Protein 3V77 (pdb70)

Structure (mmCIF, N/CA/C/O backbone):
data_3V77
#
_entry.id   3V77
#
_cell.length_a   158.265
_cell.length_b   161.386
_cell.length_c   114.836
_cell.angle_alpha   90.00
_cell.angle_beta   90.00
_cell.angle_gamma   90.00
#
_symmetry.space_group_name_H-M   'C 2 2 21'
#
loop_
_entity.id
_entity.type
_entity.pdbx_description
1 polymer 'Putative fumarylacetoacetate isomerase/hydrolase'
2 non-polymer 'ZINC ION'
3 non-polymer 'D(-)-TARTARIC ACID'
4 non-polymer 'ACETATE ION'
5 water water
#
loop_
_atom_site.group_PDB
_atom_site.id
_atom_site.type_symbol
_atom_site.label_atom_id
_atom_site.label_alt_id
_atom_site.label_comp_id
_atom_site.label_asym_id
_atom_site.label_entity_id
_atom_site.label_seq_id
_atom_site.pdbx_PDB_ins_code
_atom_site.Cartn_x
_atom_site.Cartn_y
_atom_site.Cartn_z
_atom_site.occupancy
_atom_site.B_iso_or_equiv
_atom_site.auth_seq_id
_atom_site.auth_comp_id
_atom_site.auth_asym_id
_atom_site.auth_atom_id
_atom_site.pdbx_PDB_model_num
ATOM 9 N N . ALA A 1 2 ? 33.385 -58.478 -10.430 1.00 49.67 2 ALA A N 1
ATOM 10 C CA . ALA A 1 2 ? 34.745 -57.994 -10.567 1.00 48.24 2 ALA A CA 1
ATOM 11 C C . ALA A 1 2 ? 35.429 -58.423 -11.896 1.00 47.15 2 ALA A C 1
ATOM 12 O O . ALA A 1 2 ? 34.799 -58.964 -12.820 1.00 47.25 2 ALA A O 1
ATOM 14 N N . GLU A 1 3 ? 36.717 -58.143 -12.011 1.00 45.02 3 GLU A N 1
ATOM 15 C CA . GLU A 1 3 ? 37.444 -57.463 -10.965 1.00 42.37 3 GLU A CA 1
ATOM 16 C C . GLU A 1 3 ? 37.531 -55.955 -11.198 1.00 39.04 3 GLU A C 1
ATOM 17 O O . GLU A 1 3 ? 37.020 -55.435 -12.184 1.00 38.22 3 GLU A O 1
ATOM 23 N N . LEU A 1 4 ? 38.152 -55.278 -10.241 1.00 35.65 4 LEU A N 1
ATOM 24 C CA . LEU A 1 4 ? 38.693 -53.947 -10.428 1.00 33.10 4 LEU A CA 1
ATOM 25 C C . LEU A 1 4 ? 40.023 -54.052 -11.173 1.00 31.02 4 LEU A C 1
ATOM 26 O O . LEU A 1 4 ? 40.667 -55.105 -11.176 1.00 30.33 4 LEU A O 1
ATOM 31 N N . ILE A 1 5 ? 40.429 -52.951 -11.791 1.00 28.70 5 ILE A N 1
ATOM 32 C CA . ILE A 1 5 ? 41.731 -52.853 -12.409 1.00 26.32 5 ILE A CA 1
ATOM 33 C C . ILE A 1 5 ? 42.518 -51.764 -11.699 1.00 26.13 5 ILE A C 1
ATOM 34 O O . ILE A 1 5 ? 42.016 -50.651 -11.504 1.00 25.21 5 ILE A O 1
ATOM 39 N N . LEU A 1 6 ? 43.744 -52.105 -11.307 1.00 24.80 6 LEU A N 1
ATOM 40 C CA . LEU A 1 6 ? 44.670 -51.152 -10.746 1.00 24.53 6 LEU A CA 1
ATOM 41 C C . LEU A 1 6 ? 45.949 -51.214 -11.573 1.00 25.43 6 LEU A C 1
ATOM 42 O O . LEU A 1 6 ? 46.511 -52.308 -11.763 1.00 24.76 6 LEU A O 1
ATOM 47 N N . ASN A 1 7 ? 46.401 -50.062 -12.073 1.00 25.58 7 ASN A N 1
ATOM 48 C CA . ASN A 1 7 ? 47.634 -50.016 -12.860 1.00 27.37 7 ASN A CA 1
ATOM 49 C C . ASN A 1 7 ? 47.593 -51.042 -13.991 1.00 28.53 7 ASN A C 1
ATOM 50 O O . ASN A 1 7 ? 48.560 -51.771 -14.207 1.00 29.21 7 ASN A O 1
ATOM 55 N N . GLN A 1 8 ? 46.452 -51.133 -14.666 1.00 29.90 8 GLN A N 1
ATOM 56 C CA . GLN A 1 8 ? 46.298 -51.959 -15.865 1.00 31.20 8 GLN A CA 1
ATOM 57 C C . GLN A 1 8 ? 46.365 -53.453 -15.626 1.00 31.27 8 GLN A C 1
ATOM 58 O O . GLN A 1 8 ? 46.452 -54.212 -16.572 1.00 32.01 8 GLN A O 1
ATOM 64 N N . ARG A 1 9 ? 46.357 -53.897 -14.378 1.00 31.43 9 ARG A N 1
ATOM 65 C CA . ARG A 1 9 ? 46.146 -55.313 -14.127 1.00 31.36 9 ARG A CA 1
ATOM 66 C C . ARG A 1 9 ? 45.085 -55.551 -13.045 1.00 30.50 9 ARG A C 1
ATOM 67 O O . ARG A 1 9 ? 44.700 -54.613 -12.356 1.00 30.47 9 ARG A O 1
ATOM 75 N N . PRO A 1 10 ? 44.586 -56.793 -12.913 1.00 30.06 10 PRO A N 1
ATOM 76 C CA . PRO A 1 10 ? 43.486 -57.037 -11.971 1.00 29.92 10 PRO A CA 1
ATOM 77 C C . PRO A 1 10 ? 43.895 -56.788 -10.524 1.00 29.63 10 PRO A C 1
ATOM 78 O O . PRO A 1 10 ? 45.006 -57.129 -10.145 1.00 29.28 10 PRO A O 1
ATOM 82 N N . TYR A 1 11 ? 43.014 -56.153 -9.749 1.00 29.01 11 TYR A N 1
ATOM 83 C CA . TYR A 1 11 ? 43.263 -55.943 -8.331 1.00 28.93 11 TYR A CA 1
ATOM 84 C C . TYR A 1 11 ? 43.001 -57.273 -7.603 1.00 29.01 11 TYR A C 1
ATOM 85 O O . TYR A 1 11 ? 42.023 -57.948 -7.910 1.00 28.19 11 TYR A O 1
ATOM 94 N N . PRO A 1 12 ? 43.889 -57.665 -6.668 1.00 29.56 12 PRO A N 1
ATOM 95 C CA . PRO A 1 12 ? 43.789 -58.960 -5.964 1.00 30.39 12 PRO A CA 1
ATOM 96 C C . PRO A 1 12 ? 42.519 -59.181 -5.138 1.00 31.02 12 PRO A C 1
ATOM 97 O O . PRO A 1 12 ? 42.214 -60.324 -4.817 1.00 31.22 12 PRO A O 1
ATOM 101 N N . ARG A 1 13 ? 41.819 -58.113 -4.753 1.00 31.13 13 ARG A N 1
ATOM 102 C CA . ARG A 1 13 ? 40.592 -58.269 -3.966 1.00 32.03 13 ARG A CA 1
ATOM 103 C C . ARG A 1 13 ? 39.393 -57.889 -4.836 1.00 31.23 13 ARG A C 1
ATOM 104 O O . ARG A 1 13 ? 39.384 -56.832 -5.454 1.00 31.37 13 ARG A O 1
ATOM 112 N N . ASP A 1 14 ? 38.405 -58.771 -4.898 1.00 30.68 14 ASP A N 1
ATOM 113 C CA . ASP A 1 14 ? 37.145 -58.513 -5.595 1.00 29.82 14 ASP A CA 1
ATOM 114 C C . ASP A 1 14 ? 36.479 -57.244 -5.090 1.00 28.74 14 ASP A C 1
ATOM 115 O O . ASP A 1 14 ? 36.646 -56.883 -3.916 1.00 28.21 14 ASP A O 1
ATOM 120 N N . LEU A 1 15 ? 35.717 -56.592 -5.969 1.00 27.96 15 LEU A N 1
ATOM 121 C CA . LEU A 1 15 ? 34.874 -55.454 -5.582 1.00 27.67 15 LEU A CA 1
ATOM 122 C C . LEU A 1 15 ? 33.930 -55.833 -4.437 1.00 26.99 15 LEU A C 1
ATOM 123 O O . LEU A 1 15 ? 33.159 -56.784 -4.547 1.00 27.31 15 LEU A O 1
ATOM 128 N N . GLY A 1 16 ? 34.019 -55.106 -3.328 1.00 26.38 16 GLY A N 1
ATOM 129 C CA . GLY A 1 16 ? 33.138 -55.322 -2.180 1.00 25.22 16 GLY A CA 1
ATOM 130 C C . GLY A 1 16 ? 31.878 -54.474 -2.338 1.00 25.43 16 GLY A C 1
ATOM 131 O O . GLY A 1 16 ? 30.920 -54.898 -2.998 1.00 25.68 16 GLY A O 1
ATOM 132 N N . LYS A 1 17 ? 31.882 -53.263 -1.770 1.00 23.58 17 LYS A N 1
ATOM 133 C CA . LYS A 1 17 ? 30.743 -52.346 -1.923 1.00 22.29 17 LYS A CA 1
ATOM 134 C C . LYS A 1 17 ? 31.255 -50.997 -2.403 1.00 22.03 17 LYS A C 1
ATOM 135 O O . LYS A 1 17 ? 32.460 -50.729 -2.360 1.00 22.28 17 LYS A O 1
ATOM 141 N N . ILE A 1 18 ? 30.335 -50.159 -2.858 1.00 20.84 18 ILE A N 1
ATOM 142 C CA . ILE A 1 18 ? 30.647 -48.834 -3.362 1.00 20.26 18 ILE A CA 1
ATOM 143 C C . ILE A 1 18 ? 29.947 -47.817 -2.468 1.00 20.52 18 ILE A C 1
ATOM 144 O O . ILE A 1 18 ? 28.726 -47.615 -2.559 1.00 20.09 18 ILE A O 1
ATOM 149 N N . VAL A 1 19 ? 30.720 -47.191 -1.590 1.00 20.28 19 VAL A N 1
ATOM 150 C CA . VAL A 1 19 ? 30.165 -46.229 -0.642 1.00 20.05 19 VAL A CA 1
ATOM 151 C C . VAL A 1 19 ? 30.182 -44.844 -1.261 1.00 20.49 19 VAL A C 1
ATOM 152 O O . VAL A 1 19 ? 31.232 -44.388 -1.756 1.00 20.05 19 VAL A O 1
ATOM 156 N N . CYS A 1 20 ? 29.013 -44.191 -1.232 1.00 19.85 20 CYS A N 1
ATOM 157 C CA . CYS A 1 20 ? 28.798 -42.947 -1.944 1.00 20.20 20 CYS A CA 1
ATOM 158 C C . CYS A 1 20 ? 28.416 -41.781 -1.041 1.00 20.06 20 CYS A C 1
ATOM 159 O O . CYS A 1 20 ? 27.715 -41.953 -0.048 1.00 20.52 20 CYS A O 1
ATOM 162 N N . VAL A 1 21 ? 28.868 -40.584 -1.392 1.00 19.67 21 VAL A N 1
ATOM 163 C CA . VAL A 1 21 ? 28.377 -39.389 -0.717 1.00 20.35 21 VAL A CA 1
ATOM 164 C C . VAL A 1 21 ? 27.376 -38.625 -1.608 1.00 20.82 21 VAL A C 1
ATOM 165 O O . VAL A 1 21 ? 27.538 -38.564 -2.832 1.00 21.33 21 VAL A O 1
ATOM 169 N N . GLY A 1 22 ? 26.348 -38.043 -0.992 1.00 21.26 22 GLY A N 1
ATOM 170 C CA . GLY A 1 22 ? 25.463 -37.126 -1.704 1.00 22.25 22 GLY A CA 1
ATOM 171 C C . GLY A 1 22 ? 25.805 -35.682 -1.397 1.00 23.33 22 GLY A C 1
ATOM 172 O O . GLY A 1 22 ? 26.187 -35.356 -0.260 1.00 24.11 22 GLY A O 1
ATOM 173 N N . ARG A 1 23 ? 25.682 -34.813 -2.407 1.00 24.07 23 ARG A N 1
ATOM 174 C CA . ARG A 1 23 ? 25.831 -33.358 -2.227 1.00 24.12 23 ARG A CA 1
ATOM 175 C C . ARG A 1 23 ? 27.185 -32.922 -1.640 1.00 24.59 23 ARG A C 1
ATOM 176 O O . ARG A 1 23 ? 27.239 -32.187 -0.643 1.00 24.19 23 ARG A O 1
ATOM 184 N N . ASN A 1 24 ? 28.274 -33.350 -2.287 1.00 24.67 24 ASN A N 1
ATOM 185 C CA . ASN A 1 24 ? 29.622 -32.957 -1.865 1.00 24.68 24 ASN A CA 1
ATOM 186 C C . ASN A 1 24 ? 30.083 -31.671 -2.548 1.00 25.44 24 ASN A C 1
ATOM 187 O O . ASN A 1 24 ? 31.135 -31.117 -2.215 1.00 25.89 24 ASN A O 1
ATOM 192 N N . TYR A 1 25 ? 29.281 -31.202 -3.498 1.00 25.36 25 TYR A N 1
ATOM 193 C CA . TYR A 1 25 ? 29.583 -30.017 -4.263 1.00 25.81 25 TYR A CA 1
ATOM 194 C C . TYR A 1 25 ? 28.374 -29.101 -4.130 1.00 26.56 25 TYR A C 1
ATOM 195 O O . TYR A 1 25 ? 27.273 -29.462 -4.561 1.00 26.75 25 TYR A O 1
ATOM 204 N N . ALA A 1 26 ? 28.583 -27.925 -3.536 1.00 27.51 26 ALA A N 1
ATOM 205 C CA . ALA A 1 26 ? 27.506 -26.957 -3.283 1.00 27.59 26 ALA A CA 1
ATOM 206 C C . ALA A 1 26 ? 26.682 -26.640 -4.520 1.00 27.76 26 ALA A C 1
ATOM 207 O O . ALA A 1 26 ? 25.455 -26.661 -4.457 1.00 27.41 26 ALA A O 1
ATOM 209 N N . ALA A 1 27 ? 27.350 -26.377 -5.644 1.00 28.00 27 ALA A N 1
ATOM 210 C CA . ALA A 1 27 ? 26.661 -26.009 -6.892 1.00 28.15 27 ALA A CA 1
ATOM 211 C C . ALA A 1 27 ? 25.743 -27.126 -7.406 1.00 27.81 27 ALA A C 1
ATOM 212 O O . ALA A 1 27 ? 24.714 -26.872 -8.046 1.00 27.45 27 ALA A O 1
ATOM 214 N N . HIS A 1 28 ? 26.110 -28.370 -7.118 1.00 27.37 28 HIS A N 1
ATOM 215 C CA . HIS A 1 28 ? 25.256 -29.493 -7.484 1.00 26.47 28 HIS A CA 1
ATOM 216 C C . HIS A 1 28 ? 23.994 -29.621 -6.584 1.00 27.10 28 HIS A C 1
ATOM 217 O O . HIS A 1 28 ? 22.912 -29.972 -7.072 1.00 25.61 28 HIS A O 1
ATOM 224 N N . ALA A 1 29 ? 24.132 -29.348 -5.284 1.00 27.92 29 ALA A N 1
ATOM 225 C CA . ALA A 1 29 ? 22.953 -29.215 -4.433 1.00 29.54 29 ALA A CA 1
ATOM 226 C C . ALA A 1 29 ? 22.009 -28.101 -4.936 1.00 30.53 29 ALA A C 1
ATOM 227 O O . ALA A 1 29 ? 20.796 -28.311 -5.058 1.00 30.20 29 ALA A O 1
ATOM 229 N N . LYS A 1 30 ? 22.572 -26.944 -5.274 1.00 31.84 30 LYS A N 1
ATOM 230 C CA . LYS A 1 30 ? 21.771 -25.801 -5.742 1.00 33.52 30 LYS A CA 1
ATOM 231 C C . LYS A 1 30 ? 21.043 -26.078 -7.059 1.00 33.84 30 LYS A C 1
ATOM 232 O O . LYS A 1 30 ? 19.873 -25.727 -7.203 1.00 33.92 30 LYS A O 1
ATOM 238 N N . GLU A 1 31 ? 21.721 -26.729 -8.004 1.00 33.96 31 GLU A N 1
ATOM 239 C CA . GLU A 1 31 ? 21.150 -26.941 -9.328 1.00 33.85 31 GLU A CA 1
ATOM 240 C C . GLU A 1 31 ? 19.925 -27.846 -9.276 1.00 34.49 31 GLU A C 1
ATOM 241 O O . GLU A 1 31 ? 19.108 -27.838 -10.200 1.00 34.42 31 GLU A O 1
ATOM 247 N N . LEU A 1 32 ? 19.815 -28.643 -8.216 1.00 35.04 32 LEU A N 1
ATOM 248 C CA . LEU A 1 32 ? 18.664 -29.528 -8.038 1.00 36.02 32 LEU A CA 1
ATOM 249 C C . LEU A 1 32 ? 17.696 -29.041 -6.931 1.00 37.00 32 LEU A C 1
ATOM 250 O O . LEU A 1 32 ? 16.781 -29.769 -6.535 1.00 37.23 32 LEU A O 1
ATOM 255 N N . ASN A 1 33 ? 17.905 -27.820 -6.440 1.00 38.13 33 ASN A N 1
ATOM 256 C CA . ASN A 1 33 ? 17.014 -27.205 -5.442 1.00 39.89 33 ASN A CA 1
ATOM 257 C C . ASN A 1 33 ? 17.006 -28.008 -4.133 1.00 40.62 33 ASN A C 1
ATOM 258 O O . ASN A 1 33 ? 15.956 -28.269 -3.540 1.00 40.69 33 ASN A O 1
ATOM 263 N N . ASN A 1 34 ? 18.203 -28.408 -3.710 1.00 41.53 34 ASN A N 1
ATOM 264 C CA . ASN A 1 34 ? 18.405 -29.137 -2.466 1.00 42.38 34 ASN A CA 1
ATOM 265 C C . ASN A 1 34 ? 19.230 -28.301 -1.503 1.00 43.19 34 ASN A C 1
ATOM 266 O O . ASN A 1 34 ? 20.048 -27.488 -1.947 1.00 42.68 34 ASN A O 1
ATOM 271 N N . PRO A 1 35 ? 19.015 -28.492 -0.180 1.00 44.10 35 PRO A N 1
ATOM 272 C CA . PRO A 1 35 ? 19.802 -27.788 0.835 1.00 44.98 35 PRO A CA 1
ATOM 273 C C . PRO A 1 35 ? 21.192 -28.399 1.058 1.00 46.14 35 PRO A C 1
ATOM 274 O O . PRO A 1 35 ? 21.319 -29.599 1.359 1.00 46.09 35 PRO A O 1
ATOM 278 N N . ILE A 1 36 ? 22.215 -27.561 0.897 1.00 47.15 36 ILE A N 1
ATOM 279 C CA . ILE A 1 36 ? 23.613 -27.916 1.186 1.00 48.27 36 ILE A CA 1
ATOM 280 C C . ILE A 1 36 ? 23.758 -28.597 2.568 1.00 48.23 36 ILE A C 1
ATOM 281 O O . ILE A 1 36 ? 23.336 -28.043 3.577 1.00 48.28 36 ILE A O 1
ATOM 286 N N . PRO A 1 37 ? 24.334 -29.824 2.602 1.00 48.33 37 PRO A N 1
ATOM 287 C CA . PRO A 1 37 ? 24.410 -30.623 3.845 1.00 47.97 37 PRO A CA 1
ATOM 288 C C . PRO A 1 37 ? 25.413 -30.060 4.848 1.00 47.57 37 PRO A C 1
ATOM 289 O O . PRO A 1 37 ? 26.294 -29.267 4.476 1.00 48.38 37 PRO A O 1
ATOM 293 N N . SER A 1 38 ? 25.278 -30.452 6.111 1.00 46.56 38 SER A N 1
ATOM 294 C CA . SER A 1 38 ? 26.291 -30.105 7.114 1.00 45.45 38 SER A CA 1
ATOM 295 C C . SER A 1 38 ? 26.971 -31.382 7.590 1.00 44.08 38 SER A C 1
ATOM 296 O O . SER A 1 38 ? 28.074 -31.349 8.126 1.00 43.75 38 SER A O 1
ATOM 299 N N . SER A 1 39 ? 26.276 -32.497 7.396 1.00 42.74 39 SER A N 1
ATOM 300 C CA . SER A 1 39 ? 26.849 -33.825 7.498 1.00 41.17 39 SER A CA 1
ATOM 301 C C . SER A 1 39 ? 26.601 -34.517 6.154 1.00 39.52 39 SER A C 1
ATOM 302 O O . SER A 1 39 ? 25.669 -34.162 5.450 1.00 39.67 39 SER A O 1
ATOM 305 N N . PRO A 1 40 ? 27.444 -35.492 5.779 1.00 37.59 40 PRO A N 1
ATOM 306 C CA . PRO A 1 40 ? 27.222 -36.065 4.452 1.00 35.64 40 PRO A CA 1
ATOM 307 C C . PRO A 1 40 ? 26.029 -37.016 4.374 1.00 33.33 40 PRO A C 1
ATOM 308 O O . PRO A 1 40 ? 25.752 -37.769 5.314 1.00 32.85 40 PRO A O 1
ATOM 312 N N . ILE A 1 41 ? 25.339 -36.960 3.240 1.00 30.90 41 ILE A N 1
ATOM 313 C CA . ILE A 1 41 ? 24.370 -37.973 2.840 1.00 28.30 41 ILE A CA 1
ATOM 314 C C . ILE A 1 41 ? 25.187 -39.192 2.406 1.00 26.91 41 ILE A C 1
ATOM 315 O O . ILE A 1 41 ? 26.079 -39.061 1.566 1.00 26.45 41 ILE A O 1
ATOM 320 N N . LEU A 1 42 ? 24.898 -40.354 2.989 1.00 24.50 42 LEU A N 1
ATOM 321 C CA . LEU A 1 42 ? 25.608 -41.590 2.667 1.00 23.47 42 LEU A CA 1
ATOM 322 C C . LEU A 1 42 ? 24.693 -42.684 2.144 1.00 22.92 42 LEU A C 1
ATOM 323 O O . LEU A 1 42 ? 23.707 -43.038 2.769 1.00 21.99 42 LEU A O 1
ATOM 328 N N . PHE A 1 43 ? 25.067 -43.241 0.998 1.00 22.29 43 PHE A N 1
ATOM 329 C CA . PHE A 1 43 ? 24.404 -44.419 0.455 1.00 21.51 43 PHE A CA 1
ATOM 330 C C . PHE A 1 43 ? 25.442 -45.380 -0.117 1.00 21.14 43 PHE A C 1
ATOM 331 O O . PHE A 1 43 ? 26.639 -45.050 -0.169 1.00 20.80 43 PHE A O 1
ATOM 339 N N . ILE A 1 44 ? 24.974 -46.554 -0.532 1.00 20.74 44 ILE A N 1
ATOM 340 C CA . ILE A 1 44 ? 25.835 -47.642 -0.986 1.00 21.43 44 ILE A CA 1
ATOM 341 C C . ILE A 1 44 ? 25.270 -48.261 -2.270 1.00 22.32 44 ILE A C 1
ATOM 342 O O . ILE A 1 44 ? 24.061 -48.496 -2.387 1.00 21.84 44 ILE A O 1
ATOM 347 N N . LYS A 1 45 ? 26.150 -48.507 -3.240 1.00 22.56 45 LYS A N 1
ATOM 348 C CA . LYS A 1 45 ? 25.778 -49.215 -4.446 1.00 22.83 45 LYS A CA 1
ATOM 349 C C . LYS A 1 45 ? 26.486 -50.577 -4.406 1.00 23.50 45 LYS A C 1
ATOM 350 O O . LYS A 1 45 ? 27.612 -50.666 -3.919 1.00 24.13 45 LYS A O 1
ATOM 356 N N . PRO A 1 46 ? 25.821 -51.649 -4.883 1.00 24.02 46 PRO A N 1
ATOM 357 C CA . PRO A 1 46 ? 26.379 -52.999 -4.767 1.00 23.92 46 PRO A CA 1
ATOM 358 C C . PRO A 1 46 ? 27.350 -53.346 -5.896 1.00 24.25 46 PRO A C 1
ATOM 359 O O . PRO A 1 46 ? 27.311 -52.736 -6.969 1.00 23.57 46 PRO A O 1
ATOM 363 N N . ALA A 1 47 ? 28.208 -54.331 -5.650 1.00 24.39 47 ALA A N 1
ATOM 364 C CA . ALA A 1 47 ? 29.077 -54.854 -6.702 1.00 25.40 47 ALA A CA 1
ATOM 365 C C . ALA A 1 47 ? 28.277 -55.212 -7.970 1.00 25.96 47 ALA A C 1
ATOM 366 O O . ALA A 1 47 ? 28.734 -54.947 -9.073 1.00 26.51 47 ALA A O 1
ATOM 368 N N . SER A 1 48 ? 27.075 -55.775 -7.809 1.00 26.89 48 SER A N 1
ATOM 369 C CA . SER A 1 48 ? 26.228 -56.153 -8.961 1.00 27.30 48 SER A CA 1
ATOM 370 C C . SER A 1 48 ? 25.828 -54.992 -9.864 1.00 26.58 48 SER A C 1
ATOM 371 O O . SER A 1 48 ? 25.333 -55.196 -10.973 1.00 25.99 48 SER A O 1
ATOM 374 N N . SER A 1 49 ? 26.055 -53.767 -9.404 1.00 25.68 49 SER A N 1
ATOM 375 C CA . SER A 1 49 ? 25.741 -52.609 -10.219 1.00 25.10 49 SER A CA 1
ATOM 376 C C . SER A 1 49 ? 26.955 -52.089 -11.029 1.00 25.41 49 SER A C 1
ATOM 377 O O . SER A 1 49 ? 26.797 -51.229 -11.898 1.00 24.85 49 SER A O 1
ATOM 380 N N . ALA A 1 50 ? 28.158 -52.578 -10.717 1.00 25.13 50 ALA A N 1
ATOM 381 C CA . ALA A 1 50 ? 29.354 -52.146 -11.438 1.00 25.89 50 ALA A CA 1
ATOM 382 C C . ALA A 1 50 ? 29.446 -52.743 -12.849 1.00 26.02 50 ALA A C 1
ATOM 383 O O . ALA A 1 50 ? 29.115 -53.904 -13.059 1.00 26.37 50 ALA A O 1
ATOM 385 N N . VAL A 1 51 ? 29.870 -51.913 -13.805 1.00 26.66 51 VAL A N 1
ATOM 386 C CA . VAL A 1 51 ? 30.198 -52.335 -15.173 1.00 27.17 51 VAL A CA 1
ATOM 387 C C . VAL A 1 51 ? 31.457 -51.558 -15.592 1.00 27.86 51 VAL A C 1
ATOM 388 O O . VAL A 1 51 ? 31.776 -50.533 -14.972 1.00 27.43 51 VAL A O 1
ATOM 392 N N . PRO A 1 52 ? 32.188 -52.044 -16.619 1.00 28.75 52 PRO A N 1
ATOM 393 C CA . PRO A 1 52 ? 33.291 -51.245 -17.158 1.00 29.00 52 PRO A CA 1
ATOM 394 C C . PRO A 1 52 ? 32.794 -49.900 -17.627 1.00 28.83 52 PRO A C 1
ATOM 395 O O . PRO A 1 52 ? 31.662 -49.789 -18.072 1.00 28.09 52 PRO A O 1
ATOM 399 N N . PHE A 1 53 ? 33.637 -48.885 -17.494 1.00 29.34 53 PHE A N 1
ATOM 400 C CA . PHE A 1 53 ? 33.317 -47.552 -17.945 1.00 30.58 53 PHE A CA 1
ATOM 401 C C . PHE A 1 53 ? 33.554 -47.520 -19.459 1.00 31.72 53 PHE A C 1
ATOM 402 O O . PHE A 1 53 ? 34.673 -47.299 -19.916 1.00 32.32 53 PHE A O 1
ATOM 410 N N . GLY A 1 54 ? 32.514 -47.730 -20.247 1.00 32.46 54 GLY A N 1
ATOM 411 C CA . GLY A 1 54 ? 32.716 -47.799 -21.700 1.00 32.93 54 GLY A CA 1
ATOM 412 C C . GLY A 1 54 ? 33.434 -49.051 -22.206 1.00 32.81 54 GLY A C 1
ATOM 413 O O . GLY A 1 54 ? 33.945 -49.865 -21.425 1.00 32.56 54 GLY A O 1
ATOM 414 N N . PRO A 1 55 ? 33.498 -49.213 -23.535 1.00 33.09 55 PRO A N 1
ATOM 415 C CA . PRO A 1 55 ? 33.042 -48.293 -24.574 1.00 32.59 55 PRO A CA 1
ATOM 416 C C . PRO A 1 55 ? 31.538 -48.103 -24.713 1.00 32.69 55 PRO A C 1
ATOM 417 O O . PRO A 1 55 ? 31.121 -47.245 -25.497 1.00 32.36 55 PRO A O 1
ATOM 421 N N . VAL A 1 56 ? 30.725 -48.879 -23.998 1.00 32.86 56 VAL A N 1
ATOM 422 C CA . VAL A 1 56 ? 29.264 -48.645 -24.029 1.00 34.15 56 VAL A CA 1
ATOM 423 C C . VAL A 1 56 ? 28.646 -48.549 -22.635 1.00 34.75 56 VAL A C 1
ATOM 424 O O . VAL A 1 56 ? 29.039 -49.280 -21.731 1.00 35.56 56 VAL A O 1
ATOM 428 N N . PHE A 1 57 ? 27.691 -47.644 -22.450 1.00 34.78 57 PHE A N 1
ATOM 429 C CA . PHE A 1 57 ? 26.930 -47.648 -21.200 1.00 35.51 57 PHE A CA 1
ATOM 430 C C . PHE A 1 57 ? 25.502 -48.028 -21.547 1.00 35.04 57 PHE A C 1
ATOM 431 O O . PHE A 1 57 ? 24.845 -47.327 -22.304 1.00 35.54 57 PHE A O 1
ATOM 439 N N . SER A 1 58 ? 25.038 -49.142 -20.997 1.00 35.10 58 SER A N 1
ATOM 440 C CA . SER A 1 58 ? 23.638 -49.502 -21.057 1.00 34.63 58 SER A CA 1
ATOM 441 C C . SER A 1 58 ? 22.884 -48.861 -19.883 1.00 34.13 58 SER A C 1
ATOM 442 O O . SER A 1 58 ? 23.294 -48.978 -18.733 1.00 33.60 58 SER A O 1
ATOM 445 N N . ILE A 1 59 ? 21.789 -48.178 -20.204 1.00 33.74 59 ILE A N 1
ATOM 446 C CA . ILE A 1 59 ? 20.915 -47.518 -19.225 1.00 32.98 59 ILE A CA 1
ATOM 447 C C . ILE A 1 59 ? 19.511 -48.189 -19.182 1.00 33.19 59 ILE A C 1
ATOM 448 O O . ILE A 1 59 ? 19.048 -48.734 -20.202 1.00 32.61 59 ILE A O 1
ATOM 453 N N . PRO A 1 60 ? 18.836 -48.159 -18.009 1.00 33.20 60 PRO A N 1
ATOM 454 C CA . PRO A 1 60 ? 17.480 -48.694 -17.908 1.00 33.38 60 PRO A CA 1
ATOM 455 C C . PRO A 1 60 ? 16.577 -47.992 -18.904 1.00 33.92 60 PRO A C 1
ATOM 456 O O . PRO A 1 60 ? 16.760 -46.790 -19.149 1.00 33.55 60 PRO A O 1
ATOM 460 N N . LYS A 1 61 ? 15.620 -48.730 -19.467 1.00 34.73 61 LYS A N 1
ATOM 461 C CA . LYS A 1 61 ? 14.853 -48.239 -20.617 1.00 36.20 61 LYS A CA 1
ATOM 462 C C . LYS A 1 61 ? 13.451 -47.653 -20.397 1.00 37.43 61 LYS A C 1
ATOM 463 O O . LYS A 1 61 ? 13.087 -46.657 -21.048 1.00 39.31 61 LYS A O 1
ATOM 469 N N . ASP A 1 62 ? 12.649 -48.247 -19.527 1.00 37.86 62 ASP A N 1
ATOM 470 C CA . ASP A 1 62 ? 11.255 -47.773 -19.423 1.00 38.27 62 ASP A CA 1
ATOM 471 C C . ASP A 1 62 ? 10.882 -47.271 -18.035 1.00 37.56 62 ASP A C 1
ATOM 472 O O . ASP A 1 62 ? 9.782 -47.518 -17.552 1.00 37.68 62 ASP A O 1
ATOM 477 N N . GLN A 1 63 ? 11.790 -46.522 -17.424 1.00 36.60 63 GLN A N 1
ATOM 478 C CA . GLN A 1 63 ? 11.681 -46.207 -16.022 1.00 35.55 63 GLN A CA 1
ATOM 479 C C . GLN A 1 63 ? 11.974 -44.742 -15.768 1.00 34.78 63 GLN A C 1
ATOM 480 O O . GLN A 1 63 ? 12.366 -44.345 -14.671 1.00 34.11 63 GLN A O 1
ATOM 486 N N . GLY A 1 64 ? 11.743 -43.935 -16.792 1.00 33.82 64 GLY A N 1
ATOM 487 C CA . GLY A 1 64 ? 11.975 -42.514 -16.694 1.00 32.84 64 GLY A CA 1
ATOM 488 C C . GLY A 1 64 ? 13.421 -42.125 -16.961 1.00 32.37 64 GLY A C 1
ATOM 489 O O . GLY A 1 64 ? 14.196 -42.900 -17.503 1.00 31.90 64 GLY A O 1
ATOM 490 N N . SER A 1 65 ? 13.761 -40.912 -16.545 1.00 31.84 65 SER A N 1
ATOM 491 C CA . SER A 1 65 ? 15.022 -40.265 -16.859 1.00 31.81 65 SER A CA 1
ATOM 492 C C . SER A 1 65 ? 16.222 -40.928 -16.154 1.00 31.21 65 SER A C 1
ATOM 493 O O . SER A 1 65 ? 16.136 -41.323 -14.983 1.00 30.25 65 SER A O 1
ATOM 496 N N . VAL A 1 66 ? 17.328 -41.053 -16.885 1.00 30.79 66 VAL A N 1
ATOM 497 C CA . VAL A 1 66 ? 18.563 -41.645 -16.363 1.00 29.37 66 VAL A CA 1
ATOM 498 C C . VAL A 1 66 ? 19.651 -40.583 -16.409 1.00 28.29 66 VAL A C 1
ATOM 499 O O . VAL A 1 66 ? 19.993 -40.104 -17.481 1.00 28.58 66 VAL A O 1
ATOM 503 N N . HIS A 1 67 ? 20.184 -40.218 -15.246 1.00 26.49 67 HIS A N 1
ATOM 504 C CA . HIS A 1 67 ? 21.175 -39.147 -15.146 1.00 25.12 67 HIS A CA 1
ATOM 505 C C . HIS A 1 67 ? 22.627 -39.630 -15.065 1.00 24.87 67 HIS A C 1
ATOM 506 O O . HIS A 1 67 ? 22.925 -40.628 -14.388 1.00 24.90 67 HIS A O 1
ATOM 513 N N . HIS A 1 68 ? 23.519 -38.912 -15.750 1.00 23.83 68 HIS A N 1
ATOM 514 C CA . HIS A 1 68 ? 24.950 -39.119 -15.591 1.00 23.14 68 HIS A CA 1
ATOM 515 C C . HIS A 1 68 ? 25.376 -38.304 -14.389 1.00 22.63 68 HIS A C 1
ATOM 516 O O . HIS A 1 68 ? 24.859 -37.197 -14.153 1.00 21.98 68 HIS A O 1
ATOM 523 N N . GLU A 1 69 ? 26.315 -38.850 -13.627 1.00 22.20 69 GLU A N 1
ATOM 524 C CA . GLU A 1 69 ? 26.912 -38.136 -12.510 1.00 21.42 69 GLU A CA 1
ATOM 525 C C . GLU A 1 69 ? 28.364 -38.565 -12.423 1.00 21.26 69 GLU A C 1
ATOM 526 O O . GLU A 1 69 ? 28.668 -39.588 -11.800 1.00 21.28 69 GLU A O 1
ATOM 532 N N . LEU A 1 70 ? 29.270 -37.822 -13.053 1.00 20.22 70 LEU A N 1
ATOM 533 C CA . LEU A 1 70 ? 30.692 -38.196 -12.940 1.00 20.58 70 LEU A CA 1
ATOM 534 C C . LEU A 1 70 ? 31.227 -37.850 -11.548 1.00 20.26 70 LEU A C 1
ATOM 535 O O . LEU A 1 70 ? 30.860 -36.828 -10.986 1.00 20.70 70 LEU A O 1
ATOM 540 N N . GLU A 1 71 ? 32.065 -38.726 -10.997 1.00 19.84 71 GLU A N 1
ATOM 541 C CA . GLU A 1 71 ? 32.577 -38.597 -9.621 1.00 19.81 71 GLU A CA 1
ATOM 542 C C . GLU A 1 71 ? 33.974 -39.183 -9.551 1.00 19.61 71 GLU A C 1
ATOM 543 O O . GLU A 1 71 ? 34.252 -40.157 -10.246 1.00 20.42 71 GLU A O 1
ATOM 549 N N . ILE A 1 72 ? 34.840 -38.600 -8.717 1.00 19.22 72 ILE A N 1
ATOM 550 C CA . ILE A 1 72 ? 36.168 -39.179 -8.442 1.00 18.77 72 ILE A CA 1
ATOM 551 C C . ILE A 1 72 ? 35.925 -40.446 -7.619 1.00 19.46 72 ILE A C 1
ATOM 552 O O . ILE A 1 72 ? 35.207 -40.410 -6.611 1.00 18.18 72 ILE A O 1
ATOM 557 N N . ALA A 1 73 ? 36.480 -41.565 -8.089 1.00 19.50 73 ALA A N 1
ATOM 558 C CA . ALA A 1 73 ? 36.365 -42.851 -7.411 1.00 19.84 73 ALA A CA 1
ATOM 559 C C . ALA A 1 73 ? 37.689 -43.170 -6.702 1.00 19.82 73 ALA A C 1
ATOM 560 O O . ALA A 1 73 ? 38.762 -42.837 -7.198 1.00 20.18 73 ALA A O 1
ATOM 562 N N . ILE A 1 74 ? 37.592 -43.782 -5.528 1.00 20.37 74 ILE A N 1
ATOM 563 C CA . ILE A 1 74 ? 38.760 -44.119 -4.685 1.00 20.85 74 ILE A CA 1
ATOM 564 C C . ILE A 1 74 ? 38.711 -45.613 -4.399 1.00 21.14 74 ILE A C 1
ATOM 565 O O . ILE A 1 74 ? 37.666 -46.130 -3.971 1.00 21.32 74 ILE A O 1
ATOM 570 N N . LEU A 1 75 ? 39.814 -46.316 -4.644 1.00 21.32 75 LEU A N 1
ATOM 571 C CA . LEU A 1 75 ? 39.880 -47.747 -4.330 1.00 21.62 75 LEU A CA 1
ATOM 572 C C . LEU A 1 75 ? 40.497 -47.905 -2.952 1.00 22.26 75 LEU A C 1
ATOM 573 O O . LEU A 1 75 ? 41.582 -47.355 -2.692 1.00 22.33 75 LEU A O 1
ATOM 578 N N . ILE A 1 76 ? 39.824 -48.653 -2.076 1.00 22.85 76 ILE A N 1
ATOM 579 C CA . ILE A 1 76 ? 40.348 -48.927 -0.736 1.00 23.15 76 ILE A CA 1
ATOM 580 C C . ILE A 1 76 ? 41.287 -50.135 -0.805 1.00 24.18 76 ILE A C 1
ATOM 581 O O . ILE A 1 76 ? 40.883 -51.182 -1.272 1.00 24.04 76 ILE A O 1
ATOM 586 N N . GLY A 1 77 ? 42.524 -49.995 -0.324 1.00 24.86 77 GLY A N 1
ATOM 587 C CA . GLY A 1 77 ? 43.469 -51.110 -0.289 1.00 26.00 77 GLY A CA 1
ATOM 588 C C . GLY A 1 77 ? 43.658 -51.828 1.042 1.00 27.12 77 GLY A C 1
ATOM 589 O O . GLY A 1 77 ? 44.053 -52.994 1.069 1.00 27.13 77 GLY A O 1
ATOM 590 N N . LYS A 1 78 ? 43.381 -51.133 2.144 1.00 27.56 78 LYS A N 1
ATOM 591 C CA . LYS A 1 78 ? 43.524 -51.690 3.483 1.00 27.95 78 LYS A CA 1
ATOM 592 C C . LYS A 1 78 ? 42.265 -51.396 4.303 1.00 27.70 78 LYS A C 1
ATOM 593 O O . LYS A 1 78 ? 41.678 -50.311 4.190 1.00 27.49 78 LYS A O 1
ATOM 599 N N . ALA A 1 79 ? 41.859 -52.356 5.131 1.00 27.10 79 ALA A N 1
ATOM 600 C CA . ALA A 1 79 ? 40.647 -52.214 5.927 1.00 26.81 79 ALA A CA 1
ATOM 601 C C . ALA A 1 79 ? 40.661 -50.926 6.741 1.00 26.71 79 ALA A C 1
ATOM 602 O O . ALA A 1 79 ? 41.680 -50.575 7.336 1.00 26.41 79 ALA A O 1
ATOM 604 N N . LEU A 1 80 ? 39.538 -50.217 6.744 1.00 26.24 80 LEU A N 1
ATOM 605 C CA . LEU A 1 80 ? 39.384 -49.015 7.547 1.00 26.41 80 LEU A CA 1
ATOM 606 C C . LEU A 1 80 ? 38.144 -49.128 8.409 1.00 26.56 80 LEU A C 1
ATOM 607 O O . LEU A 1 80 ? 37.055 -49.394 7.910 1.00 26.63 80 LEU A O 1
ATOM 612 N N . SER A 1 81 ? 38.320 -48.924 9.708 1.00 27.10 81 SER A N 1
ATOM 613 C CA . SER A 1 81 ? 37.203 -48.908 10.642 1.00 28.23 81 SER A CA 1
ATOM 614 C C . SER A 1 81 ? 37.493 -47.860 11.708 1.00 28.63 81 SER A C 1
ATOM 615 O O . SER A 1 81 ? 38.505 -47.955 12.419 1.00 28.79 81 SER A O 1
ATOM 618 N N . ARG A 1 82 ? 36.629 -46.850 11.797 1.00 28.96 82 ARG A N 1
ATOM 619 C CA . ARG A 1 82 ? 36.839 -45.730 12.717 1.00 29.67 82 ARG A CA 1
ATOM 620 C C . ARG A 1 82 ? 38.256 -45.158 12.541 1.00 29.83 82 ARG A C 1
ATOM 621 O O . ARG A 1 82 ? 38.950 -44.882 13.521 1.00 29.61 82 ARG A O 1
ATOM 629 N N . ALA A 1 83 ? 38.671 -44.978 11.284 1.00 29.79 83 ALA A N 1
ATOM 630 C CA . ALA A 1 83 ? 40.058 -44.637 10.940 1.00 30.28 83 ALA A CA 1
ATOM 631 C C . ALA A 1 83 ? 40.362 -43.150 11.061 1.00 30.62 83 ALA A C 1
ATOM 632 O O . ALA A 1 83 ? 39.469 -42.313 10.950 1.00 29.98 83 ALA A O 1
ATOM 634 N N . SER A 1 84 ? 41.640 -42.824 11.261 1.00 31.54 84 SER A N 1
ATOM 635 C CA . SER A 1 84 ? 42.105 -41.437 11.123 1.00 32.23 84 SER A CA 1
ATOM 636 C C . SER A 1 84 ? 42.308 -41.097 9.647 1.00 32.28 84 SER A C 1
ATOM 637 O O . SER A 1 84 ? 42.346 -41.992 8.818 1.00 31.99 84 SER A O 1
ATOM 640 N N . THR A 1 85 ? 42.466 -39.810 9.326 1.00 33.02 85 THR A N 1
ATOM 641 C CA . THR A 1 85 ? 42.832 -39.409 7.958 1.00 33.50 85 THR A CA 1
ATOM 642 C C . THR A 1 85 ? 44.217 -39.919 7.541 1.00 33.47 85 THR A C 1
ATOM 643 O O . THR A 1 85 ? 44.443 -40.155 6.359 1.00 33.21 85 THR A O 1
ATOM 647 N N . GLU A 1 86 ? 45.139 -40.102 8.490 1.00 33.48 86 GLU A N 1
ATOM 648 C CA . GLU A 1 86 ? 46.454 -40.685 8.143 1.00 33.57 86 GLU A CA 1
ATOM 649 C C . GLU A 1 86 ? 46.300 -42.144 7.730 1.00 32.44 86 GLU A C 1
ATOM 650 O O . GLU A 1 86 ? 46.927 -42.607 6.784 1.00 32.63 86 GLU A O 1
ATOM 656 N N . GLN A 1 87 ? 45.456 -42.875 8.440 1.00 31.67 87 GLN A N 1
ATOM 657 C CA . GLN A 1 87 ? 45.207 -44.261 8.071 1.00 31.38 87 GLN A CA 1
ATOM 658 C C . GLN A 1 87 ? 44.527 -44.370 6.702 1.00 30.83 87 GLN A C 1
ATOM 659 O O . GLN A 1 87 ? 44.845 -45.270 5.928 1.00 30.29 87 GLN A O 1
ATOM 665 N N . VAL A 1 88 ? 43.603 -43.450 6.410 1.00 30.70 88 VAL A N 1
ATOM 666 C CA . VAL A 1 88 ? 42.923 -43.451 5.110 1.00 30.55 88 VAL A CA 1
ATOM 667 C C . VAL A 1 88 ? 43.937 -43.286 3.965 1.00 30.81 88 VAL A C 1
ATOM 668 O O . VAL A 1 88 ? 43.949 -44.089 3.026 1.00 30.14 88 VAL A O 1
ATOM 672 N N . ALA A 1 89 ? 44.782 -42.256 4.057 1.00 31.58 89 ALA A N 1
ATOM 673 C CA . ALA A 1 89 ? 45.787 -41.966 3.018 1.00 32.17 89 ALA A CA 1
ATOM 674 C C . ALA A 1 89 ? 46.685 -43.173 2.761 1.00 32.61 89 ALA A C 1
ATOM 675 O O . ALA A 1 89 ? 46.990 -43.508 1.595 1.00 32.51 89 ALA A O 1
ATOM 677 N N . GLU A 1 90 ? 47.078 -43.851 3.844 1.00 32.47 90 GLU A N 1
ATOM 678 C CA . GLU A 1 90 ? 47.879 -45.079 3.722 1.00 32.74 90 GLU A CA 1
ATOM 679 C C . GLU A 1 90 ? 47.106 -46.267 3.165 1.00 31.47 90 GLU A C 1
ATOM 680 O O . GLU A 1 90 ? 47.702 -47.182 2.608 1.00 31.51 90 GLU A O 1
ATOM 686 N N . SER A 1 91 ? 45.786 -46.256 3.323 1.00 30.81 91 SER A N 1
ATOM 687 C CA . SER A 1 91 ? 44.941 -47.340 2.806 1.00 30.01 91 SER A CA 1
ATOM 688 C C . SER A 1 91 ? 44.577 -47.236 1.306 1.00 29.05 91 SER A C 1
ATOM 689 O O . SER A 1 91 ? 44.432 -48.253 0.642 1.00 29.79 91 SER A O 1
ATOM 692 N N . ILE A 1 92 ? 44.456 -46.024 0.775 1.00 28.04 92 ILE A N 1
ATOM 693 C CA . ILE A 1 92 ? 44.027 -45.833 -0.627 1.00 26.51 92 ILE A CA 1
ATOM 694 C C . ILE A 1 92 ? 44.994 -46.494 -1.624 1.00 26.44 92 ILE A C 1
ATOM 695 O O . ILE A 1 92 ? 46.191 -46.201 -1.624 1.00 26.73 92 ILE A O 1
ATOM 700 N N . ALA A 1 93 ? 44.481 -47.409 -2.442 1.00 25.80 93 ALA A N 1
ATOM 701 C CA . ALA A 1 93 ? 45.299 -48.107 -3.436 1.00 25.17 93 ALA A CA 1
ATOM 702 C C . ALA A 1 93 ? 45.369 -47.353 -4.778 1.00 24.87 93 ALA A C 1
ATOM 703 O O . ALA A 1 93 ? 46.326 -47.486 -5.523 1.00 23.80 93 ALA A O 1
ATOM 705 N N . GLY A 1 94 ? 44.345 -46.570 -5.085 1.00 24.07 94 GLY A N 1
ATOM 706 C CA . GLY A 1 94 ? 44.369 -45.788 -6.307 1.00 24.32 94 GLY A CA 1
ATOM 707 C C . GLY A 1 94 ? 43.169 -44.897 -6.462 1.00 23.83 94 GLY A C 1
ATOM 708 O O . GLY A 1 94 ? 42.282 -44.899 -5.622 1.00 23.87 94 GLY A O 1
ATOM 709 N N . ILE A 1 95 ? 43.157 -44.129 -7.549 1.00 23.82 95 ILE A N 1
ATOM 710 C CA . ILE A 1 95 ? 42.067 -43.216 -7.853 1.00 23.49 95 ILE A CA 1
ATOM 711 C C . ILE A 1 95 ? 41.614 -43.449 -9.287 1.00 22.83 95 ILE A C 1
ATOM 712 O O . ILE A 1 95 ? 42.393 -43.893 -10.119 1.00 22.16 95 ILE A O 1
ATOM 717 N N . GLY A 1 96 ? 40.340 -43.185 -9.558 1.00 21.67 96 GLY A N 1
ATOM 718 C CA . GLY A 1 96 ? 39.774 -43.384 -10.887 1.00 21.39 96 GLY A CA 1
ATOM 719 C C . GLY A 1 96 ? 38.486 -42.590 -10.981 1.00 20.78 96 GLY A C 1
ATOM 720 O O . GLY A 1 96 ? 38.318 -41.613 -10.263 1.00 20.18 96 GLY A O 1
ATOM 721 N N . LEU A 1 97 ? 37.585 -43.001 -11.872 1.00 20.44 97 LEU A N 1
ATOM 722 C CA . LEU A 1 97 ? 36.318 -42.292 -12.039 1.00 19.95 97 LEU A CA 1
ATOM 723 C C . LEU A 1 97 ? 35.175 -43.266 -12.051 1.00 20.06 97 LEU A C 1
ATOM 724 O O . LEU A 1 97 ? 35.329 -44.422 -12.476 1.00 20.48 97 LEU A O 1
ATOM 729 N N . GLY A 1 98 ? 34.016 -42.789 -11.607 1.00 19.35 98 GLY A N 1
ATOM 730 C CA . GLY A 1 98 ? 32.806 -43.566 -11.692 1.00 19.41 98 GLY A CA 1
ATOM 731 C C . GLY A 1 98 ? 31.652 -42.720 -12.184 1.00 19.50 98 GLY A C 1
ATOM 732 O O . GLY A 1 98 ? 31.662 -41.505 -12.066 1.00 19.67 98 GLY A O 1
ATOM 733 N N . LEU A 1 99 ? 30.661 -43.370 -12.764 1.00 19.93 99 LEU A N 1
ATOM 734 C CA . LEU A 1 99 ? 29.399 -42.707 -13.017 1.00 20.40 99 LEU A CA 1
ATOM 735 C C . LEU A 1 99 ? 28.385 -43.256 -12.048 1.00 20.54 99 LEU A C 1
ATOM 736 O O . LEU A 1 99 ? 28.088 -44.446 -12.052 1.00 21.39 99 LEU A O 1
ATOM 741 N N . ASP A 1 100 ? 27.830 -42.377 -11.231 1.00 21.36 100 ASP A N 1
ATOM 742 C CA . ASP A 1 100 ? 26.752 -42.734 -10.333 1.00 21.46 100 ASP A CA 1
ATOM 743 C C . ASP A 1 100 ? 25.438 -42.595 -11.103 1.00 21.96 100 ASP A C 1
ATOM 744 O O . ASP A 1 100 ? 24.687 -41.633 -10.907 1.00 22.84 100 ASP A O 1
ATOM 749 N N . LEU A 1 101 ? 25.168 -43.546 -11.993 1.00 21.53 101 LEU A N 1
ATOM 750 C CA . LEU A 1 101 ? 23.972 -43.487 -12.828 1.00 22.42 101 LEU A CA 1
ATOM 751 C C . LEU A 1 101 ? 22.737 -43.596 -11.950 1.00 22.43 101 LEU A C 1
ATOM 752 O O . LEU A 1 101 ? 22.684 -44.427 -11.030 1.00 22.17 101 LEU A O 1
ATOM 757 N N . THR A 1 102 ? 21.783 -42.709 -12.203 1.00 22.41 102 THR A N 1
ATOM 758 C CA . THR A 1 102 ? 20.651 -42.527 -11.307 1.00 23.06 102 THR A CA 1
ATOM 759 C C . THR A 1 102 ? 19.335 -42.423 -12.078 1.00 24.12 102 THR A C 1
ATOM 760 O O . THR A 1 102 ? 19.194 -41.600 -13.008 1.00 24.02 102 THR A O 1
ATOM 764 N N . LEU A 1 103 ? 18.381 -43.280 -11.710 1.00 24.85 103 LEU A N 1
ATOM 765 C CA . LEU A 1 103 ? 17.015 -43.144 -12.205 1.00 25.07 103 LEU A CA 1
ATOM 766 C C . LEU A 1 103 ? 16.397 -41.957 -11.473 1.00 24.64 103 LEU A C 1
ATOM 767 O O . LEU A 1 103 ? 15.938 -42.086 -10.351 1.00 25.05 103 LEU A O 1
ATOM 772 N N . ARG A 1 104 ? 16.447 -40.783 -12.097 1.00 24.50 104 ARG A N 1
ATOM 773 C CA . ARG A 1 104 ? 16.151 -39.544 -11.397 1.00 25.01 104 ARG A CA 1
ATOM 774 C C . ARG A 1 104 ? 14.664 -39.392 -11.030 1.00 25.50 104 ARG A C 1
ATOM 775 O O . ARG A 1 104 ? 14.355 -38.911 -9.939 1.00 25.62 104 ARG A O 1
ATOM 783 N N . ASP A 1 105 ? 13.757 -39.813 -11.912 1.00 25.73 105 ASP A N 1
ATOM 784 C CA . ASP A 1 105 ? 12.319 -39.694 -11.621 1.00 26.43 105 ASP A CA 1
ATOM 785 C C . ASP A 1 105 ? 11.948 -40.650 -10.503 1.00 26.95 105 ASP A C 1
ATOM 786 O O . ASP A 1 105 ? 11.150 -40.329 -9.618 1.00 26.28 105 ASP A O 1
ATOM 791 N N . VAL A 1 106 ? 12.557 -41.830 -10.544 1.00 27.00 106 VAL A N 1
ATOM 792 C CA . VAL A 1 106 ? 12.359 -42.813 -9.497 1.00 27.40 106 VAL A CA 1
ATOM 793 C C . VAL A 1 106 ? 12.901 -42.265 -8.181 1.00 27.12 106 VAL A C 1
ATOM 794 O O . VAL A 1 106 ? 12.242 -42.372 -7.147 1.00 27.72 106 VAL A O 1
ATOM 798 N N . GLN A 1 107 ? 14.074 -41.633 -8.227 1.00 26.70 107 GLN A N 1
ATOM 799 C CA . GLN A 1 107 ? 14.645 -41.022 -7.024 1.00 26.05 107 GLN A CA 1
ATOM 800 C C . GLN A 1 107 ? 13.747 -39.925 -6.453 1.00 26.29 107 GLN A C 1
ATOM 801 O O . GLN A 1 107 ? 13.605 -39.826 -5.235 1.00 26.22 107 GLN A O 1
ATOM 807 N N . ASP A 1 108 ? 13.180 -39.088 -7.321 1.00 26.16 108 ASP A N 1
ATOM 808 C CA . ASP A 1 108 ? 12.278 -38.017 -6.891 1.00 26.72 108 ASP A CA 1
ATOM 809 C C . ASP A 1 108 ? 11.097 -38.588 -6.075 1.00 26.53 108 ASP A C 1
ATOM 810 O O . ASP A 1 108 ? 10.700 -38.015 -5.061 1.00 26.55 108 ASP A O 1
ATOM 815 N N . GLN A 1 109 ? 10.556 -39.709 -6.532 1.00 27.17 109 GLN A N 1
ATOM 816 C CA . GLN A 1 109 ? 9.406 -40.337 -5.904 1.00 28.64 109 GLN A CA 1
ATOM 817 C C . GLN A 1 109 ? 9.796 -41.014 -4.595 1.00 28.54 109 GLN A C 1
ATOM 818 O O . GLN A 1 109 ? 9.109 -40.831 -3.576 1.00 28.43 109 GLN A O 1
ATOM 824 N N . LEU A 1 110 ? 10.916 -41.749 -4.619 1.00 28.12 110 LEU A N 1
ATOM 825 C CA . LEU A 1 110 ? 11.490 -42.355 -3.413 1.00 27.61 110 LEU A CA 1
ATOM 826 C C . LEU A 1 110 ? 11.742 -41.319 -2.339 1.00 27.10 110 LEU A C 1
ATOM 827 O O . LEU A 1 110 ? 11.328 -41.494 -1.206 1.00 27.37 110 LEU A O 1
ATOM 832 N N . LYS A 1 111 ? 12.391 -40.225 -2.709 1.00 26.72 111 LYS A N 1
ATOM 833 C CA . LYS A 1 111 ? 12.682 -39.148 -1.777 1.00 27.54 111 LYS A CA 1
ATOM 834 C C . LYS A 1 111 ? 11.412 -38.544 -1.167 1.00 27.78 111 LYS A C 1
ATOM 835 O O . LYS A 1 111 ? 11.347 -38.301 0.038 1.00 27.71 111 LYS A O 1
ATOM 841 N N . GLU A 1 112 ? 10.407 -38.311 -1.998 1.00 27.60 112 GLU A N 1
ATOM 842 C CA . GLU A 1 112 ? 9.217 -37.642 -1.511 1.00 28.43 112 GLU A CA 1
ATOM 843 C C . GLU A 1 112 ? 8.523 -38.485 -0.449 1.00 27.45 112 GLU A C 1
ATOM 844 O O . GLU A 1 112 ? 8.021 -37.935 0.513 1.00 26.94 112 GLU A O 1
ATOM 850 N N . LYS A 1 113 ? 8.525 -39.811 -0.625 1.00 27.45 113 LYS A N 1
ATOM 851 C CA . LYS A 1 113 ? 7.951 -40.747 0.352 1.00 27.42 113 LYS A CA 1
ATOM 852 C C . LYS A 1 113 ? 8.865 -41.112 1.526 1.00 27.20 113 LYS A C 1
ATOM 853 O O . LYS A 1 113 ? 8.479 -41.892 2.401 1.00 27.53 113 LYS A O 1
ATOM 859 N N . GLY A 1 114 ? 10.070 -40.557 1.557 1.00 26.67 114 GLY A N 1
ATOM 860 C CA . GLY A 1 114 ? 11.066 -40.948 2.547 1.00 25.63 114 GLY A CA 1
ATOM 861 C C . GLY A 1 114 ? 11.502 -42.400 2.413 1.00 25.60 114 GLY A C 1
ATOM 862 O O . GLY A 1 114 ? 11.764 -43.055 3.428 1.00 25.81 114 GLY A O 1
ATOM 863 N N . HIS A 1 115 ? 11.562 -42.904 1.176 1.00 24.41 115 HIS A N 1
ATOM 864 C CA . HIS A 1 115 ? 11.878 -44.314 0.910 1.00 24.43 115 HIS A CA 1
ATOM 865 C C . HIS A 1 115 ? 13.359 -44.567 0.601 1.00 23.94 115 HIS A C 1
ATOM 866 O O . HIS A 1 115 ? 14.080 -43.634 0.272 1.00 24.14 115 HIS A O 1
ATOM 873 N N . PRO A 1 116 ? 13.831 -45.825 0.747 1.00 23.82 116 PRO A N 1
ATOM 874 C CA . PRO A 1 116 ? 15.253 -46.059 0.453 1.00 22.94 116 PRO A CA 1
ATOM 875 C C . PRO A 1 116 ? 15.529 -45.881 -1.038 1.00 22.59 116 PRO A C 1
ATOM 876 O O . PRO A 1 116 ? 14.654 -46.139 -1.871 1.00 22.93 116 PRO A O 1
ATOM 880 N N . TRP A 1 117 ? 16.752 -45.471 -1.357 1.00 22.30 117 TRP A N 1
ATOM 881 C CA . TRP A 1 117 ? 17.112 -45.076 -2.696 1.00 22.65 117 TRP A CA 1
ATOM 882 C C . TRP A 1 117 ? 17.569 -46.195 -3.635 1.00 22.82 117 TRP A C 1
ATOM 883 O O . TRP A 1 117 ? 17.817 -45.923 -4.821 1.00 23.52 117 TRP A O 1
ATOM 894 N N . GLU A 1 118 ? 17.679 -47.428 -3.130 1.00 22.83 118 GLU A N 1
ATOM 895 C CA . GLU A 1 118 ? 18.286 -48.529 -3.909 1.00 22.87 118 GLU A CA 1
ATOM 896 C C . GLU A 1 118 ? 17.698 -48.697 -5.334 1.00 23.56 118 GLU A C 1
ATOM 897 O O . GLU A 1 118 ? 18.446 -48.910 -6.292 1.00 23.03 118 GLU A O 1
ATOM 903 N N . ARG A 1 119 ? 16.372 -48.610 -5.475 1.00 23.73 119 ARG A N 1
ATOM 904 C CA . ARG A 1 119 ? 15.726 -48.748 -6.797 1.00 24.48 119 ARG A CA 1
ATOM 905 C C . ARG A 1 119 ? 16.298 -47.759 -7.798 1.00 23.83 119 ARG A C 1
ATOM 906 O O . ARG A 1 119 ? 16.439 -48.078 -8.976 1.00 23.92 119 ARG A O 1
ATOM 914 N N . ALA A 1 120 ? 16.642 -46.568 -7.320 1.00 23.72 120 ALA A N 1
ATOM 915 C CA . ALA A 1 120 ? 17.165 -45.518 -8.200 1.00 23.33 120 ALA A CA 1
ATOM 916 C C . ALA A 1 120 ? 18.701 -45.531 -8.374 1.00 23.27 120 ALA A C 1
ATOM 917 O O . ALA A 1 120 ? 19.204 -44.869 -9.278 1.00 22.84 120 ALA A O 1
ATOM 919 N N . LYS A 1 121 ? 19.426 -46.250 -7.500 1.00 22.50 121 LYS A N 1
ATOM 920 C CA . LYS A 1 121 ? 20.896 -46.152 -7.422 1.00 22.07 121 LYS A CA 1
ATOM 921 C C . LYS A 1 121 ? 21.658 -47.474 -7.596 1.00 22.00 121 LYS A C 1
ATOM 922 O O . LYS A 1 121 ? 22.868 -47.479 -7.922 1.00 21.21 121 LYS A O 1
ATOM 928 N N . SER A 1 122 ? 20.965 -48.572 -7.330 1.00 21.85 122 SER A N 1
ATOM 929 C CA . SER A 1 122 ? 21.572 -49.895 -7.261 1.00 23.40 122 SER A CA 1
ATOM 930 C C . SER A 1 122 ? 21.284 -50.854 -8.429 1.00 23.60 122 SER A C 1
ATOM 931 O O . SER A 1 122 ? 21.730 -52.008 -8.394 1.00 24.47 122 SER A O 1
ATOM 934 N N . PHE A 1 123 ? 20.554 -50.392 -9.438 1.00 24.06 123 PHE A N 1
ATOM 935 C CA . PHE A 1 123 ? 20.203 -51.222 -10.607 1.00 24.64 123 PHE A CA 1
ATOM 936 C C . PHE A 1 123 ? 21.441 -51.700 -11.366 1.00 25.13 123 PHE A C 1
ATOM 937 O O . PHE A 1 123 ? 22.499 -51.066 -11.290 1.00 25.24 123 PHE A O 1
ATOM 945 N N . ASP A 1 124 ? 21.314 -52.824 -12.082 1.00 26.17 124 ASP A N 1
ATOM 946 C CA . ASP A 1 124 ? 22.408 -53.341 -12.922 1.00 26.40 124 ASP A CA 1
ATOM 947 C C . ASP A 1 124 ? 22.913 -52.246 -13.856 1.00 26.07 124 ASP A C 1
ATOM 948 O O . ASP A 1 124 ? 22.126 -51.564 -14.493 1.00 25.74 124 ASP A O 1
ATOM 953 N N . GLY A 1 125 ? 24.229 -52.070 -13.926 1.00 25.99 125 GLY A N 1
ATOM 954 C CA . GLY A 1 125 ? 24.806 -51.015 -14.756 1.00 24.43 125 GLY A CA 1
ATOM 955 C C . GLY A 1 125 ? 24.815 -49.642 -14.114 1.00 24.42 125 GLY A C 1
ATOM 956 O O . GLY A 1 125 ? 25.224 -48.651 -14.754 1.00 24.64 125 GLY A O 1
ATOM 957 N N . ALA A 1 126 ? 24.394 -49.561 -12.848 1.00 23.21 126 ALA A N 1
ATOM 958 C CA . ALA A 1 126 ? 24.280 -48.260 -12.173 1.00 23.27 126 ALA A CA 1
ATOM 959 C C . ALA A 1 126 ? 25.632 -47.610 -11.858 1.00 22.72 126 ALA A C 1
ATOM 960 O O . ALA A 1 126 ? 25.694 -46.407 -11.564 1.00 22.35 126 ALA A O 1
ATOM 962 N N . CYS A 1 127 ? 26.700 -48.398 -11.921 1.00 22.44 127 CYS A N 1
ATOM 963 C CA . CYS A 1 127 ? 28.023 -47.893 -11.580 1.00 22.97 127 CYS A CA 1
ATOM 964 C C . CYS A 1 127 ? 29.128 -48.271 -12.588 1.00 23.20 127 CYS A C 1
ATOM 965 O O . CYS A 1 127 ? 29.940 -49.162 -12.325 1.00 24.12 127 CYS A O 1
ATOM 968 N N . PRO A 1 128 ? 29.144 -47.603 -13.752 1.00 23.60 128 PRO A N 1
ATOM 969 C CA . PRO A 1 128 ? 30.327 -47.685 -14.618 1.00 24.37 128 PRO A CA 1
ATOM 970 C C . PRO A 1 128 ? 31.570 -47.180 -13.852 1.00 24.64 128 PRO A C 1
ATOM 971 O O . PRO A 1 128 ? 31.519 -46.097 -13.246 1.00 24.75 128 PRO A O 1
ATOM 975 N N . LEU A 1 129 ? 32.650 -47.965 -13.862 1.00 24.67 129 LEU A N 1
ATOM 976 C CA . LEU A 1 129 ? 33.875 -47.626 -13.115 1.00 24.76 129 LEU A CA 1
ATOM 977 C C . LEU A 1 129 ? 35.106 -47.796 -13.984 1.00 25.42 129 LEU A C 1
ATOM 978 O O . LEU A 1 129 ? 35.258 -48.832 -14.641 1.00 25.29 129 LEU A O 1
ATOM 983 N N . THR A 1 130 ? 35.977 -46.789 -14.005 1.00 25.05 130 THR A N 1
ATOM 984 C CA . THR A 1 130 ? 37.223 -46.883 -14.756 1.00 25.33 130 THR A CA 1
ATOM 985 C C . THR A 1 130 ? 38.247 -47.766 -14.020 1.00 25.71 130 THR A C 1
ATOM 986 O O . THR A 1 130 ? 38.035 -48.192 -12.874 1.00 25.09 130 THR A O 1
ATOM 990 N N . GLU A 1 131 ? 39.359 -48.046 -14.690 1.00 26.02 131 GLU A N 1
ATOM 991 C CA . GLU A 1 131 ? 40.545 -48.548 -14.011 1.00 26.01 131 GLU A CA 1
ATOM 992 C C . GLU A 1 131 ? 40.973 -47.533 -12.951 1.00 25.60 131 GLU A C 1
ATOM 993 O O . GLU A 1 131 ? 40.646 -46.345 -13.044 1.00 26.08 131 GLU A O 1
ATOM 999 N N . PHE A 1 132 ? 41.700 -48.005 -11.946 1.00 25.15 132 PHE A N 1
ATOM 1000 C CA . PHE A 1 132 ? 42.287 -47.133 -10.932 1.00 24.91 132 PHE A CA 1
ATOM 1001 C C . PHE A 1 132 ? 43.789 -46.990 -11.169 1.00 25.27 132 PHE A C 1
ATOM 1002 O O . PHE A 1 132 ? 44.407 -47.880 -11.736 1.00 25.66 132 PHE A O 1
ATOM 1010 N N . VAL A 1 133 ? 44.358 -45.866 -10.742 1.00 25.51 133 VAL A N 1
ATOM 1011 C CA . VAL A 1 133 ? 45.792 -45.617 -10.876 1.00 26.26 133 VAL A CA 1
ATOM 1012 C C . VAL A 1 133 ? 46.349 -45.248 -9.495 1.00 26.87 133 VAL A C 1
ATOM 1013 O O . VAL A 1 133 ? 45.780 -44.387 -8.803 1.00 26.70 133 VAL A O 1
ATOM 1017 N N . ALA A 1 134 ? 47.425 -45.924 -9.085 1.00 27.76 134 ALA A N 1
ATOM 1018 C CA . ALA A 1 134 ? 48.139 -45.585 -7.844 1.00 29.82 134 ALA A CA 1
ATOM 1019 C C . ALA A 1 134 ? 48.738 -44.177 -7.956 1.00 31.16 134 ALA A C 1
ATOM 1020 O O . ALA A 1 134 ? 49.343 -43.843 -8.968 1.00 31.34 134 ALA A O 1
ATOM 1022 N N . VAL A 1 135 ? 48.524 -43.350 -6.940 1.00 33.45 135 VAL A N 1
ATOM 1023 C CA . VAL A 1 135 ? 49.183 -42.044 -6.840 1.00 36.03 135 VAL A CA 1
ATOM 1024 C C . VAL A 1 135 ? 49.805 -41.940 -5.441 1.00 37.69 135 VAL A C 1
ATOM 1025 O O . VAL A 1 135 ? 49.127 -42.088 -4.433 1.00 38.88 135 VAL A O 1
ATOM 1029 N N . ASN A 1 136 ? 51.103 -41.726 -5.365 1.00 39.73 136 ASN A N 1
ATOM 1030 C CA . ASN A 1 136 ? 51.738 -41.548 -4.061 1.00 41.73 136 ASN A CA 1
ATOM 1031 C C . ASN A 1 136 ? 51.907 -40.056 -3.790 1.00 42.42 136 ASN A C 1
ATOM 1032 O O . ASN A 1 136 ? 52.945 -39.461 -4.148 1.00 42.82 136 ASN A O 1
ATOM 1037 N N . LEU A 1 137 ? 50.873 -39.456 -3.190 1.00 42.98 137 LEU A N 1
ATOM 1038 C CA . LEU A 1 137 ? 50.772 -37.991 -3.036 1.00 43.45 137 LEU A CA 1
ATOM 1039 C C . LEU A 1 137 ? 51.783 -37.338 -2.060 1.00 44.18 137 LEU A C 1
ATOM 1040 O O . LEU A 1 137 ? 52.016 -37.850 -0.957 1.00 44.08 137 LEU A O 1
ATOM 1045 N N . ALA A 1 138 ? 52.377 -36.209 -2.478 1.00 44.96 138 ALA A N 1
ATOM 1046 C CA . ALA A 1 138 ? 53.492 -35.571 -1.725 1.00 45.61 138 ALA A CA 1
ATOM 1047 C C . ALA A 1 138 ? 53.097 -35.027 -0.346 1.00 45.82 138 ALA A C 1
ATOM 1048 O O . ALA A 1 138 ? 53.902 -35.044 0.585 1.00 46.33 138 ALA A O 1
ATOM 1050 N N . SER A 1 139 ? 51.863 -34.547 -0.231 1.00 46.14 139 SER A N 1
ATOM 1051 C CA . SER A 1 139 ? 51.272 -34.162 1.057 1.00 46.16 139 SER A CA 1
ATOM 1052 C C . SER A 1 139 ? 49.764 -34.418 1.025 1.00 45.85 139 SER A C 1
ATOM 1053 O O . SER A 1 139 ? 49.184 -34.600 -0.057 1.00 45.83 139 SER A O 1
ATOM 1056 N N . GLU A 1 140 ? 49.145 -34.439 2.209 1.00 45.36 140 GLU A N 1
ATOM 1057 C CA . GLU A 1 140 ? 47.697 -34.583 2.343 1.00 44.65 140 GLU A CA 1
ATOM 1058 C C . GLU A 1 140 ? 46.990 -33.453 1.623 1.00 43.92 140 GLU A C 1
ATOM 1059 O O . GLU A 1 140 ? 45.838 -33.601 1.193 1.00 43.53 140 GLU A O 1
ATOM 1065 N N . ASP A 1 141 ? 47.702 -32.328 1.517 1.00 42.62 141 ASP A N 1
ATOM 1066 C CA . ASP A 1 141 ? 47.308 -31.157 0.749 1.00 41.76 141 ASP A CA 1
ATOM 1067 C C . ASP A 1 141 ? 46.892 -31.524 -0.684 1.00 40.41 141 ASP A C 1
ATOM 1068 O O . ASP A 1 141 ? 45.858 -31.050 -1.169 1.00 39.81 141 ASP A O 1
ATOM 1073 N N . GLU A 1 142 ? 47.675 -32.399 -1.331 1.00 38.67 142 GLU A N 1
ATOM 1074 C CA . GLU A 1 142 ? 47.507 -32.740 -2.765 1.00 37.28 142 GLU A CA 1
ATOM 1075 C C . GLU A 1 142 ? 46.219 -33.480 -3.100 1.00 35.14 142 GLU A C 1
ATOM 1076 O O . GLU A 1 142 ? 45.817 -33.552 -4.262 1.00 34.45 142 GLU A O 1
ATOM 1082 N N . TRP A 1 143 ? 45.585 -34.033 -2.076 1.00 33.51 143 TRP A N 1
ATOM 1083 C CA . TRP A 1 143 ? 44.264 -34.617 -2.221 1.00 32.29 143 TRP A CA 1
ATOM 1084 C C . TRP A 1 143 ? 43.258 -33.551 -2.641 1.00 31.33 143 TRP A C 1
ATOM 1085 O O . TRP A 1 143 ? 42.190 -33.884 -3.127 1.00 31.15 143 TRP A O 1
ATOM 1096 N N . GLN A 1 144 ? 43.630 -32.275 -2.502 1.00 30.74 144 GLN A N 1
ATOM 1097 C CA . GLN A 1 144 ? 42.760 -31.150 -2.877 1.00 30.33 144 GLN A CA 1
ATOM 1098 C C . GLN A 1 144 ? 42.978 -30.690 -4.307 1.00 28.71 144 GLN A C 1
ATOM 1099 O O . GLN A 1 144 ? 42.426 -29.684 -4.734 1.00 28.08 144 GLN A O 1
ATOM 1105 N N . ALA A 1 145 ? 43.793 -31.433 -5.038 1.00 27.96 145 ALA A N 1
ATOM 1106 C CA . ALA A 1 145 ? 44.196 -31.043 -6.380 1.00 27.24 145 ALA A CA 1
ATOM 1107 C C . ALA A 1 145 ? 43.712 -32.029 -7.444 1.00 26.70 145 ALA A C 1
ATOM 1108 O O . ALA A 1 145 ? 44.235 -32.049 -8.568 1.00 27.11 145 ALA A O 1
ATOM 1110 N N . ILE A 1 146 ? 42.713 -32.839 -7.103 1.00 25.27 146 ILE A N 1
ATOM 1111 C CA . ILE A 1 146 ? 42.220 -33.841 -8.046 1.00 24.11 146 ILE A CA 1
ATOM 1112 C C . ILE A 1 146 ? 41.015 -33.305 -8.816 1.00 23.54 146 ILE A C 1
ATOM 1113 O O . ILE A 1 146 ? 40.062 -32.794 -8.228 1.00 22.45 146 ILE A O 1
ATOM 1118 N N . GLY A 1 147 ? 41.059 -33.456 -10.133 1.00 23.73 147 GLY A N 1
ATOM 1119 C CA . GLY A 1 147 ? 40.028 -32.914 -11.006 1.00 24.76 147 GLY A CA 1
ATOM 1120 C C . GLY A 1 147 ? 39.307 -33.962 -11.821 1.00 24.88 147 GLY A C 1
ATOM 1121 O O . GLY A 1 147 ? 39.832 -35.055 -12.071 1.00 25.24 147 GLY A O 1
ATOM 1122 N N . LEU A 1 148 ? 38.089 -33.625 -12.220 1.00 25.03 148 LEU A N 1
ATOM 1123 C CA . LEU A 1 148 ? 37.308 -34.467 -13.110 1.00 25.56 148 LEU A CA 1
ATOM 1124 C C . LEU A 1 148 ? 36.624 -33.594 -14.126 1.00 25.42 148 LEU A C 1
ATOM 1125 O O . LEU A 1 148 ? 36.278 -32.445 -13.833 1.00 25.42 148 LEU A O 1
ATOM 1130 N N . THR A 1 149 ? 36.429 -34.161 -15.312 1.00 25.24 149 THR A N 1
ATOM 1131 C CA . THR A 1 149 ? 35.767 -33.506 -16.424 1.00 24.93 149 THR A CA 1
ATOM 1132 C C . THR A 1 149 ? 34.878 -34.501 -17.147 1.00 24.43 149 THR A C 1
ATOM 1133 O O . THR A 1 149 ? 35.298 -35.623 -17.435 1.00 23.49 149 THR A O 1
ATOM 1137 N N . LEU A 1 150 ? 33.646 -34.088 -17.439 1.00 24.72 150 LEU A N 1
ATOM 1138 C CA . LEU A 1 150 ? 32.774 -34.865 -18.310 1.00 25.44 150 LEU A CA 1
ATOM 1139 C C . LEU A 1 150 ? 32.416 -34.073 -19.553 1.00 26.06 150 LEU A C 1
ATOM 1140 O O . LEU A 1 150 ? 31.965 -32.940 -19.464 1.00 26.39 150 LEU A O 1
ATOM 1145 N N . GLU A 1 151 ? 32.627 -34.675 -20.713 1.00 27.15 151 GLU A N 1
ATOM 1146 C CA . GLU A 1 151 ? 32.108 -34.116 -21.945 1.00 28.47 151 GLU A CA 1
ATOM 1147 C C . GLU A 1 151 ? 31.015 -35.026 -22.494 1.00 28.61 151 GLU A C 1
ATOM 1148 O O . GLU A 1 151 ? 31.112 -36.248 -22.404 1.00 28.46 151 GLU A O 1
ATOM 1154 N N . LYS A 1 152 ? 29.953 -34.433 -23.023 1.00 28.78 152 LYS A N 1
ATOM 1155 C CA . LYS A 1 152 ? 28.884 -35.207 -23.657 1.00 28.85 152 LYS A CA 1
ATOM 1156 C C . LYS A 1 152 ? 28.729 -34.717 -25.100 1.00 29.43 152 LYS A C 1
ATOM 1157 O O . LYS A 1 152 ? 28.654 -33.515 -25.356 1.00 29.22 152 LYS A O 1
ATOM 1163 N N . ASN A 1 153 ? 28.690 -35.660 -26.034 1.00 30.51 153 ASN A N 1
ATOM 1164 C CA . ASN A 1 153 ? 28.602 -35.340 -27.466 1.00 31.96 153 ASN A CA 1
ATOM 1165 C C . ASN A 1 153 ? 29.581 -34.221 -27.861 1.00 32.20 153 ASN A C 1
ATOM 1166 O O . ASN A 1 153 ? 29.194 -33.207 -28.446 1.00 32.84 153 ASN A O 1
ATOM 1171 N N . GLY A 1 154 ? 30.845 -34.407 -27.480 1.00 32.51 154 GLY A N 1
ATOM 1172 C CA . GLY A 1 154 ? 31.915 -33.450 -27.774 1.00 33.05 154 GLY A CA 1
ATOM 1173 C C . GLY A 1 154 ? 31.925 -32.135 -27.012 1.00 33.21 154 GLY A C 1
ATOM 1174 O O . GLY A 1 154 ? 32.808 -31.326 -27.214 1.00 33.70 154 GLY A O 1
ATOM 1175 N N . GLN A 1 155 ? 30.961 -31.911 -26.127 1.00 33.84 155 GLN A N 1
ATOM 1176 C CA . GLN A 1 155 ? 30.859 -30.621 -25.456 1.00 34.54 155 GLN A CA 1
ATOM 1177 C C . GLN A 1 155 ? 30.943 -30.721 -23.929 1.00 34.24 155 GLN A C 1
ATOM 1178 O O . GLN A 1 155 ? 30.566 -31.731 -23.345 1.00 34.05 155 GLN A O 1
ATOM 1184 N N . PHE A 1 156 ? 31.449 -29.671 -23.281 1.00 34.02 156 PHE A N 1
ATOM 1185 C CA . PHE A 1 156 ? 31.510 -29.629 -21.813 1.00 33.01 156 PHE A CA 1
ATOM 1186 C C . PHE A 1 156 ? 30.178 -30.044 -21.190 1.00 32.04 156 PHE A C 1
ATOM 1187 O O . PHE A 1 156 ? 29.125 -29.609 -21.653 1.00 31.91 156 PHE A O 1
ATOM 1195 N N . GLN A 1 157 ? 30.237 -30.856 -20.132 1.00 30.21 157 GLN A N 1
ATOM 1196 C CA . GLN A 1 157 ? 29.036 -31.284 -19.399 1.00 28.85 157 GLN A CA 1
ATOM 1197 C C . GLN A 1 157 ? 29.156 -31.091 -17.873 1.00 27.63 157 GLN A C 1
ATOM 1198 O O . GLN A 1 157 ? 28.292 -30.469 -17.253 1.00 27.69 157 GLN A O 1
ATOM 1204 N N . GLN A 1 158 ? 30.239 -31.609 -17.290 1.00 25.70 158 GLN A N 1
ATOM 1205 C CA . GLN A 1 158 ? 30.534 -31.478 -15.861 1.00 24.25 158 GLN A CA 1
ATOM 1206 C C . GLN A 1 158 ? 32.030 -31.235 -15.646 1.00 24.21 158 GLN A C 1
ATOM 1207 O O . GLN A 1 158 ? 32.864 -31.788 -16.380 1.00 23.22 158 GLN A O 1
ATOM 1213 N N . GLN A 1 159 ? 32.365 -30.415 -14.649 1.00 24.16 159 GLN A N 1
ATOM 1214 C CA A GLN A 1 159 ? 33.742 -30.314 -14.167 0.50 24.25 159 GLN A CA 1
ATOM 1215 C CA B GLN A 1 159 ? 33.748 -30.262 -14.183 0.50 24.42 159 GLN A CA 1
ATOM 1216 C C . GLN A 1 159 ? 33.761 -29.999 -12.676 1.00 24.35 159 GLN A C 1
ATOM 1217 O O . GLN A 1 159 ? 32.893 -29.299 -12.161 1.00 24.39 159 GLN A O 1
ATOM 1228 N N . GLY A 1 160 ? 34.759 -30.535 -11.983 1.00 24.70 160 GLY A N 1
ATOM 1229 C CA . GLY A 1 160 ? 34.919 -30.294 -10.545 1.00 24.50 160 GLY A CA 1
ATOM 1230 C C . GLY A 1 160 ? 36.365 -30.465 -10.151 1.00 24.70 160 GLY A C 1
ATOM 1231 O O . GLY A 1 160 ? 37.155 -31.051 -10.886 1.00 25.32 160 GLY A O 1
ATOM 1232 N N . SER A 1 161 ? 36.708 -29.930 -8.991 1.00 24.50 161 SER A N 1
ATOM 1233 C CA . SER A 1 161 ? 37.990 -30.164 -8.353 1.00 24.48 161 SER A CA 1
ATOM 1234 C C . SER A 1 161 ? 37.689 -30.639 -6.936 1.00 24.25 161 SER A C 1
ATOM 1235 O O . SER A 1 161 ? 36.713 -30.183 -6.326 1.00 24.04 161 SER A O 1
ATOM 1238 N N . SER A 1 162 ? 38.507 -31.543 -6.408 1.00 24.33 162 SER A N 1
ATOM 1239 C CA . SER A 1 162 ? 38.317 -32.001 -5.025 1.00 24.88 162 SER A CA 1
ATOM 1240 C C . SER A 1 162 ? 38.514 -30.871 -4.010 1.00 25.37 162 SER A C 1
ATOM 1241 O O . SER A 1 162 ? 38.045 -30.986 -2.883 1.00 25.53 162 SER A O 1
ATOM 1244 N N . ALA A 1 163 ? 39.207 -29.792 -4.417 1.00 25.96 163 ALA A N 1
ATOM 1245 C CA . ALA A 1 163 ? 39.288 -28.528 -3.639 1.00 26.72 163 ALA A CA 1
ATOM 1246 C C . ALA A 1 163 ? 37.914 -27.978 -3.246 1.00 27.47 163 ALA A C 1
ATOM 1247 O O . ALA A 1 163 ? 37.764 -27.341 -2.195 1.00 28.00 163 ALA A O 1
ATOM 1249 N N . GLU A 1 164 ? 36.925 -28.229 -4.104 1.00 27.61 164 GLU A N 1
ATOM 1250 C CA . GLU A 1 164 ? 35.572 -27.685 -3.957 1.00 28.16 164 GLU A CA 1
ATOM 1251 C C . GLU A 1 164 ? 34.661 -28.521 -3.067 1.00 28.08 164 GLU A C 1
ATOM 1252 O O . GLU A 1 164 ? 33.585 -28.059 -2.689 1.00 28.72 164 GLU A O 1
ATOM 1266 N N . LEU A 1 166 ? 32.699 -30.150 -0.137 1.00 25.99 166 LEU A N 1
ATOM 1267 C CA . LEU A 1 166 ? 32.292 -29.783 1.224 1.00 26.13 166 LEU A CA 1
ATOM 1268 C C . LEU A 1 166 ? 32.927 -30.733 2.215 1.00 26.21 166 LEU A C 1
ATOM 1269 O O . LEU A 1 166 ? 33.349 -30.307 3.288 1.00 26.71 166 LEU A O 1
ATOM 1274 N N . PHE A 1 167 ? 33.008 -32.018 1.851 1.00 25.95 167 PHE A N 1
ATOM 1275 C CA . PHE A 1 167 ? 33.680 -33.016 2.665 1.00 25.63 167 PHE A CA 1
ATOM 1276 C C . PHE A 1 167 ? 34.895 -33.564 1.903 1.00 25.19 167 PHE A C 1
ATOM 1277 O O . PHE A 1 167 ? 34.753 -34.470 1.073 1.00 25.62 167 PHE A O 1
ATOM 1285 N N . PRO A 1 168 ? 36.099 -33.020 2.175 1.00 24.60 168 PRO A N 1
ATOM 1286 C CA . PRO A 1 168 ? 37.289 -33.457 1.446 1.00 23.90 168 PRO A CA 1
ATOM 1287 C C . PRO A 1 168 ? 37.535 -34.964 1.570 1.00 24.01 168 PRO A C 1
ATOM 1288 O O . PRO A 1 168 ? 37.087 -35.606 2.544 1.00 22.76 168 PRO A O 1
ATOM 1292 N N . ILE A 1 169 ? 38.268 -35.499 0.589 1.00 23.36 169 ILE A N 1
ATOM 1293 C CA . ILE A 1 169 ? 38.408 -36.935 0.386 1.00 23.05 169 ILE A CA 1
ATOM 1294 C C . ILE A 1 169 ? 38.802 -37.696 1.648 1.00 23.09 169 ILE A C 1
ATOM 1295 O O . ILE A 1 169 ? 38.116 -38.651 2.023 1.00 21.81 169 ILE A O 1
ATOM 1300 N N . LEU A 1 170 ? 39.905 -37.292 2.282 1.00 23.37 170 LEU A N 1
ATOM 1301 C CA . LEU A 1 170 ? 40.417 -38.069 3.424 1.00 25.21 170 LEU A CA 1
ATOM 1302 C C . LEU A 1 170 ? 39.474 -38.051 4.626 1.00 25.14 170 LEU A C 1
ATOM 1303 O O . LEU A 1 170 ? 39.142 -39.124 5.146 1.00 26.14 170 LEU A O 1
ATOM 1308 N N . PRO A 1 171 ? 39.059 -36.850 5.083 1.00 25.64 171 PRO A N 1
ATOM 1309 C CA . PRO A 1 171 ? 38.120 -36.815 6.210 1.00 25.78 171 PRO A CA 1
ATOM 1310 C C . PRO A 1 171 ? 36.751 -37.442 5.902 1.00 25.75 171 PRO A C 1
ATOM 1311 O O . PRO A 1 171 ? 36.134 -38.023 6.798 1.00 25.24 171 PRO A O 1
ATOM 1315 N N . LEU A 1 172 ? 36.306 -37.357 4.647 1.00 25.37 172 LE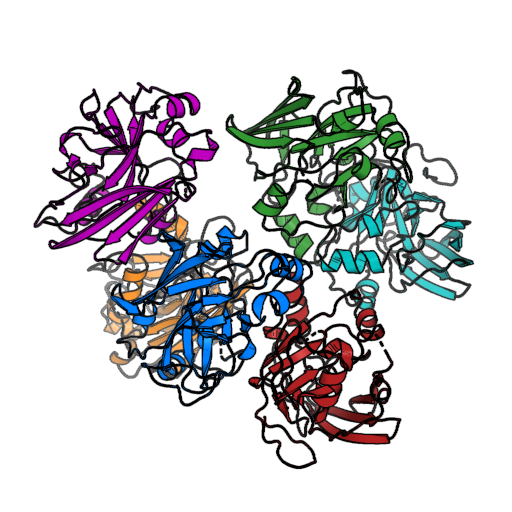U A N 1
ATOM 1316 C CA . LEU A 1 172 ? 35.062 -38.021 4.216 1.00 24.65 172 LEU A CA 1
ATOM 1317 C C . LEU A 1 172 ? 35.114 -39.541 4.429 1.00 24.55 172 LEU A C 1
ATOM 1318 O O . LEU A 1 172 ? 34.207 -40.135 5.032 1.00 25.31 172 LEU A O 1
ATOM 1323 N N . ILE A 1 173 ? 36.170 -40.156 3.912 1.00 23.57 173 ILE A N 1
ATOM 1324 C CA . ILE A 1 173 ? 36.381 -41.597 4.028 1.00 23.22 173 ILE A CA 1
ATOM 1325 C C . ILE A 1 173 ? 36.610 -42.028 5.479 1.00 23.40 173 ILE A C 1
ATOM 1326 O O . ILE A 1 173 ? 36.069 -43.040 5.923 1.00 23.17 173 ILE A O 1
ATOM 1331 N N . ALA A 1 174 ? 37.389 -41.241 6.216 1.00 23.58 174 ALA A N 1
ATOM 1332 C CA . ALA A 1 174 ? 37.593 -41.467 7.659 1.00 24.42 174 ALA A CA 1
ATOM 1333 C C . ALA A 1 174 ? 36.244 -41.509 8.354 1.00 25.46 174 ALA A C 1
ATOM 1334 O O . ALA A 1 174 ? 35.933 -42.458 9.084 1.00 25.98 174 ALA A O 1
ATOM 1336 N N . HIS A 1 175 ? 35.416 -40.514 8.055 1.00 26.40 175 HIS A N 1
ATOM 1337 C CA . HIS A 1 175 ? 34.074 -40.435 8.616 1.00 26.87 175 HIS A CA 1
ATOM 1338 C C . HIS A 1 175 ? 33.178 -41.580 8.168 1.00 26.50 175 HIS A C 1
ATOM 1339 O O . HIS A 1 175 ? 32.443 -42.151 8.976 1.00 27.01 175 HIS A O 1
ATOM 1354 N N . SER A 1 177 ? 34.148 -44.535 7.507 1.00 24.70 177 SER A N 1
ATOM 1355 C CA . SER A 1 177 ? 34.606 -45.720 8.225 1.00 25.60 177 SER A CA 1
ATOM 1356 C C . SER A 1 177 ? 34.047 -45.787 9.647 1.00 25.56 177 SER A C 1
ATOM 1357 O O . SER A 1 177 ? 34.116 -46.851 10.266 1.00 25.53 177 SER A O 1
ATOM 1360 N N . GLU A 1 178 ? 33.506 -44.667 10.148 1.00 26.02 178 GLU A N 1
ATOM 1361 C CA . GLU A 1 178 ? 32.847 -44.622 11.472 1.00 26.73 178 GLU A CA 1
ATOM 1362 C C . GLU A 1 178 ? 31.454 -45.245 11.393 1.00 27.00 178 GLU A C 1
ATOM 1363 O O . GLU A 1 178 ? 30.929 -45.763 12.402 1.00 26.83 178 GLU A O 1
ATOM 1369 N N . HIS A 1 179 ? 30.843 -45.173 10.205 1.00 25.88 179 HIS A N 1
ATOM 1370 C CA . HIS A 1 179 ? 29.507 -45.712 10.014 1.00 26.09 179 HIS A CA 1
ATOM 1371 C C . HIS A 1 179 ? 29.476 -47.126 9.435 1.00 25.66 179 HIS A C 1
ATOM 1372 O O . HIS A 1 179 ? 28.656 -47.948 9.853 1.00 25.81 179 HIS A O 1
ATOM 1379 N N . PHE A 1 180 ? 30.373 -47.407 8.494 1.00 25.19 180 PHE A N 1
ATOM 1380 C CA . PHE A 1 180 ? 30.462 -48.723 7.866 1.00 25.17 180 PHE A CA 1
ATOM 1381 C C . PHE A 1 180 ? 31.930 -49.065 7.733 1.00 25.73 180 PHE A C 1
ATOM 1382 O O . PHE A 1 180 ? 32.683 -48.313 7.106 1.00 25.69 180 PHE A O 1
ATOM 1390 N N . SER A 1 181 ? 32.357 -50.182 8.317 1.00 26.00 181 SER A N 1
ATOM 1391 C CA . SER A 1 181 ? 33.753 -50.590 8.155 1.00 26.59 181 SER A CA 1
ATOM 1392 C C . SER A 1 181 ? 34.026 -50.816 6.661 1.00 25.80 181 SER A C 1
ATOM 1393 O O . SER A 1 181 ? 33.151 -51.281 5.918 1.00 25.65 181 SER A O 1
ATOM 1396 N N . LEU A 1 182 ? 35.214 -50.422 6.218 1.00 24.90 182 LEU A N 1
ATOM 1397 C CA . LEU A 1 182 ? 35.583 -50.535 4.816 1.00 24.40 182 LEU A CA 1
ATOM 1398 C C . LEU A 1 182 ? 36.638 -51.624 4.642 1.00 24.68 182 LEU A C 1
ATOM 1399 O O . LEU A 1 182 ? 37.582 -51.713 5.436 1.00 24.79 182 LEU A O 1
ATOM 1404 N N . GLN A 1 183 ? 36.478 -52.432 3.596 1.00 24.15 183 GLN A N 1
ATOM 1405 C CA . GLN A 1 183 ? 37.379 -53.554 3.315 1.00 23.96 183 GLN A CA 1
ATOM 1406 C C . GLN A 1 183 ? 38.159 -53.311 2.014 1.00 24.01 183 GLN A C 1
ATOM 1407 O O . GLN A 1 183 ? 37.689 -52.571 1.152 1.00 23.46 183 GLN A O 1
ATOM 1413 N N . PRO A 1 184 ? 39.350 -53.943 1.878 1.00 24.18 184 PRO A N 1
ATOM 1414 C CA . PRO A 1 184 ? 40.080 -53.913 0.612 1.00 23.91 184 PRO A CA 1
ATOM 1415 C C . PRO A 1 184 ? 39.184 -54.361 -0.546 1.00 23.54 184 PRO A C 1
ATOM 1416 O O . PRO A 1 184 ? 38.432 -55.312 -0.409 1.00 23.25 184 PRO A O 1
ATOM 1420 N N . GLY A 1 185 ? 39.263 -53.671 -1.679 1.00 23.24 185 GLY A N 1
ATOM 1421 C CA . GLY A 1 185 ? 38.337 -53.916 -2.776 1.00 22.16 185 GLY A CA 1
ATOM 1422 C C . GLY A 1 185 ? 37.078 -53.040 -2.732 1.00 22.32 185 GLY A C 1
ATOM 1423 O O . GLY A 1 185 ? 36.312 -53.033 -3.698 1.00 22.64 185 GLY A O 1
ATOM 1424 N N . ASP A 1 186 ? 36.839 -52.322 -1.625 1.00 21.60 186 ASP A N 1
ATOM 1425 C CA . ASP A 1 186 ? 35.722 -51.358 -1.592 1.00 21.27 186 ASP A CA 1
ATOM 1426 C C . ASP A 1 186 ? 36.062 -50.136 -2.419 1.00 20.67 186 ASP A C 1
ATOM 1427 O O . ASP A 1 186 ? 37.235 -49.754 -2.523 1.00 20.66 186 ASP A O 1
ATOM 1432 N N . VAL A 1 187 ? 35.032 -49.515 -2.994 1.00 19.80 187 VAL A N 1
ATOM 1433 C CA . VAL A 1 187 ? 35.209 -48.291 -3.751 1.00 19.12 187 VAL A CA 1
ATOM 1434 C C . VAL A 1 187 ? 34.415 -47.144 -3.141 1.00 19.56 187 VAL A C 1
ATOM 1435 O O . VAL A 1 187 ? 33.300 -47.342 -2.616 1.00 20.33 187 VAL A O 1
ATOM 1439 N N . ILE A 1 188 ? 34.993 -45.950 -3.193 1.00 19.26 188 ILE A N 1
ATOM 1440 C CA . ILE A 1 188 ? 34.313 -44.747 -2.724 1.00 19.25 188 ILE A CA 1
ATOM 1441 C C . ILE A 1 188 ? 33.977 -43.818 -3.891 1.00 19.26 188 ILE A C 1
ATOM 1442 O O . ILE A 1 188 ? 34.863 -43.465 -4.686 1.00 19.30 188 ILE A O 1
ATOM 1447 N N . LEU A 1 189 ? 32.708 -43.415 -3.989 1.00 18.39 189 LEU A N 1
ATOM 1448 C CA . LEU A 1 189 ? 32.345 -42.327 -4.895 1.00 18.62 189 LEU A CA 1
ATOM 1449 C C . LEU A 1 189 ? 32.198 -41.026 -4.108 1.00 19.16 189 LEU A C 1
ATOM 1450 O O . LEU A 1 189 ? 31.363 -40.916 -3.198 1.00 19.49 189 LEU A O 1
ATOM 1455 N N . THR A 1 190 ? 32.995 -40.034 -4.488 1.00 19.69 190 THR A N 1
ATOM 1456 C CA . THR A 1 190 ? 33.189 -38.826 -3.686 1.00 20.07 190 THR A CA 1
ATOM 1457 C C . THR A 1 190 ? 32.284 -37.648 -4.049 1.00 20.59 190 THR A C 1
ATOM 1458 O O . THR A 1 190 ? 32.542 -36.537 -3.601 1.00 20.13 190 THR A O 1
ATOM 1462 N N . GLY A 1 191 ? 31.233 -37.890 -4.839 1.00 20.60 191 GLY A N 1
ATOM 1463 C CA . GLY A 1 191 ? 30.282 -36.847 -5.171 1.00 21.17 191 GLY A CA 1
ATOM 1464 C C . GLY A 1 191 ? 30.454 -36.326 -6.576 1.00 22.22 191 GLY A C 1
ATOM 1465 O O . GLY A 1 191 ? 31.577 -36.282 -7.101 1.00 22.43 191 GLY A O 1
ATOM 1466 N N . THR A 1 192 ? 29.334 -35.941 -7.181 1.00 22.66 192 THR A N 1
ATOM 1467 C CA . THR A 1 192 ? 29.316 -35.363 -8.525 1.00 23.38 192 THR A CA 1
ATOM 1468 C C . THR A 1 192 ? 29.221 -33.840 -8.483 1.00 23.89 192 THR A C 1
ATOM 1469 O O . THR A 1 192 ? 28.454 -33.297 -7.693 1.00 25.26 192 THR A O 1
ATOM 1473 N N . PRO A 1 193 ? 30.014 -33.133 -9.315 1.00 24.73 193 PRO A N 1
ATOM 1474 C CA . PRO A 1 193 ? 29.860 -31.677 -9.367 1.00 24.59 193 PRO A CA 1
ATOM 1475 C C . PRO A 1 193 ? 28.598 -31.269 -10.122 1.00 24.77 193 PRO A C 1
ATOM 1476 O O . PRO A 1 193 ? 27.787 -32.126 -10.491 1.00 24.57 193 PRO A O 1
ATOM 1480 N N . ALA A 1 194 ? 28.442 -29.964 -10.338 1.00 24.57 194 ALA A N 1
ATOM 1481 C CA . ALA A 1 194 ? 27.296 -29.427 -11.038 1.00 24.47 194 ALA A CA 1
ATOM 1482 C C . ALA A 1 194 ? 27.301 -29.950 -12.458 1.00 24.52 194 ALA A C 1
ATOM 1483 O O . ALA A 1 194 ? 28.296 -30.519 -12.925 1.00 24.43 194 ALA A O 1
ATOM 1485 N N . GLY A 1 195 ? 26.171 -29.771 -13.130 1.00 24.30 195 GLY A N 1
ATOM 1486 C CA . GLY A 1 195 ? 26.029 -30.168 -14.518 1.00 24.37 195 GLY A CA 1
ATOM 1487 C C . GLY A 1 195 ? 25.381 -31.514 -14.785 1.00 24.20 195 GLY A C 1
ATOM 1488 O O . GLY A 1 195 ? 25.407 -31.961 -15.931 1.00 24.71 195 GLY A O 1
ATOM 1489 N N . VAL A 1 196 ? 24.789 -32.161 -13.769 1.00 24.31 196 VAL A N 1
ATOM 1490 C CA . VAL A 1 196 ? 24.107 -33.460 -13.976 1.00 24.38 196 VAL A CA 1
ATOM 1491 C C . VAL A 1 196 ? 22.994 -33.315 -15.013 1.00 25.14 196 VAL A C 1
ATOM 1492 O O . VAL A 1 196 ? 22.498 -32.222 -15.243 1.00 25.88 196 VAL A O 1
ATOM 1496 N N . GLY A 1 197 ? 22.609 -34.405 -15.658 1.00 26.05 197 GLY A N 1
ATOM 1497 C CA . GLY A 1 197 ? 21.596 -34.306 -16.683 1.00 27.07 197 GLY A CA 1
ATOM 1498 C C . GLY A 1 197 ? 21.253 -35.649 -17.265 1.00 28.10 197 GLY A C 1
ATOM 1499 O O . GLY A 1 197 ? 21.949 -36.629 -17.014 1.00 28.58 197 GLY A O 1
ATOM 1500 N N . PRO A 1 198 ? 20.186 -35.694 -18.069 1.00 28.56 198 PRO A N 1
ATOM 1501 C CA . PRO A 1 198 ? 19.703 -36.947 -18.617 1.00 29.39 198 PRO A CA 1
ATOM 1502 C C . PRO A 1 198 ? 20.645 -37.559 -19.670 1.00 29.89 198 PRO A C 1
ATOM 1503 O O . PRO A 1 198 ? 21.423 -36.841 -20.307 1.00 30.36 198 PRO A O 1
ATOM 1507 N N . LEU A 1 199 ? 20.598 -38.881 -19.805 1.00 30.46 199 LEU A N 1
ATOM 1508 C CA . LEU A 1 199 ? 21.284 -39.590 -20.896 1.00 31.19 199 LEU A CA 1
ATOM 1509 C C . LEU A 1 199 ? 20.272 -40.167 -21.896 1.00 31.79 199 LEU A C 1
ATOM 1510 O O . LEU A 1 199 ? 19.206 -40.648 -21.487 1.00 31.79 199 LEU A O 1
ATOM 1515 N N . GLU A 1 200 ? 20.605 -40.110 -23.189 1.00 32.27 200 GLU A N 1
ATOM 1516 C CA . GLU A 1 200 ? 19.808 -40.750 -24.244 1.00 33.59 200 GLU A CA 1
ATOM 1517 C C . GLU A 1 200 ? 20.670 -41.731 -25.030 1.00 33.41 200 GLU A C 1
ATOM 1518 O O . GLU A 1 200 ? 21.884 -41.543 -25.168 1.00 33.12 200 GLU A O 1
ATOM 1524 N N . VAL A 1 201 ? 20.047 -42.778 -25.557 1.00 33.72 201 VAL A N 1
ATOM 1525 C CA . VAL A 1 201 ? 20.747 -43.715 -26.444 1.00 34.15 201 VAL A CA 1
ATOM 1526 C C . VAL A 1 201 ? 21.546 -42.926 -27.494 1.00 34.28 201 VAL A C 1
ATOM 1527 O O . VAL A 1 201 ? 21.049 -41.956 -28.052 1.00 34.45 201 VAL A O 1
ATOM 1531 N N . GLY A 1 202 ? 22.805 -43.295 -27.712 1.00 34.54 202 GLY A N 1
ATOM 1532 C CA . GLY A 1 202 ? 23.627 -42.602 -28.703 1.00 34.43 202 GLY A CA 1
ATOM 1533 C C . GLY A 1 202 ? 24.439 -41.408 -28.221 1.00 34.50 202 GLY A C 1
ATOM 1534 O O . GLY A 1 202 ? 25.273 -40.890 -28.969 1.00 34.57 202 GLY A O 1
ATOM 1535 N N . ASP A 1 203 ? 24.196 -40.948 -26.994 1.00 34.00 203 ASP A N 1
ATOM 1536 C CA . ASP A 1 203 ? 25.028 -39.905 -26.396 1.00 33.43 203 ASP A CA 1
ATOM 1537 C C . ASP A 1 203 ? 26.412 -40.519 -26.223 1.00 32.89 203 ASP A C 1
ATOM 1538 O O . ASP A 1 203 ? 26.525 -41.644 -25.753 1.00 32.86 203 ASP A O 1
ATOM 1543 N N . SER A 1 204 ? 27.458 -39.800 -26.616 1.00 32.37 204 SER A N 1
ATOM 1544 C CA . SER A 1 204 ? 28.820 -40.246 -26.323 1.00 32.06 204 SER A CA 1
ATOM 1545 C C . SER A 1 204 ? 29.367 -39.426 -25.166 1.00 31.12 204 SER A C 1
ATOM 1546 O O . SER A 1 204 ? 29.071 -38.240 -25.051 1.00 31.65 204 SER A O 1
ATOM 1549 N N . LEU A 1 205 ? 30.146 -40.069 -24.306 1.00 29.79 205 LEU A N 1
ATOM 1550 C CA . LEU A 1 205 ? 30.698 -39.433 -23.126 1.00 28.43 205 LEU A CA 1
ATOM 1551 C C . LEU A 1 205 ? 32.210 -39.564 -23.145 1.00 28.43 205 LEU A C 1
ATOM 1552 O O . LEU A 1 205 ? 32.761 -40.576 -23.596 1.00 28.22 205 LEU A O 1
ATOM 1557 N N . SER A 1 206 ? 32.877 -38.526 -22.666 1.00 28.08 206 SER A N 1
ATOM 1558 C CA . SER A 1 206 ? 34.308 -38.558 -22.506 1.00 28.04 206 SER A CA 1
ATOM 1559 C C . SER A 1 206 ? 34.663 -38.065 -21.109 1.00 27.27 206 SER A C 1
ATOM 1560 O O . SER A 1 206 ? 34.324 -36.939 -20.739 1.00 26.92 206 SER A O 1
ATOM 1563 N N . ALA A 1 207 ? 35.328 -38.926 -20.339 1.00 26.27 207 ALA A N 1
ATOM 1564 C CA . ALA A 1 207 ? 35.604 -38.645 -18.935 1.00 26.21 207 ALA A CA 1
ATOM 1565 C C . ALA A 1 207 ? 37.097 -38.503 -18.692 1.00 25.99 207 ALA A C 1
ATOM 1566 O O . ALA A 1 207 ? 37.873 -39.349 -19.133 1.00 25.03 207 ALA A O 1
ATOM 1568 N N . LYS A 1 208 ? 37.477 -37.456 -17.955 1.00 25.96 208 LYS A N 1
ATOM 1569 C CA . LYS A 1 208 ? 38.889 -37.183 -17.670 1.00 27.22 208 LYS A CA 1
ATOM 1570 C C . LYS A 1 208 ? 39.167 -36.974 -16.172 1.00 26.44 208 LYS A C 1
ATOM 1571 O O . LYS A 1 208 ? 38.446 -36.253 -15.486 1.00 25.98 208 LYS A O 1
ATOM 1577 N N . LEU A 1 209 ? 40.207 -37.650 -15.694 1.00 25.88 209 LEU A N 1
ATOM 1578 C CA . LEU A 1 209 ? 40.713 -37.524 -14.333 1.00 25.22 209 LEU A CA 1
ATOM 1579 C C . LEU A 1 209 ? 42.075 -36.838 -14.394 1.00 25.27 209 LEU A C 1
ATOM 1580 O O . LEU A 1 209 ? 42.929 -37.208 -15.204 1.00 23.70 209 LEU A O 1
ATOM 1585 N N . SER A 1 210 ? 42.269 -35.845 -13.540 1.00 25.63 210 SER A N 1
ATOM 1586 C CA . SER A 1 210 ? 43.504 -35.065 -13.561 1.00 27.16 210 SER A CA 1
ATOM 1587 C C . SER A 1 210 ? 44.085 -34.824 -12.161 1.00 27.56 210 SER A C 1
ATOM 1588 O O . SER A 1 210 ? 43.400 -35.012 -11.152 1.00 27.49 210 SER A O 1
ATOM 1591 N N . LEU A 1 211 ? 45.360 -34.444 -12.120 1.00 28.67 211 LEU A N 1
ATOM 1592 C CA . LEU A 1 211 ? 46.052 -34.101 -10.895 1.00 30.31 211 LEU A CA 1
ATOM 1593 C C . LEU A 1 211 ? 46.865 -32.853 -11.194 1.00 32.12 211 LEU A C 1
ATOM 1594 O O . LEU A 1 211 ? 47.708 -32.864 -12.112 1.00 31.82 211 LEU A O 1
ATOM 1599 N N . GLU A 1 212 ? 46.585 -31.780 -10.445 1.00 34.27 212 GLU A N 1
ATOM 1600 C CA . GLU A 1 212 ? 47.127 -30.437 -10.712 1.00 36.33 212 GLU A CA 1
ATOM 1601 C C . GLU A 1 212 ? 47.132 -30.166 -12.203 1.00 37.60 212 GLU A C 1
ATOM 1602 O O . GLU A 1 212 ? 48.192 -29.881 -12.774 1.00 37.98 212 GLU A O 1
ATOM 1608 N N . ASP A 1 213 ? 45.980 -30.312 -12.852 1.00 38.78 213 ASP A N 1
ATOM 1609 C CA . ASP A 1 213 ? 45.889 -30.056 -14.301 1.00 40.21 213 ASP A CA 1
ATOM 1610 C C . ASP A 1 213 ? 46.778 -30.924 -15.206 1.00 39.78 213 ASP A C 1
ATOM 1611 O O . ASP A 1 213 ? 47.080 -30.536 -16.343 1.00 41.12 213 ASP A O 1
ATOM 1616 N N . ASN A 1 214 ? 47.191 -32.086 -14.711 1.00 38.56 214 ASN A N 1
ATOM 1617 C CA . ASN A 1 214 ? 47.775 -33.114 -15.559 1.00 37.15 214 ASN A CA 1
ATOM 1618 C C . ASN A 1 214 ? 46.812 -34.303 -15.674 1.00 35.96 214 ASN A C 1
ATOM 1619 O O . ASN A 1 214 ? 46.298 -34.785 -14.671 1.00 34.44 214 ASN A O 1
ATOM 1624 N N . VAL A 1 215 ? 46.607 -34.783 -16.897 1.00 35.37 215 VAL A N 1
ATOM 1625 C CA . VAL A 1 215 ? 45.687 -35.884 -17.176 1.00 34.94 215 VAL A CA 1
ATOM 1626 C C . VAL A 1 215 ? 46.217 -37.210 -16.656 1.00 34.67 215 VAL A C 1
ATOM 1627 O O . VAL A 1 215 ? 47.288 -37.665 -17.031 1.00 35.54 215 VAL A O 1
ATOM 1631 N N . LEU A 1 216 ? 45.461 -37.825 -15.775 1.00 34.01 216 LEU A N 1
ATOM 1632 C CA . LEU A 1 216 ? 45.812 -39.141 -15.277 1.00 34.26 216 LEU A CA 1
ATOM 1633 C C . LEU A 1 216 ? 45.228 -40.249 -16.156 1.00 34.12 216 LEU A C 1
ATOM 1634 O O . LEU A 1 216 ? 45.944 -41.155 -16.546 1.00 34.28 216 LEU A O 1
ATOM 1639 N N . LEU A 1 217 ? 43.935 -40.176 -16.452 1.00 33.65 217 LEU A N 1
ATOM 1640 C CA . LEU A 1 217 ? 43.312 -41.095 -17.396 1.00 33.73 217 LEU A CA 1
ATOM 1641 C C . LEU A 1 217 ? 42.166 -40.418 -18.155 1.00 33.45 217 LEU A C 1
ATOM 1642 O O . LEU A 1 217 ? 41.650 -39.391 -17.725 1.00 32.91 217 LEU A O 1
ATOM 1647 N N . THR A 1 218 ? 41.817 -40.994 -19.301 1.00 33.34 218 THR A N 1
ATOM 1648 C CA . THR A 1 218 ? 40.679 -40.579 -20.096 1.00 33.96 218 THR A CA 1
ATOM 1649 C C . THR A 1 218 ? 39.891 -41.827 -20.493 1.00 34.00 218 THR A C 1
ATOM 1650 O O . THR A 1 218 ? 40.480 -42.828 -20.910 1.00 35.45 218 THR A O 1
ATOM 1654 N N . CYS A 1 219 ? 38.571 -41.783 -20.370 1.00 33.81 219 CYS A N 1
ATOM 1655 C CA A CYS A 1 219 ? 37.749 -42.924 -20.747 0.50 33.62 219 CYS A CA 1
ATOM 1656 C CA B CYS A 1 219 ? 37.740 -42.928 -20.739 0.50 33.84 219 CYS A CA 1
ATOM 1657 C C . CYS A 1 219 ? 36.500 -42.470 -21.486 1.00 33.81 219 CYS A C 1
ATOM 1658 O O . CYS A 1 219 ? 35.862 -41.497 -21.100 1.00 33.62 219 CYS A O 1
ATOM 1663 N N . ASP A 1 220 ? 36.177 -43.172 -22.570 1.00 34.20 220 ASP A N 1
ATOM 1664 C CA . ASP A 1 220 ? 35.051 -42.816 -23.430 1.00 35.06 220 ASP A CA 1
ATOM 1665 C C . ASP A 1 220 ? 34.010 -43.922 -23.445 1.00 34.98 220 ASP A C 1
ATOM 1666 O O . ASP A 1 220 ? 34.328 -45.076 -23.185 1.00 35.05 220 ASP A O 1
ATOM 1671 N N . GLY A 1 221 ? 32.767 -43.560 -23.738 1.00 34.97 221 GLY A N 1
ATOM 1672 C CA . GLY A 1 221 ? 31.716 -44.554 -23.997 1.00 35.15 221 GLY A CA 1
ATOM 1673 C C . GLY A 1 221 ? 30.509 -43.942 -24.690 1.00 35.06 221 GLY A C 1
ATOM 1674 O O . GLY A 1 221 ? 30.334 -42.732 -24.664 1.00 35.43 221 GLY A O 1
ATOM 1675 N N . VAL A 1 222 ? 29.687 -44.773 -25.322 1.00 34.59 222 VAL A N 1
ATOM 1676 C CA . VAL A 1 222 ? 28.422 -44.312 -25.905 1.00 34.81 222 VAL A CA 1
ATOM 1677 C C . VAL A 1 222 ? 27.247 -44.960 -25.172 1.00 34.20 222 VAL A C 1
ATOM 1678 O O . VAL A 1 222 ? 27.302 -46.137 -24.825 1.00 33.87 222 VAL A O 1
ATOM 1682 N N . VAL A 1 223 ? 26.193 -44.188 -24.928 1.00 34.05 223 VAL A N 1
ATOM 1683 C CA . VAL A 1 223 ? 24.981 -44.742 -24.303 1.00 33.74 223 VAL A CA 1
ATOM 1684 C C . VAL A 1 223 ? 24.240 -45.706 -25.243 1.00 33.78 223 VAL A C 1
ATOM 1685 O O . VAL A 1 223 ? 24.018 -45.396 -26.410 1.00 33.67 223 VAL A O 1
ATOM 1689 N N . ILE A 1 224 ? 23.903 -46.882 -24.725 1.00 34.38 224 ILE A N 1
ATOM 1690 C CA . ILE A 1 224 ? 22.994 -47.823 -25.386 1.00 34.43 224 ILE A CA 1
ATOM 1691 C C . ILE A 1 224 ? 21.875 -48.272 -24.432 1.00 35.01 224 ILE A C 1
ATOM 1692 O O . ILE A 1 224 ? 21.825 -47.866 -23.262 1.00 34.64 224 ILE A O 1
ATOM 1706 N N . ALA B 1 2 ? 30.694 -13.404 30.189 1.00 46.40 2 ALA B N 1
ATOM 1707 C CA . ALA B 1 2 ? 31.575 -14.537 30.478 1.00 44.93 2 ALA B CA 1
ATOM 1708 C C . ALA B 1 2 ? 32.737 -14.162 31.409 1.00 43.57 2 ALA B C 1
ATOM 1709 O O . ALA B 1 2 ? 33.110 -12.993 31.503 1.00 43.52 2 ALA B O 1
ATOM 1711 N N . GLU B 1 3 ? 33.285 -15.173 32.093 1.00 41.65 3 GLU B N 1
ATOM 1712 C CA . GLU B 1 3 ? 34.464 -15.022 32.982 1.00 40.00 3 GLU B CA 1
ATOM 1713 C C . GLU B 1 3 ? 35.325 -16.310 32.994 1.00 37.32 3 GLU B C 1
ATOM 1714 O O . GLU B 1 3 ? 34.895 -17.337 32.499 1.00 37.45 3 GLU B O 1
ATOM 1720 N N . LEU B 1 4 ? 36.533 -16.250 33.538 1.00 34.44 4 LEU B N 1
ATOM 1721 C CA . LEU B 1 4 ? 37.554 -17.240 33.190 1.00 32.26 4 LEU B CA 1
ATOM 1722 C C . LEU B 1 4 ? 37.670 -18.430 34.137 1.00 30.85 4 LEU B C 1
ATOM 1723 O O . LEU B 1 4 ? 37.512 -18.290 35.350 1.00 30.53 4 LEU B O 1
ATOM 1728 N N . ILE B 1 5 ? 37.968 -19.593 33.566 1.00 29.05 5 ILE B N 1
ATOM 1729 C CA . ILE B 1 5 ? 38.241 -20.798 34.341 1.00 28.18 5 ILE B CA 1
ATOM 1730 C C . ILE B 1 5 ? 39.715 -21.201 34.143 1.00 27.37 5 ILE B C 1
ATOM 1731 O O . ILE B 1 5 ? 40.212 -21.236 33.012 1.00 27.00 5 ILE B O 1
ATOM 1736 N N . LEU B 1 6 ? 40.406 -21.465 35.248 1.00 26.06 6 LEU B N 1
ATOM 1737 C CA . LEU B 1 6 ? 41.773 -21.966 35.223 1.00 26.03 6 LEU B CA 1
ATOM 1738 C C . LEU B 1 6 ? 41.835 -23.186 36.146 1.00 25.75 6 LEU B C 1
ATOM 1739 O O . LEU B 1 6 ? 41.588 -23.065 37.340 1.00 25.35 6 LEU B O 1
ATOM 1744 N N . ASN B 1 7 ? 42.112 -24.353 35.567 1.00 25.99 7 ASN B N 1
ATOM 1745 C CA . ASN B 1 7 ? 42.159 -25.643 36.282 1.00 26.45 7 ASN B CA 1
ATOM 1746 C C . ASN B 1 7 ? 40.932 -25.823 37.159 1.00 27.85 7 ASN B C 1
ATOM 1747 O O . ASN B 1 7 ? 41.036 -26.042 38.384 1.00 27.75 7 ASN B O 1
ATOM 1752 N N . GLN B 1 8 ? 39.776 -25.667 36.508 1.00 28.97 8 GLN B N 1
ATOM 1753 C CA . GLN B 1 8 ? 38.450 -25.893 37.083 1.00 30.84 8 GLN B CA 1
ATOM 1754 C C . GLN B 1 8 ? 38.028 -24.909 38.173 1.00 31.02 8 GLN B C 1
ATOM 1755 O O . GLN B 1 8 ? 36.965 -25.061 38.749 1.00 31.81 8 GLN B O 1
ATOM 1761 N N . ARG B 1 9 ? 38.851 -23.901 38.439 1.00 31.26 9 ARG B N 1
ATOM 1762 C CA . ARG B 1 9 ? 38.553 -22.868 39.432 1.00 31.59 9 ARG B CA 1
ATOM 1763 C C . ARG B 1 9 ? 38.312 -21.533 38.739 1.00 31.41 9 ARG B C 1
ATOM 1764 O O . ARG B 1 9 ? 38.858 -21.300 37.665 1.00 30.82 9 ARG B O 1
ATOM 1772 N N . PRO B 1 10 ? 37.489 -20.652 39.344 1.00 31.66 10 PRO B N 1
ATOM 1773 C CA . PRO B 1 10 ? 37.312 -19.332 38.727 1.00 31.53 10 PRO B CA 1
ATOM 1774 C C . PRO B 1 10 ? 38.595 -18.496 38.872 1.00 31.86 10 PRO B C 1
ATOM 1775 O O . PRO B 1 10 ? 39.136 -18.385 39.977 1.00 31.36 10 PRO B O 1
ATOM 1779 N N . TYR B 1 11 ? 39.108 -17.962 37.758 1.00 30.78 11 TYR B N 1
ATOM 1780 C CA . TYR B 1 11 ? 40.333 -17.169 37.810 1.00 31.03 11 TYR B CA 1
ATOM 1781 C C . TYR B 1 11 ? 40.022 -15.850 38.537 1.00 31.36 11 TYR B C 1
ATOM 1782 O O . TYR B 1 11 ? 38.928 -15.298 38.355 1.00 30.74 11 TYR B O 1
ATOM 1791 N N . PRO B 1 12 ? 40.945 -15.382 39.414 1.00 31.65 12 PRO B N 1
ATOM 1792 C CA . PRO B 1 12 ? 40.586 -14.220 40.256 1.00 32.13 12 PRO B CA 1
ATOM 1793 C C . PRO B 1 12 ? 40.434 -12.872 39.519 1.00 32.37 12 PRO B C 1
ATOM 1794 O O . PRO B 1 12 ? 39.901 -11.915 40.085 1.00 32.45 12 PRO B O 1
ATOM 1798 N N . ARG B 1 13 ? 40.885 -12.792 38.269 1.00 31.86 13 ARG B N 1
ATOM 1799 C CA . ARG B 1 13 ? 40.689 -11.573 37.499 1.00 31.96 13 ARG B CA 1
ATOM 1800 C C . ARG B 1 13 ? 39.606 -11.747 36.432 1.00 30.97 13 ARG B C 1
ATOM 1801 O O . ARG B 1 13 ? 39.513 -12.787 35.784 1.00 30.63 13 ARG B O 1
ATOM 1809 N N . ASP B 1 14 ? 38.786 -10.721 36.266 1.00 30.21 14 ASP B N 1
ATOM 1810 C CA . ASP B 1 14 ? 37.819 -10.686 35.182 1.00 29.87 14 ASP B CA 1
ATOM 1811 C C . ASP B 1 14 ? 38.508 -10.726 33.820 1.00 28.52 14 ASP B C 1
ATOM 1812 O O . ASP B 1 14 ? 39.629 -10.239 33.667 1.00 27.66 14 ASP B O 1
ATOM 1817 N N . LEU B 1 15 ? 37.822 -11.291 32.838 1.00 27.61 15 LEU B N 1
ATOM 1818 C CA . LEU B 1 15 ? 38.285 -11.218 31.458 1.00 27.28 15 LEU B CA 1
ATOM 1819 C C . LEU B 1 15 ? 38.383 -9.739 31.043 1.00 26.79 15 LEU B C 1
ATOM 1820 O O . LEU B 1 15 ? 37.423 -8.984 31.191 1.00 25.86 15 LEU B O 1
ATOM 1825 N N . GLY B 1 16 ? 39.560 -9.339 30.556 1.00 26.63 16 GLY B N 1
ATOM 1826 C CA . GLY B 1 16 ? 39.800 -7.953 30.138 1.00 26.13 16 GLY B CA 1
ATOM 1827 C C . GLY B 1 16 ? 39.507 -7.742 28.656 1.00 25.96 16 GLY B C 1
ATOM 1828 O O . GLY B 1 16 ? 38.419 -7.316 28.284 1.00 27.19 16 GLY B O 1
ATOM 1829 N N . LYS B 1 17 ? 40.492 -8.041 27.819 1.00 24.87 17 LYS B N 1
ATOM 1830 C CA . LYS B 1 17 ? 40.382 -7.899 26.376 1.00 23.54 17 LYS B CA 1
ATOM 1831 C C . LYS B 1 17 ? 41.035 -9.125 25.762 1.00 23.28 17 LYS B C 1
ATOM 1832 O O . LYS B 1 17 ? 41.838 -9.790 26.420 1.00 23.10 17 LYS B O 1
ATOM 1838 N N . ILE B 1 18 ? 40.683 -9.429 24.517 1.00 22.45 18 ILE B N 1
ATOM 1839 C CA . ILE B 1 18 ? 41.199 -10.610 23.844 1.00 22.49 18 ILE B CA 1
ATOM 1840 C C . ILE B 1 18 ? 41.976 -10.137 22.633 1.00 22.51 18 ILE B C 1
ATOM 1841 O O . ILE B 1 18 ? 41.377 -9.703 21.645 1.00 22.31 18 ILE B O 1
ATOM 1846 N N . VAL B 1 19 ? 43.298 -10.210 22.726 1.00 22.45 19 VAL B N 1
ATOM 1847 C CA . VAL B 1 19 ? 44.185 -9.674 21.686 1.00 23.11 19 VAL B CA 1
ATOM 1848 C C . VAL B 1 19 ? 44.515 -10.812 20.702 1.00 24.51 19 VAL B C 1
ATOM 1849 O O . VAL B 1 19 ? 44.931 -11.906 21.115 1.00 23.87 19 VAL B O 1
ATOM 1853 N N . CYS B 1 20 ? 44.312 -10.544 19.410 1.00 24.93 20 CYS B N 1
ATOM 1854 C CA . CYS B 1 20 ? 44.350 -11.584 18.377 1.00 25.73 20 CYS B CA 1
ATOM 1855 C C . CYS B 1 20 ? 45.309 -11.257 17.230 1.00 25.99 20 CYS B C 1
ATOM 1856 O O . CYS B 1 20 ? 45.497 -10.083 16.845 1.00 25.10 20 CYS B O 1
ATOM 1859 N N . VAL B 1 21 ? 45.904 -12.307 16.672 1.00 26.21 21 VAL B N 1
ATOM 1860 C CA . VAL B 1 21 ? 46.708 -12.164 15.478 1.00 27.24 21 VAL B CA 1
ATOM 1861 C C . VAL B 1 21 ? 45.934 -12.781 14.294 1.00 28.52 21 VAL B C 1
ATOM 1862 O O . VAL B 1 21 ? 45.142 -13.720 14.466 1.00 27.71 21 VAL B O 1
ATOM 1866 N N . GLY B 1 22 ? 46.136 -12.218 13.106 1.00 29.90 22 GLY B N 1
ATOM 1867 C CA . GLY B 1 22 ? 45.570 -12.776 11.886 1.00 31.69 22 GLY B CA 1
ATOM 1868 C C . GLY B 1 22 ? 46.682 -13.359 11.035 1.00 33.26 22 GLY B C 1
ATOM 1869 O O . GLY B 1 22 ? 47.825 -12.901 11.116 1.00 33.22 22 GLY B O 1
ATOM 1870 N N . ARG B 1 23 ? 46.352 -14.377 10.230 1.00 34.91 23 ARG B N 1
ATOM 1871 C CA . ARG B 1 23 ? 47.319 -14.993 9.294 1.00 36.35 23 ARG B CA 1
ATOM 1872 C C . ARG B 1 23 ? 48.624 -15.397 9.969 1.00 36.54 23 ARG B C 1
ATOM 1873 O O . ARG B 1 23 ? 49.716 -14.963 9.572 1.00 37.25 23 ARG B O 1
ATOM 1881 N N . ASN B 1 24 ? 48.514 -16.222 11.002 1.00 37.13 24 ASN B N 1
ATOM 1882 C CA . ASN B 1 24 ? 49.695 -16.711 11.686 1.00 37.30 24 ASN B CA 1
ATOM 1883 C C . ASN B 1 24 ? 50.064 -18.131 11.193 1.00 37.58 24 ASN B C 1
ATOM 1884 O O . ASN B 1 24 ? 51.127 -18.659 11.513 1.00 37.03 24 ASN B O 1
ATOM 1889 N N . TYR B 1 25 ? 49.174 -18.727 10.407 1.00 38.59 25 TYR B N 1
ATOM 1890 C CA . TYR B 1 25 ? 49.449 -20.000 9.747 1.00 39.64 25 TYR B CA 1
ATOM 1891 C C . TYR B 1 25 ? 49.401 -19.798 8.229 1.00 40.13 25 TYR B C 1
ATOM 1892 O O . TYR B 1 25 ? 48.341 -19.475 7.664 1.00 40.39 25 TYR B O 1
ATOM 1901 N N . ALA B 1 26 ? 50.550 -19.989 7.581 1.00 40.54 26 ALA B N 1
ATOM 1902 C CA . ALA B 1 26 ? 50.688 -19.851 6.112 1.00 40.71 26 ALA B CA 1
ATOM 1903 C C . ALA B 1 26 ? 49.542 -20.457 5.301 1.00 41.17 26 ALA B C 1
ATOM 1904 O O . ALA B 1 26 ? 48.936 -19.772 4.471 1.00 41.46 26 ALA B O 1
ATOM 1906 N N . ALA B 1 27 ? 49.222 -21.723 5.561 1.00 41.16 27 ALA B N 1
ATOM 1907 C CA . ALA B 1 27 ? 48.151 -22.405 4.840 1.00 41.16 27 ALA B CA 1
ATOM 1908 C C . ALA B 1 27 ? 46.780 -21.764 5.057 1.00 41.59 27 ALA B C 1
ATOM 1909 O O . ALA B 1 27 ? 45.862 -21.934 4.234 1.00 41.49 27 ALA B O 1
ATOM 1911 N N . HIS B 1 28 ? 46.620 -21.035 6.160 1.00 41.59 28 HIS B N 1
ATOM 1912 C CA . HIS B 1 28 ? 45.372 -20.314 6.355 1.00 41.85 28 HIS B CA 1
ATOM 1913 C C . HIS B 1 28 ? 45.327 -19.029 5.527 1.00 42.68 28 HIS B C 1
ATOM 1914 O O . HIS B 1 28 ? 44.255 -18.628 5.053 1.00 42.53 28 HIS B O 1
ATOM 1921 N N . ALA B 1 29 ? 46.479 -18.378 5.387 1.00 43.99 29 ALA B N 1
ATOM 1922 C CA . ALA B 1 29 ? 46.613 -17.226 4.491 1.00 45.60 29 ALA B CA 1
ATOM 1923 C C . ALA B 1 29 ? 46.257 -17.656 3.061 1.00 46.48 29 ALA B C 1
ATOM 1924 O O . ALA B 1 29 ? 45.340 -17.098 2.443 1.00 46.64 29 ALA B O 1
ATOM 1926 N N . LYS B 1 30 ? 46.962 -18.674 2.571 1.00 47.63 30 LYS B N 1
ATOM 1927 C CA . LYS B 1 30 ? 46.695 -19.286 1.270 1.00 48.64 30 LYS B CA 1
ATOM 1928 C C . LYS B 1 30 ? 45.212 -19.547 0.994 1.00 49.06 30 LYS B C 1
ATOM 1929 O O . LYS B 1 30 ? 44.654 -18.961 0.062 1.00 49.32 30 LYS B O 1
ATOM 1935 N N . GLU B 1 31 ? 44.572 -20.399 1.799 1.00 49.22 31 GLU B N 1
ATOM 1936 C CA . GLU B 1 31 ? 43.183 -20.818 1.540 1.00 49.79 31 GLU B CA 1
ATOM 1937 C C . GLU B 1 31 ? 42.182 -19.667 1.352 1.00 50.43 31 GLU B C 1
ATOM 1938 O O . GLU B 1 31 ? 41.116 -19.861 0.757 1.00 50.61 31 GLU B O 1
ATOM 1944 N N . LEU B 1 32 ? 42.510 -18.485 1.875 1.00 51.22 32 LEU B N 1
ATOM 1945 C CA . LEU B 1 32 ? 41.641 -17.317 1.719 1.00 52.00 32 LEU B CA 1
ATOM 1946 C C . LEU B 1 32 ? 42.219 -16.262 0.760 1.00 52.84 32 LEU B C 1
ATOM 1947 O O . LEU B 1 32 ? 41.702 -15.140 0.678 1.00 52.83 32 LEU B O 1
ATOM 1952 N N . ASN B 1 33 ? 43.282 -16.635 0.044 1.00 53.86 33 ASN B N 1
ATOM 1953 C CA . ASN B 1 33 ? 43.850 -15.814 -1.028 1.00 55.01 33 ASN B CA 1
ATOM 1954 C C . ASN B 1 33 ? 44.303 -14.434 -0.517 1.00 55.31 33 ASN B C 1
ATOM 1955 O O . ASN B 1 33 ? 43.759 -13.400 -0.926 1.00 55.59 33 ASN B O 1
ATOM 1960 N N . ASN B 1 34 ? 45.265 -14.428 0.406 1.00 55.42 34 ASN B N 1
ATOM 1961 C CA . ASN B 1 34 ? 45.968 -13.189 0.782 1.00 55.46 34 ASN B CA 1
ATOM 1962 C C . ASN B 1 34 ? 47.411 -13.428 1.243 1.00 55.20 34 ASN B C 1
ATOM 1963 O O . ASN B 1 34 ? 47.754 -14.543 1.624 1.00 55.31 34 ASN B O 1
ATOM 1968 N N . PRO B 1 35 ? 48.272 -12.392 1.169 1.00 55.06 35 PRO B N 1
ATOM 1969 C CA . PRO B 1 35 ? 49.696 -12.624 1.428 1.00 55.20 35 PRO B CA 1
ATOM 1970 C C . PRO B 1 35 ? 50.044 -12.791 2.900 1.00 55.29 35 PRO B C 1
ATOM 1971 O O . PRO B 1 35 ? 49.206 -12.569 3.772 1.00 55.56 35 PRO B O 1
ATOM 1975 N N . ILE B 1 36 ? 51.290 -13.175 3.152 1.00 55.33 36 ILE B N 1
ATOM 1976 C CA . ILE B 1 36 ? 51.865 -13.165 4.485 1.00 55.15 36 ILE B CA 1
ATOM 1977 C C . ILE B 1 36 ? 52.340 -11.749 4.792 1.00 54.60 36 ILE B C 1
ATOM 1978 O O . ILE B 1 36 ? 53.122 -11.192 4.027 1.00 54.97 36 ILE B O 1
ATOM 1983 N N . PRO B 1 37 ? 51.885 -11.160 5.912 1.00 54.10 37 PRO B N 1
ATOM 1984 C CA . PRO B 1 37 ? 52.452 -9.854 6.263 1.00 53.35 37 PRO B CA 1
ATOM 1985 C C . PRO B 1 37 ? 53.833 -10.032 6.911 1.00 52.50 37 PRO B C 1
ATOM 1986 O O . PRO B 1 37 ? 54.136 -11.117 7.420 1.00 52.41 37 PRO B O 1
ATOM 1990 N N . SER B 1 38 ? 54.675 -9.000 6.872 1.00 51.32 38 SER B N 1
ATOM 1991 C CA . SER B 1 38 ? 55.989 -9.098 7.519 1.00 50.20 38 SER B CA 1
ATOM 1992 C C . SER B 1 38 ? 55.868 -8.870 9.029 1.00 49.00 38 SER B C 1
ATOM 1993 O O . SER B 1 38 ? 56.597 -9.483 9.815 1.00 49.08 38 SER B O 1
ATOM 1996 N N . SER B 1 39 ? 54.938 -7.994 9.422 1.00 47.18 39 SER B N 1
ATOM 1997 C CA . SER B 1 39 ? 54.607 -7.773 10.831 1.00 45.11 39 SER B CA 1
ATOM 1998 C C . SER B 1 39 ? 53.165 -8.227 11.098 1.00 42.63 39 SER B C 1
ATOM 1999 O O . SER B 1 39 ? 52.328 -8.198 10.192 1.00 42.69 39 SER B O 1
ATOM 2002 N N . PRO B 1 40 ? 52.863 -8.645 12.345 1.00 40.20 40 PRO B N 1
ATOM 2003 C CA . PRO B 1 40 ? 51.558 -9.270 12.609 1.00 37.82 40 PRO B CA 1
ATOM 2004 C C . PRO B 1 40 ? 50.350 -8.364 12.384 1.00 35.67 40 PRO B C 1
ATOM 2005 O O . PRO B 1 40 ? 50.411 -7.168 12.657 1.00 35.12 40 PRO B O 1
ATOM 2009 N N . ILE B 1 41 ? 49.265 -8.943 11.880 1.00 33.22 41 ILE B N 1
ATOM 2010 C CA . ILE B 1 41 ? 47.983 -8.268 11.817 1.00 31.55 41 ILE B CA 1
ATOM 2011 C C . ILE B 1 41 ? 47.370 -8.389 13.212 1.00 30.29 41 ILE B C 1
ATOM 2012 O O . ILE B 1 41 ? 47.195 -9.499 13.713 1.00 29.45 41 ILE B O 1
ATOM 2017 N N . LEU B 1 42 ? 47.073 -7.255 13.848 1.00 28.76 42 LEU B N 1
ATOM 2018 C CA . LEU B 1 42 ? 46.595 -7.273 15.234 1.00 27.13 42 LEU B CA 1
ATOM 2019 C C . LEU B 1 42 ? 45.208 -6.715 15.365 1.00 26.51 42 LEU B C 1
ATOM 2020 O O . LEU B 1 42 ? 44.941 -5.592 14.938 1.00 25.96 42 LEU B O 1
ATOM 2025 N N . PHE B 1 43 ? 44.326 -7.510 15.967 1.00 25.72 43 PHE B N 1
ATOM 2026 C CA . PHE B 1 43 ? 43.002 -7.033 16.321 1.00 25.06 43 PHE B CA 1
ATOM 2027 C C . PHE B 1 43 ? 42.599 -7.480 17.725 1.00 24.44 43 PHE B C 1
ATOM 2028 O O . PHE B 1 43 ? 43.253 -8.325 18.327 1.00 24.25 43 PHE B O 1
ATOM 2036 N N . ILE B 1 44 ? 41.524 -6.894 18.242 1.00 24.29 44 ILE B N 1
ATOM 2037 C CA . ILE B 1 44 ? 41.085 -7.141 19.612 1.00 23.31 44 ILE B CA 1
ATOM 2038 C C . ILE B 1 44 ? 39.599 -7.496 19.625 1.00 23.56 44 ILE B C 1
ATOM 2039 O O . ILE B 1 44 ? 38.790 -6.850 18.962 1.00 22.94 44 ILE B O 1
ATOM 2044 N N . LYS B 1 45 ? 39.246 -8.529 20.389 1.00 23.24 45 LYS B N 1
ATOM 2045 C CA . LYS B 1 45 ? 37.852 -8.840 20.697 1.00 22.99 45 LYS B CA 1
ATOM 2046 C C . LYS B 1 45 ? 37.555 -8.459 22.148 1.00 22.43 45 LYS B C 1
ATOM 2047 O O . LYS B 1 45 ? 38.428 -8.604 23.008 1.00 21.72 45 LYS B O 1
ATOM 2053 N N . PRO B 1 46 ? 36.323 -7.988 22.426 1.00 22.27 46 PRO B N 1
ATOM 2054 C CA . PRO B 1 46 ? 35.904 -7.554 23.774 1.00 22.20 46 PRO B CA 1
ATOM 2055 C C . PRO B 1 46 ? 35.440 -8.701 24.677 1.00 22.54 46 PRO B C 1
ATOM 2056 O O . PRO B 1 46 ? 34.989 -9.739 24.181 1.00 22.79 46 PRO B O 1
ATOM 2060 N N . ALA B 1 47 ? 35.506 -8.475 25.990 1.00 23.30 47 ALA B N 1
ATOM 2061 C CA . ALA B 1 47 ? 34.931 -9.370 26.999 1.00 23.73 47 ALA B CA 1
ATOM 2062 C C . ALA B 1 47 ? 33.499 -9.757 26.646 1.00 24.37 47 ALA B C 1
ATOM 2063 O O . ALA B 1 47 ? 33.140 -10.917 26.743 1.00 24.86 47 ALA B O 1
ATOM 2065 N N . SER B 1 48 ? 32.699 -8.791 26.210 1.00 24.80 48 SER B N 1
ATOM 2066 C CA . SER B 1 48 ? 31.311 -9.062 25.861 1.00 26.10 48 SER B CA 1
ATOM 2067 C C . SER B 1 48 ? 31.127 -10.059 24.697 1.00 26.26 48 SER B C 1
ATOM 2068 O O . SER B 1 48 ? 30.026 -10.534 24.497 1.00 27.27 48 SER B O 1
ATOM 2071 N N . SER B 1 49 ? 32.187 -10.374 23.953 1.00 26.33 49 SER B N 1
ATOM 2072 C CA . SER B 1 49 ? 32.102 -11.380 22.873 1.00 25.98 49 SER B CA 1
ATOM 2073 C C . SER B 1 49 ? 32.357 -12.810 23.353 1.00 26.18 49 SER B C 1
ATOM 2074 O O . SER B 1 49 ? 32.063 -13.781 22.642 1.00 26.64 49 SER B O 1
ATOM 2077 N N . ALA B 1 50 ? 32.908 -12.937 24.560 1.00 26.30 50 ALA B N 1
ATOM 2078 C CA . ALA B 1 50 ? 33.260 -14.245 25.118 1.00 26.05 50 ALA B CA 1
ATOM 2079 C C . ALA B 1 50 ? 32.047 -14.979 25.645 1.00 25.83 50 ALA B C 1
ATOM 2080 O O . ALA B 1 50 ? 31.139 -14.367 26.209 1.00 26.97 50 ALA B O 1
ATOM 2082 N N . VAL B 1 51 ? 32.060 -16.297 25.475 1.00 25.81 51 VAL B N 1
ATOM 2083 C CA . VAL B 1 51 ? 31.063 -17.207 26.028 1.00 25.78 51 VAL B CA 1
ATOM 2084 C C . VAL B 1 51 ? 31.807 -18.517 26.285 1.00 26.39 51 VAL B C 1
ATOM 2085 O O . VAL B 1 51 ? 32.909 -18.706 25.759 1.00 26.41 51 VAL B O 1
ATOM 2089 N N . PRO B 1 52 ? 31.217 -19.429 27.083 1.00 27.15 52 PRO B N 1
ATOM 2090 C CA . PRO B 1 52 ? 31.836 -20.742 27.235 1.00 27.97 52 PRO B CA 1
ATOM 2091 C C . PRO B 1 52 ? 31.862 -21.475 25.914 1.00 28.54 52 PRO B C 1
ATOM 2092 O O . PRO B 1 52 ? 30.934 -21.335 25.127 1.00 29.02 52 PRO B O 1
ATOM 2096 N N . PHE B 1 53 ? 32.908 -22.254 25.678 1.00 29.42 53 PHE B N 1
ATOM 2097 C CA . PHE B 1 53 ? 33.016 -23.041 24.459 1.00 31.36 53 PHE B CA 1
ATOM 2098 C C . PHE B 1 53 ? 31.785 -23.936 24.193 1.00 32.09 53 PHE B C 1
ATOM 2099 O O . PHE B 1 53 ? 31.251 -23.961 23.072 1.00 32.97 53 PHE B O 1
ATOM 2107 N N . GLY B 1 54 ? 31.355 -24.668 25.216 1.00 32.27 54 GLY B N 1
ATOM 2108 C CA . GLY B 1 54 ? 30.161 -25.512 25.122 1.00 32.59 54 GLY B CA 1
ATOM 2109 C C . GLY B 1 54 ? 29.307 -25.387 26.373 1.00 32.83 54 GLY B C 1
ATOM 2110 O O . GLY B 1 54 ? 29.649 -24.608 27.269 1.00 32.01 54 GLY B O 1
ATOM 2111 N N . PRO B 1 55 ? 28.207 -26.167 26.460 1.00 33.36 55 PRO B N 1
ATOM 2112 C CA . PRO B 1 55 ? 27.770 -27.224 25.524 1.00 34.03 55 PRO B CA 1
ATOM 2113 C C . PRO B 1 55 ? 27.079 -26.701 24.268 1.00 35.15 55 PRO B C 1
ATOM 2114 O O . PRO B 1 55 ? 26.903 -27.456 23.315 1.00 35.96 55 PRO B O 1
ATOM 2118 N N . VAL B 1 56 ? 26.660 -25.440 24.279 1.00 36.13 56 VAL B N 1
ATOM 2119 C CA . VAL B 1 56 ? 26.129 -24.805 23.069 1.00 37.31 56 VAL B CA 1
ATOM 2120 C C . VAL B 1 56 ? 26.744 -23.420 22.897 1.00 38.05 56 VAL B C 1
ATOM 2121 O O . VAL B 1 56 ? 27.298 -22.874 23.841 1.00 37.89 56 VAL B O 1
ATOM 2125 N N . PHE B 1 57 ? 26.679 -22.881 21.683 1.00 39.63 57 PHE B N 1
ATOM 2126 C CA . PHE B 1 57 ? 26.981 -21.466 21.442 1.00 40.62 57 PHE B CA 1
ATOM 2127 C C . PHE B 1 57 ? 26.203 -20.933 20.239 1.00 41.16 57 PHE B C 1
ATOM 2128 O O . PHE B 1 57 ? 26.088 -21.619 19.219 1.00 41.43 57 PHE B O 1
ATOM 2136 N N . SER B 1 58 ? 25.647 -19.725 20.386 1.00 41.58 58 SER B N 1
ATOM 2137 C CA . SER B 1 58 ? 24.882 -19.059 19.339 1.00 41.89 58 SER B CA 1
ATOM 2138 C C . SER B 1 58 ? 25.768 -18.441 18.274 1.00 42.34 58 SER B C 1
ATOM 2139 O O . SER B 1 58 ? 26.943 -18.141 18.511 1.00 42.42 58 SER B O 1
ATOM 2142 N N . ILE B 1 59 ? 25.189 -18.250 17.093 1.00 42.21 59 ILE B N 1
ATOM 2143 C CA . ILE B 1 59 ? 25.855 -17.547 15.998 1.00 42.26 59 ILE B CA 1
ATOM 2144 C C . ILE B 1 59 ? 24.920 -16.462 15.485 1.00 42.63 59 ILE B C 1
ATOM 2145 O O . ILE B 1 59 ? 23.707 -16.583 15.638 1.00 42.52 59 ILE B O 1
ATOM 2150 N N . PRO B 1 60 ? 25.469 -15.395 14.872 1.00 43.15 60 PRO B N 1
ATOM 2151 C CA . PRO B 1 60 ? 24.552 -14.379 14.340 1.00 43.79 60 PRO B CA 1
ATOM 2152 C C . PRO B 1 60 ? 23.655 -14.971 13.239 1.00 44.59 60 PRO B C 1
ATOM 2153 O O . PRO B 1 60 ? 24.105 -15.805 12.447 1.00 43.47 60 PRO B O 1
ATOM 2157 N N . LYS B 1 61 ? 22.397 -14.544 13.197 1.00 46.06 61 LYS B N 1
ATOM 2158 C CA . LYS B 1 61 ? 21.442 -15.183 12.295 1.00 47.65 61 LYS B CA 1
ATOM 2159 C C . LYS B 1 61 ? 21.491 -14.722 10.828 1.00 48.43 61 LYS B C 1
ATOM 2160 O O . LYS B 1 61 ? 22.035 -15.429 9.979 1.00 49.09 61 LYS B O 1
ATOM 2166 N N . ASP B 1 62 ? 20.946 -13.547 10.531 1.00 49.05 62 ASP B N 1
ATOM 2167 C CA . ASP B 1 62 ? 20.655 -13.190 9.137 1.00 49.42 62 ASP B CA 1
ATOM 2168 C C . ASP B 1 62 ? 21.679 -12.195 8.616 1.00 49.08 62 ASP B C 1
ATOM 2169 O O . ASP B 1 62 ? 21.330 -11.079 8.212 1.00 49.31 62 ASP B O 1
ATOM 2174 N N . GLN B 1 63 ? 22.944 -12.613 8.620 1.00 48.33 63 GLN B N 1
ATOM 2175 C CA . GLN B 1 63 ? 24.067 -11.691 8.458 1.00 47.50 63 GLN B CA 1
ATOM 2176 C C . GLN B 1 63 ? 25.218 -12.285 7.662 1.00 46.41 63 GLN B C 1
ATOM 2177 O O . GLN B 1 63 ? 26.342 -11.787 7.714 1.00 46.45 63 GLN B O 1
ATOM 2183 N N . GLY B 1 64 ? 24.931 -13.336 6.903 1.00 45.43 64 GLY B N 1
ATOM 2184 C CA . GLY B 1 64 ? 25.951 -13.976 6.074 1.00 44.05 64 GLY B CA 1
ATOM 2185 C C . GLY B 1 64 ? 26.618 -15.143 6.782 1.00 43.42 64 GLY B C 1
ATOM 2186 O O . GLY B 1 64 ? 26.144 -15.611 7.825 1.00 43.50 64 GLY B O 1
ATOM 2187 N N . SER B 1 65 ? 27.731 -15.603 6.229 1.00 42.77 65 SER B N 1
ATOM 2188 C CA . SER B 1 65 ? 28.376 -16.801 6.743 1.00 42.75 65 SER B CA 1
ATOM 2189 C C . SER B 1 65 ? 29.228 -16.567 7.994 1.00 42.14 65 SER B C 1
ATOM 2190 O O . SER B 1 65 ? 30.207 -15.809 7.961 1.00 42.27 65 SER B O 1
ATOM 2193 N N . VAL B 1 66 ? 28.844 -17.242 9.079 1.00 40.93 66 VAL B N 1
ATOM 2194 C CA . VAL B 1 66 ? 29.633 -17.306 10.316 1.00 39.38 66 VAL B CA 1
ATOM 2195 C C . VAL B 1 66 ? 30.672 -18.409 10.191 1.00 38.37 66 VAL B C 1
ATOM 2196 O O . VAL B 1 66 ? 30.320 -19.574 10.039 1.00 38.60 66 VAL B O 1
ATOM 2200 N N . HIS B 1 67 ? 31.949 -18.047 10.240 1.00 37.10 67 HIS B N 1
ATOM 2201 C CA . HIS B 1 67 ? 33.027 -19.023 10.168 1.00 35.70 67 HIS B CA 1
ATOM 2202 C C . HIS B 1 67 ? 33.552 -19.388 11.559 1.00 35.77 67 HIS B C 1
ATOM 2203 O O . HIS B 1 67 ? 33.801 -18.502 12.384 1.00 35.68 67 HIS B O 1
ATOM 2210 N N . HIS B 1 68 ? 33.679 -20.690 11.813 1.00 34.68 68 HIS B N 1
ATOM 2211 C CA . HIS B 1 68 ? 34.501 -21.207 12.912 1.00 33.54 68 HIS B CA 1
ATOM 2212 C C . HIS B 1 68 ? 35.975 -20.993 12.580 1.00 32.64 68 HIS B C 1
ATOM 2213 O O . HIS B 1 68 ? 36.376 -21.119 11.420 1.00 32.07 68 HIS B O 1
ATOM 2220 N N . GLU B 1 69 ? 36.767 -20.642 13.598 1.00 31.92 69 GLU B N 1
ATOM 2221 C CA . GLU B 1 69 ? 38.231 -20.591 13.511 1.00 30.92 69 GLU B CA 1
ATOM 2222 C C . GLU B 1 69 ? 38.770 -21.015 14.888 1.00 31.68 69 GLU B C 1
ATOM 2223 O O . GLU B 1 69 ? 38.837 -20.188 15.826 1.00 31.35 69 GLU B O 1
ATOM 2229 N N . LEU B 1 70 ? 39.152 -22.281 15.030 1.00 31.18 70 LEU B N 1
ATOM 2230 C CA . LEU B 1 70 ? 39.765 -22.731 16.281 1.00 31.23 70 LEU B CA 1
ATOM 2231 C C . LEU B 1 70 ? 41.182 -22.184 16.394 1.00 30.94 70 LEU B C 1
ATOM 2232 O O . LEU B 1 70 ? 41.899 -22.133 15.396 1.00 30.54 70 LEU B O 1
ATOM 2237 N N . GLU B 1 71 ? 41.570 -21.749 17.604 1.00 30.47 71 GLU B N 1
ATOM 2238 C CA . GLU B 1 71 ? 42.928 -21.244 17.870 1.00 29.96 71 GLU B CA 1
ATOM 2239 C C . GLU B 1 71 ? 43.387 -21.589 19.282 1.00 30.63 71 GLU B C 1
ATOM 2240 O O . GLU B 1 71 ? 42.559 -21.798 20.162 1.00 30.51 71 GLU B O 1
ATOM 2246 N N . ILE B 1 72 ? 44.703 -21.600 19.493 1.00 30.47 72 ILE B N 1
ATOM 2247 C CA . ILE B 1 72 ? 45.288 -21.770 20.818 1.00 30.96 72 ILE B CA 1
ATOM 2248 C C . ILE B 1 72 ? 45.120 -20.454 21.578 1.00 30.69 72 ILE B C 1
ATOM 2249 O O . ILE B 1 72 ? 45.498 -19.391 21.070 1.00 30.46 72 ILE B O 1
ATOM 2254 N N . ALA B 1 73 ? 44.555 -20.537 22.782 1.00 29.65 73 ALA B N 1
ATOM 2255 C CA . ALA B 1 73 ? 44.314 -19.354 23.618 1.00 28.73 73 ALA B CA 1
ATOM 2256 C C . ALA B 1 73 ? 45.278 -19.304 24.797 1.00 28.21 73 ALA B C 1
ATOM 2257 O O . ALA B 1 73 ? 45.538 -20.331 25.434 1.00 27.32 73 ALA B O 1
ATOM 2259 N N . ILE B 1 74 ? 45.804 -18.109 25.086 1.00 27.62 74 ILE B N 1
ATOM 2260 C CA . ILE B 1 74 ? 46.771 -17.924 26.168 1.00 27.14 74 ILE B CA 1
ATOM 2261 C C . ILE B 1 74 ? 46.198 -16.982 27.228 1.00 27.08 74 ILE B C 1
ATOM 2262 O O . ILE B 1 74 ? 45.769 -15.879 26.896 1.00 26.17 74 ILE B O 1
ATOM 2267 N N . LEU B 1 75 ? 46.183 -17.419 28.494 1.00 26.25 75 LEU B N 1
ATOM 2268 C CA . LEU B 1 75 ? 45.730 -16.570 29.596 1.00 25.67 75 LEU B CA 1
ATOM 2269 C C . LEU B 1 75 ? 46.884 -15.775 30.201 1.00 25.97 75 LEU B C 1
ATOM 2270 O O . LEU B 1 75 ? 47.863 -16.359 30.687 1.00 25.75 75 LEU B O 1
ATOM 2275 N N . ILE B 1 76 ? 46.767 -14.445 30.182 1.00 26.03 76 ILE B N 1
ATOM 2276 C CA . ILE B 1 76 ? 47.800 -13.587 30.765 1.00 26.09 76 ILE B CA 1
ATOM 2277 C C . ILE B 1 76 ? 47.627 -13.502 32.285 1.00 26.71 76 ILE B C 1
ATOM 2278 O O . ILE B 1 76 ? 46.552 -13.168 32.761 1.00 26.57 76 ILE B O 1
ATOM 2283 N N . GLY B 1 77 ? 48.686 -13.812 33.034 1.00 27.60 77 GLY B N 1
ATOM 2284 C CA . GLY B 1 77 ? 48.627 -13.826 34.504 1.00 28.82 77 GLY B CA 1
ATOM 2285 C C . GLY B 1 77 ? 49.234 -12.625 35.209 1.00 30.04 77 GLY B C 1
ATOM 2286 O O . GLY B 1 77 ? 48.804 -12.272 36.309 1.00 29.98 77 GLY B O 1
ATOM 2287 N N . LYS B 1 78 ? 50.236 -12.008 34.575 1.00 31.14 78 LYS B N 1
ATOM 2288 C CA . LYS B 1 78 ? 50.922 -10.825 35.094 1.00 32.60 78 LYS B CA 1
ATOM 2289 C C . LYS B 1 78 ? 50.997 -9.721 34.033 1.00 32.65 78 LYS B C 1
ATOM 2290 O O . LYS B 1 78 ? 51.170 -10.010 32.846 1.00 33.17 78 LYS B O 1
ATOM 2296 N N . ALA B 1 79 ? 50.910 -8.465 34.467 1.00 32.78 79 ALA B N 1
ATOM 2297 C CA . ALA B 1 79 ? 50.943 -7.319 33.551 1.00 33.23 79 ALA B CA 1
ATOM 2298 C C . ALA B 1 79 ? 52.167 -7.345 32.642 1.00 33.73 79 ALA B C 1
ATOM 2299 O O . ALA B 1 79 ? 53.271 -7.638 33.101 1.00 33.78 79 ALA B O 1
ATOM 2301 N N . LEU B 1 80 ? 51.956 -7.028 31.360 1.00 33.55 80 LEU B N 1
ATOM 2302 C CA . LEU B 1 80 ? 53.020 -7.047 30.354 1.00 33.66 80 LEU B CA 1
ATOM 2303 C C . LEU B 1 80 ? 52.974 -5.812 29.475 1.00 34.30 80 LEU B C 1
ATOM 2304 O O . LEU B 1 80 ? 51.961 -5.534 28.824 1.00 33.77 80 LEU B O 1
ATOM 2309 N N . SER B 1 81 ? 54.087 -5.088 29.450 1.00 34.93 81 SER B N 1
ATOM 2310 C CA . SER B 1 81 ? 54.186 -3.820 28.745 1.00 35.59 81 SER B CA 1
ATOM 2311 C C . SER B 1 81 ? 55.622 -3.637 28.284 1.00 36.74 81 SER B C 1
ATOM 2312 O O . SER B 1 81 ? 56.536 -3.564 29.109 1.00 36.88 81 SER B O 1
ATOM 2315 N N . ARG B 1 82 ? 55.822 -3.572 26.971 1.00 38.01 82 ARG B N 1
ATOM 2316 C CA . ARG B 1 82 ? 57.174 -3.511 26.398 1.00 40.02 82 ARG B CA 1
ATOM 2317 C C . ARG B 1 82 ? 58.000 -4.691 26.938 1.00 40.29 82 ARG B C 1
ATOM 2318 O O . ARG B 1 82 ? 59.145 -4.526 27.370 1.00 40.40 82 ARG B O 1
ATOM 2326 N N . ALA B 1 83 ? 57.400 -5.879 26.896 1.00 40.70 83 ALA B N 1
ATOM 2327 C CA . ALA B 1 83 ? 57.936 -7.059 27.570 1.00 41.01 83 ALA B CA 1
ATOM 2328 C C . ALA B 1 83 ? 58.901 -7.877 26.719 1.00 41.46 83 ALA B C 1
ATOM 2329 O O . ALA B 1 83 ? 58.765 -7.945 25.493 1.00 41.39 83 ALA B O 1
ATOM 2331 N N . SER B 1 84 ? 59.862 -8.507 27.392 1.00 42.08 84 SER B N 1
ATOM 2332 C CA . SER B 1 84 ? 60.720 -9.527 26.796 1.00 42.82 84 SER B CA 1
ATOM 2333 C C . SER B 1 84 ? 59.983 -10.861 26.705 1.00 43.33 84 SER B C 1
ATOM 2334 O O . SER B 1 84 ? 59.013 -11.087 27.430 1.00 43.03 84 SER B O 1
ATOM 2337 N N . THR B 1 85 ? 60.459 -11.752 25.835 1.00 44.03 85 THR B N 1
ATOM 2338 C CA . THR B 1 85 ? 59.900 -13.105 25.741 1.00 44.97 85 THR B CA 1
ATOM 2339 C C . THR B 1 85 ? 60.017 -13.890 27.062 1.00 45.26 85 THR B C 1
ATOM 2340 O O . THR B 1 85 ? 59.231 -14.808 27.319 1.00 44.97 85 THR B O 1
ATOM 2344 N N . GLU B 1 86 ? 60.998 -13.518 27.886 1.00 45.82 86 GLU B N 1
ATOM 2345 C CA . GLU B 1 86 ? 61.216 -14.153 29.181 1.00 46.23 86 GLU B CA 1
ATOM 2346 C C . GLU B 1 86 ? 60.145 -13.749 30.165 1.00 45.45 86 GLU B C 1
ATOM 2347 O O . GLU B 1 86 ? 59.607 -14.603 30.864 1.00 45.44 86 GLU B O 1
ATOM 2353 N N . GLN B 1 87 ? 59.865 -12.444 30.229 1.00 44.95 87 GLN B N 1
ATOM 2354 C CA . GLN B 1 87 ? 58.796 -11.901 31.078 1.00 44.33 87 GLN B CA 1
ATOM 2355 C C . GLN B 1 87 ? 57.431 -12.433 30.631 1.00 43.36 87 GLN B C 1
ATOM 2356 O O . GLN B 1 87 ? 56.545 -12.643 31.457 1.00 43.05 87 GLN B O 1
ATOM 2362 N N . VAL B 1 88 ? 57.284 -12.647 29.320 1.00 42.52 88 VAL B N 1
ATOM 2363 C CA . VAL B 1 88 ? 56.081 -13.251 28.743 1.00 41.50 88 VAL B CA 1
ATOM 2364 C C . VAL B 1 88 ? 55.911 -14.693 29.259 1.00 41.54 88 VAL B C 1
ATOM 2365 O O . VAL B 1 88 ? 54.833 -15.059 29.744 1.00 40.65 88 VAL B O 1
ATOM 2369 N N . ALA B 1 89 ? 56.984 -15.486 29.173 1.00 41.14 89 ALA B N 1
ATOM 2370 C CA . ALA B 1 89 ? 56.962 -16.871 29.645 1.00 41.40 89 ALA B CA 1
ATOM 2371 C C . ALA B 1 89 ? 56.598 -16.943 31.125 1.00 41.14 89 ALA B C 1
ATOM 2372 O O . ALA B 1 89 ? 55.831 -17.807 31.533 1.00 41.36 89 ALA B O 1
ATOM 2374 N N . GLU B 1 90 ? 57.125 -16.009 31.908 1.00 40.89 90 GLU B N 1
ATOM 2375 C CA . GLU B 1 90 ? 56.841 -15.926 33.340 1.00 41.02 90 GLU B CA 1
ATOM 2376 C C . GLU B 1 90 ? 55.423 -15.478 33.646 1.00 40.05 90 GLU B C 1
ATOM 2377 O O . GLU B 1 90 ? 54.921 -15.722 34.744 1.00 40.25 90 GLU B O 1
ATOM 2383 N N . SER B 1 91 ? 54.793 -14.788 32.693 1.00 38.80 91 SER B N 1
ATOM 2384 C CA . SER B 1 91 ? 53.496 -14.173 32.939 1.00 37.47 91 SER B CA 1
ATOM 2385 C C . SER B 1 91 ? 52.292 -15.047 32.604 1.00 36.43 91 SER B C 1
ATOM 2386 O O . SER B 1 91 ? 51.218 -14.840 33.166 1.00 37.40 91 SER B O 1
ATOM 2389 N N . ILE B 1 92 ? 52.465 -16.003 31.693 1.00 34.30 92 ILE B N 1
ATOM 2390 C CA . ILE B 1 92 ? 51.364 -16.845 31.206 1.00 32.72 92 ILE B CA 1
ATOM 2391 C C . ILE B 1 92 ? 50.831 -17.806 32.270 1.00 32.38 92 ILE B C 1
ATOM 2392 O O . ILE B 1 92 ? 51.564 -18.690 32.768 1.00 32.02 92 ILE B O 1
ATOM 2397 N N . ALA B 1 93 ? 49.548 -17.634 32.594 1.00 30.91 93 ALA B N 1
ATOM 2398 C CA . ALA B 1 93 ? 48.894 -18.408 33.638 1.00 29.73 93 ALA B CA 1
ATOM 2399 C C . ALA B 1 93 ? 48.359 -19.736 33.129 1.00 29.05 93 ALA B C 1
ATOM 2400 O O . ALA B 1 93 ? 48.186 -20.684 33.906 1.00 28.02 93 ALA B O 1
ATOM 2402 N N . GLY B 1 94 ? 48.100 -19.815 31.827 1.00 28.34 94 GLY B N 1
ATOM 2403 C CA . GLY B 1 94 ? 47.617 -21.064 31.247 1.00 28.04 94 GLY B CA 1
ATOM 2404 C C . GLY B 1 94 ? 47.307 -21.045 29.765 1.00 27.54 94 GLY B C 1
ATOM 2405 O O . GLY B 1 94 ? 47.442 -20.004 29.087 1.00 27.33 94 GLY B O 1
ATOM 2406 N N . ILE B 1 95 ? 46.891 -22.209 29.273 1.00 27.18 95 ILE B N 1
ATOM 2407 C CA . ILE B 1 95 ? 46.568 -22.398 27.859 1.00 26.71 95 ILE B CA 1
ATOM 2408 C C . ILE B 1 95 ? 45.204 -23.048 27.697 1.00 25.91 95 ILE B C 1
ATOM 2409 O O . ILE B 1 95 ? 44.775 -23.861 28.530 1.00 25.63 95 ILE B O 1
ATOM 2414 N N . GLY B 1 96 ? 44.507 -22.660 26.640 1.00 25.58 96 GLY B N 1
ATOM 2415 C CA . GLY B 1 96 ? 43.210 -23.233 26.303 1.00 25.14 96 GLY B CA 1
ATOM 2416 C C . GLY B 1 96 ? 42.926 -23.045 24.826 1.00 25.79 96 GLY B C 1
ATOM 2417 O O . GLY B 1 96 ? 43.852 -22.808 24.031 1.00 25.66 96 GLY B O 1
ATOM 2418 N N . LEU B 1 97 ? 41.646 -23.139 24.469 1.00 25.82 97 LEU B N 1
ATOM 2419 C CA . LEU B 1 97 ? 41.188 -22.934 23.099 1.00 26.14 97 LEU B CA 1
ATOM 2420 C C . LEU B 1 97 ? 40.142 -21.842 23.012 1.00 25.48 97 LEU B C 1
ATOM 2421 O O . LEU B 1 97 ? 39.334 -21.673 23.914 1.00 24.80 97 LEU B O 1
ATOM 2426 N N . GLY B 1 98 ? 40.170 -21.091 21.912 1.00 25.54 98 GLY B N 1
ATOM 2427 C CA . GLY B 1 98 ? 39.084 -20.163 21.574 1.00 25.04 98 GLY B CA 1
ATOM 2428 C C . GLY B 1 98 ? 38.591 -20.371 20.151 1.00 25.04 98 GLY B C 1
ATOM 2429 O O . GLY B 1 98 ? 39.312 -20.874 19.310 1.00 24.94 98 GLY B O 1
ATOM 2430 N N . LEU B 1 99 ? 37.344 -20.005 19.898 1.00 25.12 99 LEU B N 1
ATOM 2431 C CA . LEU B 1 99 ? 36.819 -19.927 18.539 1.00 25.62 99 LEU B CA 1
ATOM 2432 C C . LEU B 1 99 ? 36.736 -18.437 18.203 1.00 25.97 99 LEU B C 1
ATOM 2433 O O . LEU B 1 99 ? 35.994 -17.689 18.827 1.00 26.27 99 LEU B O 1
ATOM 2438 N N . ASP B 1 100 ? 37.566 -18.011 17.260 1.00 27.03 100 ASP B N 1
ATOM 2439 C CA . ASP B 1 100 ? 37.492 -16.680 16.703 1.00 27.39 100 ASP B CA 1
ATOM 2440 C C . ASP B 1 100 ? 36.336 -16.624 15.682 1.00 28.47 100 ASP B C 1
ATOM 2441 O O . ASP B 1 100 ? 36.555 -16.512 14.470 1.00 28.72 100 ASP B O 1
ATOM 2446 N N . LEU B 1 101 ? 35.103 -16.715 16.177 1.00 28.81 101 LEU B N 1
ATOM 2447 C CA . LEU B 1 101 ? 33.939 -16.661 15.291 1.00 30.04 101 LEU B CA 1
ATOM 2448 C C . LEU B 1 101 ? 33.912 -15.348 14.502 1.00 31.23 101 LEU B C 1
ATOM 2449 O O . LEU B 1 101 ? 33.985 -14.244 15.083 1.00 31.16 101 LEU B O 1
ATOM 2454 N N . THR B 1 102 ? 33.829 -15.496 13.176 1.00 32.06 102 THR B N 1
ATOM 2455 C CA . THR B 1 102 ? 33.990 -14.401 12.234 1.00 32.34 102 THR B CA 1
ATOM 2456 C C . THR B 1 102 ? 32.791 -14.329 11.281 1.00 33.41 102 THR B C 1
ATOM 2457 O O . THR B 1 102 ? 32.305 -15.355 10.776 1.00 33.25 102 THR B O 1
ATOM 2461 N N . LEU B 1 103 ? 32.286 -13.121 11.069 1.00 34.20 103 LEU B N 1
ATOM 2462 C CA . LEU B 1 103 ? 31.282 -12.886 10.034 1.00 35.29 103 LEU B CA 1
ATOM 2463 C C . LEU B 1 103 ? 32.036 -12.600 8.760 1.00 35.78 103 LEU B C 1
ATOM 2464 O O . LEU B 1 103 ? 32.407 -11.445 8.493 1.00 35.32 103 LEU B O 1
ATOM 2469 N N . ARG B 1 104 ? 32.285 -13.673 7.998 1.00 36.11 104 ARG B N 1
ATOM 2470 C CA . ARG B 1 104 ? 33.224 -13.648 6.867 1.00 36.68 104 ARG B CA 1
ATOM 2471 C C . ARG B 1 104 ? 32.779 -12.750 5.715 1.00 36.62 104 ARG B C 1
ATOM 2472 O O . ARG B 1 104 ? 33.617 -12.098 5.106 1.00 37.22 104 ARG B O 1
ATOM 2480 N N . ASP B 1 105 ? 31.484 -12.735 5.411 1.00 37.02 105 ASP B N 1
ATOM 2481 C CA . ASP B 1 105 ? 30.964 -11.875 4.337 1.00 37.04 105 ASP B CA 1
ATOM 2482 C C . ASP B 1 105 ? 31.132 -10.400 4.744 1.00 37.34 105 ASP B C 1
ATOM 2483 O O . ASP B 1 105 ? 31.733 -9.612 4.000 1.00 37.56 105 ASP B O 1
ATOM 2488 N N . VAL B 1 106 ? 30.646 -10.061 5.944 1.00 37.02 106 VAL B N 1
ATOM 2489 C CA . VAL B 1 106 ? 30.878 -8.740 6.565 1.00 36.33 106 VAL B CA 1
ATOM 2490 C C . VAL B 1 106 ? 32.357 -8.323 6.523 1.00 35.89 106 VAL B C 1
ATOM 2491 O O . VAL B 1 106 ? 32.672 -7.207 6.094 1.00 35.63 106 VAL B O 1
ATOM 2495 N N . GLN B 1 107 ? 33.257 -9.226 6.924 1.00 35.25 107 GLN B N 1
ATOM 2496 C CA . GLN B 1 107 ? 34.698 -8.955 6.897 1.00 34.87 107 GLN B CA 1
ATOM 2497 C C . GLN B 1 107 ? 35.243 -8.680 5.489 1.00 35.13 107 GLN B C 1
ATOM 2498 O O . GLN B 1 107 ? 36.123 -7.830 5.307 1.00 34.42 107 GLN B O 1
ATOM 2504 N N . ASP B 1 108 ? 34.747 -9.444 4.511 1.00 34.79 108 ASP B N 1
ATOM 2505 C CA . ASP B 1 108 ? 35.086 -9.239 3.103 1.00 34.89 108 ASP B CA 1
ATOM 2506 C C . ASP B 1 108 ? 34.835 -7.764 2.705 1.00 34.22 108 ASP B C 1
ATOM 2507 O O . ASP B 1 108 ? 35.696 -7.111 2.125 1.00 34.13 108 ASP B O 1
ATOM 2512 N N . GLN B 1 109 ? 33.650 -7.277 3.041 1.00 33.81 109 GLN B N 1
ATOM 2513 C CA . GLN B 1 109 ? 33.223 -5.923 2.771 1.00 34.81 109 GLN B CA 1
ATOM 2514 C C . GLN B 1 109 ? 34.007 -4.851 3.529 1.00 34.12 109 GLN B C 1
ATOM 2515 O O . GLN B 1 109 ? 34.372 -3.823 2.957 1.00 33.72 109 GLN B O 1
ATOM 2521 N N . LEU B 1 110 ? 34.234 -5.084 4.820 1.00 33.12 110 LEU B N 1
ATOM 2522 C CA . LEU B 1 110 ? 34.936 -4.122 5.651 1.00 32.40 110 LEU B CA 1
ATOM 2523 C C . LEU B 1 110 ? 36.345 -3.988 5.127 1.00 32.15 110 LEU B C 1
ATOM 2524 O O . LEU B 1 110 ? 36.844 -2.868 4.929 1.00 31.45 110 LEU B O 1
ATOM 2529 N N . LYS B 1 111 ? 36.963 -5.131 4.841 1.00 32.14 111 LYS B N 1
ATOM 2530 C CA . LYS B 1 111 ? 38.291 -5.159 4.261 1.00 32.33 111 LYS B CA 1
ATOM 2531 C C . LYS B 1 111 ? 38.327 -4.410 2.931 1.00 32.32 111 LYS B C 1
ATOM 2532 O O . LYS B 1 111 ? 39.305 -3.707 2.637 1.00 31.62 111 LYS B O 1
ATOM 2538 N N . GLU B 1 112 ? 37.281 -4.561 2.120 1.00 31.72 112 GLU B N 1
ATOM 2539 C CA . GLU B 1 112 ? 37.319 -3.927 0.790 1.00 31.99 112 GLU B CA 1
ATOM 2540 C C . GLU B 1 112 ? 37.343 -2.400 0.910 1.00 31.31 112 GLU B C 1
ATOM 2541 O O . GLU B 1 112 ? 38.047 -1.728 0.155 1.00 31.25 112 GLU B O 1
ATOM 2547 N N . LYS B 1 113 ? 36.608 -1.883 1.894 1.00 31.56 113 LYS B N 1
ATOM 2548 C CA . LYS B 1 113 ? 36.527 -0.439 2.181 1.00 31.48 113 LYS B CA 1
ATOM 2549 C C . LYS B 1 113 ? 37.640 0.114 3.085 1.00 31.12 113 LYS B C 1
ATOM 2550 O O . LYS B 1 113 ? 37.701 1.322 3.317 1.00 31.62 113 LYS B O 1
ATOM 2556 N N . GLY B 1 114 ? 38.513 -0.755 3.585 1.00 30.33 114 GLY B N 1
ATOM 2557 C CA . GLY B 1 114 ? 39.523 -0.372 4.559 1.00 29.87 114 GLY B CA 1
ATOM 2558 C C . GLY B 1 114 ? 38.925 0.024 5.912 1.00 29.72 114 GLY B C 1
ATOM 2559 O O . GLY B 1 114 ? 39.523 0.812 6.654 1.00 29.89 114 GLY B O 1
ATOM 2560 N N . HIS B 1 115 ? 37.754 -0.526 6.221 1.00 28.52 115 HIS B N 1
ATOM 2561 C CA . HIS B 1 115 ? 36.993 -0.199 7.422 1.00 28.10 115 HIS B CA 1
ATOM 2562 C C . HIS B 1 115 ? 37.397 -1.118 8.583 1.00 28.24 115 HIS B C 1
ATOM 2563 O O . HIS B 1 115 ? 38.051 -2.142 8.358 1.00 28.41 115 HIS B O 1
ATOM 2570 N N . PRO B 1 116 ? 37.060 -0.730 9.831 1.00 27.97 116 PRO B N 1
ATOM 2571 C CA . PRO B 1 116 ? 37.460 -1.551 10.976 1.00 27.79 116 PRO B CA 1
ATOM 2572 C C . PRO B 1 116 ? 36.698 -2.854 11.023 1.00 27.42 116 PRO B C 1
ATOM 2573 O O . PRO B 1 116 ? 35.530 -2.911 10.639 1.00 27.78 116 PRO B O 1
ATOM 2577 N N . TRP B 1 117 ? 37.346 -3.874 11.566 1.00 27.24 117 TRP B N 1
ATOM 2578 C CA . TRP B 1 117 ? 36.822 -5.225 11.563 1.00 27.39 117 TRP B CA 1
ATOM 2579 C C . TRP B 1 117 ? 35.782 -5.568 12.610 1.00 27.56 117 TRP B C 1
ATOM 2580 O O . TRP B 1 117 ? 35.181 -6.629 12.537 1.00 28.62 117 TRP B O 1
ATOM 2591 N N . GLU B 1 118 ? 35.563 -4.688 13.580 1.00 27.18 118 GLU B N 1
ATOM 2592 C CA . GLU B 1 118 ? 34.761 -5.033 14.760 1.00 26.57 118 GLU B CA 1
ATOM 2593 C C . GLU B 1 118 ? 33.390 -5.681 14.495 1.00 27.03 118 GLU B C 1
ATOM 2594 O O . GLU B 1 118 ? 33.009 -6.654 15.185 1.00 26.26 118 GLU B O 1
ATOM 2600 N N . ARG B 1 119 ? 32.640 -5.142 13.530 1.00 26.79 119 ARG B N 1
ATOM 2601 C CA . ARG B 1 119 ? 31.331 -5.708 13.172 1.00 27.46 119 ARG B CA 1
ATOM 2602 C C . ARG B 1 119 ? 31.420 -7.217 12.861 1.00 27.06 119 ARG B C 1
ATOM 2603 O O . ARG B 1 119 ? 30.475 -7.972 13.149 1.00 27.19 119 ARG B O 1
ATOM 2611 N N . ALA B 1 120 ? 32.551 -7.622 12.289 1.00 26.63 120 ALA B N 1
ATOM 2612 C CA . ALA B 1 120 ? 32.783 -8.995 11.850 1.00 27.22 120 ALA B CA 1
ATOM 2613 C C . ALA B 1 120 ? 33.460 -9.856 12.906 1.00 27.36 120 ALA B C 1
ATOM 2614 O O . ALA B 1 120 ? 33.469 -11.086 12.769 1.00 26.70 120 ALA B O 1
ATOM 2616 N N . LYS B 1 121 ? 34.051 -9.213 13.922 1.00 27.05 121 LYS B N 1
ATOM 2617 C CA . LYS B 1 121 ? 34.886 -9.902 14.914 1.00 27.32 121 LYS B CA 1
ATOM 2618 C C . LYS B 1 121 ? 34.438 -9.760 16.372 1.00 27.43 121 LYS B C 1
ATOM 2619 O O . LYS B 1 121 ? 34.823 -10.573 17.200 1.00 27.99 121 LYS B O 1
ATOM 2625 N N . SER B 1 122 ? 33.652 -8.736 16.701 1.00 27.71 122 SER B N 1
ATOM 2626 C CA . SER B 1 122 ? 33.398 -8.407 18.104 1.00 27.17 122 SER B CA 1
ATOM 2627 C C . SER B 1 122 ? 31.960 -8.599 18.573 1.00 27.40 122 SER B C 1
ATOM 2628 O O . SER B 1 122 ? 31.606 -8.197 19.695 1.00 26.44 122 SER B O 1
ATOM 2631 N N . PHE B 1 123 ? 31.135 -9.229 17.734 1.00 27.23 123 PHE B N 1
ATOM 2632 C CA . PHE B 1 123 ? 29.729 -9.490 18.101 1.00 27.61 123 PHE B CA 1
ATOM 2633 C C . PHE B 1 123 ? 29.588 -10.389 19.339 1.00 27.96 123 PHE B C 1
ATOM 2634 O O . PHE B 1 123 ? 30.530 -11.100 19.719 1.00 27.71 123 PHE B O 1
ATOM 2642 N N . ASP B 1 124 ? 28.416 -10.366 19.967 1.00 28.21 124 ASP B N 1
ATOM 2643 C CA . ASP B 1 124 ? 28.137 -11.304 21.065 1.00 29.30 124 ASP B CA 1
ATOM 2644 C C . ASP B 1 124 ? 28.377 -12.761 20.665 1.00 29.33 124 ASP B C 1
ATOM 2645 O O . ASP B 1 124 ? 27.974 -13.188 19.583 1.00 29.95 124 ASP B O 1
ATOM 2650 N N . GLY B 1 125 ? 29.077 -13.503 21.524 1.00 28.89 125 GLY B N 1
ATOM 2651 C CA . GLY B 1 125 ? 29.335 -14.910 21.289 1.00 27.75 125 GLY B CA 1
ATOM 2652 C C . GLY B 1 125 ? 30.411 -15.153 20.264 1.00 27.23 125 GLY B C 1
ATOM 2653 O O . GLY B 1 125 ? 30.684 -16.298 19.904 1.00 27.49 125 GLY B O 1
ATOM 2654 N N . ALA B 1 126 ? 31.044 -14.079 19.806 1.00 26.74 126 ALA B N 1
ATOM 2655 C CA . ALA B 1 126 ? 32.128 -14.170 18.817 1.00 26.40 126 ALA B CA 1
ATOM 2656 C C . ALA B 1 126 ? 33.380 -14.837 19.347 1.00 25.67 126 ALA B C 1
ATOM 2657 O O . ALA B 1 126 ? 34.269 -15.174 18.563 1.00 24.89 126 ALA B O 1
ATOM 2659 N N . CYS B 1 127 ? 33.466 -15.013 20.667 1.00 25.80 127 CYS B N 1
ATOM 2660 C CA . CYS B 1 127 ? 34.637 -15.678 21.257 1.00 26.79 127 CYS B CA 1
ATOM 2661 C C . CYS B 1 127 ? 34.346 -16.810 22.293 1.00 27.15 127 CYS B C 1
ATOM 2662 O O . CYS B 1 127 ? 34.561 -16.627 23.496 1.00 27.36 127 CYS B O 1
ATOM 2665 N N . PRO B 1 128 ? 33.866 -17.984 21.824 1.00 27.47 128 PRO B N 1
ATOM 2666 C CA . PRO B 1 128 ? 33.802 -19.144 22.706 1.00 26.95 128 PRO B CA 1
ATOM 2667 C C . PRO B 1 128 ? 35.211 -19.466 23.223 1.00 26.81 128 PRO B C 1
ATOM 2668 O O . PRO B 1 128 ? 36.153 -19.500 22.443 1.00 25.54 128 PRO B O 1
ATOM 2672 N N . LEU B 1 129 ? 35.336 -19.683 24.531 1.00 26.46 129 LEU B N 1
ATOM 2673 C CA . LEU B 1 129 ? 36.618 -19.987 25.149 1.00 26.66 129 LEU B CA 1
ATOM 2674 C C . LEU B 1 129 ? 36.467 -21.165 26.090 1.00 26.66 129 LEU B C 1
ATOM 2675 O O . LEU B 1 129 ? 35.508 -21.222 26.869 1.00 26.69 129 LEU B O 1
ATOM 2680 N N . THR B 1 130 ? 37.426 -22.087 26.029 1.00 26.27 130 THR B N 1
ATOM 2681 C CA . THR B 1 130 ? 37.463 -23.202 26.966 1.00 26.02 130 THR B CA 1
ATOM 2682 C C . THR B 1 130 ? 38.029 -22.722 28.315 1.00 26.16 130 THR B C 1
ATOM 2683 O O . THR B 1 130 ? 38.440 -21.560 28.478 1.00 25.19 130 THR B O 1
ATOM 2687 N N . GLU B 1 131 ? 38.028 -23.613 29.297 1.00 26.24 131 GLU B N 1
ATOM 2688 C CA . GLU B 1 131 ? 38.786 -23.368 30.503 1.00 26.63 131 GLU B CA 1
ATOM 2689 C C . GLU B 1 131 ? 40.257 -23.348 30.099 1.00 26.02 131 GLU B C 1
ATOM 2690 O O . GLU B 1 131 ? 40.630 -23.889 29.056 1.00 25.91 131 GLU B O 1
ATOM 2696 N N . PHE B 1 132 ? 41.085 -22.712 30.920 1.00 26.20 132 PHE B N 1
ATOM 2697 C CA . PHE B 1 132 ? 42.530 -22.721 30.726 1.00 26.49 132 PHE B CA 1
ATOM 2698 C C . PHE B 1 132 ? 43.180 -23.717 31.679 1.00 26.60 132 PHE B C 1
ATOM 2699 O O . PHE B 1 132 ? 42.599 -24.069 32.693 1.00 26.21 132 PHE B O 1
ATOM 2707 N N . VAL B 1 133 ? 44.381 -24.176 31.333 1.00 27.91 133 VAL B N 1
ATOM 2708 C CA . VAL B 1 133 ? 45.135 -25.111 32.166 1.00 28.81 133 VAL B CA 1
ATOM 2709 C C . VAL B 1 133 ? 46.565 -24.625 32.344 1.00 30.03 133 VAL B C 1
ATOM 2710 O O . VAL B 1 133 ? 47.223 -24.236 31.372 1.00 30.26 133 VAL B O 1
ATOM 2714 N N . ALA B 1 134 ? 47.030 -24.623 33.591 1.00 31.29 134 ALA B N 1
ATOM 2715 C CA . ALA B 1 134 ? 48.396 -24.215 33.905 1.00 33.33 134 ALA B CA 1
ATOM 2716 C C . ALA B 1 134 ? 49.372 -25.229 33.328 1.00 34.51 134 ALA B C 1
ATOM 2717 O O . ALA B 1 134 ? 49.142 -26.435 33.431 1.00 34.32 134 ALA B O 1
ATOM 2719 N N . VAL B 1 135 ? 50.432 -24.724 32.689 1.00 36.52 135 VAL B N 1
ATOM 2720 C CA . VAL B 1 135 ? 51.533 -25.547 32.172 1.00 38.09 135 VAL B CA 1
ATOM 2721 C C . VAL B 1 135 ? 52.900 -24.991 32.609 1.00 39.88 135 VAL B C 1
ATOM 2722 O O . VAL B 1 135 ? 53.360 -23.952 32.122 1.00 40.35 135 VAL B O 1
ATOM 2726 N N . ASN B 1 136 ? 53.531 -25.672 33.556 1.00 41.77 136 ASN B N 1
ATOM 2727 C CA . ASN B 1 136 ? 54.872 -25.315 34.001 1.00 43.80 136 ASN B CA 1
ATOM 2728 C C . ASN B 1 136 ? 55.861 -25.988 33.068 1.00 44.44 136 ASN B C 1
ATOM 2729 O O . ASN B 1 136 ? 56.364 -27.084 33.355 1.00 44.42 136 ASN B O 1
ATOM 2734 N N . LEU B 1 137 ? 56.108 -25.336 31.935 1.00 45.22 137 LEU B N 1
ATOM 2735 C CA . LEU B 1 137 ? 56.864 -25.932 30.847 1.00 45.85 137 LEU B CA 1
ATOM 2736 C C . LEU B 1 137 ? 58.347 -26.022 31.189 1.00 46.93 137 LEU B C 1
ATOM 2737 O O . LEU B 1 137 ? 58.895 -25.108 31.815 1.00 46.85 137 LEU B O 1
ATOM 2742 N N . ALA B 1 138 ? 58.980 -27.133 30.788 1.00 48.29 138 ALA B N 1
ATOM 2743 C CA . ALA B 1 138 ? 60.398 -27.403 31.119 1.00 49.54 138 ALA B CA 1
ATOM 2744 C C . ALA B 1 138 ? 61.386 -26.489 30.391 1.00 50.23 138 ALA B C 1
ATOM 2745 O O . ALA B 1 138 ? 62.394 -26.090 30.971 1.00 50.79 138 ALA B O 1
ATOM 2747 N N . SER B 1 139 ? 61.104 -26.170 29.126 1.00 51.13 139 SER B N 1
ATOM 2748 C CA . SER B 1 139 ? 61.876 -25.152 28.391 1.00 51.74 139 SER B CA 1
ATOM 2749 C C . SER B 1 139 ? 61.021 -24.360 27.384 1.00 52.12 139 SER B C 1
ATOM 2750 O O . SER B 1 139 ? 59.921 -24.778 27.004 1.00 52.04 139 SER B O 1
ATOM 2753 N N . GLU B 1 140 ? 61.551 -23.223 26.944 1.00 52.47 140 GLU B N 1
ATOM 2754 C CA . GLU B 1 140 ? 60.853 -22.356 25.992 1.00 52.77 140 GLU B CA 1
ATOM 2755 C C . GLU B 1 140 ? 60.611 -22.998 24.612 1.00 52.69 140 GLU B C 1
ATOM 2756 O O . GLU B 1 140 ? 59.741 -22.539 23.865 1.00 52.81 140 GLU B O 1
ATOM 2762 N N . ASP B 1 141 ? 61.364 -24.056 24.293 1.00 52.26 141 ASP B N 1
ATOM 2763 C CA . ASP B 1 141 ? 61.107 -24.897 23.109 1.00 51.88 141 ASP B CA 1
ATOM 2764 C C . ASP B 1 141 ? 59.765 -25.634 23.171 1.00 50.88 141 ASP B C 1
ATOM 2765 O O . ASP B 1 141 ? 59.240 -26.058 22.142 1.00 50.65 141 ASP B O 1
ATOM 2770 N N . GLU B 1 142 ? 59.224 -25.793 24.381 1.00 50.01 142 GLU B N 1
ATOM 2771 C CA . GLU B 1 142 ? 57.953 -26.500 24.579 1.00 48.77 142 GLU B CA 1
ATOM 2772 C C . GLU B 1 142 ? 56.743 -25.684 24.130 1.00 47.74 142 GLU B C 1
ATOM 2773 O O . GLU B 1 142 ? 55.667 -26.240 23.891 1.00 47.39 142 GLU B O 1
ATOM 2779 N N . TRP B 1 143 ? 56.927 -24.370 24.015 1.00 46.41 143 TRP B N 1
ATOM 2780 C CA . TRP B 1 143 ? 55.911 -23.483 23.445 1.00 45.36 143 TRP B CA 1
ATOM 2781 C C . TRP B 1 143 ? 55.642 -23.789 21.976 1.00 44.83 143 TRP B C 1
ATOM 2782 O O . TRP B 1 143 ? 54.587 -23.429 21.441 1.00 44.45 143 TRP B O 1
ATOM 2793 N N . GLN B 1 144 ? 56.594 -24.483 21.346 1.00 44.38 144 GLN B N 1
ATOM 2794 C CA . GLN B 1 144 ? 56.463 -24.918 19.957 1.00 43.72 144 GLN B CA 1
ATOM 2795 C C . GLN B 1 144 ? 55.888 -26.318 19.821 1.00 42.80 144 GLN B C 1
ATOM 2796 O O . GLN B 1 144 ? 55.923 -26.892 18.734 1.00 42.79 144 GLN B O 1
ATOM 2802 N N . ALA B 1 145 ? 55.315 -26.844 20.906 1.00 41.44 145 ALA B N 1
ATOM 2803 C CA . ALA B 1 145 ? 54.814 -28.226 20.920 1.00 40.03 145 ALA B CA 1
ATOM 2804 C C . ALA B 1 145 ? 53.326 -28.345 21.271 1.00 39.16 145 ALA B C 1
ATOM 2805 O O . ALA B 1 145 ? 52.853 -29.411 21.702 1.00 38.78 145 ALA B O 1
ATOM 2807 N N . ILE B 1 146 ? 52.592 -27.254 21.064 1.00 37.70 146 ILE B N 1
ATOM 2808 C CA . ILE B 1 146 ? 51.182 -27.195 21.399 1.00 36.57 146 ILE B CA 1
ATOM 2809 C C . ILE B 1 146 ? 50.367 -27.484 20.151 1.00 36.29 146 ILE B C 1
ATOM 2810 O O . ILE B 1 146 ? 50.563 -26.851 19.112 1.00 36.81 146 ILE B O 1
ATOM 2815 N N . GLY B 1 147 ? 49.458 -28.444 20.254 1.00 35.56 147 GLY B N 1
ATOM 2816 C CA . GLY B 1 147 ? 48.641 -28.855 19.124 1.00 34.50 147 GLY B CA 1
ATOM 2817 C C . GLY B 1 147 ? 47.188 -28.512 19.326 1.00 34.10 147 GLY B C 1
ATOM 2818 O O . GLY B 1 147 ? 46.734 -28.343 20.462 1.00 33.98 147 GLY B O 1
ATOM 2819 N N . LEU B 1 148 ? 46.452 -28.403 18.220 1.00 33.02 148 LEU B N 1
ATOM 2820 C CA . LEU B 1 148 ? 45.016 -28.203 18.281 1.00 32.43 148 LEU B CA 1
ATOM 2821 C C . LEU B 1 148 ? 44.331 -28.913 17.131 1.00 32.65 148 LEU B C 1
ATOM 2822 O O . LEU B 1 148 ? 44.881 -29.008 16.038 1.00 32.42 148 LEU B O 1
ATOM 2827 N N . THR B 1 149 ? 43.124 -29.407 17.374 1.00 32.61 149 THR B N 1
ATOM 2828 C CA . THR B 1 149 ? 42.349 -29.984 16.313 1.00 33.62 149 THR B CA 1
ATOM 2829 C C . THR B 1 149 ? 40.910 -29.627 16.531 1.00 33.63 149 THR B C 1
ATOM 2830 O O . THR B 1 149 ? 40.468 -29.490 17.672 1.00 33.24 149 THR B O 1
ATOM 2834 N N . LEU B 1 150 ? 40.185 -29.489 15.426 1.00 34.40 150 LEU B N 1
ATOM 2835 C CA . LEU B 1 150 ? 38.759 -29.294 15.446 1.00 35.16 150 LEU B CA 1
ATOM 2836 C C . LEU B 1 150 ? 38.089 -30.339 14.561 1.00 36.66 150 LEU B C 1
ATOM 2837 O O . LEU B 1 150 ? 38.604 -30.687 13.486 1.00 37.20 150 LEU B O 1
ATOM 2842 N N . GLU B 1 151 ? 36.935 -30.821 15.010 1.00 37.39 151 GLU B N 1
ATOM 2843 C CA . GLU B 1 151 ? 36.165 -31.784 14.246 1.00 39.29 151 GLU B CA 1
ATOM 2844 C C . GLU B 1 151 ? 34.735 -31.277 14.156 1.00 39.50 151 GLU B C 1
ATOM 2845 O O . GLU B 1 151 ? 34.184 -30.750 15.136 1.00 39.54 151 GLU B O 1
ATOM 2851 N N . LYS B 1 152 ? 34.130 -31.413 12.986 1.00 39.93 152 LYS B N 1
ATOM 2852 C CA . LYS B 1 152 ? 32.816 -30.831 12.781 1.00 41.03 152 LYS B CA 1
ATOM 2853 C C . LYS B 1 152 ? 31.805 -31.794 12.193 1.00 41.77 152 LYS B C 1
ATOM 2854 O O . LYS B 1 152 ? 32.023 -32.352 11.100 1.00 42.13 152 LYS B O 1
ATOM 2860 N N . ASN B 1 153 ? 30.680 -31.949 12.892 1.00 41.62 153 ASN B N 1
ATOM 2861 C CA . ASN B 1 153 ? 29.655 -32.894 12.496 1.00 42.07 153 ASN B CA 1
ATOM 2862 C C . ASN B 1 153 ? 30.245 -34.278 12.209 1.00 42.85 153 ASN B C 1
ATOM 2863 O O . ASN B 1 153 ? 29.793 -34.990 11.299 1.00 43.40 153 ASN B O 1
ATOM 2868 N N . GLY B 1 154 ? 31.266 -34.643 12.986 1.00 42.81 154 GLY B N 1
ATOM 2869 C CA . GLY B 1 154 ? 31.824 -35.983 12.940 1.00 43.16 154 GLY B CA 1
ATOM 2870 C C . GLY B 1 154 ? 32.948 -36.119 11.954 1.00 43.35 154 GLY B C 1
ATOM 2871 O O . GLY B 1 154 ? 33.525 -37.194 11.803 1.00 43.59 154 GLY B O 1
ATOM 2872 N N . GLN B 1 155 ? 33.262 -35.024 11.274 1.00 43.88 155 GLN B N 1
ATOM 2873 C CA . GLN B 1 155 ? 34.386 -35.006 10.363 1.00 43.75 155 GLN B CA 1
ATOM 2874 C C . GLN B 1 155 ? 35.489 -34.062 10.852 1.00 43.51 155 GLN B C 1
ATOM 2875 O O . GLN B 1 155 ? 35.208 -33.037 11.469 1.00 42.90 155 GLN B O 1
ATOM 2881 N N . PHE B 1 156 ? 36.736 -34.436 10.572 1.00 43.16 156 PHE B N 1
ATOM 2882 C CA . PHE B 1 156 ? 37.916 -33.622 10.891 1.00 43.46 156 PHE B CA 1
ATOM 2883 C C . PHE B 1 156 ? 37.923 -32.334 10.020 1.00 42.89 156 PHE B C 1
ATOM 2884 O O . PHE B 1 156 ? 37.745 -32.408 8.793 1.00 41.71 156 PHE B O 1
ATOM 2892 N N . GLN B 1 157 ? 38.087 -31.170 10.671 1.00 42.31 157 GLN B N 1
ATOM 2893 C CA . GLN B 1 157 ? 38.015 -29.857 10.003 1.00 42.13 157 GLN B CA 1
ATOM 2894 C C . GLN B 1 157 ? 39.298 -29.027 10.045 1.00 41.15 157 GLN B C 1
ATOM 2895 O O . GLN B 1 157 ? 39.685 -28.430 9.040 1.00 40.93 157 GLN B O 1
ATOM 2901 N N . GLN B 1 158 ? 39.932 -28.947 11.212 1.00 40.39 158 GLN B N 1
ATOM 2902 C CA . GLN B 1 158 ? 41.154 -28.158 11.365 1.00 39.63 158 GLN B CA 1
ATOM 2903 C C . GLN B 1 158 ? 42.170 -28.876 12.228 1.00 39.72 158 GLN B C 1
ATOM 2904 O O . GLN B 1 158 ? 41.805 -29.593 13.163 1.00 39.96 158 GLN B O 1
ATOM 2910 N N . GLN B 1 159 ? 43.446 -28.664 11.927 1.00 39.34 159 GLN B N 1
ATOM 2911 C CA . GLN B 1 159 ? 44.533 -29.197 12.731 1.00 39.65 159 GLN B CA 1
ATOM 2912 C C . GLN B 1 159 ? 45.723 -28.297 12.545 1.00 39.06 159 GLN B C 1
ATOM 2913 O O . GLN B 1 159 ? 45.977 -27.821 11.448 1.00 39.20 159 GLN B O 1
ATOM 2919 N N . GLY B 1 160 ? 46.460 -28.070 13.616 1.00 38.77 160 GLY B N 1
ATOM 2920 C CA . GLY B 1 160 ? 47.683 -27.303 13.529 1.00 38.18 160 GLY B CA 1
ATOM 2921 C C . GLY B 1 160 ? 48.611 -27.542 14.691 1.00 38.01 160 GLY B C 1
ATOM 2922 O O . GLY B 1 160 ? 48.275 -28.230 15.649 1.00 38.07 160 GLY B O 1
ATOM 2923 N N . SER B 1 161 ? 49.782 -26.939 14.593 1.00 38.20 161 SER B N 1
ATOM 2924 C CA . SER B 1 161 ? 50.778 -26.984 15.639 1.00 38.69 161 SER B CA 1
ATOM 2925 C C . SER B 1 161 ? 51.401 -25.603 15.795 1.00 38.91 161 SER B C 1
ATOM 2926 O O . SER B 1 161 ? 51.710 -24.945 14.791 1.00 38.89 161 SER B O 1
ATOM 2929 N N . SER B 1 162 ? 51.614 -25.183 17.043 1.00 38.86 162 SER B N 1
ATOM 2930 C CA . SER B 1 162 ? 52.307 -23.926 17.350 1.00 38.99 162 SER B CA 1
ATOM 2931 C C . SER B 1 162 ? 53.721 -23.848 16.770 1.00 39.04 162 SER B C 1
ATOM 2932 O O . SER B 1 162 ? 54.383 -22.802 16.833 1.00 39.32 162 SER B O 1
ATOM 2935 N N . ALA B 1 163 ? 54.193 -24.972 16.245 1.00 39.27 163 ALA B N 1
ATOM 2936 C CA . ALA B 1 163 ? 55.468 -25.032 15.510 1.00 38.91 163 ALA B CA 1
ATOM 2937 C C . ALA B 1 163 ? 55.339 -24.384 14.110 1.00 38.90 163 ALA B C 1
ATOM 2938 O O . ALA B 1 163 ? 56.320 -23.911 13.539 1.00 39.04 163 ALA B O 1
ATOM 2940 N N . GLU B 1 164 ? 54.116 -24.372 13.580 1.00 39.18 164 GLU B N 1
ATOM 2941 C CA . GLU B 1 164 ? 53.791 -23.866 12.238 1.00 39.20 164 GLU B CA 1
ATOM 2942 C C . GLU B 1 164 ? 53.578 -22.339 12.221 1.00 39.63 164 GLU B C 1
ATOM 2943 O O . GLU B 1 164 ? 53.391 -21.742 11.149 1.00 39.75 164 GLU B O 1
ATOM 2957 N N . LEU B 1 166 ? 53.902 -18.486 12.041 1.00 38.96 166 LEU B N 1
ATOM 2958 C CA . LEU B 1 166 ? 54.811 -17.484 11.469 1.00 39.28 166 LEU B CA 1
ATOM 2959 C C . LEU B 1 166 ? 55.371 -16.610 12.586 1.00 38.91 166 LEU B C 1
ATOM 2960 O O . LEU B 1 166 ? 56.561 -16.299 12.588 1.00 39.34 166 LEU B O 1
ATOM 2965 N N . PHE B 1 167 ? 54.518 -16.231 13.544 1.00 38.40 167 PHE B N 1
ATOM 2966 C CA . PHE B 1 167 ? 54.977 -15.534 14.748 1.00 38.29 167 PHE B CA 1
ATOM 2967 C C . PHE B 1 167 ? 54.702 -16.432 15.970 1.00 37.89 167 PHE B C 1
ATOM 2968 O O . PHE B 1 167 ? 53.546 -16.601 16.374 1.00 37.64 167 PHE B O 1
ATOM 2976 N N . PRO B 1 168 ? 55.763 -17.004 16.558 1.00 37.85 168 PRO B N 1
ATOM 2977 C CA . PRO B 1 168 ? 55.644 -17.951 17.676 1.00 37.47 168 PRO B CA 1
ATOM 2978 C C . PRO B 1 168 ? 55.124 -17.293 18.968 1.00 36.88 168 PRO B C 1
ATOM 2979 O O . PRO B 1 168 ? 55.342 -16.093 19.198 1.00 36.47 168 PRO B O 1
ATOM 2983 N N . ILE B 1 169 ? 54.472 -18.100 19.802 1.00 36.05 169 ILE B N 1
ATOM 2984 C CA . ILE B 1 169 ? 53.708 -17.620 20.952 1.00 35.36 169 ILE B CA 1
ATOM 2985 C C . ILE B 1 169 ? 54.422 -16.529 21.773 1.00 34.99 169 ILE B C 1
ATOM 2986 O O . ILE B 1 169 ? 53.892 -15.430 21.931 1.00 34.50 169 ILE B O 1
ATOM 2991 N N . LEU B 1 170 ? 55.631 -16.805 22.247 1.00 34.84 170 LEU B N 1
ATOM 2992 C CA . LEU B 1 170 ? 56.325 -15.864 23.145 1.00 35.20 170 LEU B CA 1
ATOM 2993 C C . LEU B 1 170 ? 56.733 -14.545 22.487 1.00 35.34 170 LEU B C 1
ATOM 2994 O O . LEU B 1 170 ? 56.492 -13.481 23.055 1.00 35.78 170 LEU B O 1
ATOM 2999 N N . PRO B 1 171 ? 57.364 -14.608 21.295 1.00 35.32 171 PRO B N 1
ATOM 3000 C CA . PRO B 1 171 ? 57.646 -13.405 20.501 1.00 34.71 171 PRO B CA 1
ATOM 3001 C C . PRO B 1 171 ? 56.397 -12.614 20.094 1.00 33.77 171 PRO B C 1
ATOM 3002 O O . PRO B 1 171 ? 56.391 -11.383 20.186 1.00 34.03 171 PRO B O 1
ATOM 3006 N N . LEU B 1 172 ? 55.361 -13.310 19.636 1.00 32.98 172 LEU B N 1
ATOM 3007 C CA . LEU B 1 172 ? 54.108 -12.669 19.259 1.00 32.30 172 LEU B CA 1
ATOM 3008 C C . LEU B 1 172 ? 53.480 -11.863 20.402 1.00 32.54 172 LEU B C 1
ATOM 3009 O O . LEU B 1 172 ? 53.036 -10.728 20.186 1.00 32.95 172 LEU B O 1
ATOM 3014 N N . ILE B 1 173 ? 53.433 -12.438 21.604 1.00 32.02 173 ILE B N 1
ATOM 3015 C CA . ILE B 1 173 ? 52.884 -11.731 22.767 1.00 31.42 173 ILE B CA 1
ATOM 3016 C C . ILE B 1 173 ? 53.781 -10.577 23.207 1.00 31.20 173 ILE B C 1
ATOM 3017 O O . ILE B 1 173 ? 53.283 -9.500 23.550 1.00 30.47 173 ILE B O 1
ATOM 3022 N N . ALA B 1 174 ? 55.097 -10.799 23.189 1.00 30.64 174 ALA B N 1
ATOM 3023 C CA . ALA B 1 174 ? 56.061 -9.720 23.428 1.00 31.38 174 ALA B CA 1
ATOM 3024 C C . ALA B 1 174 ? 55.812 -8.499 22.521 1.00 31.80 174 ALA B C 1
ATOM 3025 O O . ALA B 1 174 ? 55.796 -7.359 22.992 1.00 32.18 174 ALA B O 1
ATOM 3027 N N . HIS B 1 175 ? 55.608 -8.756 21.228 1.00 32.23 175 HIS B N 1
ATOM 3028 C CA . HIS B 1 175 ? 55.289 -7.729 20.233 1.00 32.37 175 HIS B CA 1
ATOM 3029 C C . HIS B 1 175 ? 53.936 -7.042 20.517 1.00 31.76 175 HIS B C 1
ATOM 3030 O O . HIS B 1 175 ? 53.839 -5.812 20.511 1.00 30.97 175 HIS B O 1
ATOM 3045 N N . SER B 1 177 ? 52.560 -6.578 23.241 1.00 30.11 177 SER B N 1
ATOM 3046 C CA . SER B 1 177 ? 52.756 -5.745 24.431 1.00 30.91 177 SER B CA 1
ATOM 3047 C C . SER B 1 177 ? 53.497 -4.427 24.170 1.00 31.28 177 SER B C 1
ATOM 3048 O O . SER B 1 177 ? 53.556 -3.563 25.044 1.00 30.99 177 SER B O 1
ATOM 3051 N N . GLU B 1 178 ? 54.075 -4.281 22.982 1.00 32.53 178 GLU B N 1
ATOM 3052 C CA . GLU B 1 178 ? 54.720 -3.011 22.592 1.00 33.54 178 GLU B CA 1
ATOM 3053 C C . GLU B 1 178 ? 53.655 -2.013 22.169 1.00 33.00 178 GLU B C 1
ATOM 3054 O O . GLU B 1 178 ? 53.876 -0.806 22.193 1.00 33.67 178 GLU B O 1
ATOM 3060 N N . HIS B 1 179 ? 52.495 -2.532 21.788 1.00 32.81 179 HIS B N 1
ATOM 3061 C CA . HIS B 1 179 ? 51.401 -1.725 21.270 1.00 32.17 179 HIS B CA 1
ATOM 3062 C C . HIS B 1 179 ? 50.208 -1.573 22.224 1.00 31.35 179 HIS B C 1
ATOM 3063 O O . HIS B 1 179 ? 49.649 -0.473 22.359 1.00 30.74 179 HIS B O 1
ATOM 3070 N N . PHE B 1 180 ? 49.816 -2.669 22.870 1.00 29.46 180 PHE B N 1
ATOM 3071 C CA . PHE B 1 180 ? 48.738 -2.636 23.852 1.00 28.41 180 PHE B CA 1
ATOM 3072 C C . PHE B 1 180 ? 49.256 -3.289 25.125 1.00 27.90 180 PHE B C 1
ATOM 3073 O O . PHE B 1 180 ? 49.603 -4.467 25.099 1.00 27.58 180 PHE B O 1
ATOM 3081 N N . SER B 1 181 ? 49.329 -2.534 26.225 1.00 27.48 181 SER B N 1
ATOM 3082 C CA . SER B 1 181 ? 49.682 -3.130 27.526 1.00 27.15 181 SER B CA 1
ATOM 3083 C C . SER B 1 181 ? 48.731 -4.275 27.851 1.00 26.01 181 SER B C 1
ATOM 3084 O O . SER B 1 181 ? 47.523 -4.163 27.608 1.00 26.07 181 SER B O 1
ATOM 3087 N N . LEU B 1 182 ? 49.255 -5.372 28.383 1.00 24.42 182 LEU B N 1
ATOM 3088 C CA . LEU B 1 182 ? 48.426 -6.532 28.714 1.00 24.36 182 LEU B CA 1
ATOM 3089 C C . LEU B 1 182 ? 48.293 -6.633 30.241 1.00 24.57 182 LEU B C 1
ATOM 3090 O O . LEU B 1 182 ? 49.273 -6.431 30.967 1.00 24.82 182 LEU B O 1
ATOM 3095 N N . GLN B 1 183 ? 47.075 -6.903 30.699 1.00 24.24 183 GLN B N 1
ATOM 3096 C CA . GLN B 1 183 ? 46.744 -7.033 32.120 1.00 23.94 183 GLN B CA 1
ATOM 3097 C C . GLN B 1 183 ? 46.376 -8.492 32.440 1.00 24.30 183 GLN B C 1
ATOM 3098 O O . GLN B 1 183 ? 45.937 -9.233 31.545 1.00 24.68 183 GLN B O 1
ATOM 3104 N N . PRO B 1 184 ? 46.560 -8.913 33.708 1.00 24.10 184 PRO B N 1
ATOM 3105 C CA . PRO B 1 184 ? 46.056 -10.202 34.186 1.00 23.90 184 PRO B CA 1
ATOM 3106 C C . PRO B 1 184 ? 44.585 -10.369 33.820 1.00 23.23 184 PRO B C 1
ATOM 3107 O O . PRO B 1 184 ? 43.789 -9.450 34.016 1.00 23.47 184 PRO B O 1
ATOM 3111 N N . GLY B 1 185 ? 44.223 -11.517 33.281 1.00 22.47 185 GLY B N 1
ATOM 3112 C CA . GLY B 1 185 ? 42.840 -11.726 32.869 1.00 22.54 185 GLY B CA 1
ATOM 3113 C C . GLY B 1 185 ? 42.624 -11.499 31.379 1.00 22.47 185 GLY B C 1
ATOM 3114 O O . GLY B 1 185 ? 41.566 -11.833 30.858 1.00 22.66 185 GLY B O 1
ATOM 3115 N N . ASP B 1 186 ? 43.624 -10.926 30.703 1.00 22.40 186 ASP B N 1
ATOM 3116 C CA . ASP B 1 186 ? 43.588 -10.808 29.242 1.00 22.78 186 ASP B CA 1
ATOM 3117 C C . ASP B 1 186 ? 43.852 -12.149 28.612 1.00 22.91 186 ASP B C 1
ATOM 3118 O O . ASP B 1 186 ? 44.514 -13.021 29.204 1.00 22.65 186 ASP B O 1
ATOM 3123 N N . VAL B 1 187 ? 43.339 -12.308 27.396 1.00 22.99 187 VAL B N 1
ATOM 3124 C CA . VAL B 1 187 ? 43.479 -13.541 26.655 1.00 23.39 187 VAL B CA 1
ATOM 3125 C C . VAL B 1 187 ? 44.106 -13.261 25.282 1.00 23.93 187 VAL B C 1
ATOM 3126 O O . VAL B 1 187 ? 43.847 -12.217 24.663 1.00 23.94 187 VAL B O 1
ATOM 3130 N N . ILE B 1 188 ? 44.964 -14.173 24.831 1.00 24.37 188 ILE B N 1
ATOM 3131 C CA . ILE B 1 188 ? 45.587 -14.058 23.516 1.00 24.92 188 ILE B CA 1
ATOM 3132 C C . ILE B 1 188 ? 45.096 -15.171 22.600 1.00 25.29 188 ILE B C 1
ATOM 3133 O O . ILE B 1 188 ? 45.160 -16.341 22.965 1.00 25.17 188 ILE B O 1
ATOM 3138 N N . LEU B 1 189 ? 44.598 -14.814 21.413 1.00 25.62 189 LEU B N 1
ATOM 3139 C CA . LEU B 1 189 ? 44.332 -15.831 20.392 1.00 26.24 189 LEU B CA 1
ATOM 3140 C C . LEU B 1 189 ? 45.489 -15.827 19.408 1.00 26.99 189 LEU B C 1
ATOM 3141 O O . LEU B 1 189 ? 45.900 -14.771 18.927 1.00 27.13 189 LEU B O 1
ATOM 3146 N N . THR B 1 190 ? 46.055 -16.998 19.143 1.00 27.42 190 THR B N 1
ATOM 3147 C CA . THR B 1 190 ? 47.356 -17.035 18.470 1.00 28.44 190 THR B CA 1
ATOM 3148 C C . THR B 1 190 ? 47.262 -17.356 16.969 1.00 28.43 190 THR B C 1
ATOM 3149 O O . THR B 1 190 ? 48.285 -17.589 16.346 1.00 28.55 190 THR B O 1
ATOM 3153 N N . GLY B 1 191 ? 46.046 -17.381 16.418 1.00 29.49 191 GLY B N 1
ATOM 3154 C CA . GLY B 1 191 ? 45.827 -17.602 14.976 1.00 30.09 191 GLY B CA 1
ATOM 3155 C C . GLY B 1 191 ? 45.144 -18.933 14.685 1.00 30.88 191 GLY B C 1
ATOM 3156 O O . GLY B 1 191 ? 45.316 -19.889 15.441 1.00 29.86 191 GLY B O 1
ATOM 3157 N N . THR B 1 192 ? 44.376 -18.994 13.591 1.00 31.54 192 THR B N 1
ATOM 3158 C CA . THR B 1 192 ? 43.673 -20.225 13.173 1.00 32.53 192 THR B CA 1
ATOM 3159 C C . THR B 1 192 ? 44.449 -20.911 12.033 1.00 33.83 192 THR B C 1
ATOM 3160 O O . THR B 1 192 ? 45.049 -20.225 11.195 1.00 34.28 192 THR B O 1
ATOM 3164 N N . PRO B 1 193 ? 44.485 -22.260 12.019 1.00 34.58 193 PRO B N 1
ATOM 3165 C CA . PRO B 1 193 ? 45.127 -22.912 10.881 1.00 34.93 193 PRO B CA 1
ATOM 3166 C C . PRO B 1 193 ? 44.114 -23.148 9.756 1.00 35.88 193 PRO B C 1
ATOM 3167 O O . PRO B 1 193 ? 42.959 -22.681 9.852 1.00 35.74 193 PRO B O 1
ATOM 3171 N N . ALA B 1 194 ? 44.519 -23.875 8.710 1.00 36.44 194 ALA B N 1
ATOM 3172 C CA . ALA B 1 194 ? 43.621 -24.121 7.579 1.00 36.89 194 ALA B CA 1
ATOM 3173 C C . ALA B 1 194 ? 42.333 -24.846 7.995 1.00 36.98 194 ALA B C 1
ATOM 3174 O O . ALA B 1 194 ? 42.267 -25.444 9.068 1.00 37.62 194 ALA B O 1
ATOM 3176 N N . GLY B 1 195 ? 41.302 -24.745 7.162 1.00 36.90 195 GLY B N 1
ATOM 3177 C CA . GLY B 1 195 ? 40.059 -25.481 7.359 1.00 36.43 195 GLY B CA 1
ATOM 3178 C C . GLY B 1 195 ? 38.890 -24.668 7.855 1.00 36.70 195 GLY B C 1
ATOM 3179 O O . GLY B 1 195 ? 37.894 -25.234 8.327 1.00 36.87 195 GLY B O 1
ATOM 3180 N N . VAL B 1 196 ? 38.976 -23.339 7.743 1.00 36.51 196 VAL B N 1
ATOM 3181 C CA . VAL B 1 196 ? 37.895 -22.491 8.253 1.00 36.38 196 VAL B CA 1
ATOM 3182 C C . VAL B 1 196 ? 36.671 -22.701 7.382 1.00 36.42 196 VAL B C 1
ATOM 3183 O O . VAL B 1 196 ? 36.801 -23.044 6.221 1.00 36.55 196 VAL B O 1
ATOM 3187 N N . GLY B 1 197 ? 35.486 -22.522 7.942 1.00 36.51 197 GLY B N 1
ATOM 3188 C CA . GLY B 1 197 ? 34.290 -22.749 7.169 1.00 37.35 197 GLY B CA 1
ATOM 3189 C C . GLY B 1 197 ? 33.035 -22.311 7.878 1.00 38.31 197 GLY B C 1
ATOM 3190 O O . GLY B 1 197 ? 33.088 -21.857 9.023 1.00 38.66 197 GLY B O 1
ATOM 3191 N N . PRO B 1 198 ? 31.890 -22.445 7.196 1.00 38.99 198 PRO B N 1
ATOM 3192 C CA . PRO B 1 198 ? 30.590 -22.035 7.737 1.00 39.65 198 PRO B CA 1
ATOM 3193 C C . PRO B 1 198 ? 30.090 -22.868 8.931 1.00 39.96 198 PRO B C 1
ATOM 3194 O O . PRO B 1 198 ? 30.560 -23.990 9.169 1.00 40.66 198 PRO B O 1
ATOM 3198 N N . LEU B 1 199 ? 29.140 -22.291 9.658 1.00 39.43 199 LEU B N 1
ATOM 3199 C CA . LEU B 1 199 ? 28.445 -22.949 10.739 1.00 39.91 199 LEU B CA 1
ATOM 3200 C C . LEU B 1 199 ? 26.953 -22.690 10.562 1.00 40.23 199 LEU B C 1
ATOM 3201 O O . LEU B 1 199 ? 26.553 -21.600 10.127 1.00 40.01 199 LEU B O 1
ATOM 3206 N N . GLU B 1 200 ? 26.136 -23.688 10.907 1.00 40.35 200 GLU B N 1
ATOM 3207 C CA . GLU B 1 200 ? 24.681 -23.540 10.893 1.00 40.80 200 GLU B CA 1
ATOM 3208 C C . GLU B 1 200 ? 24.053 -24.181 12.130 1.00 40.52 200 GLU B C 1
ATOM 3209 O O . GLU B 1 200 ? 24.622 -25.112 12.705 1.00 40.73 200 GLU B O 1
ATOM 3215 N N . VAL B 1 201 ? 22.890 -23.668 12.529 1.00 40.16 201 VAL B N 1
ATOM 3216 C CA . VAL B 1 201 ? 22.090 -24.231 13.622 1.00 40.47 201 VAL B CA 1
ATOM 3217 C C . VAL B 1 201 ? 22.134 -25.757 13.549 1.00 40.54 201 VAL B C 1
ATOM 3218 O O . VAL B 1 201 ? 21.814 -26.341 12.507 1.00 40.36 201 VAL B O 1
ATOM 3222 N N . GLY B 1 202 ? 22.573 -26.394 14.635 1.00 40.66 202 GLY B N 1
ATOM 3223 C CA . GLY B 1 202 ? 22.622 -27.857 14.703 1.00 40.60 202 GLY B CA 1
ATOM 3224 C C . GLY B 1 202 ? 24.003 -28.463 14.552 1.00 40.54 202 GLY B C 1
ATOM 3225 O O . GLY B 1 202 ? 24.232 -29.557 15.029 1.00 40.60 202 GLY B O 1
ATOM 3226 N N . ASP B 1 203 ? 24.923 -27.752 13.903 1.00 40.94 203 ASP B N 1
ATOM 3227 C CA . ASP B 1 203 ? 26.311 -28.225 13.728 1.00 41.45 203 ASP B CA 1
ATOM 3228 C C . ASP B 1 203 ? 27.003 -28.574 15.034 1.00 41.96 203 ASP B C 1
ATOM 3229 O O . ASP B 1 203 ? 26.969 -27.784 15.987 1.00 41.51 203 ASP B O 1
ATOM 3234 N N . SER B 1 204 ? 27.667 -29.733 15.053 1.00 41.97 204 SER B N 1
ATOM 3235 C CA . SER B 1 204 ? 28.341 -30.224 16.258 1.00 41.85 204 SER B CA 1
ATOM 3236 C C . SER B 1 204 ? 29.836 -30.096 16.155 1.00 41.02 204 SER B C 1
ATOM 3237 O O . SER B 1 204 ? 30.423 -30.589 15.212 1.00 40.92 204 SER B O 1
ATOM 3240 N N . LEU B 1 205 ? 30.444 -29.435 17.139 1.00 39.92 205 LEU B N 1
ATOM 3241 C CA . LEU B 1 205 ? 31.876 -29.216 17.145 1.00 38.58 205 LEU B CA 1
ATOM 3242 C C . LEU B 1 205 ? 32.537 -29.930 18.314 1.00 37.77 205 LEU B C 1
ATOM 3243 O O . LEU B 1 205 ? 31.975 -30.017 19.410 1.00 37.61 205 LEU B O 1
ATOM 3248 N N . SER B 1 206 ? 33.738 -30.430 18.072 1.00 36.59 206 SER B N 1
ATOM 3249 C CA . SER B 1 206 ? 34.545 -31.033 19.124 1.00 36.17 206 SER B CA 1
ATOM 3250 C C . SER B 1 206 ? 35.984 -30.624 18.895 1.00 35.49 206 SER B C 1
ATOM 3251 O O . SER B 1 206 ? 36.479 -30.753 17.795 1.00 35.22 206 SER B O 1
ATOM 3254 N N . ALA B 1 207 ? 36.650 -30.138 19.938 1.00 35.33 207 ALA B N 1
ATOM 3255 C CA . ALA B 1 207 ? 37.993 -29.580 19.805 1.00 35.08 207 ALA B CA 1
ATOM 3256 C C . ALA B 1 207 ? 38.942 -30.105 20.867 1.00 35.38 207 ALA B C 1
ATOM 3257 O O . ALA B 1 207 ? 38.569 -30.256 22.028 1.00 35.49 207 ALA B O 1
ATOM 3259 N N . LYS B 1 208 ? 40.185 -30.346 20.476 1.00 35.53 208 LYS B N 1
ATOM 3260 C CA . LYS B 1 208 ? 41.182 -30.893 21.381 1.00 35.63 208 LYS B CA 1
ATOM 3261 C C . LYS B 1 208 ? 42.380 -29.999 21.422 1.00 34.56 208 LYS B C 1
ATOM 3262 O O . LYS B 1 208 ? 42.800 -29.469 20.395 1.00 34.59 208 LYS B O 1
ATOM 3268 N N . LEU B 1 209 ? 42.936 -29.846 22.616 1.00 33.70 209 LEU B N 1
ATOM 3269 C CA . LEU B 1 209 ? 44.176 -29.132 22.810 1.00 33.49 209 LEU B CA 1
ATOM 3270 C C . LEU B 1 209 ? 45.186 -30.168 23.238 1.00 33.32 209 LEU B C 1
ATOM 3271 O O . LEU B 1 209 ? 44.879 -30.987 24.098 1.00 32.78 209 LEU B O 1
ATOM 3276 N N . SER B 1 210 ? 46.384 -30.122 22.657 1.00 33.36 210 SER B N 1
ATOM 3277 C CA . SER B 1 210 ? 47.442 -31.081 22.984 1.00 34.07 210 SER B CA 1
ATOM 3278 C C . SER B 1 210 ? 48.799 -30.468 23.307 1.00 34.48 210 SER B C 1
ATOM 3279 O O . SER B 1 210 ? 49.145 -29.404 22.805 1.00 34.33 210 SER B O 1
ATOM 3282 N N . LEU B 1 211 ? 49.566 -31.168 24.142 1.00 35.51 211 LEU B N 1
ATOM 3283 C CA . LEU B 1 211 ? 50.941 -30.782 24.456 1.00 36.65 211 LEU B CA 1
ATOM 3284 C C . LEU B 1 211 ? 51.866 -31.945 24.155 1.00 38.03 211 LEU B C 1
ATOM 3285 O O . LEU B 1 211 ? 51.664 -33.052 24.659 1.00 38.19 211 LEU B O 1
ATOM 3290 N N . GLU B 1 212 ? 52.890 -31.687 23.344 1.00 39.85 212 GLU B N 1
ATOM 3291 C CA . GLU B 1 212 ? 53.754 -32.751 22.828 1.00 41.28 212 GLU B CA 1
ATOM 3292 C C . GLU B 1 212 ? 52.922 -33.951 22.354 1.00 41.96 212 GLU B C 1
ATOM 3293 O O . GLU B 1 212 ? 53.254 -35.101 22.652 1.00 42.23 212 GLU B O 1
ATOM 3299 N N . ASP B 1 213 ? 51.817 -33.675 21.661 1.00 42.93 213 ASP B N 1
ATOM 3300 C CA . ASP B 1 213 ? 50.935 -34.722 21.135 1.00 44.15 213 ASP B CA 1
ATOM 3301 C C . ASP B 1 213 ? 50.211 -35.564 22.218 1.00 44.34 213 ASP B C 1
ATOM 3302 O O . ASP B 1 213 ? 49.680 -36.636 21.913 1.00 44.76 213 ASP B O 1
ATOM 3307 N N . ASN B 1 214 ? 50.201 -35.093 23.471 1.00 43.69 214 ASN B N 1
ATOM 3308 C CA . ASN B 1 214 ? 49.330 -35.667 24.508 1.00 43.13 214 ASN B CA 1
ATOM 3309 C C . ASN B 1 214 ? 48.129 -34.750 24.669 1.00 42.36 214 ASN B C 1
ATOM 3310 O O . ASN B 1 214 ? 48.296 -33.539 24.807 1.00 42.45 214 ASN B O 1
ATOM 3315 N N . VAL B 1 215 ? 46.930 -35.316 24.674 1.00 41.46 215 VAL B N 1
ATOM 3316 C CA . VAL B 1 215 ? 45.712 -34.514 24.738 1.00 41.36 215 VAL B CA 1
ATOM 3317 C C . VAL B 1 215 ? 45.416 -33.997 26.154 1.00 41.23 215 VAL B C 1
ATOM 3318 O O . VAL B 1 215 ? 45.229 -34.779 27.091 1.00 41.53 215 VAL B O 1
ATOM 3322 N N . LEU B 1 216 ? 45.348 -32.677 26.294 1.00 40.41 216 LEU B N 1
ATOM 3323 C CA . LEU B 1 216 ? 45.137 -32.055 27.597 1.00 40.38 216 LEU B CA 1
ATOM 3324 C C . LEU B 1 216 ? 43.681 -31.690 27.855 1.00 40.31 216 LEU B C 1
ATOM 3325 O O . LEU B 1 216 ? 43.186 -31.844 28.974 1.00 39.90 216 LEU B O 1
ATOM 3330 N N . LEU B 1 217 ? 43.016 -31.202 26.811 1.00 40.09 217 LEU B N 1
ATOM 3331 C CA . LEU B 1 217 ? 41.665 -30.686 26.893 1.00 40.31 217 LEU B CA 1
ATOM 3332 C C . LEU B 1 217 ? 40.852 -31.161 25.709 1.00 40.11 217 LEU B C 1
ATOM 3333 O O . LEU B 1 217 ? 41.362 -31.224 24.604 1.00 40.13 217 LEU B O 1
ATOM 3338 N N . THR B 1 218 ? 39.584 -31.467 25.954 1.00 40.30 218 THR B N 1
ATOM 3339 C CA . THR B 1 218 ? 38.623 -31.797 24.912 1.00 40.94 218 THR B CA 1
ATOM 3340 C C . THR B 1 218 ? 37.334 -31.085 25.256 1.00 41.22 218 THR B C 1
ATOM 3341 O O . THR B 1 218 ? 36.856 -31.204 26.389 1.00 42.45 218 THR B O 1
ATOM 3345 N N . CYS B 1 219 ? 36.769 -30.332 24.312 1.00 41.02 219 CYS B N 1
ATOM 3346 C CA A CYS B 1 219 ? 35.500 -29.645 24.561 0.50 40.72 219 CYS B CA 1
ATOM 3347 C CA B CYS B 1 219 ? 35.514 -29.620 24.556 0.50 41.12 219 CYS B CA 1
ATOM 3348 C C . CYS B 1 219 ? 34.555 -29.737 23.379 1.00 40.95 219 CYS B C 1
ATOM 3349 O O . CYS B 1 219 ? 34.963 -29.627 22.223 1.00 40.63 219 CYS B O 1
ATOM 3354 N N . ASP B 1 220 ? 33.284 -29.947 23.683 1.00 41.16 220 ASP B N 1
ATOM 3355 C CA . ASP B 1 220 ? 32.268 -30.107 22.655 1.00 42.30 220 ASP B CA 1
ATOM 3356 C C . ASP B 1 220 ? 31.227 -28.996 22.776 1.00 42.70 220 ASP B C 1
ATOM 3357 O O . ASP B 1 220 ? 30.905 -28.544 23.878 1.00 42.63 220 ASP B O 1
ATOM 3362 N N . GLY B 1 221 ? 30.705 -28.555 21.637 1.00 42.98 221 GLY B N 1
ATOM 3363 C CA . GLY B 1 221 ? 29.675 -27.527 21.617 1.00 43.56 221 GLY B CA 1
ATOM 3364 C C . GLY B 1 221 ? 28.831 -27.615 20.369 1.00 43.78 221 GLY B C 1
ATOM 3365 O O . GLY B 1 221 ? 29.350 -27.892 19.291 1.00 43.60 221 GLY B O 1
ATOM 3366 N N . VAL B 1 222 ? 27.529 -27.386 20.515 1.00 44.10 222 VAL B N 1
ATOM 3367 C CA . VAL B 1 222 ? 26.631 -27.386 19.358 1.00 44.47 222 VAL B CA 1
ATOM 3368 C C . VAL B 1 222 ? 26.140 -25.960 19.009 1.00 44.24 222 VAL B C 1
ATOM 3369 O O . VAL B 1 222 ? 25.906 -25.132 19.893 1.00 44.01 222 VAL B O 1
ATOM 3373 N N . VAL B 1 223 ? 26.013 -25.690 17.710 1.00 44.33 223 VAL B N 1
ATOM 3374 C CA . VAL B 1 223 ? 25.573 -24.391 17.201 1.00 43.55 223 VAL B CA 1
ATOM 3375 C C . VAL B 1 223 ? 24.053 -24.206 17.343 1.00 43.64 223 VAL B C 1
ATOM 3376 O O . VAL B 1 223 ? 23.273 -25.025 16.850 1.00 43.55 223 VAL B O 1
ATOM 3380 N N . ILE B 1 224 ? 23.641 -23.146 18.040 1.00 43.15 224 ILE B N 1
ATOM 3381 C CA . ILE B 1 224 ? 22.220 -22.766 18.132 1.00 43.10 224 ILE B CA 1
ATOM 3382 C C . ILE B 1 224 ? 22.010 -21.320 17.644 1.00 43.11 224 ILE B C 1
ATOM 3383 O O . ILE B 1 224 ? 20.965 -20.675 17.848 1.00 43.13 224 ILE B O 1
ATOM 3397 N N . ALA C 1 2 ? -12.839 -10.112 2.723 1.00 56.89 2 ALA C N 1
ATOM 3398 C CA . ALA C 1 2 ? -13.017 -9.859 1.291 1.00 56.61 2 ALA C CA 1
ATOM 3399 C C . ALA C 1 2 ? -14.346 -10.394 0.740 1.00 56.64 2 ALA C C 1
ATOM 3400 O O . ALA C 1 2 ? -14.798 -11.481 1.119 1.00 56.46 2 ALA C O 1
ATOM 3402 N N . GLU C 1 3 ? -14.972 -9.613 -0.139 1.00 56.54 3 GLU C N 1
ATOM 3403 C CA . GLU C 1 3 ? -16.177 -10.071 -0.835 1.00 56.81 3 GLU C CA 1
ATOM 3404 C C . GLU C 1 3 ? -15.967 -10.089 -2.344 1.00 56.02 3 GLU C C 1
ATOM 3405 O O . GLU C 1 3 ? -15.193 -9.296 -2.881 1.00 56.29 3 GLU C O 1
ATOM 3411 N N . LEU C 1 4 ? -16.663 -11.007 -3.007 1.00 55.07 4 LEU C N 1
ATOM 3412 C CA . LEU C 1 4 ? -16.460 -11.303 -4.424 1.00 54.36 4 LEU C CA 1
ATOM 3413 C C . LEU C 1 4 ? -17.109 -10.284 -5.363 1.00 54.34 4 LEU C C 1
ATOM 3414 O O . LEU C 1 4 ? -18.174 -9.743 -5.065 1.00 53.81 4 LEU C O 1
ATOM 3419 N N . ILE C 1 5 ? -16.466 -10.056 -6.508 1.00 54.33 5 ILE C N 1
ATOM 3420 C CA . ILE C 1 5 ? -16.970 -9.144 -7.537 1.00 54.61 5 ILE C CA 1
ATOM 3421 C C . ILE C 1 5 ? -17.090 -9.875 -8.888 1.00 55.15 5 ILE C C 1
ATOM 3422 O O . ILE C 1 5 ? -16.117 -10.461 -9.359 1.00 55.12 5 ILE C O 1
ATOM 3427 N N . LEU C 1 6 ? -18.281 -9.846 -9.496 1.00 55.91 6 LEU C N 1
ATOM 3428 C CA . LEU C 1 6 ? -18.536 -10.540 -10.773 1.00 56.58 6 LEU C CA 1
ATOM 3429 C C . LEU C 1 6 ? -18.774 -9.604 -11.982 1.00 57.58 6 LEU C C 1
ATOM 3430 O O . LEU C 1 6 ? -17.827 -9.281 -12.700 1.00 58.04 6 LEU C O 1
ATOM 3435 N N . ASN C 1 7 ? -20.007 -9.163 -12.224 1.00 58.57 7 ASN C N 1
ATOM 3436 C CA . ASN C 1 7 ? -20.258 -8.260 -13.371 1.00 59.69 7 ASN C CA 1
ATOM 3437 C C . ASN C 1 7 ? -19.827 -6.828 -13.045 1.00 59.78 7 ASN C C 1
ATOM 3438 O O . ASN C 1 7 ? -20.588 -5.882 -13.257 1.00 60.09 7 ASN C O 1
ATOM 3443 N N . GLN C 1 8 ? -18.590 -6.690 -12.565 1.00 60.00 8 GLN C N 1
ATOM 3444 C CA . GLN C 1 8 ? -18.137 -5.538 -11.762 1.00 60.35 8 GLN C CA 1
ATOM 3445 C C . GLN C 1 8 ? -19.203 -4.992 -10.795 1.00 60.24 8 GLN C C 1
ATOM 3446 O O . GLN C 1 8 ? -19.383 -3.784 -10.652 1.00 60.29 8 GLN C O 1
ATOM 3452 N N . ARG C 1 9 ? -19.889 -5.932 -10.143 1.00 60.21 9 ARG C N 1
ATOM 3453 C CA . ARG C 1 9 ? -20.904 -5.689 -9.114 1.00 60.13 9 ARG C CA 1
ATOM 3454 C C . ARG C 1 9 ? -20.647 -6.704 -7.994 1.00 59.71 9 ARG C C 1
ATOM 3455 O O . ARG C 1 9 ? -19.983 -7.726 -8.232 1.00 59.66 9 ARG C O 1
ATOM 3463 N N . PRO C 1 10 ? -21.169 -6.447 -6.770 1.00 59.26 10 PRO C N 1
ATOM 3464 C CA . PRO C 1 10 ? -20.980 -7.481 -5.744 1.00 58.71 10 PRO C CA 1
ATOM 3465 C C . PRO C 1 10 ? -21.622 -8.804 -6.168 1.00 58.10 10 PRO C C 1
ATOM 3466 O O . PRO C 1 10 ? -22.673 -8.804 -6.816 1.00 58.11 10 PRO C O 1
ATOM 3470 N N . TYR C 1 11 ? -20.972 -9.914 -5.836 1.00 57.25 11 TYR C N 1
ATOM 3471 C CA . TYR C 1 11 ? -21.558 -11.227 -6.052 1.00 56.37 11 TYR C CA 1
ATOM 3472 C C . TYR C 1 11 ? -22.453 -11.581 -4.860 1.00 55.53 11 TYR C C 1
ATOM 3473 O O . TYR C 1 11 ? -22.011 -11.480 -3.714 1.00 55.79 11 TYR C O 1
ATOM 3482 N N . PRO C 1 12 ? -23.712 -12.007 -5.128 1.00 54.59 12 PRO C N 1
ATOM 3483 C CA . PRO C 1 12 ? -24.727 -12.262 -4.082 1.00 53.61 12 PRO C CA 1
ATOM 3484 C C . PRO C 1 12 ? -24.301 -13.189 -2.933 1.00 52.57 12 PRO C C 1
ATOM 3485 O O . PRO C 1 12 ? -24.944 -13.193 -1.882 1.00 52.74 12 PRO C O 1
ATOM 3489 N N . ARG C 1 13 ? -23.235 -13.960 -3.120 1.00 50.97 13 ARG C N 1
ATOM 3490 C CA . ARG C 1 13 ? -22.819 -14.896 -2.084 1.00 49.46 13 ARG C CA 1
ATOM 3491 C C . ARG C 1 13 ? -21.508 -14.505 -1.425 1.00 47.84 13 ARG C C 1
ATOM 3492 O O . ARG C 1 13 ? -20.647 -13.880 -2.048 1.00 47.63 13 ARG C O 1
ATOM 3500 N N . ASP C 1 14 ? -21.373 -14.872 -0.155 1.00 45.68 14 ASP C N 1
ATOM 3501 C CA . ASP C 1 14 ? -20.124 -14.685 0.559 1.00 43.89 14 ASP C CA 1
ATOM 3502 C C . ASP C 1 14 ? -19.084 -15.656 -0.007 1.00 42.15 14 ASP C C 1
ATOM 3503 O O . ASP C 1 14 ? -19.440 -16.751 -0.455 1.00 41.75 14 ASP C O 1
ATOM 3508 N N . LEU C 1 15 ? -17.819 -15.232 -0.028 1.00 40.24 15 LEU C N 1
ATOM 3509 C CA . LEU C 1 15 ? -16.706 -16.130 -0.362 1.00 38.73 15 LEU C CA 1
ATOM 3510 C C . LEU C 1 15 ? -16.706 -17.281 0.635 1.00 37.43 15 LEU C C 1
ATOM 3511 O O . LEU C 1 15 ? -16.741 -17.054 1.849 1.00 37.39 15 LEU C O 1
ATOM 3516 N N . GLY C 1 16 ? -16.697 -18.511 0.127 1.00 36.01 16 GLY C N 1
ATOM 3517 C CA . GLY C 1 16 ? -16.783 -19.701 0.988 1.00 34.30 16 GLY C CA 1
ATOM 3518 C C . GLY C 1 16 ? -15.428 -20.283 1.360 1.00 33.37 16 GLY C C 1
ATOM 3519 O O . GLY C 1 16 ? -14.883 -19.996 2.436 1.00 34.73 16 GLY C O 1
ATOM 3520 N N . LYS C 1 17 ? -14.895 -21.131 0.489 1.00 30.98 17 LYS C N 1
ATOM 3521 C CA . LYS C 1 17 ? -13.553 -21.672 0.667 1.00 28.72 17 LYS C CA 1
ATOM 3522 C C . LYS C 1 17 ? -12.859 -21.609 -0.682 1.00 27.95 17 LYS C C 1
ATOM 3523 O O . LYS C 1 17 ? -13.516 -21.471 -1.717 1.00 27.11 17 LYS C O 1
ATOM 3529 N N . ILE C 1 18 ? -11.532 -21.693 -0.668 1.00 27.17 18 ILE C N 1
ATOM 3530 C CA . ILE C 1 18 ? -10.735 -21.603 -1.874 1.00 26.29 18 ILE C CA 1
ATOM 3531 C C . ILE C 1 18 ? -9.999 -22.936 -2.018 1.00 26.49 18 ILE C C 1
ATOM 3532 O O . ILE C 1 18 ? -9.020 -23.189 -1.296 1.00 26.27 18 ILE C O 1
ATOM 3537 N N . VAL C 1 19 ? -10.478 -23.794 -2.923 1.00 25.40 19 VAL C N 1
ATOM 3538 C CA . VAL C 1 19 ? -9.925 -25.146 -3.089 1.00 24.94 19 VAL C CA 1
ATOM 3539 C C . VAL C 1 19 ? -8.844 -25.068 -4.162 1.00 25.49 19 VAL C C 1
ATOM 3540 O O . VAL C 1 19 ? -9.076 -24.519 -5.252 1.00 25.09 19 VAL C O 1
ATOM 3544 N N . CYS C 1 20 ? -7.669 -25.610 -3.842 1.00 25.02 20 CYS C N 1
ATOM 3545 C CA . CYS C 1 20 ? -6.469 -25.407 -4.651 1.00 25.27 20 CYS C CA 1
ATOM 3546 C C . CYS C 1 20 ? -5.816 -26.718 -5.065 1.00 24.95 20 CYS C C 1
ATOM 3547 O O . CYS C 1 20 ? -5.846 -27.709 -4.330 1.00 24.76 20 CYS C O 1
ATOM 3550 N N . VAL C 1 21 ? -5.205 -26.710 -6.236 1.00 25.14 21 VAL C N 1
ATOM 3551 C CA . VAL C 1 21 ? -4.463 -27.868 -6.712 1.00 25.70 21 VAL C CA 1
ATOM 3552 C C . VAL C 1 21 ? -2.967 -27.562 -6.716 1.00 25.88 21 VAL C C 1
ATOM 3553 O O . VAL C 1 21 ? -2.543 -26.428 -7.004 1.00 25.62 21 VAL C O 1
ATOM 3557 N N . GLY C 1 22 ? -2.173 -28.575 -6.383 1.00 25.84 22 GLY C N 1
ATOM 3558 C CA . GLY C 1 22 ? -0.734 -28.458 -6.501 1.00 26.92 22 GLY C CA 1
ATOM 3559 C C . GLY C 1 22 ? -0.202 -29.199 -7.713 1.00 27.13 22 GLY C C 1
ATOM 3560 O O . GLY C 1 22 ? -0.693 -30.283 -8.038 1.00 27.49 22 GLY C O 1
ATOM 3561 N N . ARG C 1 23 ? 0.815 -28.620 -8.349 1.00 27.58 23 ARG C N 1
ATOM 3562 C CA . ARG C 1 23 ? 1.559 -29.259 -9.439 1.00 28.48 23 ARG C CA 1
ATOM 3563 C C . ARG C 1 23 ? 0.699 -29.535 -10.662 1.00 29.48 23 ARG C C 1
ATOM 3564 O O . ARG C 1 23 ? 0.744 -30.640 -11.214 1.00 29.87 23 ARG C O 1
ATOM 3572 N N . ASN C 1 24 ? -0.065 -28.530 -11.102 1.00 30.06 24 ASN C N 1
ATOM 3573 C CA . ASN C 1 24 ? -0.909 -28.713 -12.285 1.00 31.19 24 ASN C CA 1
ATOM 3574 C C . ASN C 1 24 ? -0.148 -28.397 -13.581 1.00 31.67 24 ASN C C 1
ATOM 3575 O O . ASN C 1 24 ? -0.585 -28.748 -14.675 1.00 32.45 24 ASN C O 1
ATOM 3580 N N . TYR C 1 25 ? 1.006 -27.755 -13.443 1.00 32.09 25 TYR C N 1
ATOM 3581 C CA . TYR C 1 25 ? 1.848 -27.436 -14.576 1.00 32.42 25 TYR C CA 1
ATOM 3582 C C . TYR C 1 25 ? 3.194 -28.154 -14.483 1.00 32.46 25 TYR C C 1
ATOM 3583 O O . TYR C 1 25 ? 3.977 -27.914 -13.556 1.00 32.20 25 TYR C O 1
ATOM 3592 N N . ALA C 1 26 ? 3.452 -28.993 -15.484 1.00 32.61 26 ALA C N 1
ATOM 3593 C CA . ALA C 1 26 ? 4.678 -29.785 -15.597 1.00 33.02 26 ALA C CA 1
ATOM 3594 C C . ALA C 1 26 ? 5.956 -28.995 -15.332 1.00 33.04 26 ALA C C 1
ATOM 3595 O O . ALA C 1 26 ? 6.780 -29.436 -14.541 1.00 33.82 26 ALA C O 1
ATOM 3597 N N . ALA C 1 27 ? 6.101 -27.823 -15.948 1.00 32.55 27 ALA C N 1
ATOM 3598 C CA . ALA C 1 27 ? 7.302 -27.009 -15.783 1.00 32.33 27 ALA C CA 1
ATOM 3599 C C . ALA C 1 27 ? 7.481 -26.448 -14.361 1.00 32.22 27 ALA C C 1
ATOM 3600 O O . ALA C 1 27 ? 8.587 -26.085 -13.969 1.00 32.51 27 ALA C O 1
ATOM 3602 N N . HIS C 1 28 ? 6.390 -26.347 -13.606 1.00 31.56 28 HIS C N 1
ATOM 3603 C CA . HIS C 1 28 ? 6.470 -25.862 -12.235 1.00 30.57 28 HIS C CA 1
ATOM 3604 C C . HIS C 1 28 ? 6.925 -26.968 -11.275 1.00 30.58 28 HIS C C 1
ATOM 3605 O O . HIS C 1 28 ? 7.701 -26.717 -10.348 1.00 31.06 28 HIS C O 1
ATOM 3612 N N . ALA C 1 29 ? 6.443 -28.182 -11.486 1.00 30.97 29 ALA C N 1
ATOM 3613 C CA . ALA C 1 29 ? 6.989 -29.339 -10.763 1.00 31.91 29 ALA C CA 1
ATOM 3614 C C . ALA C 1 29 ? 8.485 -29.496 -11.055 1.00 33.03 29 ALA C C 1
ATOM 3615 O O . ALA C 1 29 ? 9.280 -29.776 -10.155 1.00 33.56 29 ALA C O 1
ATOM 3617 N N . LYS C 1 30 ? 8.862 -29.287 -12.312 1.00 34.12 30 LYS C N 1
ATOM 3618 C CA . LYS C 1 30 ? 10.253 -29.421 -12.752 1.00 35.56 30 LYS C CA 1
ATOM 3619 C C . LYS C 1 30 ? 11.191 -28.423 -12.110 1.00 35.62 30 LYS C C 1
ATOM 3620 O O . LYS C 1 30 ? 12.244 -28.811 -11.596 1.00 35.49 30 LYS C O 1
ATOM 3626 N N . GLU C 1 31 ? 10.815 -27.140 -12.149 1.00 35.71 31 GLU C N 1
ATOM 3627 C CA . GLU C 1 31 ? 11.682 -26.061 -11.677 1.00 35.59 31 GLU C CA 1
ATOM 3628 C C . GLU C 1 31 ? 12.020 -26.210 -10.198 1.00 35.59 31 GLU C C 1
ATOM 3629 O O . GLU C 1 31 ? 13.049 -25.710 -9.731 1.00 35.77 31 GLU C O 1
ATOM 3635 N N . LEU C 1 32 ? 11.151 -26.893 -9.463 1.00 35.52 32 LEU C N 1
ATOM 3636 C CA . LEU C 1 32 ? 11.375 -27.115 -8.039 1.00 35.60 32 LEU C CA 1
ATOM 3637 C C . LEU C 1 32 ? 11.868 -28.530 -7.745 1.00 35.57 32 LEU C C 1
ATOM 3638 O O . LEU C 1 32 ? 12.023 -28.908 -6.586 1.00 36.06 32 LEU C O 1
ATOM 3643 N N . ASN C 1 33 ? 12.100 -29.307 -8.800 1.00 35.68 33 ASN C N 1
ATOM 3644 C CA . ASN C 1 33 ? 12.518 -30.704 -8.684 1.00 35.69 33 ASN C CA 1
ATOM 3645 C C . ASN C 1 33 ? 11.612 -31.529 -7.766 1.00 35.51 33 ASN C C 1
ATOM 3646 O O . ASN C 1 33 ? 12.078 -32.220 -6.850 1.00 35.51 33 ASN C O 1
ATOM 3651 N N . ASN C 1 34 ? 10.309 -31.430 -8.032 1.00 34.85 34 ASN C N 1
ATOM 3652 C CA . ASN C 1 34 ? 9.289 -32.225 -7.367 1.00 34.17 34 ASN C CA 1
ATOM 3653 C C . ASN C 1 34 ? 8.693 -33.192 -8.378 1.00 34.15 34 ASN C C 1
ATOM 3654 O O . ASN C 1 34 ? 8.543 -32.836 -9.551 1.00 34.10 34 ASN C O 1
ATOM 3659 N N . PRO C 1 35 ? 8.339 -34.413 -7.931 1.00 34.14 35 PRO C N 1
ATOM 3660 C CA . PRO C 1 35 ? 7.727 -35.388 -8.822 1.00 34.60 35 PRO C CA 1
ATOM 3661 C C . PRO C 1 35 ? 6.326 -34.954 -9.231 1.00 35.41 35 PRO C C 1
ATOM 3662 O O . PRO C 1 35 ? 5.640 -34.272 -8.470 1.00 35.14 35 PRO C O 1
ATOM 3666 N N . ILE C 1 36 ? 5.918 -35.353 -10.429 1.00 36.25 36 ILE C N 1
ATOM 3667 C CA . ILE C 1 36 ? 4.592 -35.047 -10.940 1.00 36.88 36 ILE C CA 1
ATOM 3668 C C . ILE C 1 36 ? 3.631 -36.081 -10.374 1.00 37.16 36 ILE C C 1
ATOM 3669 O O . ILE C 1 36 ? 3.818 -37.281 -10.566 1.00 37.04 36 ILE C O 1
ATOM 3674 N N . PRO C 1 37 ? 2.599 -35.617 -9.654 1.00 37.58 37 PRO C N 1
ATOM 3675 C CA . PRO C 1 37 ? 1.660 -36.568 -9.057 1.00 37.41 37 PRO C CA 1
ATOM 3676 C C . PRO C 1 37 ? 0.720 -37.134 -10.127 1.00 37.39 37 PRO C C 1
ATOM 3677 O O . PRO C 1 37 ? 0.425 -36.441 -11.100 1.00 37.49 37 PRO C O 1
ATOM 3681 N N . SER C 1 38 ? 0.270 -38.378 -9.960 1.00 37.70 38 SER C N 1
ATOM 3682 C CA . SER C 1 38 ? -0.707 -39.002 -10.874 1.00 37.63 38 SER C CA 1
ATOM 3683 C C . SER C 1 38 ? -2.150 -38.614 -10.529 1.00 36.85 38 SER C C 1
ATOM 3684 O O . SER C 1 38 ? -3.062 -38.685 -11.375 1.00 37.38 38 SER C O 1
ATOM 3687 N N . SER C 1 39 ? -2.344 -38.229 -9.273 1.00 35.14 39 SER C N 1
ATOM 3688 C CA . SER C 1 39 ? -3.619 -37.724 -8.756 1.00 33.63 39 SER C CA 1
ATOM 3689 C C . SER C 1 39 ? -3.380 -36.319 -8.245 1.00 31.71 39 SER C C 1
ATOM 3690 O O . SER C 1 39 ? -2.284 -36.026 -7.759 1.00 31.61 39 SER C O 1
ATOM 3693 N N . PRO C 1 40 ? -4.396 -35.440 -8.344 1.00 30.08 40 PRO C N 1
ATOM 3694 C CA . PRO C 1 40 ? -4.197 -34.047 -7.911 1.00 28.32 40 PRO C CA 1
ATOM 3695 C C . PRO C 1 40 ? -3.809 -33.909 -6.439 1.00 26.49 40 PRO C C 1
ATOM 3696 O O . PRO C 1 40 ? -4.363 -34.597 -5.591 1.00 25.02 40 PRO C O 1
ATOM 3700 N N . ILE C 1 41 ? -2.845 -33.036 -6.158 1.00 25.64 41 ILE C N 1
ATOM 3701 C CA . ILE C 1 41 ? -2.531 -32.620 -4.787 1.00 25.57 41 ILE C CA 1
ATOM 3702 C C . ILE C 1 41 ? -3.536 -31.533 -4.395 1.00 25.45 41 ILE C C 1
ATOM 3703 O O . ILE C 1 41 ? -3.632 -30.486 -5.059 1.00 25.57 41 ILE C O 1
ATOM 3708 N N . LEU C 1 42 ? -4.272 -31.779 -3.314 1.00 24.79 42 LEU C N 1
ATOM 3709 C CA . LEU C 1 42 ? -5.410 -30.926 -2.951 1.00 23.65 42 LEU C CA 1
ATOM 3710 C C . LEU C 1 42 ? -5.241 -30.281 -1.577 1.00 23.25 42 LEU C C 1
ATOM 3711 O O . LEU C 1 42 ? -4.993 -30.957 -0.579 1.00 22.43 42 LEU C O 1
ATOM 3716 N N . PHE C 1 43 ? -5.389 -28.961 -1.538 1.00 23.67 43 PHE C N 1
ATOM 3717 C CA . PHE C 1 43 ? -5.433 -28.214 -0.286 1.00 23.52 43 PHE C CA 1
ATOM 3718 C C . PHE C 1 43 ? -6.445 -27.059 -0.384 1.00 23.44 43 PHE C C 1
ATOM 3719 O O . PHE C 1 43 ? -6.961 -26.752 -1.475 1.00 23.81 43 PHE C O 1
ATOM 3727 N N . ILE C 1 44 ? -6.754 -26.452 0.758 1.00 22.86 44 ILE C N 1
ATOM 3728 C CA . ILE C 1 44 ? -7.796 -25.443 0.826 1.00 22.85 44 ILE C CA 1
ATOM 3729 C C . ILE C 1 44 ? -7.295 -24.248 1.622 1.00 24.34 44 ILE C C 1
ATOM 3730 O O . ILE C 1 44 ? -6.722 -24.417 2.696 1.00 23.27 44 ILE C O 1
ATOM 3735 N N . LYS C 1 45 ? -7.526 -23.043 1.079 1.00 25.21 45 LYS C N 1
ATOM 3736 C CA . LYS C 1 45 ? -7.309 -21.784 1.787 1.00 25.99 45 LYS C CA 1
ATOM 3737 C C . LYS C 1 45 ? -8.677 -21.228 2.277 1.00 26.74 45 LYS C C 1
ATOM 3738 O O . LYS C 1 45 ? -9.682 -21.348 1.560 1.00 26.47 45 LYS C O 1
ATOM 3744 N N . PRO C 1 46 ? -8.728 -20.642 3.504 1.00 26.79 46 PRO C N 1
ATOM 3745 C CA . PRO C 1 46 ? -10.008 -20.109 3.996 1.00 27.30 46 PRO C CA 1
ATOM 3746 C C . PRO C 1 46 ? -10.353 -18.722 3.411 1.00 27.82 46 PRO C C 1
ATOM 3747 O O . PRO C 1 46 ? -9.475 -18.014 2.883 1.00 28.29 46 PRO C O 1
ATOM 3751 N N . ALA C 1 47 ? -11.618 -18.345 3.528 1.00 28.67 47 ALA C N 1
ATOM 3752 C CA . ALA C 1 47 ? -12.091 -17.004 3.168 1.00 29.40 47 ALA C CA 1
ATOM 3753 C C . ALA C 1 47 ? -11.249 -15.884 3.805 1.00 29.95 47 ALA C C 1
ATOM 3754 O O . ALA C 1 47 ? -10.909 -14.903 3.147 1.00 29.82 47 ALA C O 1
ATOM 3756 N N . SER C 1 48 ? -10.892 -16.064 5.072 1.00 30.80 48 SER C N 1
ATOM 3757 C CA . SER C 1 48 ? -10.127 -15.073 5.843 1.00 32.16 48 SER C CA 1
ATOM 3758 C C . SER C 1 48 ? -8.723 -14.794 5.313 1.00 32.30 48 SER C C 1
ATOM 3759 O O . SER C 1 48 ? -8.055 -13.862 5.792 1.00 33.07 48 SER C O 1
ATOM 3762 N N . SER C 1 49 ? -8.273 -15.576 4.333 1.00 31.85 49 SER C N 1
ATOM 3763 C CA . SER C 1 49 ? -6.960 -15.341 3.730 1.00 31.90 49 SER C CA 1
ATOM 3764 C C . SER C 1 49 ? -7.043 -14.496 2.456 1.00 31.91 49 SER C C 1
ATOM 3765 O O . SER C 1 49 ? -6.028 -14.019 1.949 1.00 31.57 49 SER C O 1
ATOM 3768 N N . ALA C 1 50 ? -8.262 -14.302 1.954 1.00 32.12 50 ALA C N 1
ATOM 3769 C CA . ALA C 1 50 ? -8.471 -13.538 0.727 1.00 32.61 50 ALA C CA 1
ATOM 3770 C C . ALA C 1 50 ? -8.397 -12.040 0.986 1.00 33.25 50 ALA C C 1
ATOM 3771 O O . ALA C 1 50 ? -8.918 -11.553 1.981 1.00 33.68 50 ALA C O 1
ATOM 3773 N N . VAL C 1 51 ? -7.726 -11.331 0.082 1.00 34.29 51 VAL C N 1
ATOM 3774 C CA . VAL C 1 51 ? -7.636 -9.874 0.099 1.00 34.86 51 VAL C CA 1
ATOM 3775 C C . VAL C 1 51 ? -7.814 -9.378 -1.336 1.00 35.52 51 VAL C C 1
ATOM 3776 O O . VAL C 1 51 ? -7.813 -10.189 -2.269 1.00 34.91 51 VAL C O 1
ATOM 3780 N N . PRO C 1 52 ? -7.964 -8.046 -1.527 1.00 36.66 52 PRO C N 1
ATOM 3781 C CA . PRO C 1 52 ? -7.989 -7.558 -2.906 1.00 36.89 52 PRO C CA 1
ATOM 3782 C C . PRO C 1 52 ? -6.631 -7.714 -3.577 1.00 37.24 52 PRO C C 1
ATOM 3783 O O . PRO C 1 52 ? -5.593 -7.578 -2.937 1.00 37.11 52 PRO C O 1
ATOM 3787 N N . PHE C 1 53 ? -6.648 -8.030 -4.861 1.00 38.53 53 PHE C N 1
ATOM 3788 C CA . PHE C 1 53 ? -5.441 -8.085 -5.668 1.00 39.98 53 PHE C CA 1
ATOM 3789 C C . PHE C 1 53 ? -4.985 -6.644 -5.930 1.00 41.35 53 PHE C C 1
ATOM 3790 O O . PHE C 1 53 ? -5.182 -6.098 -7.011 1.00 42.06 53 PHE C O 1
ATOM 3798 N N . GLY C 1 54 ? -4.389 -6.011 -4.933 1.00 42.71 54 GLY C N 1
ATOM 3799 C CA . GLY C 1 54 ? -3.960 -4.627 -5.103 1.00 44.39 54 GLY C CA 1
ATOM 3800 C C . GLY C 1 54 ? -5.028 -3.593 -4.764 1.00 45.26 54 GLY C C 1
ATOM 3801 O O . GLY C 1 54 ? -6.177 -3.947 -4.475 1.00 45.79 54 GLY C O 1
ATOM 3802 N N . PRO C 1 55 ? -4.666 -2.298 -4.810 1.00 45.81 55 PRO C N 1
ATOM 3803 C CA . PRO C 1 55 ? -3.373 -1.745 -5.239 1.00 46.02 55 PRO C CA 1
ATOM 3804 C C . PRO C 1 55 ? -2.166 -2.205 -4.419 1.00 45.75 55 PRO C C 1
ATOM 3805 O O . PRO C 1 55 ? -1.032 -2.035 -4.872 1.00 45.78 55 PRO C O 1
ATOM 3809 N N . VAL C 1 56 ? -2.393 -2.754 -3.226 1.00 45.90 56 VAL C N 1
ATOM 3810 C CA . VAL C 1 56 ? -1.302 -3.374 -2.450 1.00 46.34 56 VAL C CA 1
ATOM 3811 C C . VAL C 1 56 ? -1.709 -4.733 -1.890 1.00 46.31 56 VAL C C 1
ATOM 3812 O O . VAL C 1 56 ? -2.895 -5.039 -1.780 1.00 46.64 56 VAL C O 1
ATOM 3816 N N . PHE C 1 57 ? -0.709 -5.533 -1.540 1.00 45.83 57 PHE C N 1
ATOM 3817 C CA . PHE C 1 57 ? -0.912 -6.736 -0.731 1.00 45.59 57 PHE C CA 1
ATOM 3818 C C . PHE C 1 57 ? 0.223 -6.869 0.265 1.00 44.28 57 PHE C C 1
ATOM 3819 O O . PHE C 1 57 ? 1.383 -6.629 -0.057 1.00 44.59 57 PHE C O 1
ATOM 3827 N N . SER C 1 58 ? -0.120 -7.267 1.477 1.00 42.91 58 SER C N 1
ATOM 3828 C CA . SER C 1 58 ? 0.861 -7.393 2.524 1.00 41.73 58 SER C CA 1
ATOM 3829 C C . SER C 1 58 ? 1.402 -8.821 2.567 1.00 41.12 58 SER C C 1
ATOM 3830 O O . SER C 1 58 ? 0.634 -9.783 2.472 1.00 41.19 58 SER C O 1
ATOM 3833 N N . ILE C 1 59 ? 2.724 -8.953 2.676 1.00 40.15 59 ILE C N 1
ATOM 3834 C CA . ILE C 1 59 ? 3.367 -10.256 2.913 1.00 39.39 59 ILE C CA 1
ATOM 3835 C C . ILE C 1 59 ? 3.862 -10.383 4.356 1.00 38.98 59 ILE C C 1
ATOM 3836 O O . ILE C 1 59 ? 4.344 -9.398 4.924 1.00 39.22 59 ILE C O 1
ATOM 3841 N N . PRO C 1 60 ? 3.747 -11.591 4.952 1.00 38.84 60 PRO C N 1
ATOM 3842 C CA . PRO C 1 60 ? 4.240 -11.822 6.318 1.00 38.95 60 PRO C CA 1
ATOM 3843 C C . PRO C 1 60 ? 5.725 -11.470 6.473 1.00 39.38 60 PRO C C 1
ATOM 3844 O O . PRO C 1 60 ? 6.525 -11.710 5.563 1.00 38.48 60 PRO C O 1
ATOM 3848 N N . LYS C 1 61 ? 6.072 -10.891 7.619 1.00 39.99 61 LYS C N 1
ATOM 3849 C CA . LYS C 1 61 ? 7.453 -10.549 7.924 1.00 40.53 61 LYS C CA 1
ATOM 3850 C C . LYS C 1 61 ? 8.004 -11.561 8.933 1.00 40.77 61 LYS C C 1
ATOM 3851 O O . LYS C 1 61 ? 7.249 -12.122 9.713 1.00 40.84 61 LYS C O 1
ATOM 3857 N N . ASP C 1 62 ? 9.312 -11.808 8.883 1.00 41.12 62 ASP C N 1
ATOM 3858 C CA . ASP C 1 62 ? 10.034 -12.659 9.858 1.00 41.46 62 ASP C CA 1
ATOM 3859 C C . ASP C 1 62 ? 9.670 -14.150 9.855 1.00 40.87 62 ASP C C 1
ATOM 3860 O O . ASP C 1 62 ? 9.919 -14.851 10.834 1.00 41.05 62 ASP C O 1
ATOM 3865 N N . GLN C 1 63 ? 9.104 -14.629 8.751 1.00 40.04 63 GLN C N 1
ATOM 3866 C CA . GLN C 1 63 ? 8.748 -16.038 8.619 1.00 39.13 63 GLN C CA 1
ATOM 3867 C C . GLN C 1 63 ? 9.356 -16.664 7.354 1.00 38.33 63 GLN C C 1
ATOM 3868 O O . GLN C 1 63 ? 8.864 -17.682 6.865 1.00 38.12 63 GLN C O 1
ATOM 3874 N N . GLY C 1 64 ? 10.429 -16.052 6.840 1.00 36.96 64 GLY C N 1
ATOM 3875 C CA . GLY C 1 64 ? 11.165 -16.576 5.692 1.00 35.42 64 GLY C CA 1
ATOM 3876 C C . GLY C 1 64 ? 10.627 -16.092 4.353 1.00 34.99 64 GLY C C 1
ATOM 3877 O O . GLY C 1 64 ? 9.916 -15.080 4.265 1.00 34.63 64 GLY C O 1
ATOM 3878 N N . SER C 1 65 ? 10.966 -16.815 3.296 1.00 33.97 65 SER C N 1
ATOM 3879 C CA . SER C 1 65 ? 10.551 -16.417 1.952 1.00 34.04 65 SER C CA 1
ATOM 3880 C C . SER C 1 65 ? 9.028 -16.484 1.776 1.00 33.10 65 SER C C 1
ATOM 3881 O O . SER C 1 65 ? 8.376 -17.380 2.317 1.00 33.04 65 SER C O 1
ATOM 3884 N N . VAL C 1 66 ? 8.485 -15.506 1.058 1.00 32.22 66 VAL C N 1
ATOM 3885 C CA . VAL C 1 66 ? 7.090 -15.511 0.638 1.00 31.51 66 VAL C CA 1
ATOM 3886 C C . VAL C 1 66 ? 7.076 -15.519 -0.880 1.00 31.22 66 VAL C C 1
ATOM 3887 O O . VAL C 1 66 ? 7.594 -14.596 -1.514 1.00 31.43 66 VAL C O 1
ATOM 3891 N N . HIS C 1 67 ? 6.474 -16.552 -1.457 1.00 30.09 67 HIS C N 1
ATOM 3892 C CA . HIS C 1 67 ? 6.493 -16.744 -2.902 1.00 30.01 67 HIS C CA 1
ATOM 3893 C C . HIS C 1 67 ? 5.211 -16.309 -3.578 1.00 29.81 67 HIS C C 1
ATOM 3894 O O . HIS C 1 67 ? 4.120 -16.561 -3.057 1.00 29.95 67 HIS C O 1
ATOM 3901 N N . HIS C 1 68 ? 5.342 -15.642 -4.729 1.00 29.61 68 HIS C N 1
ATOM 3902 C CA . HIS C 1 68 ? 4.185 -15.354 -5.557 1.00 28.93 68 HIS C CA 1
ATOM 3903 C C . HIS C 1 68 ? 3.861 -16.606 -6.342 1.00 29.15 68 HIS C C 1
ATOM 3904 O O . HIS C 1 68 ? 4.769 -17.336 -6.762 1.00 29.31 68 HIS C O 1
ATOM 3911 N N . GLU C 1 69 ? 2.572 -16.866 -6.520 1.00 28.91 69 GLU C N 1
ATOM 3912 C CA . GLU C 1 69 ? 2.113 -17.954 -7.371 1.00 28.51 69 GLU C CA 1
ATOM 3913 C C . GLU C 1 69 ? 0.835 -17.514 -8.067 1.00 28.78 69 GLU C C 1
ATOM 3914 O O . GLU C 1 69 ? -0.251 -17.664 -7.515 1.00 28.26 69 GLU C O 1
ATOM 3920 N N . LEU C 1 70 ? 0.959 -16.959 -9.276 1.00 29.43 70 LEU C N 1
ATOM 3921 C CA . LEU C 1 70 ? -0.239 -16.597 -10.045 1.00 29.42 70 LEU C CA 1
ATOM 3922 C C . LEU C 1 70 ? -0.934 -17.848 -10.562 1.00 29.48 70 LEU C C 1
ATOM 3923 O O . LEU C 1 70 ? -0.274 -18.775 -11.045 1.00 29.55 70 LEU C O 1
ATOM 3928 N N . GLU C 1 71 ? -2.262 -17.864 -10.426 1.00 28.73 71 GLU C N 1
ATOM 3929 C CA . GLU C 1 71 ? -3.107 -18.967 -10.879 1.00 29.58 71 GLU C CA 1
ATOM 3930 C C . GLU C 1 71 ? -4.435 -18.446 -11.398 1.00 30.11 71 GLU C C 1
ATOM 3931 O O . GLU C 1 71 ? -4.950 -17.448 -10.895 1.00 30.80 71 GLU C O 1
ATOM 3937 N N . ILE C 1 72 ? -4.995 -19.136 -12.390 1.00 31.01 72 ILE C N 1
ATOM 3938 C CA . ILE C 1 72 ? -6.364 -18.879 -12.837 1.00 30.47 72 ILE C CA 1
ATOM 3939 C C . ILE C 1 72 ? -7.327 -19.303 -11.736 1.00 31.26 72 ILE C C 1
ATOM 3940 O O . ILE C 1 72 ? -7.269 -20.445 -11.238 1.00 31.30 72 ILE C O 1
ATOM 3945 N N . ALA C 1 73 ? -8.188 -18.365 -11.344 1.00 31.05 73 ALA C N 1
ATOM 3946 C CA . ALA C 1 73 ? -9.209 -18.606 -10.343 1.00 31.03 73 ALA C CA 1
ATOM 3947 C C . ALA C 1 73 ? -10.571 -18.819 -11.013 1.00 31.20 73 ALA C C 1
ATOM 3948 O O . ALA C 1 73 ? -10.888 -18.196 -12.032 1.00 31.15 73 ALA C O 1
ATOM 3950 N N . ILE C 1 74 ? -11.360 -19.719 -10.442 1.00 31.13 74 ILE C N 1
ATOM 3951 C CA . ILE C 1 74 ? -12.673 -20.035 -10.955 1.00 30.73 74 ILE C CA 1
ATOM 3952 C C . ILE C 1 74 ? -13.675 -19.734 -9.849 1.00 31.42 74 ILE C C 1
ATOM 3953 O O . ILE C 1 74 ? -13.479 -20.159 -8.708 1.00 31.32 74 ILE C O 1
ATOM 3958 N N . LEU C 1 75 ? -14.725 -18.966 -10.164 1.00 31.35 75 LEU C N 1
ATOM 3959 C CA . LEU C 1 75 ? -15.831 -18.780 -9.211 1.00 31.04 75 LEU C CA 1
ATOM 3960 C C . LEU C 1 75 ? -16.908 -19.816 -9.466 1.00 31.18 75 LEU C C 1
ATOM 3961 O O . LEU C 1 75 ? -17.332 -20.015 -10.609 1.00 31.46 75 LEU C O 1
ATOM 3966 N N . ILE C 1 76 ? -17.338 -20.483 -8.398 1.00 31.14 76 ILE C N 1
ATOM 3967 C CA . ILE C 1 76 ? -18.414 -21.466 -8.448 1.00 30.98 76 ILE C CA 1
ATOM 3968 C C . ILE C 1 76 ? -19.738 -20.758 -8.143 1.00 31.65 76 ILE C C 1
ATOM 3969 O O . ILE C 1 76 ? -19.848 -20.064 -7.123 1.00 31.46 76 ILE C O 1
ATOM 3974 N N . GLY C 1 77 ? -20.731 -20.943 -9.021 1.00 32.17 77 GLY C N 1
ATOM 3975 C CA . GLY C 1 77 ? -22.030 -20.276 -8.887 1.00 32.70 77 GLY C CA 1
ATOM 3976 C C . GLY C 1 77 ? -23.182 -21.189 -8.527 1.00 33.35 77 GLY C C 1
ATOM 3977 O O . GLY C 1 77 ? -24.233 -20.726 -8.068 1.00 33.23 77 GLY C O 1
ATOM 3978 N N . LYS C 1 78 ? -22.985 -22.491 -8.730 1.00 33.81 78 LYS C N 1
ATOM 3979 C CA . LYS C 1 78 ? -23.990 -23.493 -8.399 1.00 34.51 78 LYS C CA 1
ATOM 3980 C C . 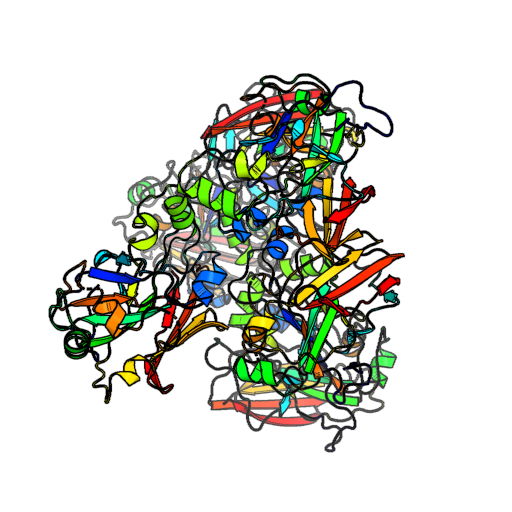LYS C 1 78 ? -23.355 -24.672 -7.649 1.00 34.45 78 LYS C C 1
ATOM 3981 O O . LYS C 1 78 ? -22.227 -25.095 -7.965 1.00 33.69 78 LYS C O 1
ATOM 3987 N N . ALA C 1 79 ? -24.095 -25.208 -6.679 1.00 33.91 79 ALA C N 1
ATOM 3988 C CA . ALA C 1 79 ? -23.595 -26.272 -5.816 1.00 33.74 79 ALA C CA 1
ATOM 3989 C C . ALA C 1 79 ? -23.105 -27.446 -6.641 1.00 33.57 79 ALA C C 1
ATOM 3990 O O . ALA C 1 79 ? -23.783 -27.879 -7.566 1.00 33.97 79 ALA C O 1
ATOM 3992 N N . LEU C 1 80 ? -21.919 -27.951 -6.307 1.00 33.09 80 LEU C N 1
ATOM 3993 C CA . LEU C 1 80 ? -21.361 -29.130 -6.968 1.00 32.66 80 LEU C CA 1
ATOM 3994 C C . LEU C 1 80 ? -20.973 -30.232 -5.960 1.00 32.71 80 LEU C C 1
ATOM 3995 O O . LEU C 1 80 ? -20.228 -29.996 -5.003 1.00 31.34 80 LEU C O 1
ATOM 4000 N N . SER C 1 81 ? -21.488 -31.436 -6.193 1.00 32.73 81 SER C N 1
ATOM 4001 C CA . SER C 1 81 ? -21.173 -32.576 -5.355 1.00 33.24 81 SER C CA 1
ATOM 4002 C C . SER C 1 81 ? -21.175 -33.854 -6.189 1.00 33.82 81 SER C C 1
ATOM 4003 O O . SER C 1 81 ? -22.203 -34.227 -6.758 1.00 33.36 81 SER C O 1
ATOM 4006 N N . ARG C 1 82 ? -20.012 -34.507 -6.278 1.00 34.40 82 ARG C N 1
ATOM 4007 C CA . ARG C 1 82 ? -19.837 -35.673 -7.156 1.00 35.59 82 ARG C CA 1
ATOM 4008 C C . ARG C 1 82 ? -20.309 -35.319 -8.577 1.00 35.91 82 ARG C C 1
ATOM 4009 O O . ARG C 1 82 ? -21.112 -36.033 -9.175 1.00 36.05 82 ARG C O 1
ATOM 4017 N N . ALA C 1 83 ? -19.806 -34.202 -9.100 1.00 36.11 83 ALA C N 1
ATOM 4018 C CA . ALA C 1 83 ? -20.336 -33.607 -10.333 1.00 36.37 83 ALA C CA 1
ATOM 4019 C C . ALA C 1 83 ? -19.657 -34.091 -11.617 1.00 36.62 83 ALA C C 1
ATOM 4020 O O . ALA C 1 83 ? -18.504 -34.527 -11.612 1.00 36.44 83 ALA 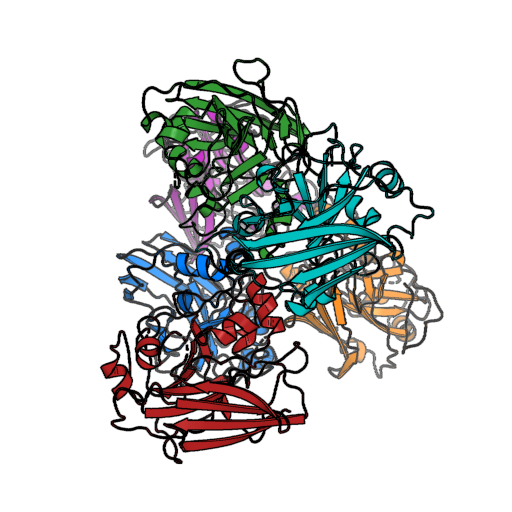C O 1
ATOM 4022 N N . SER C 1 84 ? -20.391 -33.998 -12.723 1.00 36.86 84 SER C N 1
ATOM 4023 C CA . SER C 1 84 ? -19.860 -34.324 -14.036 1.00 36.84 84 SER C CA 1
ATOM 4024 C C . SER C 1 84 ? -19.210 -33.079 -14.600 1.00 37.02 84 SER C C 1
ATOM 4025 O O . SER C 1 84 ? -19.512 -31.970 -14.166 1.00 36.99 84 SER C O 1
ATOM 4028 N N . THR C 1 85 ? -18.330 -33.247 -15.577 1.00 37.46 85 THR C N 1
ATOM 4029 C CA . THR C 1 85 ? -17.687 -32.086 -16.194 1.00 38.25 85 THR C CA 1
ATOM 4030 C C . THR C 1 85 ? -18.718 -31.133 -16.804 1.00 38.73 85 THR C C 1
ATOM 4031 O O . THR C 1 85 ? -18.545 -29.912 -16.763 1.00 38.94 85 THR C O 1
ATOM 4035 N N . GLU C 1 86 ? -19.791 -31.699 -17.357 1.00 39.55 86 GLU C N 1
ATOM 4036 C CA . GLU C 1 86 ? -20.928 -30.913 -17.866 1.00 40.33 86 GLU C CA 1
ATOM 4037 C C . GLU C 1 86 ? -21.529 -30.023 -16.763 1.00 39.90 86 GLU C C 1
ATOM 4038 O O . GLU C 1 86 ? -21.709 -28.817 -16.960 1.00 39.99 86 GLU C O 1
ATOM 4044 N N . GLN C 1 87 ? -21.823 -30.623 -15.604 1.00 39.52 87 GLN C N 1
ATOM 4045 C CA . GLN C 1 87 ? -22.367 -29.887 -14.470 1.00 38.94 87 GLN C CA 1
ATOM 4046 C C . GLN C 1 87 ? -21.406 -28.823 -13.966 1.00 38.78 87 GLN C C 1
ATOM 4047 O O . GLN C 1 87 ? -21.829 -27.723 -13.596 1.00 39.12 87 GLN C O 1
ATOM 4053 N N . VAL C 1 88 ? -20.116 -29.145 -13.968 1.00 38.22 88 VAL C N 1
ATOM 4054 C CA . VAL C 1 88 ? -19.096 -28.187 -13.571 1.00 37.75 88 VAL C CA 1
ATOM 4055 C C . VAL C 1 88 ? -19.145 -26.951 -14.465 1.00 38.06 88 VAL C C 1
ATOM 4056 O O . VAL C 1 88 ? -19.196 -25.833 -13.969 1.00 37.88 88 VAL C O 1
ATOM 4060 N N . ALA C 1 89 ? -19.136 -27.167 -15.779 1.00 38.79 89 ALA C N 1
ATOM 4061 C CA . ALA C 1 89 ? -19.207 -26.081 -16.764 1.00 39.36 89 ALA C CA 1
ATOM 4062 C C . ALA C 1 89 ? -20.428 -25.184 -16.565 1.00 40.12 89 ALA C C 1
ATOM 4063 O O . ALA C 1 89 ? -20.306 -23.954 -16.570 1.00 40.65 89 ALA C O 1
ATOM 4065 N N . GLU C 1 90 ? -21.587 -25.806 -16.360 1.00 40.51 90 GLU C N 1
ATOM 4066 C CA . GLU C 1 90 ? -22.840 -25.111 -16.037 1.00 41.19 90 GLU C CA 1
ATOM 4067 C C . GLU C 1 90 ? -22.754 -24.246 -14.786 1.00 40.80 90 GLU C C 1
ATOM 4068 O O . GLU C 1 90 ? -23.398 -23.190 -14.705 1.00 40.86 90 GLU C O 1
ATOM 4074 N N . SER C 1 91 ? -21.954 -24.691 -13.816 1.00 39.97 91 SER C N 1
ATOM 4075 C CA . SER C 1 91 ? -21.896 -24.060 -12.493 1.00 38.95 91 SER C CA 1
ATOM 4076 C C . SER C 1 91 ? -20.955 -22.866 -12.393 1.00 38.19 91 SER C C 1
ATOM 4077 O O . SER C 1 91 ? -21.146 -21.992 -11.544 1.00 38.52 91 SER C O 1
ATOM 4080 N N . ILE C 1 92 ? -19.935 -22.833 -13.244 1.00 37.22 92 ILE C N 1
ATOM 4081 C CA . ILE C 1 92 ? -18.933 -21.778 -13.196 1.00 36.25 92 ILE C CA 1
ATOM 4082 C C . ILE C 1 92 ? -19.560 -20.401 -13.511 1.00 36.17 92 ILE C C 1
ATOM 4083 O O . ILE C 1 92 ? -20.251 -20.232 -14.518 1.00 36.47 92 ILE C O 1
ATOM 4088 N N . ALA C 1 93 ? -19.329 -19.440 -12.623 1.00 35.30 93 ALA C N 1
ATOM 4089 C CA . ALA C 1 93 ? -19.903 -18.108 -12.743 1.00 35.04 93 ALA C CA 1
ATOM 4090 C C . ALA C 1 93 ? -18.926 -17.142 -13.388 1.00 34.91 93 ALA C C 1
ATOM 4091 O O . ALA C 1 93 ? -19.321 -16.222 -14.089 1.00 34.20 93 ALA C O 1
ATOM 4093 N N . GLY C 1 94 ? -17.644 -17.352 -13.148 1.00 34.85 94 GLY C N 1
ATOM 4094 C CA . GLY C 1 94 ? -16.646 -16.415 -13.629 1.00 35.12 94 GLY C CA 1
ATOM 4095 C C . GLY C 1 94 ? -15.238 -16.951 -13.522 1.00 34.98 94 GLY C C 1
ATOM 4096 O O . GLY C 1 94 ? -14.996 -17.991 -12.916 1.00 34.92 94 GLY C O 1
ATOM 4097 N N . ILE C 1 95 ? -14.326 -16.200 -14.117 1.00 34.97 95 ILE C N 1
ATOM 4098 C CA . ILE C 1 95 ? -12.922 -16.518 -14.237 1.00 35.30 95 ILE C CA 1
ATOM 4099 C C . ILE C 1 95 ? -12.185 -15.275 -13.750 1.00 34.92 95 ILE C C 1
ATOM 4100 O O . ILE C 1 95 ? -12.607 -14.151 -14.029 1.00 34.99 95 ILE C O 1
ATOM 4105 N N . GLY C 1 96 ? -11.104 -15.476 -13.001 1.00 34.51 96 GLY C N 1
ATOM 4106 C CA . GLY C 1 96 ? -10.274 -14.381 -12.493 1.00 33.73 96 GLY C CA 1
ATOM 4107 C C . GLY C 1 96 ? -8.859 -14.888 -12.263 1.00 33.79 96 GLY C C 1
ATOM 4108 O O . GLY C 1 96 ? -8.486 -15.942 -12.787 1.00 33.12 96 GLY C O 1
ATOM 4109 N N . LEU C 1 97 ? -8.075 -14.125 -11.497 1.00 33.28 97 LEU C N 1
ATOM 4110 C CA . LEU C 1 97 ? -6.729 -14.530 -11.096 1.00 33.12 97 LEU C CA 1
ATOM 4111 C C . LEU C 1 97 ? -6.611 -14.506 -9.591 1.00 32.71 97 LEU C C 1
ATOM 4112 O O . LEU C 1 97 ? -7.235 -13.676 -8.935 1.00 32.42 97 LEU C O 1
ATOM 4117 N N . GLY C 1 98 ? -5.828 -15.438 -9.050 1.00 32.16 98 GLY C N 1
ATOM 4118 C CA . GLY C 1 98 ? -5.461 -15.413 -7.637 1.00 31.00 98 GLY C CA 1
ATOM 4119 C C . GLY C 1 98 ? -3.954 -15.537 -7.446 1.00 30.32 98 GLY C C 1
ATOM 4120 O O . GLY C 1 98 ? -3.252 -16.109 -8.283 1.00 30.02 98 GLY C O 1
ATOM 4121 N N . LEU C 1 99 ? -3.448 -15.004 -6.346 1.00 29.31 99 LEU C N 1
ATOM 4122 C CA . LEU C 1 99 ? -2.076 -15.308 -5.948 1.00 28.91 99 LEU C CA 1
ATOM 4123 C C . LEU C 1 99 ? -2.127 -16.296 -4.790 1.00 28.43 99 LEU C C 1
ATOM 4124 O O . LEU C 1 99 ? -2.723 -16.016 -3.755 1.00 28.18 99 LEU C O 1
ATOM 4129 N N . ASP C 1 100 ? -1.529 -17.467 -4.996 1.00 28.29 100 ASP C N 1
ATOM 4130 C CA . ASP C 1 100 ? -1.409 -18.489 -3.955 1.00 27.65 100 ASP C CA 1
ATOM 4131 C C . ASP C 1 100 ? -0.145 -18.166 -3.173 1.00 27.71 100 ASP C C 1
ATOM 4132 O O . ASP C 1 100 ? 0.891 -18.837 -3.314 1.00 27.63 100 ASP C O 1
ATOM 4137 N N . LEU C 1 101 ? -0.214 -17.112 -2.368 1.00 27.62 101 LEU C N 1
ATOM 4138 C CA . LEU C 1 101 ? 0.973 -16.674 -1.637 1.00 27.42 101 LEU C CA 1
ATOM 4139 C C . LEU C 1 101 ? 1.357 -17.777 -0.670 1.00 27.38 101 LEU C C 1
ATOM 4140 O O . LEU C 1 101 ? 0.492 -18.344 0.015 1.00 26.85 101 LEU C O 1
ATOM 4145 N N . THR C 1 102 ? 2.653 -18.090 -0.641 1.00 27.06 102 THR C N 1
ATOM 4146 C CA . THR C 1 102 ? 3.147 -19.253 0.087 1.00 26.57 102 THR C CA 1
ATOM 4147 C C . THR C 1 102 ? 4.384 -18.904 0.902 1.00 26.62 102 THR C C 1
ATOM 4148 O O . THR C 1 102 ? 5.329 -18.340 0.375 1.00 26.61 102 THR C O 1
ATOM 4152 N N . LEU C 1 103 ? 4.359 -19.219 2.198 1.00 27.07 103 LEU C N 1
ATOM 4153 C CA . LEU C 1 103 ? 5.564 -19.172 3.027 1.00 26.46 103 LEU C CA 1
ATOM 4154 C C . LEU C 1 103 ? 6.383 -20.422 2.695 1.00 26.96 103 LEU C C 1
ATOM 4155 O O . LEU C 1 103 ? 6.133 -21.503 3.235 1.00 26.56 103 LEU C O 1
ATOM 4160 N N . ARG C 1 104 ? 7.328 -20.276 1.771 1.00 27.18 104 ARG C N 1
ATOM 4161 C CA . ARG C 1 104 ? 8.014 -21.430 1.173 1.00 27.58 104 ARG C CA 1
ATOM 4162 C C . ARG C 1 104 ? 8.915 -22.199 2.148 1.00 27.58 104 ARG C C 1
ATOM 4163 O O . ARG C 1 104 ? 8.908 -23.431 2.144 1.00 27.85 104 ARG C O 1
ATOM 4171 N N . ASP C 1 105 ? 9.699 -21.475 2.954 1.00 28.33 105 ASP C N 1
ATOM 4172 C CA . ASP C 1 105 ? 10.524 -22.082 4.015 1.00 27.70 105 ASP C CA 1
ATOM 4173 C C . ASP C 1 105 ? 9.661 -22.768 5.081 1.00 27.12 105 ASP C C 1
ATOM 4174 O O . ASP C 1 105 ? 10.044 -23.807 5.618 1.00 27.16 105 ASP C O 1
ATOM 4179 N N . VAL C 1 106 ? 8.507 -22.184 5.407 1.00 25.77 106 VAL C N 1
ATOM 4180 C CA . VAL C 1 106 ? 7.583 -22.838 6.338 1.00 24.37 106 VAL C CA 1
ATOM 4181 C C . VAL C 1 106 ? 7.042 -24.127 5.683 1.00 23.57 106 VAL C C 1
ATOM 4182 O O . VAL C 1 106 ? 6.976 -25.163 6.321 1.00 22.74 106 VAL C O 1
ATOM 4186 N N . GLN C 1 107 ? 6.696 -24.058 4.402 1.00 22.81 107 GLN C N 1
ATOM 4187 C CA . GLN C 1 107 ? 6.176 -25.223 3.690 1.00 23.40 107 GLN C CA 1
ATOM 4188 C C . GLN C 1 107 ? 7.202 -26.377 3.628 1.00 23.91 107 GLN C C 1
ATOM 4189 O O . GLN C 1 107 ? 6.840 -27.534 3.795 1.00 24.38 107 GLN C O 1
ATOM 4195 N N . ASP C 1 108 ? 8.468 -26.052 3.379 1.00 23.98 108 ASP C N 1
ATOM 4196 C CA . ASP C 1 108 ? 9.566 -27.043 3.424 1.00 24.34 108 ASP C CA 1
ATOM 4197 C C . ASP C 1 108 ? 9.630 -27.782 4.767 1.00 23.96 108 ASP C C 1
ATOM 4198 O O . ASP C 1 108 ? 9.758 -29.013 4.793 1.00 24.16 108 ASP C O 1
ATOM 4203 N N . GLN C 1 109 ? 9.536 -27.039 5.875 1.00 24.08 109 GLN C N 1
ATOM 4204 C CA . GLN C 1 109 ? 9.512 -27.662 7.208 1.00 23.97 109 GLN C CA 1
ATOM 4205 C C . GLN C 1 109 ? 8.273 -28.532 7.435 1.00 23.73 109 GLN C C 1
ATOM 4206 O O . GLN C 1 109 ? 8.376 -29.669 7.930 1.00 22.59 109 GLN C O 1
ATOM 4212 N N . LEU C 1 110 ? 7.110 -28.004 7.057 1.00 22.85 110 LEU C N 1
ATOM 4213 C CA . LEU C 1 110 ? 5.859 -28.751 7.227 1.00 22.81 110 LEU C CA 1
ATOM 4214 C C . LEU C 1 110 ? 5.903 -30.083 6.469 1.00 22.74 110 LEU C C 1
ATOM 4215 O O . LEU C 1 110 ? 5.500 -31.128 7.001 1.00 22.30 110 LEU C O 1
ATOM 4220 N N . LYS C 1 111 ? 6.396 -30.022 5.230 1.00 23.25 111 LYS C N 1
ATOM 4221 C CA . LYS C 1 111 ? 6.588 -31.197 4.377 1.00 24.11 111 LYS C CA 1
ATOM 4222 C C . LYS C 1 111 ? 7.515 -32.213 5.036 1.00 24.26 111 LYS C C 1
ATOM 4223 O O . LYS C 1 111 ? 7.219 -33.414 5.091 1.00 24.33 111 LYS C O 1
ATOM 4229 N N . GLU C 1 112 ? 8.652 -31.729 5.536 1.00 24.72 112 GLU C N 1
ATOM 4230 C CA . GLU C 1 112 ? 9.658 -32.608 6.139 1.00 24.94 112 GLU C CA 1
ATOM 4231 C C . GLU C 1 112 ? 9.060 -33.388 7.327 1.00 25.25 112 GLU C C 1
ATOM 4232 O O . GLU C 1 112 ? 9.212 -34.612 7.419 1.00 24.62 112 GLU C O 1
ATOM 4238 N N . LYS C 1 113 ? 8.332 -32.685 8.197 1.00 25.39 113 LYS C N 1
ATOM 4239 C CA . LYS C 1 113 ? 7.748 -33.305 9.384 1.00 26.15 113 LYS C CA 1
ATOM 4240 C C . LYS C 1 113 ? 6.404 -34.006 9.153 1.00 25.39 113 LYS C C 1
ATOM 4241 O O . LYS C 1 113 ? 5.804 -34.506 10.098 1.00 25.41 113 LYS C O 1
ATOM 4247 N N . GLY C 1 114 ? 5.925 -34.044 7.919 1.00 24.79 114 GLY C N 1
ATOM 4248 C CA . GLY C 1 114 ? 4.611 -34.647 7.639 1.00 24.27 114 GLY C CA 1
ATOM 4249 C C . GLY C 1 114 ? 3.464 -33.915 8.343 1.00 23.93 114 GLY C C 1
ATOM 4250 O O . GLY C 1 114 ? 2.555 -34.551 8.889 1.00 24.25 114 GLY C O 1
ATOM 4251 N N . HIS C 1 115 ? 3.520 -32.586 8.326 1.00 22.68 115 HIS C N 1
ATOM 4252 C CA . HIS C 1 115 ? 2.513 -31.724 8.948 1.00 22.46 115 HIS C CA 1
ATOM 4253 C C . HIS C 1 115 ? 1.527 -31.138 7.911 1.00 22.11 115 HIS C C 1
ATOM 4254 O O . HIS C 1 115 ? 1.843 -31.100 6.711 1.00 21.94 115 HIS C O 1
ATOM 4261 N N . PRO C 1 116 ? 0.323 -30.706 8.359 1.00 22.18 116 PRO C N 1
ATOM 4262 C CA . PRO C 1 116 ? -0.639 -30.082 7.411 1.00 21.96 116 PRO C CA 1
ATOM 4263 C C . PRO C 1 116 ? -0.095 -28.750 6.901 1.00 21.71 116 PRO C C 1
ATOM 4264 O O . PRO C 1 116 ? 0.690 -28.100 7.602 1.00 22.41 116 PRO C O 1
ATOM 4268 N N . TRP C 1 117 ? -0.472 -28.346 5.690 1.00 21.48 117 TRP C N 1
ATOM 4269 C CA . TRP C 1 117 ? 0.142 -27.152 5.076 1.00 21.28 117 TRP C CA 1
ATOM 4270 C C . TRP C 1 117 ? -0.432 -25.788 5.486 1.00 22.09 117 TRP C C 1
ATOM 4271 O O . TRP C 1 117 ? 0.040 -24.759 5.019 1.00 22.77 117 TRP C O 1
ATOM 4282 N N . GLU C 1 118 ? -1.445 -25.766 6.345 1.00 22.72 118 GLU C N 1
ATOM 4283 C CA . GLU C 1 118 ? -2.174 -24.507 6.617 1.00 22.96 118 GLU C CA 1
ATOM 4284 C C . GLU C 1 118 ? -1.303 -23.307 7.060 1.00 23.17 118 GLU C C 1
ATOM 4285 O O . GLU C 1 118 ? -1.465 -22.195 6.541 1.00 23.31 118 GLU C O 1
ATOM 4291 N N . ARG C 1 119 ? -0.366 -23.517 7.975 1.00 23.03 119 ARG C N 1
ATOM 4292 C CA . ARG C 1 119 ? 0.570 -22.410 8.361 1.00 23.56 119 ARG C CA 1
ATOM 4293 C C . ARG C 1 119 ? 1.243 -21.725 7.180 1.00 23.46 119 ARG C C 1
ATOM 4294 O O . ARG C 1 119 ? 1.526 -20.530 7.238 1.00 23.46 119 ARG C O 1
ATOM 4302 N N . ALA C 1 120 ? 1.500 -22.472 6.110 1.00 23.37 120 ALA C N 1
ATOM 4303 C CA . ALA C 1 120 ? 2.199 -21.905 4.956 1.00 24.10 120 ALA C CA 1
ATOM 4304 C C . ALA C 1 120 ? 1.271 -21.398 3.865 1.00 24.33 120 ALA C C 1
ATOM 4305 O O . ALA C 1 120 ? 1.719 -20.708 2.955 1.00 24.80 120 ALA C O 1
ATOM 4307 N N . LYS C 1 121 ? -0.009 -21.754 3.931 1.00 24.33 121 LYS C N 1
ATOM 4308 C CA . LYS C 1 121 ? -0.918 -21.450 2.809 1.00 24.91 121 LYS C CA 1
ATOM 4309 C C . LYS C 1 121 ? -2.131 -20.587 3.171 1.00 25.34 121 LYS C C 1
ATOM 4310 O O . LYS C 1 121 ? -2.734 -19.957 2.292 1.00 25.16 121 LYS C O 1
ATOM 4316 N N . SER C 1 122 ? -2.486 -20.587 4.454 1.00 25.53 122 SER C N 1
ATOM 4317 C CA . SER C 1 122 ? -3.762 -20.064 4.916 1.00 26.25 122 SER C CA 1
ATOM 4318 C C . SER C 1 122 ? -3.678 -18.810 5.794 1.00 26.74 122 SER C C 1
ATOM 4319 O O . SER C 1 122 ? -4.683 -18.412 6.372 1.00 26.77 122 SER C O 1
ATOM 4322 N N . PHE C 1 123 ? -2.495 -18.201 5.894 1.00 26.69 123 PHE C N 1
ATOM 4323 C CA . PHE C 1 123 ? -2.303 -16.997 6.705 1.00 27.65 123 PHE C CA 1
ATOM 4324 C C . PHE C 1 123 ? -3.107 -15.807 6.153 1.00 28.16 123 PHE C C 1
ATOM 4325 O O . PHE C 1 123 ? -3.507 -15.803 4.994 1.00 27.98 123 PHE C O 1
ATOM 4333 N N . ASP C 1 124 ? -3.344 -14.803 6.990 1.00 28.91 124 ASP C N 1
ATOM 4334 C CA . ASP C 1 124 ? -4.025 -13.586 6.544 1.00 30.05 124 ASP C CA 1
ATOM 4335 C C . ASP C 1 124 ? -3.316 -12.983 5.325 1.00 30.08 124 ASP C C 1
ATOM 4336 O O . ASP C 1 124 ? -2.097 -12.774 5.342 1.00 30.20 124 ASP C O 1
ATOM 4341 N N . GLY C 1 125 ? -4.076 -12.744 4.260 1.00 29.93 125 GLY C N 1
ATOM 4342 C CA . GLY C 1 125 ? -3.531 -12.181 3.029 1.00 29.84 125 GLY C CA 1
ATOM 4343 C C . GLY C 1 125 ? -2.838 -13.179 2.106 1.00 30.23 125 GLY C C 1
ATOM 4344 O O . GLY C 1 125 ? -2.173 -12.782 1.146 1.00 29.91 125 GLY C O 1
ATOM 4345 N N . ALA C 1 126 ? -3.001 -14.470 2.379 1.00 29.80 126 ALA C N 1
ATOM 4346 C CA . ALA C 1 126 ? -2.348 -15.508 1.582 1.00 30.44 126 ALA C CA 1
ATOM 4347 C C . ALA C 1 126 ? -2.995 -15.669 0.224 1.00 30.83 126 ALA C C 1
ATOM 4348 O O . ALA C 1 126 ? -2.437 -16.332 -0.648 1.00 31.17 126 ALA C O 1
ATOM 4350 N N . CYS C 1 127 ? -4.165 -15.056 0.038 1.00 31.87 127 CYS C N 1
ATOM 4351 C CA . CYS C 1 127 ? -4.889 -15.164 -1.234 1.00 32.79 127 CYS C CA 1
ATOM 4352 C C . CYS C 1 127 ? -5.430 -13.848 -1.852 1.00 33.11 127 CYS C C 1
ATOM 4353 O O . CYS C 1 127 ? -6.651 -13.600 -1.827 1.00 33.23 127 CYS C O 1
ATOM 4356 N N . PRO C 1 128 ? -4.533 -13.011 -2.425 1.00 33.40 128 PRO C N 1
ATOM 4357 C CA . PRO C 1 128 ? -4.999 -11.910 -3.288 1.00 33.50 128 PRO C CA 1
ATOM 4358 C C . PRO C 1 128 ? -5.845 -12.492 -4.415 1.00 33.89 128 PRO C C 1
ATOM 4359 O O . PRO C 1 128 ? -5.478 -13.501 -5.002 1.00 33.56 128 PRO C O 1
ATOM 4363 N N . LEU C 1 129 ? -6.970 -11.846 -4.700 1.00 34.47 129 LEU C N 1
ATOM 4364 C CA . LEU C 1 129 ? -7.996 -12.384 -5.564 1.00 34.83 129 LEU C CA 1
ATOM 4365 C C . LEU C 1 129 ? -8.578 -11.216 -6.361 1.00 35.29 129 LEU C C 1
ATOM 4366 O O . LEU C 1 129 ? -9.086 -10.260 -5.764 1.00 35.13 129 LEU C O 1
ATOM 4371 N N . THR C 1 130 ? -8.462 -11.279 -7.691 1.00 35.38 130 THR C N 1
ATOM 4372 C CA . THR C 1 130 ? -9.023 -10.263 -8.585 1.00 36.18 130 THR C CA 1
ATOM 4373 C C . THR C 1 130 ? -10.547 -10.361 -8.629 1.00 37.16 130 THR C C 1
ATOM 4374 O O . THR C 1 130 ? -11.147 -11.236 -8.009 1.00 37.33 130 THR C O 1
ATOM 4378 N N . GLU C 1 131 ? -11.164 -9.452 -9.372 1.00 38.67 131 GLU C N 1
ATOM 4379 C CA . GLU C 1 131 ? -12.585 -9.534 -9.659 1.00 39.91 131 GLU C CA 1
ATOM 4380 C C . GLU C 1 131 ? -12.766 -10.656 -10.675 1.00 40.09 131 GLU C C 1
ATOM 4381 O O . GLU C 1 131 ? -11.811 -11.045 -11.354 1.00 40.04 131 GLU C O 1
ATOM 4387 N N . PHE C 1 132 ? -13.982 -11.186 -10.757 1.00 40.52 132 PHE C N 1
ATOM 4388 C CA . PHE C 1 132 ? -14.293 -12.269 -11.682 1.00 40.82 132 PHE C CA 1
ATOM 4389 C C . PHE C 1 132 ? -15.055 -11.738 -12.892 1.00 41.76 132 PHE C C 1
ATOM 4390 O O . PHE C 1 132 ? -15.893 -10.849 -12.763 1.00 41.86 132 PHE C O 1
ATOM 4398 N N . VAL C 1 133 ? -14.734 -12.278 -14.060 1.00 42.62 133 VAL C N 1
ATOM 4399 C CA . VAL C 1 133 ? -15.365 -11.893 -15.307 1.00 43.62 133 VAL C CA 1
ATOM 4400 C C . VAL C 1 133 ? -16.242 -13.058 -15.712 1.00 44.17 133 VAL C C 1
ATOM 4401 O O . VAL C 1 133 ? -15.768 -14.190 -15.791 1.00 44.39 133 VAL C O 1
ATOM 4405 N N . ALA C 1 134 ? -17.527 -12.776 -15.925 1.00 44.88 134 ALA C N 1
ATOM 4406 C CA . ALA C 1 134 ? -18.526 -13.794 -16.246 1.00 45.81 134 ALA C CA 1
ATOM 4407 C C . ALA C 1 134 ? -18.224 -14.510 -17.554 1.00 46.60 134 ALA C C 1
ATOM 4408 O O . ALA C 1 134 ? -17.727 -13.911 -18.509 1.00 46.58 134 ALA C O 1
ATOM 4410 N N . VAL C 1 135 ? -18.527 -15.800 -17.585 1.00 47.62 135 VAL C N 1
ATOM 4411 C CA . VAL C 1 135 ? -18.222 -16.623 -18.740 1.00 48.91 135 VAL C CA 1
ATOM 4412 C C . VAL C 1 135 ? -19.453 -17.380 -19.209 1.00 50.02 135 VAL C C 1
ATOM 4413 O O . VAL C 1 135 ? -20.314 -17.758 -18.409 1.00 50.63 135 VAL C O 1
ATOM 4417 N N . ASN C 1 136 ? -19.531 -17.583 -20.514 1.00 51.11 136 ASN C N 1
ATOM 4418 C CA . ASN C 1 136 ? -20.568 -18.403 -21.108 1.00 52.31 136 ASN C CA 1
ATOM 4419 C C . ASN C 1 136 ? -19.962 -18.912 -22.401 1.00 53.04 136 ASN C C 1
ATOM 4420 O O . ASN C 1 136 ? -20.356 -18.512 -23.507 1.00 53.19 136 ASN C O 1
ATOM 4425 N N . LEU C 1 137 ? -18.966 -19.780 -22.225 1.00 53.72 137 LEU C N 1
ATOM 4426 C CA . LEU C 1 137 ? -18.126 -20.269 -23.300 1.00 54.24 137 LEU C CA 1
ATOM 4427 C C . LEU C 1 137 ? -18.910 -21.106 -24.302 1.00 54.75 137 LEU C C 1
ATOM 4428 O O . LEU C 1 137 ? -19.860 -21.803 -23.936 1.00 55.16 137 LEU C O 1
ATOM 4433 N N . ALA C 1 138 ? -18.494 -21.021 -25.563 1.00 55.09 138 ALA C N 1
ATOM 4434 C CA . ALA C 1 138 ? -19.160 -21.671 -26.684 1.00 55.42 138 ALA C CA 1
ATOM 4435 C C . ALA C 1 138 ? -19.160 -23.199 -26.566 1.00 55.63 138 ALA C C 1
ATOM 4436 O O . ALA C 1 138 ? -20.154 -23.863 -26.888 1.00 55.61 138 ALA C O 1
ATOM 4438 N N . SER C 1 139 ? -18.035 -23.745 -26.111 1.00 55.58 139 SER C N 1
ATOM 4439 C CA . SER C 1 139 ? -17.873 -25.184 -25.981 1.00 55.69 139 SER C CA 1
ATOM 4440 C C . SER C 1 139 ? -16.919 -25.503 -24.838 1.00 55.62 139 SER C C 1
ATOM 4441 O O . SER C 1 139 ? -16.204 -24.620 -24.348 1.00 55.45 139 SER C O 1
ATOM 4444 N N . GLU C 1 140 ? -16.917 -26.764 -24.417 1.00 55.49 140 GLU C N 1
ATOM 4445 C CA . GLU C 1 140 ? -16.043 -27.226 -23.342 1.00 55.59 140 GLU C CA 1
ATOM 4446 C C . GLU C 1 140 ? -14.544 -27.101 -23.645 1.00 55.34 140 GLU C C 1
ATOM 4447 O O . GLU C 1 140 ? -13.740 -26.936 -22.726 1.00 55.56 140 GLU C O 1
ATOM 4453 N N . ASP C 1 141 ? -14.171 -27.176 -24.923 1.00 54.97 141 ASP C N 1
ATOM 4454 C CA . ASP C 1 141 ? -12.768 -27.041 -25.334 1.00 54.44 141 ASP C CA 1
ATOM 4455 C C . ASP C 1 141 ? -12.226 -25.618 -25.165 1.00 53.31 141 ASP C C 1
ATOM 4456 O O . ASP C 1 141 ? -11.011 -25.415 -25.148 1.00 53.44 141 ASP C O 1
ATOM 4461 N N . GLU C 1 142 ? -13.128 -24.646 -25.021 1.00 52.06 142 GLU C N 1
ATOM 4462 C CA . GLU C 1 142 ? -12.762 -23.254 -24.714 1.00 50.87 142 GLU C CA 1
ATOM 4463 C C . GLU C 1 142 ? -12.038 -23.088 -23.368 1.00 49.61 142 GLU C C 1
ATOM 4464 O O . GLU C 1 142 ? -11.441 -22.047 -23.107 1.00 49.20 142 GLU C O 1
ATOM 4470 N N . TRP C 1 143 ? -12.101 -24.112 -22.522 1.00 48.50 143 TRP C N 1
ATOM 4471 C CA . TRP C 1 143 ? -11.439 -24.092 -21.210 1.00 47.43 143 TRP C CA 1
ATOM 4472 C C . TRP C 1 143 ? -9.930 -24.297 -21.302 1.00 47.05 143 TRP C C 1
ATOM 4473 O O . TRP C 1 143 ? -9.201 -24.042 -20.335 1.00 46.70 143 TRP C O 1
ATOM 4484 N N . GLN C 1 144 ? -9.480 -24.745 -22.476 1.00 46.52 144 GLN C N 1
ATOM 4485 C CA . GLN C 1 144 ? -8.061 -24.949 -22.771 1.00 46.61 144 GLN C CA 1
ATOM 4486 C C . GLN C 1 144 ? -7.453 -23.705 -23.389 1.00 46.05 144 GLN C C 1
ATOM 4487 O O . GLN C 1 144 ? -6.284 -23.694 -23.772 1.00 45.87 144 GLN C O 1
ATOM 4493 N N . ALA C 1 145 ? -8.256 -22.652 -23.487 1.00 45.79 145 ALA C N 1
ATOM 4494 C CA . ALA C 1 145 ? -7.848 -21.445 -24.186 1.00 45.27 145 ALA C CA 1
ATOM 4495 C C . ALA C 1 145 ? -7.685 -20.250 -23.250 1.00 44.72 145 ALA C C 1
ATOM 4496 O O . ALA C 1 145 ? -7.714 -19.102 -23.706 1.00 45.08 145 ALA C O 1
ATOM 4498 N N . ILE C 1 146 ? -7.509 -20.515 -21.951 1.00 43.59 146 ILE C N 1
ATOM 4499 C CA . ILE C 1 146 ? -7.329 -19.451 -20.945 1.00 42.05 146 ILE C CA 1
ATOM 4500 C C . ILE C 1 146 ? -5.854 -19.213 -20.597 1.00 41.69 146 ILE C C 1
ATOM 4501 O O . ILE C 1 146 ? -5.154 -20.125 -20.143 1.00 41.04 146 ILE C O 1
ATOM 4506 N N . GLY C 1 147 ? -5.401 -17.975 -20.786 1.00 40.91 147 GLY C N 1
ATOM 4507 C CA . GLY C 1 147 ? -4.021 -17.590 -20.494 1.00 40.67 147 GLY C CA 1
ATOM 4508 C C . GLY C 1 147 ? -3.841 -16.749 -19.241 1.00 40.04 147 GLY C C 1
ATOM 4509 O O . GLY C 1 147 ? -4.784 -16.114 -18.769 1.00 40.13 147 GLY C O 1
ATOM 4510 N N . LEU C 1 148 ? -2.628 -16.766 -18.691 1.00 39.51 148 LEU C N 1
ATOM 4511 C CA . LEU C 1 148 ? -2.233 -15.859 -17.601 1.00 38.82 148 LEU C CA 1
ATOM 4512 C C . LEU C 1 148 ? -0.777 -15.452 -17.726 1.00 38.86 148 LEU C C 1
ATOM 4513 O O . LEU C 1 148 ? 0.063 -16.250 -18.140 1.00 39.20 148 LEU C O 1
ATOM 4518 N N . THR C 1 149 ? -0.485 -14.198 -17.392 1.00 38.56 149 THR C N 1
ATOM 4519 C CA . THR C 1 149 ? 0.891 -13.723 -17.324 1.00 38.38 149 THR C CA 1
ATOM 4520 C C . THR C 1 149 ? 1.064 -12.958 -16.040 1.00 38.22 149 THR C C 1
ATOM 4521 O O . THR C 1 149 ? 0.141 -12.282 -15.579 1.00 37.69 149 THR C O 1
ATOM 4525 N N . LEU C 1 150 ? 2.249 -13.080 -15.462 1.00 38.36 150 LEU C N 1
ATOM 4526 C CA . LEU C 1 150 ? 2.627 -12.266 -14.333 1.00 38.74 150 LEU C CA 1
ATOM 4527 C C . LEU C 1 150 ? 3.929 -11.578 -14.675 1.00 39.25 150 LEU C C 1
ATOM 4528 O O . LEU C 1 150 ? 4.842 -12.195 -15.246 1.00 39.48 150 LEU C O 1
ATOM 4533 N N . GLU C 1 151 ? 4.014 -10.302 -14.312 1.00 39.57 151 GLU C N 1
ATOM 4534 C CA . GLU C 1 151 ? 5.263 -9.569 -14.416 1.00 40.12 151 GLU C CA 1
ATOM 4535 C C . GLU C 1 151 ? 5.627 -9.023 -13.052 1.00 40.26 151 GLU C C 1
ATOM 4536 O O . GLU C 1 151 ? 4.751 -8.644 -12.283 1.00 39.88 151 GLU C O 1
ATOM 4542 N N . LYS C 1 152 ? 6.924 -9.021 -12.752 1.00 41.04 152 LYS C N 1
ATOM 4543 C CA . LYS C 1 152 ? 7.446 -8.411 -11.534 1.00 41.95 152 LYS C CA 1
ATOM 4544 C C . LYS C 1 152 ? 8.442 -7.307 -11.903 1.00 42.81 152 LYS C C 1
ATOM 4545 O O . LYS C 1 152 ? 9.418 -7.566 -12.627 1.00 43.04 152 LYS C O 1
ATOM 4551 N N . ASN C 1 153 ? 8.190 -6.089 -11.406 1.00 43.53 153 ASN C N 1
ATOM 4552 C CA . ASN C 1 153 ? 9.006 -4.904 -11.721 1.00 44.33 153 ASN C CA 1
ATOM 4553 C C . ASN C 1 153 ? 9.226 -4.702 -13.236 1.00 44.61 153 ASN C C 1
ATOM 4554 O O . ASN C 1 153 ? 10.341 -4.439 -13.681 1.00 44.59 153 ASN C O 1
ATOM 4559 N N . GLY C 1 154 ? 8.167 -4.858 -14.024 1.00 45.01 154 GLY C N 1
ATOM 4560 C CA . GLY C 1 154 ? 8.250 -4.709 -15.481 1.00 45.73 154 GLY C CA 1
ATOM 4561 C C . GLY C 1 154 ? 8.910 -5.826 -16.293 1.00 46.41 154 GLY C C 1
ATOM 4562 O O . GLY C 1 154 ? 9.001 -5.722 -17.524 1.00 46.39 154 GLY C O 1
ATOM 4563 N N . GLN C 1 155 ? 9.373 -6.885 -15.627 1.00 46.45 155 GLN C N 1
ATOM 4564 C CA . GLN C 1 155 ? 9.972 -8.021 -16.330 1.00 46.92 155 GLN C CA 1
ATOM 4565 C C . GLN C 1 155 ? 9.062 -9.248 -16.276 1.00 46.78 155 GLN C C 1
ATOM 4566 O O . GLN C 1 155 ? 8.338 -9.447 -15.306 1.00 46.66 155 GLN C O 1
ATOM 4572 N N . PHE C 1 156 ? 9.100 -10.058 -17.330 1.00 46.92 156 PHE C N 1
ATOM 4573 C CA . PHE C 1 156 ? 8.430 -11.362 -17.366 1.00 47.10 156 PHE C CA 1
ATOM 4574 C C . PHE C 1 156 ? 8.787 -12.152 -16.096 1.00 46.23 156 PHE C C 1
ATOM 4575 O O . PHE C 1 156 ? 9.946 -12.161 -15.669 1.00 46.14 156 PHE C O 1
ATOM 4583 N N . GLN C 1 157 ? 7.782 -12.777 -15.484 1.00 45.09 157 GLN C N 1
ATOM 4584 C CA . GLN C 1 157 ? 7.991 -13.661 -14.330 1.00 43.40 157 GLN C CA 1
ATOM 4585 C C . GLN C 1 157 ? 7.306 -15.019 -14.536 1.00 42.26 157 GLN C C 1
ATOM 4586 O O . GLN C 1 157 ? 7.956 -16.067 -14.478 1.00 41.63 157 GLN C O 1
ATOM 4592 N N . GLN C 1 158 ? 5.995 -14.990 -14.784 1.00 40.96 158 GLN C N 1
ATOM 4593 C CA . GLN C 1 158 ? 5.225 -16.208 -15.041 1.00 39.81 158 GLN C CA 1
ATOM 4594 C C . GLN C 1 158 ? 4.327 -16.080 -16.263 1.00 39.80 158 GLN C C 1
ATOM 4595 O O . GLN C 1 158 ? 3.787 -15.014 -16.547 1.00 39.31 158 GLN C O 1
ATOM 4601 N N . GLN C 1 159 ? 4.182 -17.180 -16.985 1.00 39.77 159 GLN C N 1
ATOM 4602 C CA . GLN C 1 159 ? 3.216 -17.273 -18.070 1.00 40.35 159 GLN C CA 1
ATOM 4603 C C . GLN C 1 159 ? 2.817 -18.708 -18.233 1.00 39.57 159 GLN C C 1
ATOM 4604 O O . GLN C 1 159 ? 3.649 -19.610 -18.132 1.00 39.83 159 GLN C O 1
ATOM 4610 N N . GLY C 1 160 ? 1.531 -18.919 -18.470 1.00 38.92 160 GLY C N 1
ATOM 4611 C CA . GLY C 1 160 ? 1.036 -20.234 -18.784 1.00 37.51 160 GLY C CA 1
ATOM 4612 C C . GLY C 1 160 ? -0.289 -20.160 -19.493 1.00 37.13 160 GLY C C 1
ATOM 4613 O O . GLY C 1 160 ? -0.872 -19.079 -19.660 1.00 36.59 160 GLY C O 1
ATOM 4614 N N . SER C 1 161 ? -0.757 -21.335 -19.894 1.00 36.62 161 SER C N 1
ATOM 4615 C CA . SER C 1 161 ? -2.032 -21.506 -20.552 1.00 36.27 161 SER C CA 1
ATOM 4616 C C . SER C 1 161 ? -2.708 -22.736 -19.957 1.00 35.88 161 SER C C 1
ATOM 4617 O O . SER C 1 161 ? -2.048 -23.753 -19.691 1.00 36.01 161 SER C O 1
ATOM 4620 N N . SER C 1 162 ? -4.021 -22.650 -19.759 1.00 35.15 162 SER C N 1
ATOM 4621 C CA . SER C 1 162 ? -4.804 -23.766 -19.232 1.00 34.75 162 SER C CA 1
ATOM 4622 C C . SER C 1 162 ? -4.705 -25.029 -20.081 1.00 35.08 162 SER C C 1
ATOM 4623 O O . SER C 1 162 ? -5.051 -26.123 -19.619 1.00 35.19 162 SER C O 1
ATOM 4626 N N . ALA C 1 163 ? -4.241 -24.883 -21.323 1.00 35.28 163 ALA C N 1
ATOM 4627 C CA . ALA C 1 163 ? -3.980 -26.032 -22.187 1.00 35.28 163 ALA C CA 1
ATOM 4628 C C . ALA C 1 163 ? -2.866 -26.903 -21.612 1.00 35.48 163 ALA C C 1
ATOM 4629 O O . ALA C 1 163 ? -2.846 -28.108 -21.835 1.00 35.38 163 ALA C O 1
ATOM 4631 N N . GLU C 1 164 ? -1.945 -26.277 -20.878 1.00 35.96 164 GLU C N 1
ATOM 4632 C CA . GLU C 1 164 ? -0.774 -26.963 -20.319 1.00 36.07 164 GLU C CA 1
ATOM 4633 C C . GLU C 1 164 ? -1.071 -27.753 -19.045 1.00 35.62 164 GLU C C 1
ATOM 4634 O O . GLU C 1 164 ? -0.198 -28.452 -18.543 1.00 35.30 164 GLU C O 1
ATOM 4648 N N . LEU C 1 166 ? -1.995 -30.444 -16.378 1.00 33.79 166 LEU C N 1
ATOM 4649 C CA . LEU C 1 166 ? -2.047 -31.900 -16.228 1.00 33.05 166 LEU C CA 1
ATOM 4650 C C . LEU C 1 166 ? -3.467 -32.334 -15.903 1.00 33.01 166 LEU C C 1
ATOM 4651 O O . LEU C 1 166 ? -3.921 -33.377 -16.383 1.00 33.04 166 LEU C O 1
ATOM 4656 N N . PHE C 1 167 ? -4.178 -31.523 -15.112 1.00 32.15 167 PHE C N 1
ATOM 4657 C CA . PHE C 1 167 ? -5.586 -31.790 -14.792 1.00 31.98 167 PHE C CA 1
ATOM 4658 C C . PHE C 1 167 ? -6.433 -30.622 -15.281 1.00 31.46 167 PHE C C 1
ATOM 4659 O O . PHE C 1 167 ? -6.551 -29.623 -14.575 1.00 31.29 167 PHE C O 1
ATOM 4667 N N . PRO C 1 168 ? -7.030 -30.739 -16.484 1.00 31.63 168 PRO C N 1
ATOM 4668 C CA . PRO C 1 168 ? -7.773 -29.605 -17.059 1.00 31.61 168 PRO C CA 1
ATOM 4669 C C . PRO C 1 168 ? -8.891 -29.113 -16.125 1.00 31.53 168 PRO C C 1
ATOM 4670 O O . PRO C 1 168 ? -9.382 -29.869 -15.291 1.00 32.12 168 PRO C O 1
ATOM 4674 N N . ILE C 1 169 ? -9.295 -27.863 -16.295 1.00 31.61 169 ILE C N 1
ATOM 4675 C CA . ILE C 1 169 ? -10.206 -27.176 -15.371 1.00 31.51 169 ILE C CA 1
ATOM 4676 C C . ILE C 1 169 ? -11.459 -27.950 -14.982 1.00 31.48 169 ILE C C 1
ATOM 4677 O O . ILE C 1 169 ? -11.749 -28.089 -13.796 1.00 31.58 169 ILE C O 1
ATOM 4682 N N . LEU C 1 170 ? -12.187 -28.469 -15.968 1.00 31.48 170 LEU C N 1
ATOM 4683 C CA . LEU C 1 170 ? -13.481 -29.105 -15.702 1.00 31.22 170 LEU C CA 1
ATOM 4684 C C . LEU C 1 170 ? -13.348 -30.442 -14.963 1.00 30.91 170 LEU C C 1
ATOM 4685 O O . LEU C 1 170 ? -14.005 -30.628 -13.942 1.00 30.99 170 LEU C O 1
ATOM 4690 N N . PRO C 1 171 ? -12.503 -31.375 -15.463 1.00 30.56 171 PRO C N 1
ATOM 4691 C CA . PRO C 1 171 ? -12.405 -32.609 -14.688 1.00 29.80 171 PRO C CA 1
ATOM 4692 C C . PRO C 1 171 ? -11.680 -32.449 -13.334 1.00 29.40 171 PRO C C 1
ATOM 4693 O O . PRO C 1 171 ? -11.939 -33.227 -12.413 1.00 29.78 171 PRO C O 1
ATOM 4697 N N . LEU C 1 172 ? -10.819 -31.443 -13.209 1.00 28.78 172 LEU C N 1
ATOM 4698 C CA . LEU C 1 172 ? -10.219 -31.103 -11.919 1.00 28.14 172 LEU C CA 1
ATOM 4699 C C . LEU C 1 172 ? -11.294 -30.746 -10.888 1.00 28.06 172 LEU C C 1
ATOM 4700 O O . LEU C 1 172 ? -11.345 -31.326 -9.784 1.00 28.50 172 LEU C O 1
ATOM 4705 N N . ILE C 1 173 ? -12.167 -29.810 -11.254 1.00 27.89 173 ILE C N 1
ATOM 4706 C CA . ILE C 1 173 ? -13.258 -29.389 -10.369 1.00 27.39 173 ILE C CA 1
ATOM 4707 C C . ILE C 1 173 ? -14.230 -30.540 -10.080 1.00 27.56 173 ILE C C 1
ATOM 4708 O O . ILE C 1 173 ? -14.637 -30.759 -8.924 1.00 27.51 173 ILE C O 1
ATOM 4713 N N . ALA C 1 174 ? -14.563 -31.307 -11.117 1.00 27.70 174 ALA C N 1
ATOM 4714 C CA . ALA C 1 174 ? -15.386 -32.502 -10.956 1.00 28.04 174 ALA C CA 1
ATOM 4715 C C . ALA C 1 174 ? -14.739 -33.449 -9.934 1.00 28.60 174 ALA C C 1
ATOM 4716 O O . ALA C 1 174 ? -15.420 -33.988 -9.057 1.00 28.43 174 ALA C O 1
ATOM 4718 N N . HIS C 1 175 ? -13.424 -33.647 -10.064 1.00 28.34 175 HIS C N 1
ATOM 4719 C CA . HIS C 1 175 ? -12.681 -34.480 -9.118 1.00 29.10 175 HIS C CA 1
ATOM 4720 C C . HIS C 1 175 ? -12.705 -33.873 -7.689 1.00 28.35 175 HIS C C 1
ATOM 4721 O O . HIS C 1 175 ? -13.001 -34.573 -6.718 1.00 28.43 175 HIS C O 1
ATOM 4736 N N . SER C 1 177 ? -14.957 -32.009 -6.369 1.00 27.04 177 SER C N 1
ATOM 4737 C CA . SER C 1 177 ? -16.335 -32.152 -5.890 1.00 27.15 177 SER C CA 1
ATOM 4738 C C . SER C 1 177 ? -16.681 -33.551 -5.362 1.00 27.80 177 SER C C 1
ATOM 4739 O O . SER C 1 177 ? -17.653 -33.711 -4.645 1.00 26.91 177 SER C O 1
ATOM 4742 N N . GLU C 1 178 ? -15.903 -34.561 -5.750 1.00 29.05 178 GLU C N 1
ATOM 4743 C CA . GLU C 1 178 ? -16.045 -35.916 -5.190 1.00 30.45 178 GLU C CA 1
ATOM 4744 C C . GLU C 1 178 ? -15.511 -36.006 -3.752 1.00 30.34 178 GLU C C 1
ATOM 4745 O O . GLU C 1 178 ? -15.903 -36.891 -2.991 1.00 30.39 178 GLU C O 1
ATOM 4751 N N . HIS C 1 179 ? -14.596 -35.109 -3.392 1.00 30.51 179 HIS C N 1
ATOM 4752 C CA . HIS C 1 179 ? -14.009 -35.111 -2.048 1.00 30.35 179 HIS C CA 1
ATOM 4753 C C . HIS C 1 179 ? -14.559 -34.005 -1.179 1.00 30.08 179 HIS C C 1
ATOM 4754 O O . HIS C 1 179 ? -14.824 -34.230 0.001 1.00 30.89 179 HIS C O 1
ATOM 4761 N N . PHE C 1 180 ? -14.727 -32.811 -1.747 1.00 29.00 180 PHE C N 1
ATOM 4762 C CA . PHE C 1 180 ? -15.326 -31.707 -1.001 1.00 28.32 180 PHE C CA 1
ATOM 4763 C C . PHE C 1 180 ? -16.456 -31.102 -1.824 1.00 28.65 180 PHE C C 1
ATOM 4764 O O . PHE C 1 180 ? -16.221 -30.644 -2.945 1.00 28.04 180 PHE C O 1
ATOM 4772 N N . SER C 1 181 ? -17.680 -31.129 -1.293 1.00 28.60 181 SER C N 1
ATOM 4773 C CA . SER C 1 181 ? -18.799 -30.490 -1.992 1.00 29.78 181 SER C CA 1
ATOM 4774 C C . SER C 1 181 ? -18.479 -29.016 -2.093 1.00 29.23 181 SER C C 1
ATOM 4775 O O . SER C 1 181 ? -17.917 -28.434 -1.165 1.00 29.50 181 SER C O 1
ATOM 4778 N N . LEU C 1 182 ? -18.777 -28.437 -3.249 1.00 28.76 182 LEU C N 1
ATOM 4779 C CA . LEU C 1 182 ? -18.530 -27.030 -3.501 1.00 27.94 182 LEU C CA 1
ATOM 4780 C C . LEU C 1 182 ? -19.856 -26.262 -3.478 1.00 28.54 182 LEU C C 1
ATOM 4781 O O . LEU C 1 182 ? -20.868 -26.752 -3.990 1.00 28.10 182 LEU C O 1
ATOM 4786 N N . GLN C 1 183 ? -19.839 -25.083 -2.857 1.00 28.16 183 GLN C N 1
ATOM 4787 C CA . GLN C 1 183 ? -21.021 -24.223 -2.745 1.00 28.51 183 GLN C CA 1
ATOM 4788 C C . GLN C 1 183 ? -20.811 -22.939 -3.551 1.00 28.77 183 GLN C C 1
ATOM 4789 O O . GLN C 1 183 ? -19.662 -22.561 -3.819 1.00 28.62 183 GLN C O 1
ATOM 4795 N N . PRO C 1 184 ? -21.919 -22.275 -3.964 1.00 28.72 184 PRO C N 1
ATOM 4796 C CA . PRO C 1 184 ? -21.805 -20.959 -4.600 1.00 28.54 184 PRO C CA 1
ATOM 4797 C C . PRO C 1 184 ? -20.986 -19.986 -3.755 1.00 28.24 184 PRO C C 1
ATOM 4798 O O . PRO C 1 184 ? -21.190 -19.878 -2.542 1.00 28.39 184 PRO C O 1
ATOM 4802 N N . GLY C 1 185 ? -20.053 -19.297 -4.393 1.00 28.11 185 GLY C N 1
ATOM 4803 C CA . GLY C 1 185 ? -19.175 -18.396 -3.676 1.00 28.37 185 GLY C CA 1
ATOM 4804 C C . GLY C 1 185 ? -17.826 -19.030 -3.356 1.00 28.41 185 GLY C C 1
ATOM 4805 O O . GLY C 1 185 ? -16.893 -18.337 -2.950 1.00 28.01 185 GLY C O 1
ATOM 4806 N N . ASP C 1 186 ? -17.725 -20.347 -3.525 1.00 28.29 186 ASP C N 1
ATOM 4807 C CA . ASP C 1 186 ? -16.416 -21.025 -3.429 1.00 28.45 186 ASP C CA 1
ATOM 4808 C C . ASP C 1 186 ? -15.561 -20.653 -4.628 1.00 28.37 186 ASP C C 1
ATOM 4809 O O . ASP C 1 186 ? -16.097 -20.384 -5.706 1.00 29.56 186 ASP C O 1
ATOM 4814 N N . VAL C 1 187 ? -14.249 -20.643 -4.435 1.00 28.50 187 VAL C N 1
ATOM 4815 C CA . VAL C 1 187 ? -13.282 -20.303 -5.475 1.00 28.70 187 VAL C CA 1
ATOM 4816 C C . VAL C 1 187 ? -12.322 -21.473 -5.692 1.00 28.92 187 VAL C C 1
ATOM 4817 O O . VAL C 1 187 ? -11.962 -22.171 -4.739 1.00 28.62 187 VAL C O 1
ATOM 4821 N N . ILE C 1 188 ? -11.917 -21.702 -6.940 1.00 28.55 188 ILE C N 1
ATOM 4822 C CA . ILE C 1 188 ? -10.915 -22.734 -7.244 1.00 28.08 188 ILE C CA 1
ATOM 4823 C C . ILE C 1 188 ? -9.627 -22.096 -7.752 1.00 28.03 188 ILE C C 1
ATOM 4824 O O . ILE C 1 188 ? -9.674 -21.268 -8.657 1.00 29.06 188 ILE C O 1
ATOM 4829 N N . LEU C 1 189 ? -8.486 -22.443 -7.164 1.00 27.42 189 LEU C N 1
ATOM 4830 C CA . LEU C 1 189 ? -7.193 -22.054 -7.736 1.00 27.27 189 LEU C CA 1
ATOM 4831 C C . LEU C 1 189 ? -6.587 -23.256 -8.473 1.00 27.83 189 LEU C C 1
ATOM 4832 O O . LEU C 1 189 ? -6.336 -24.303 -7.872 1.00 27.44 189 LEU C O 1
ATOM 4837 N N . THR C 1 190 ? -6.356 -23.083 -9.773 1.00 28.01 190 THR C N 1
ATOM 4838 C CA . THR C 1 190 ? -6.111 -24.199 -10.692 1.00 28.53 190 THR C CA 1
ATOM 4839 C C . THR C 1 190 ? -4.618 -24.520 -10.913 1.00 28.70 190 THR C C 1
ATOM 4840 O O . THR C 1 190 ? -4.264 -25.259 -11.844 1.00 28.30 190 THR C O 1
ATOM 4844 N N . GLY C 1 191 ? -3.765 -23.980 -10.042 1.00 28.78 191 GLY C N 1
ATOM 4845 C CA . GLY C 1 191 ? -2.340 -24.297 -10.038 1.00 29.41 191 GLY C CA 1
ATOM 4846 C C . GLY C 1 191 ? -1.501 -23.209 -10.664 1.00 30.05 191 GLY C C 1
ATOM 4847 O O . GLY C 1 191 ? -1.978 -22.489 -11.549 1.00 29.70 191 GLY C O 1
ATOM 4848 N N . THR C 1 192 ? -0.257 -23.086 -10.204 1.00 30.43 192 THR C N 1
ATOM 4849 C CA . THR C 1 192 ? 0.670 -22.079 -10.726 1.00 31.40 192 THR C CA 1
ATOM 4850 C C . THR C 1 192 ? 1.639 -22.669 -11.768 1.00 32.73 192 THR C C 1
ATOM 4851 O O . THR C 1 192 ? 2.094 -23.814 -11.621 1.00 33.25 192 THR C O 1
ATOM 4855 N N . PRO C 1 193 ? 1.913 -21.911 -12.855 1.00 33.78 193 PRO C N 1
ATOM 4856 C CA . PRO C 1 193 ? 2.909 -22.347 -13.827 1.00 33.88 193 PRO C CA 1
ATOM 4857 C C . PRO C 1 193 ? 4.333 -22.081 -13.330 1.00 34.12 193 PRO C C 1
ATOM 4858 O O . PRO C 1 193 ? 4.519 -21.579 -12.209 1.00 33.83 193 PRO C O 1
ATOM 4862 N N . ALA C 1 194 ? 5.328 -22.430 -14.146 1.00 34.22 194 ALA C N 1
ATOM 4863 C CA . ALA C 1 194 ? 6.725 -22.169 -13.805 1.00 33.98 194 ALA C CA 1
ATOM 4864 C C . ALA C 1 194 ? 6.969 -20.684 -13.565 1.00 34.06 194 ALA C C 1
ATOM 4865 O O . ALA C 1 194 ? 6.169 -19.841 -13.970 1.00 34.43 194 ALA C O 1
ATOM 4867 N N . GLY C 1 195 ? 8.075 -20.376 -12.903 1.00 33.54 195 GLY C N 1
ATOM 4868 C CA . GLY C 1 195 ? 8.461 -19.007 -12.647 1.00 33.55 195 GLY C CA 1
ATOM 4869 C C . GLY C 1 195 ? 8.134 -18.483 -11.262 1.00 33.43 195 GLY C C 1
ATOM 4870 O O . GLY C 1 195 ? 8.245 -17.279 -11.027 1.00 32.85 195 GLY C O 1
ATOM 4871 N N . VAL C 1 196 ? 7.744 -19.364 -10.333 1.00 33.64 196 VAL C N 1
ATOM 4872 C CA . VAL C 1 196 ? 7.491 -18.911 -8.947 1.00 33.25 196 VAL C CA 1
ATOM 4873 C C . VAL C 1 196 ? 8.776 -18.339 -8.362 1.00 34.03 196 VAL C C 1
ATOM 4874 O O . VAL C 1 196 ? 9.873 -18.673 -8.809 1.00 33.81 196 VAL C O 1
ATOM 4878 N N . GLY C 1 197 ? 8.638 -17.465 -7.375 1.00 34.65 197 GLY C N 1
ATOM 4879 C CA . GLY C 1 197 ? 9.787 -16.824 -6.801 1.00 35.54 197 GLY C CA 1
ATOM 4880 C C . GLY C 1 197 ? 9.400 -16.017 -5.598 1.00 36.59 197 GLY C C 1
ATOM 4881 O O . GLY C 1 197 ? 8.207 -15.841 -5.321 1.00 37.14 197 GLY C O 1
ATOM 4882 N N . PRO C 1 198 ? 10.408 -15.510 -4.879 1.00 37.27 198 PRO C N 1
ATOM 4883 C CA . PRO C 1 198 ? 10.192 -14.736 -3.673 1.00 37.87 198 PRO C CA 1
ATOM 4884 C C . PRO C 1 198 ? 9.727 -13.318 -3.991 1.00 38.43 198 PRO C C 1
ATOM 4885 O O . PRO C 1 198 ? 9.926 -12.826 -5.108 1.00 38.60 198 PRO C O 1
ATOM 4889 N N . LEU C 1 199 ? 9.108 -12.681 -3.006 1.00 39.28 199 LEU C N 1
ATOM 4890 C CA . LEU C 1 199 ? 8.669 -11.291 -3.126 1.00 40.32 199 LEU C CA 1
ATOM 4891 C C . LEU C 1 199 ? 9.363 -10.440 -2.072 1.00 40.88 199 LEU C C 1
ATOM 4892 O O . LEU C 1 199 ? 9.583 -10.906 -0.950 1.00 40.83 199 LEU C O 1
ATOM 4897 N N . GLU C 1 200 ? 9.703 -9.203 -2.443 1.00 41.83 200 GLU C N 1
ATOM 4898 C CA A GLU C 1 200 ? 10.274 -8.268 -1.478 0.50 42.34 200 GLU C CA 1
ATOM 4899 C CA B GLU C 1 200 ? 10.339 -8.215 -1.558 0.50 42.42 200 GLU C CA 1
ATOM 4900 C C . GLU C 1 200 ? 9.409 -7.021 -1.340 1.00 42.70 200 GLU C C 1
ATOM 4901 O O . GLU C 1 200 ? 8.656 -6.651 -2.254 1.00 42.91 200 GLU C O 1
ATOM 4912 N N . VAL C 1 201 ? 9.496 -6.388 -0.176 1.00 42.99 201 VAL C N 1
ATOM 4913 C CA . VAL C 1 201 ? 8.830 -5.108 0.041 1.00 43.95 201 VAL C CA 1
ATOM 4914 C C . VAL C 1 201 ? 9.205 -4.147 -1.099 1.00 44.13 201 VAL C C 1
ATOM 4915 O O . VAL C 1 201 ? 10.374 -4.010 -1.457 1.00 44.48 201 VAL C O 1
ATOM 4919 N N . GLY C 1 202 ? 8.211 -3.519 -1.700 1.00 44.46 202 GLY C N 1
ATOM 4920 C CA . GLY C 1 202 ? 8.479 -2.557 -2.757 1.00 45.11 202 GLY C CA 1
ATOM 4921 C C . GLY C 1 202 ? 8.562 -3.174 -4.133 1.00 45.74 202 GLY C C 1
ATOM 4922 O O . GLY C 1 202 ? 8.923 -2.490 -5.095 1.00 45.55 202 GLY C O 1
ATOM 4923 N N . ASP C 1 203 ? 8.243 -4.465 -4.236 1.00 46.10 203 ASP C N 1
ATOM 4924 C CA . ASP C 1 203 ? 8.098 -5.103 -5.544 1.00 46.67 203 ASP C CA 1
ATOM 4925 C C . ASP C 1 203 ? 6.743 -4.744 -6.139 1.00 46.81 203 ASP C C 1
ATOM 4926 O O . ASP C 1 203 ? 5.738 -4.683 -5.426 1.00 47.04 203 ASP C O 1
ATOM 4931 N N . SER C 1 204 ? 6.722 -4.503 -7.445 1.00 47.10 204 SER C N 1
ATOM 4932 C CA . SER C 1 204 ? 5.472 -4.297 -8.162 1.00 47.44 204 SER C CA 1
ATOM 4933 C C . SER C 1 204 ? 5.142 -5.529 -9.006 1.00 47.28 204 SER C C 1
ATOM 4934 O O . SER C 1 204 ? 6.037 -6.298 -9.395 1.00 47.81 204 SER C O 1
ATOM 4937 N N . LEU C 1 205 ? 3.853 -5.714 -9.271 1.00 46.60 205 LEU C N 1
ATOM 4938 C CA . LEU C 1 205 ? 3.371 -6.876 -9.994 1.00 45.61 205 LEU C CA 1
ATOM 4939 C C . LEU C 1 205 ? 2.271 -6.480 -10.954 1.00 45.19 205 LEU C C 1
ATOM 4940 O O . LEU C 1 205 ? 1.421 -5.659 -10.629 1.00 44.99 205 LEU C O 1
ATOM 4945 N N . SER C 1 206 ? 2.288 -7.076 -12.138 1.00 44.74 206 SER C N 1
ATOM 4946 C CA . SER C 1 206 ? 1.175 -6.936 -13.060 1.00 44.70 206 SER C CA 1
ATOM 4947 C C . SER C 1 206 ? 0.728 -8.298 -13.568 1.00 44.49 206 SER C C 1
ATOM 4948 O O . SER C 1 206 ? 1.535 -9.064 -14.106 1.00 44.26 206 SER C O 1
ATOM 4951 N N . ALA C 1 207 ? -0.563 -8.570 -13.402 1.00 44.30 207 ALA C N 1
ATOM 4952 C CA . ALA C 1 207 ? -1.173 -9.836 -13.785 1.00 44.24 207 ALA C CA 1
ATOM 4953 C C . ALA C 1 207 ? -2.236 -9.643 -14.867 1.00 44.60 207 ALA C C 1
ATOM 4954 O O . ALA C 1 207 ? -3.100 -8.772 -14.758 1.00 44.37 207 ALA C O 1
ATOM 4956 N N . LYS C 1 208 ? -2.165 -10.471 -15.907 1.00 44.88 208 LYS C N 1
ATOM 4957 C CA . LYS C 1 208 ? -3.136 -10.431 -16.988 1.00 45.07 208 LYS C CA 1
ATOM 4958 C C . LYS C 1 208 ? -3.758 -11.788 -17.203 1.00 44.93 208 LYS C C 1
ATOM 4959 O O . LYS C 1 208 ? -3.065 -12.805 -17.253 1.00 44.75 208 LYS C O 1
ATOM 4965 N N . LEU C 1 209 ? -5.080 -11.782 -17.331 1.00 45.01 209 LEU C N 1
ATOM 4966 C CA . LEU C 1 209 ? -5.846 -12.961 -17.665 1.00 45.31 209 LEU C CA 1
ATOM 4967 C C . LEU C 1 209 ? -6.386 -12.763 -19.077 1.00 46.09 209 LEU C C 1
ATOM 4968 O O . LEU C 1 209 ? -6.837 -11.676 -19.419 1.00 46.36 209 LEU C O 1
ATOM 4973 N N . SER C 1 210 ? -6.319 -13.793 -19.907 1.00 46.59 210 SER C N 1
ATOM 4974 C CA . SER C 1 210 ? -6.875 -13.680 -21.245 1.00 47.71 210 SER C CA 1
ATOM 4975 C C . SER C 1 210 ? -7.596 -14.943 -21.701 1.00 48.17 210 SER C C 1
ATOM 4976 O O . SER C 1 210 ? -7.372 -16.028 -21.160 1.00 48.05 210 SER C O 1
ATOM 4979 N N . LEU C 1 211 ? -8.481 -14.783 -22.682 1.00 48.67 211 LEU C N 1
ATOM 4980 C CA . LEU C 1 211 ? -9.199 -15.899 -23.289 1.00 49.26 211 LEU C CA 1
ATOM 4981 C C . LEU C 1 211 ? -9.054 -15.824 -24.814 1.00 49.92 211 LEU C C 1
ATOM 4982 O O . LEU C 1 211 ? -9.390 -14.805 -25.414 1.00 50.14 211 LEU C O 1
ATOM 4987 N N . GLU C 1 212 ? -8.550 -16.894 -25.434 1.00 50.51 212 GLU C N 1
ATOM 4988 C CA . GLU C 1 212 ? -8.158 -16.888 -26.859 1.00 51.46 212 GLU C CA 1
ATOM 4989 C C . GLU C 1 212 ? -7.244 -15.703 -27.183 1.00 52.21 212 GLU C C 1
ATOM 4990 O O . GLU C 1 212 ? -7.397 -15.054 -28.230 1.00 52.16 212 GLU C O 1
ATOM 4996 N N . ASP C 1 213 ? -6.314 -15.424 -26.267 1.00 52.78 213 ASP C N 1
ATOM 4997 C CA . ASP C 1 213 ? -5.353 -14.318 -26.389 1.00 53.73 213 ASP C CA 1
ATOM 4998 C C . ASP C 1 213 ? -5.944 -12.903 -26.258 1.00 53.75 213 ASP C C 1
ATOM 4999 O O . ASP C 1 213 ? -5.221 -11.914 -26.415 1.00 54.02 213 ASP C O 1
ATOM 5004 N N . ASN C 1 214 ? -7.239 -12.807 -25.956 1.00 53.66 214 ASN C N 1
ATOM 5005 C CA . ASN C 1 214 ? -7.881 -11.507 -25.677 1.00 53.43 214 ASN C CA 1
ATOM 5006 C C . ASN C 1 214 ? -7.885 -11.165 -24.192 1.00 53.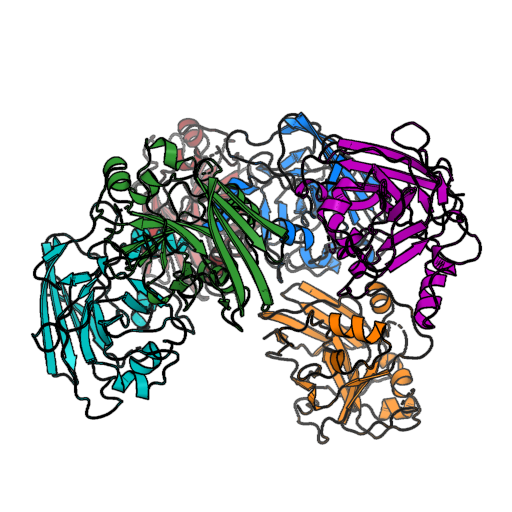14 214 ASN C C 1
ATOM 5007 O O . ASN C 1 214 ? -8.639 -11.767 -23.424 1.00 53.12 214 ASN C O 1
ATOM 5012 N N . VAL C 1 215 ? -7.046 -10.205 -23.798 1.00 53.01 215 VAL C N 1
ATOM 5013 C CA . VAL C 1 215 ? -6.909 -9.793 -22.390 1.00 52.99 215 VAL C CA 1
ATOM 5014 C C . VAL C 1 215 ? -8.258 -9.451 -21.765 1.00 53.18 215 VAL C C 1
ATOM 5015 O O . VAL C 1 215 ? -8.950 -8.546 -22.232 1.00 53.31 215 VAL C O 1
ATOM 5019 N N . LEU C 1 216 ? -8.628 -10.186 -20.717 1.00 52.95 216 LEU C N 1
ATOM 5020 C CA . LEU C 1 216 ? -9.899 -9.972 -20.028 1.00 52.81 216 LEU C CA 1
ATOM 5021 C C . LEU C 1 216 ? -9.783 -9.077 -18.801 1.00 52.69 216 LEU C C 1
ATOM 5022 O O . LEU C 1 216 ? -10.680 -8.300 -18.522 1.00 52.70 216 LEU C O 1
ATOM 5027 N N . LEU C 1 217 ? -8.690 -9.179 -18.060 1.00 52.93 217 LEU C N 1
ATOM 5028 C CA . LEU C 1 217 ? -8.450 -8.221 -16.982 1.00 53.10 217 LEU C CA 1
ATOM 5029 C C . LEU C 1 217 ? -6.970 -8.026 -16.692 1.00 53.31 217 LEU C C 1
ATOM 5030 O O . LEU C 1 217 ? -6.135 -8.874 -17.020 1.00 53.43 217 LEU C O 1
ATOM 5035 N N . THR C 1 218 ? -6.668 -6.882 -16.092 1.00 53.52 218 THR C N 1
ATOM 5036 C CA . THR C 1 218 ? -5.325 -6.498 -15.720 1.00 53.77 218 THR C CA 1
ATOM 5037 C C . THR C 1 218 ? -5.396 -5.924 -14.312 1.00 53.89 218 THR C C 1
ATOM 5038 O O . THR C 1 218 ? -6.192 -5.028 -14.047 1.00 53.93 218 THR C O 1
ATOM 5042 N N . CYS C 1 219 ? -4.578 -6.452 -13.407 1.00 53.95 219 CYS C N 1
ATOM 5043 C CA . CYS C 1 219 ? -4.499 -5.910 -12.056 1.00 54.16 219 CYS C CA 1
ATOM 5044 C C . CYS C 1 219 ? -3.064 -5.685 -11.620 1.00 53.94 219 CYS C C 1
ATOM 5045 O O . CYS C 1 219 ? -2.179 -6.516 -11.854 1.00 53.94 219 CYS C O 1
ATOM 5048 N N . ASP C 1 220 ? -2.855 -4.550 -10.970 1.00 53.79 220 ASP C N 1
ATOM 5049 C CA . ASP C 1 220 ? -1.539 -4.104 -10.560 1.00 53.67 220 ASP C CA 1
ATOM 5050 C C . ASP C 1 220 ? -1.501 -3.951 -9.053 1.00 53.14 220 ASP C C 1
ATOM 5051 O O . ASP C 1 220 ? -2.522 -3.675 -8.432 1.00 53.19 220 ASP C O 1
ATOM 5056 N N . GLY C 1 221 ? -0.325 -4.139 -8.467 1.00 52.82 221 GLY C N 1
ATOM 5057 C CA . GLY C 1 221 ? -0.151 -3.945 -7.029 1.00 52.42 221 GLY C CA 1
ATOM 5058 C C . GLY C 1 221 ? 1.307 -3.902 -6.616 1.00 52.26 221 GLY C C 1
ATOM 5059 O O . GLY C 1 221 ? 2.160 -4.489 -7.283 1.00 52.25 221 GLY C O 1
ATOM 5060 N N . VAL C 1 222 ? 1.589 -3.192 -5.524 1.00 51.93 222 VAL C N 1
ATOM 5061 C CA . VAL C 1 222 ? 2.909 -3.233 -4.893 1.00 51.62 222 VAL C CA 1
ATOM 5062 C C . VAL C 1 222 ? 2.880 -4.020 -3.585 1.00 51.08 222 VAL C C 1
ATOM 5063 O O . VAL C 1 222 ? 1.879 -4.030 -2.860 1.00 50.68 222 VAL C O 1
ATOM 5067 N N . VAL C 1 223 ? 3.998 -4.683 -3.308 1.00 50.57 223 VAL C N 1
ATOM 5068 C CA . VAL C 1 223 ? 4.150 -5.484 -2.106 1.00 50.22 223 VAL C CA 1
ATOM 5069 C C . VAL C 1 223 ? 4.572 -4.583 -0.953 1.00 50.01 223 VAL C C 1
ATOM 5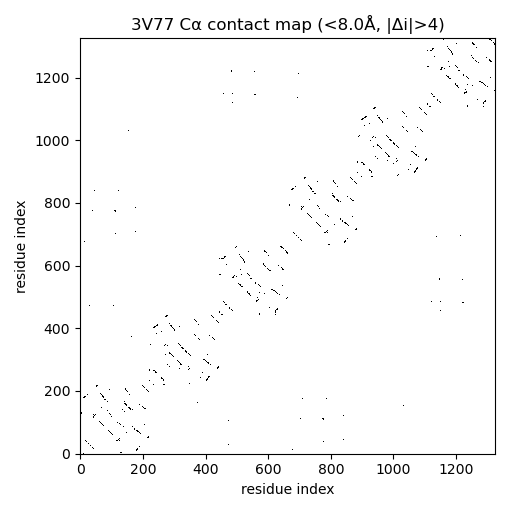070 O O . VAL C 1 223 ? 5.577 -3.868 -1.050 1.00 49.70 223 VAL C O 1
ATOM 5074 N N . ILE C 1 224 ? 3.787 -4.610 0.120 1.00 49.59 224 ILE C N 1
ATOM 5075 C CA . ILE C 1 224 ? 4.150 -3.934 1.371 1.00 49.31 224 ILE C CA 1
ATOM 5076 C C . ILE C 1 224 ? 4.322 -4.970 2.480 1.00 49.23 224 ILE C C 1
ATOM 5077 O O . ILE C 1 224 ? 3.929 -6.124 2.318 1.00 49.06 224 ILE C O 1
ATOM 5091 N N . ALA D 1 2 ? 31.899 -61.981 8.074 1.00 52.56 2 ALA D N 1
ATOM 5092 C CA . ALA D 1 2 ? 31.026 -63.134 8.359 1.00 53.52 2 ALA D CA 1
ATOM 5093 C C . ALA D 1 2 ? 30.923 -64.049 7.148 1.00 54.05 2 ALA D C 1
ATOM 5094 O O . ALA D 1 2 ? 30.843 -63.572 6.012 1.00 54.14 2 ALA D O 1
ATOM 5096 N N . GLU D 1 3 ? 30.941 -65.359 7.395 1.00 54.84 3 GLU D N 1
ATOM 5097 C CA . GLU D 1 3 ? 30.919 -66.345 6.304 1.00 55.39 3 GLU D CA 1
ATOM 5098 C C . GLU D 1 3 ? 29.759 -67.318 6.408 1.00 55.15 3 GLU D C 1
ATOM 5099 O O . GLU D 1 3 ? 29.320 -67.666 7.500 1.00 55.34 3 GLU D O 1
ATOM 5105 N N . LEU D 1 4 ? 29.281 -67.756 5.251 1.00 55.08 4 LEU D N 1
ATOM 5106 C CA . LEU D 1 4 ? 28.022 -68.481 5.142 1.00 55.04 4 LEU D CA 1
ATOM 5107 C C . LEU D 1 4 ? 28.147 -69.958 5.487 1.00 55.72 4 LEU D C 1
ATOM 5108 O O . LEU D 1 4 ? 29.081 -70.630 5.048 1.00 55.54 4 LEU D O 1
ATOM 5113 N N . ILE D 1 5 ? 27.194 -70.453 6.270 1.00 56.54 5 ILE D N 1
ATOM 5114 C CA . ILE D 1 5 ? 27.156 -71.864 6.635 1.00 57.55 5 ILE D CA 1
ATOM 5115 C C . ILE D 1 5 ? 25.879 -72.511 6.105 1.00 58.34 5 ILE D C 1
ATOM 5116 O O . ILE D 1 5 ? 24.776 -72.164 6.532 1.00 58.51 5 ILE D O 1
ATOM 5121 N N . LEU D 1 6 ? 26.040 -73.422 5.147 1.00 59.30 6 LEU D N 1
ATOM 5122 C CA . LEU D 1 6 ? 24.937 -74.249 4.657 1.00 60.44 6 LEU D CA 1
ATOM 5123 C C . LEU D 1 6 ? 25.233 -75.715 4.940 1.00 61.52 6 LEU D C 1
ATOM 5124 O O . LEU D 1 6 ? 26.310 -76.214 4.593 1.00 61.76 6 LEU D O 1
ATOM 5129 N N . ASN D 1 7 ? 24.276 -76.396 5.570 1.00 62.68 7 ASN D N 1
ATOM 5130 C CA . ASN D 1 7 ? 24.354 -77.839 5.788 1.00 63.73 7 ASN D CA 1
ATOM 5131 C C . ASN D 1 7 ? 25.303 -78.171 6.941 1.00 64.16 7 ASN D C 1
ATOM 5132 O O . ASN D 1 7 ? 25.942 -79.235 6.957 1.00 64.07 7 ASN D O 1
ATOM 5137 N N . GLN D 1 8 ? 25.382 -77.240 7.900 1.00 64.65 8 GLN D N 1
ATOM 5138 C CA . GLN D 1 8 ? 26.243 -77.339 9.093 1.00 64.85 8 GLN D CA 1
ATOM 5139 C C . GLN D 1 8 ? 27.739 -77.297 8.740 1.00 64.72 8 GLN D C 1
ATOM 5140 O O . GLN D 1 8 ? 28.610 -77.485 9.596 1.00 64.78 8 GLN D O 1
ATOM 5146 N N . ARG D 1 9 ? 28.015 -77.026 7.468 1.00 64.38 9 ARG D N 1
ATOM 5147 C CA . ARG D 1 9 ? 29.363 -76.969 6.935 1.00 64.12 9 ARG D CA 1
ATOM 5148 C C . ARG D 1 9 ? 29.567 -75.635 6.197 1.00 63.37 9 ARG D C 1
ATOM 5149 O O . ARG D 1 9 ? 28.586 -74.951 5.870 1.00 63.28 9 ARG D O 1
ATOM 5157 N N . PRO D 1 10 ? 30.835 -75.243 5.945 1.00 62.52 10 PRO D N 1
ATOM 5158 C CA . PRO D 1 10 ? 31.056 -74.039 5.126 1.00 61.69 10 PRO D CA 1
ATOM 5159 C C . PRO D 1 10 ? 30.361 -74.085 3.757 1.00 60.77 10 PRO D C 1
ATOM 5160 O O . PRO D 1 10 ? 30.149 -75.168 3.203 1.00 60.58 10 PRO D O 1
ATOM 5164 N N . TYR D 1 11 ? 29.990 -72.910 3.248 1.00 59.55 11 TYR D N 1
ATOM 5165 C CA . TYR D 1 11 ? 29.423 -72.759 1.907 1.00 58.30 11 TYR D CA 1
ATOM 5166 C C . TYR D 1 11 ? 30.499 -72.200 0.974 1.00 57.37 11 TYR D C 1
ATOM 5167 O O . TYR D 1 11 ? 31.278 -71.334 1.389 1.00 57.37 11 TYR D O 1
ATOM 5176 N N . PRO D 1 12 ? 30.566 -72.706 -0.281 1.00 56.37 12 PRO D N 1
ATOM 5177 C CA . PRO D 1 12 ? 31.631 -72.295 -1.226 1.00 55.24 12 PRO D CA 1
ATOM 5178 C C . PRO D 1 12 ? 31.553 -70.847 -1.735 1.00 53.99 12 PRO D C 1
ATOM 5179 O O . PRO D 1 12 ? 32.393 -70.436 -2.537 1.00 54.05 12 PRO D O 1
ATOM 5183 N N . ARG D 1 13 ? 30.562 -70.081 -1.285 1.00 52.19 13 ARG D N 1
ATOM 5184 C CA . ARG D 1 13 ? 30.445 -68.689 -1.711 1.00 50.50 13 ARG D CA 1
ATOM 5185 C C . ARG D 1 13 ? 30.654 -67.726 -0.553 1.00 48.49 13 ARG D C 1
ATOM 5186 O O . ARG D 1 13 ? 30.212 -67.967 0.578 1.00 48.37 13 ARG D O 1
ATOM 5194 N N . ASP D 1 14 ? 31.338 -66.630 -0.843 1.00 46.14 14 ASP D N 1
ATOM 5195 C CA . ASP D 1 14 ? 31.376 -65.513 0.078 1.00 43.89 14 ASP D CA 1
ATOM 5196 C C . ASP D 1 14 ? 30.020 -64.817 0.075 1.00 41.86 14 ASP D C 1
ATOM 5197 O O . ASP D 1 14 ? 29.374 -64.716 -0.969 1.00 40.90 14 ASP D O 1
ATOM 5202 N N . LEU D 1 15 ? 29.598 -64.349 1.246 1.00 39.75 15 LEU D N 1
ATOM 5203 C CA . LEU D 1 15 ? 28.419 -63.493 1.356 1.00 37.67 15 LEU D CA 1
ATOM 5204 C C . LEU D 1 15 ? 28.564 -62.289 0.428 1.00 36.23 15 LEU D C 1
ATOM 5205 O O . LEU D 1 15 ? 29.567 -61.582 0.475 1.00 35.69 15 LEU D O 1
ATOM 5210 N N . GLY D 1 16 ? 27.570 -62.088 -0.430 1.00 34.89 16 GLY D N 1
ATOM 5211 C CA . GLY D 1 16 ? 27.561 -60.970 -1.382 1.00 33.99 16 GLY D CA 1
ATOM 5212 C C . GLY D 1 16 ? 26.847 -59.742 -0.829 1.00 32.67 16 GLY D C 1
ATOM 5213 O O . GLY D 1 16 ? 27.438 -58.986 -0.078 1.00 33.64 16 GLY D O 1
ATOM 5214 N N . LYS D 1 17 ? 25.584 -59.544 -1.206 1.00 30.93 17 LYS D N 1
ATOM 5215 C CA . LYS D 1 17 ? 24.750 -58.461 -0.662 1.00 29.35 17 LYS D CA 1
ATOM 5216 C C . LYS D 1 17 ? 23.497 -59.040 -0.014 1.00 28.87 17 LYS D C 1
ATOM 5217 O O . LYS D 1 17 ? 23.095 -60.173 -0.321 1.00 28.73 17 LYS D O 1
ATOM 5223 N N . ILE D 1 18 ? 22.898 -58.270 0.892 1.00 27.00 18 ILE D N 1
ATOM 5224 C CA . ILE D 1 18 ? 21.701 -58.701 1.566 1.00 26.49 18 ILE D CA 1
ATOM 5225 C C . ILE D 1 18 ? 20.518 -57.839 1.079 1.00 26.65 18 ILE D C 1
ATOM 5226 O O . ILE D 1 18 ? 20.395 -56.677 1.461 1.00 26.23 18 ILE D O 1
ATOM 5231 N N . VAL D 1 19 ? 19.677 -58.403 0.210 1.00 26.78 19 VAL D N 1
ATOM 5232 C CA . VAL D 1 19 ? 18.532 -57.674 -0.341 1.00 27.06 19 VAL D CA 1
ATOM 5233 C C . VAL D 1 19 ? 17.314 -57.855 0.579 1.00 27.96 19 VAL D C 1
ATOM 5234 O O . VAL D 1 19 ? 16.973 -58.989 0.966 1.00 26.94 19 VAL D O 1
ATOM 5238 N N . CYS D 1 20 ? 16.683 -56.729 0.924 1.00 27.67 20 CYS D N 1
ATOM 5239 C CA . CYS D 1 20 ? 15.627 -56.678 1.935 1.00 28.29 20 CYS D CA 1
ATOM 5240 C C . CYS D 1 20 ? 14.332 -56.063 1.424 1.00 28.89 20 CYS D C 1
ATOM 5241 O O . CYS D 1 20 ? 14.354 -55.173 0.575 1.00 29.21 20 CYS D O 1
ATOM 5244 N N . VAL D 1 21 ? 13.207 -56.556 1.940 1.00 29.91 21 VAL D N 1
ATOM 5245 C CA . VAL D 1 21 ? 11.887 -55.986 1.650 1.00 30.83 21 VAL D CA 1
ATOM 5246 C C . VAL D 1 21 ? 11.354 -55.267 2.885 1.00 31.30 21 VAL D C 1
ATOM 5247 O O . VAL D 1 21 ? 11.466 -55.765 4.016 1.00 31.95 21 VAL D O 1
ATOM 5251 N N . GLY D 1 22 ? 10.775 -54.098 2.653 1.00 31.60 22 GLY D N 1
ATOM 5252 C CA . GLY D 1 22 ? 10.258 -53.266 3.712 1.00 32.76 22 GLY D CA 1
ATOM 5253 C C . GLY D 1 22 ? 8.975 -53.692 4.398 1.00 33.78 22 GLY D C 1
ATOM 5254 O O . GLY D 1 22 ? 8.988 -54.012 5.593 1.00 35.39 22 GLY D O 1
ATOM 5255 N N . ARG D 1 23 ? 7.844 -53.680 3.713 1.00 33.29 23 ARG D N 1
ATOM 5256 C CA . ARG D 1 23 ? 6.605 -53.833 4.505 1.00 33.30 23 ARG D CA 1
ATOM 5257 C C . ARG D 1 23 ? 5.828 -55.024 4.013 1.00 33.28 23 ARG D C 1
ATOM 5258 O O . ARG D 1 23 ? 4.812 -54.871 3.352 1.00 34.14 23 ARG D O 1
ATOM 5266 N N . ASN D 1 24 ? 6.328 -56.211 4.331 1.00 33.18 24 ASN D N 1
ATOM 5267 C CA . ASN D 1 24 ? 5.823 -57.436 3.755 1.00 33.48 24 ASN D CA 1
ATOM 5268 C C . ASN D 1 24 ? 4.808 -58.153 4.634 1.00 33.48 24 ASN D C 1
ATOM 5269 O O . ASN D 1 24 ? 4.215 -59.127 4.214 1.00 33.95 24 ASN D O 1
ATOM 5274 N N . TYR D 1 25 ? 4.653 -57.693 5.864 1.00 33.77 25 TYR D N 1
ATOM 5275 C CA . TYR D 1 25 ? 3.664 -58.245 6.768 1.00 34.50 25 TYR D CA 1
ATOM 5276 C C . TYR D 1 25 ? 2.687 -57.126 7.098 1.00 34.53 25 TYR D C 1
ATOM 5277 O O . TYR D 1 25 ? 3.032 -56.168 7.801 1.00 34.38 25 TYR D O 1
ATOM 5286 N N . ALA D 1 26 ? 1.466 -57.254 6.570 1.00 34.70 26 ALA D N 1
ATOM 5287 C CA . ALA D 1 26 ? 0.401 -56.255 6.785 1.00 34.83 26 ALA D CA 1
ATOM 5288 C C . ALA D 1 26 ? 0.379 -55.741 8.222 1.00 34.48 26 ALA D C 1
ATOM 5289 O O . ALA D 1 26 ? 0.350 -54.533 8.455 1.00 34.69 26 ALA D O 1
ATOM 5291 N N . ALA D 1 27 ? 0.460 -56.659 9.184 1.00 34.75 27 ALA D N 1
ATOM 5292 C CA . ALA D 1 27 ? 0.406 -56.298 10.604 1.00 34.67 27 ALA D CA 1
ATOM 5293 C C . ALA D 1 27 ? 1.585 -55.457 11.072 1.00 34.65 27 ALA D C 1
ATOM 5294 O O . ALA D 1 27 ? 1.442 -54.652 11.999 1.00 35.19 27 ALA D O 1
ATOM 5296 N N . HIS D 1 28 ? 2.760 -55.652 10.465 1.00 34.16 28 HIS D N 1
ATOM 5297 C CA . HIS D 1 28 ? 3.929 -54.857 10.862 1.00 33.21 28 HIS D CA 1
ATOM 5298 C C . HIS D 1 28 ? 3.797 -53.428 10.343 1.00 33.07 28 HIS D C 1
ATOM 5299 O O . HIS D 1 28 ? 4.117 -52.473 11.057 1.00 32.30 28 HIS D O 1
ATOM 5306 N N . ALA D 1 29 ? 3.340 -53.293 9.098 1.00 33.33 29 ALA D N 1
ATOM 5307 C CA . ALA D 1 29 ? 2.968 -51.984 8.555 1.00 34.03 29 ALA D CA 1
ATOM 5308 C C . ALA D 1 29 ? 2.011 -51.233 9.510 1.00 34.81 29 ALA D C 1
ATOM 5309 O O . ALA D 1 29 ? 2.292 -50.108 9.921 1.00 34.55 29 ALA D O 1
ATOM 5311 N N . LYS D 1 30 ? 0.916 -51.896 9.900 1.00 36.03 30 LYS D N 1
ATOM 5312 C CA . LYS D 1 30 ? -0.120 -51.295 10.757 1.00 36.53 30 LYS D CA 1
ATOM 5313 C C . LYS D 1 30 ? 0.371 -50.873 12.143 1.00 36.48 30 LYS D C 1
ATOM 5314 O O . LYS D 1 30 ? 0.054 -49.767 12.598 1.00 36.37 30 LYS D O 1
ATOM 5320 N N . GLU D 1 31 ? 1.154 -51.731 12.807 1.00 36.50 31 GLU D N 1
ATOM 5321 C CA . GLU D 1 31 ? 1.628 -51.444 14.169 1.00 36.46 31 GLU D CA 1
ATOM 5322 C C . GLU D 1 31 ? 2.474 -50.177 14.186 1.00 36.70 31 GLU D C 1
ATOM 5323 O O . GLU D 1 31 ? 2.653 -49.567 15.234 1.00 37.06 31 GLU D O 1
ATOM 5329 N N . LEU D 1 32 ? 3.008 -49.788 13.030 1.00 36.75 32 LEU D N 1
ATOM 5330 C CA . LEU D 1 32 ? 3.823 -48.578 12.961 1.00 37.30 32 LEU D CA 1
ATOM 5331 C C . LEU D 1 32 ? 3.082 -47.439 12.259 1.00 37.71 32 LEU D C 1
ATOM 5332 O O . LEU D 1 32 ? 3.650 -46.371 12.039 1.00 38.01 32 LEU D O 1
ATOM 5337 N N . ASN D 1 33 ? 1.829 -47.690 11.892 1.00 37.74 33 ASN D N 1
ATOM 5338 C CA . ASN D 1 33 ? 1.010 -46.721 11.154 1.00 37.89 33 ASN D CA 1
ATOM 5339 C C . ASN D 1 33 ? 1.659 -46.279 9.838 1.00 37.96 33 ASN D C 1
ATOM 5340 O O . ASN D 1 33 ? 1.767 -45.092 9.533 1.00 38.51 33 ASN D O 1
ATOM 5345 N N . ASN D 1 34 ? 2.098 -47.263 9.065 1.00 37.99 34 ASN D N 1
ATOM 5346 C CA . ASN D 1 34 ? 2.740 -47.006 7.795 1.00 37.90 34 ASN D CA 1
ATOM 5347 C C . ASN D 1 34 ? 1.845 -47.501 6.694 1.00 37.76 34 ASN D C 1
ATOM 5348 O O . ASN D 1 34 ? 1.224 -48.532 6.851 1.00 38.00 34 ASN D O 1
ATOM 5353 N N . PRO D 1 35 ? 1.779 -46.769 5.569 1.00 38.08 35 PRO D N 1
ATOM 5354 C CA . PRO D 1 35 ? 1.010 -47.252 4.424 1.00 38.58 35 PRO D CA 1
ATOM 5355 C C . PRO D 1 35 ? 1.563 -48.553 3.822 1.00 39.46 35 PRO D C 1
ATOM 5356 O O . PRO D 1 35 ? 2.776 -48.770 3.799 1.00 39.49 35 PRO D O 1
ATOM 5360 N N . ILE D 1 36 ? 0.664 -49.398 3.335 1.00 40.15 36 ILE D N 1
ATOM 5361 C CA . ILE D 1 36 ? 1.034 -50.626 2.658 1.00 41.09 36 ILE D CA 1
ATOM 5362 C C . ILE D 1 36 ? 1.167 -50.293 1.176 1.00 41.84 36 ILE D C 1
ATOM 5363 O O . ILE D 1 36 ? 0.201 -49.874 0.562 1.00 42.00 36 ILE D O 1
ATOM 5368 N N . PRO D 1 37 ? 2.372 -50.450 0.596 1.00 42.33 37 PRO D N 1
ATOM 5369 C CA . PRO D 1 37 ? 2.452 -50.083 -0.807 1.00 42.36 37 PRO D CA 1
ATOM 5370 C C . PRO D 1 37 ? 2.050 -51.274 -1.658 1.00 42.54 37 PRO D C 1
ATOM 5371 O O . PRO D 1 37 ? 2.103 -52.417 -1.200 1.00 42.74 37 PRO D O 1
ATOM 5375 N N . SER D 1 38 ? 1.604 -51.016 -2.876 1.00 42.56 38 SER D N 1
ATOM 5376 C CA . SER D 1 38 ? 1.254 -52.112 -3.769 1.00 42.73 38 SER D CA 1
ATOM 5377 C C . SER D 1 38 ? 2.523 -52.696 -4.392 1.00 42.45 38 SER D C 1
ATOM 5378 O O . SER D 1 38 ? 2.487 -53.798 -4.931 1.00 42.88 38 SER D O 1
ATOM 5381 N N . SER D 1 39 ? 3.628 -51.946 -4.310 1.00 41.73 39 SER D N 1
ATOM 5382 C CA . SER D 1 39 ? 4.951 -52.415 -4.733 1.00 40.86 39 SER D CA 1
ATOM 5383 C C . SER D 1 39 ? 5.954 -52.442 -3.574 1.00 39.60 39 SER D C 1
ATOM 5384 O O . SER D 1 39 ? 5.988 -51.513 -2.758 1.00 39.63 39 SER D O 1
ATOM 5387 N N . PRO D 1 40 ? 6.784 -53.506 -3.513 1.00 38.10 40 PRO D N 1
ATOM 5388 C CA . PRO D 1 40 ? 7.712 -53.764 -2.400 1.00 36.84 40 PRO D CA 1
ATOM 5389 C C . PRO D 1 40 ? 8.696 -52.636 -2.161 1.00 35.40 40 PRO D C 1
ATOM 5390 O O . PRO D 1 40 ? 9.299 -52.130 -3.105 1.00 35.22 40 PRO D O 1
ATOM 5394 N N . ILE D 1 41 ? 8.836 -52.238 -0.903 1.00 33.86 41 ILE D N 1
ATOM 5395 C CA . ILE D 1 41 ? 9.899 -51.338 -0.494 1.00 32.84 41 ILE D CA 1
ATOM 5396 C C . ILE D 1 41 ? 11.189 -52.164 -0.495 1.00 31.99 41 ILE D C 1
ATOM 5397 O O . ILE D 1 41 ? 11.258 -53.183 0.186 1.00 32.87 41 ILE D O 1
ATOM 5402 N N . LEU D 1 42 ? 12.187 -51.738 -1.274 1.00 30.29 42 LEU D N 1
ATOM 5403 C CA . LEU D 1 42 ? 13.450 -52.481 -1.402 1.00 28.35 42 LEU D CA 1
ATOM 5404 C C . LEU D 1 42 ? 14.660 -51.677 -0.977 1.00 28.02 42 LEU D C 1
ATOM 5405 O O . LEU D 1 42 ? 14.880 -50.551 -1.453 1.00 27.99 42 LEU D O 1
ATOM 5410 N N . PHE D 1 43 ? 15.448 -52.275 -0.091 1.00 26.82 43 PHE D N 1
ATOM 5411 C CA . PHE D 1 43 ? 16.731 -51.724 0.320 1.00 26.05 43 PHE D CA 1
ATOM 5412 C C . PHE D 1 43 ? 17.752 -52.858 0.439 1.00 25.59 43 PHE D C 1
ATOM 5413 O O . PHE D 1 43 ? 17.385 -54.041 0.408 1.00 25.63 43 PHE D O 1
ATOM 5421 N N . ILE D 1 44 ? 19.026 -52.502 0.549 1.00 25.19 44 ILE D N 1
ATOM 5422 C CA . ILE D 1 44 ? 20.121 -53.501 0.589 1.00 24.60 44 ILE D CA 1
ATOM 5423 C C . ILE D 1 44 ? 21.083 -53.235 1.733 1.00 24.43 44 ILE D C 1
ATOM 5424 O O . ILE D 1 44 ? 21.458 -52.083 1.978 1.00 24.32 44 ILE D O 1
ATOM 5429 N N . LYS D 1 45 ? 21.461 -54.304 2.438 1.00 23.72 45 LYS D N 1
ATOM 5430 C CA . LYS D 1 45 ? 22.476 -54.249 3.474 1.00 23.53 45 LYS D CA 1
ATOM 5431 C C . LYS D 1 45 ? 23.759 -54.895 2.914 1.00 23.59 45 LYS D C 1
ATOM 5432 O O . LYS D 1 45 ? 23.677 -55.878 2.175 1.00 23.69 45 LYS D O 1
ATOM 5438 N N . PRO D 1 46 ? 24.938 -54.366 3.279 1.00 23.42 46 PRO D N 1
ATOM 5439 C CA . PRO D 1 46 ? 26.181 -54.882 2.730 1.00 23.69 46 PRO D CA 1
ATOM 5440 C C . PRO D 1 46 ? 26.720 -56.099 3.484 1.00 23.80 46 PRO D C 1
ATOM 5441 O O . PRO D 1 46 ? 26.411 -56.282 4.672 1.00 23.15 46 PRO D O 1
ATOM 5445 N N . ALA D 1 47 ? 27.512 -56.932 2.796 1.00 24.47 47 ALA D N 1
ATOM 5446 C CA . ALA D 1 47 ? 28.160 -58.091 3.432 1.00 24.81 47 ALA D CA 1
ATOM 5447 C C . ALA D 1 47 ? 28.849 -57.684 4.730 1.00 25.26 47 ALA D C 1
ATOM 5448 O O . ALA D 1 47 ? 28.807 -58.419 5.723 1.00 25.69 47 ALA D O 1
ATOM 5450 N N . SER D 1 48 ? 29.435 -56.485 4.733 1.00 25.29 48 SER D N 1
ATOM 5451 C CA . SER D 1 48 ? 30.170 -55.949 5.888 1.00 25.86 48 SER D CA 1
ATOM 5452 C C . SER D 1 48 ? 29.314 -55.659 7.135 1.00 26.10 48 SER D C 1
ATOM 5453 O O . SER D 1 48 ? 29.854 -55.441 8.222 1.00 26.68 48 SER D O 1
ATOM 5456 N N . SER D 1 49 ? 27.985 -55.682 7.001 1.00 26.44 49 SER D N 1
ATOM 5457 C CA . SER D 1 49 ? 27.104 -55.515 8.172 1.00 25.93 49 SER D CA 1
ATOM 5458 C C . SER D 1 49 ? 26.714 -56.853 8.846 1.00 26.35 49 SER D C 1
ATOM 5459 O O . SER D 1 49 ? 26.130 -56.867 9.945 1.00 26.83 49 SER D O 1
ATOM 5462 N N . ALA D 1 50 ? 27.016 -57.964 8.184 1.00 26.68 50 ALA D N 1
ATOM 5463 C CA . ALA D 1 50 ? 26.668 -59.301 8.687 1.00 27.07 50 ALA D CA 1
ATOM 5464 C C . ALA D 1 50 ? 27.559 -59.727 9.835 1.00 27.87 50 ALA D C 1
ATOM 5465 O O . ALA D 1 50 ? 28.763 -59.437 9.845 1.00 27.34 50 ALA D O 1
ATOM 5467 N N . VAL D 1 51 ? 26.951 -60.396 10.813 1.00 28.30 51 VAL D N 1
ATOM 5468 C CA . VAL D 1 51 ? 27.677 -61.006 11.920 1.00 29.32 51 VAL D CA 1
ATOM 5469 C C . VAL D 1 51 ? 26.994 -62.328 12.286 1.00 30.39 51 VAL D C 1
ATOM 5470 O O . VAL D 1 51 ? 25.863 -62.591 11.840 1.00 30.55 51 VAL D O 1
ATOM 5474 N N . PRO D 1 52 ? 27.679 -63.178 13.083 1.00 31.16 52 PRO D N 1
ATOM 5475 C CA . PRO D 1 52 ? 26.973 -64.355 13.575 1.00 31.69 52 PRO D CA 1
ATOM 5476 C C . PRO D 1 52 ? 25.718 -63.990 14.365 1.00 31.97 52 PRO D C 1
ATOM 5477 O O . PRO D 1 52 ? 25.657 -62.961 15.042 1.00 31.30 52 PRO D O 1
ATOM 5481 N N . PHE D 1 53 ? 24.724 -64.852 14.251 1.00 32.81 53 PHE D N 1
ATOM 5482 C CA . PHE D 1 53 ? 23.532 -64.761 15.053 1.00 33.41 53 PHE D CA 1
ATOM 5483 C C . PHE D 1 53 ? 23.845 -65.375 16.403 1.00 33.81 53 PHE D C 1
ATOM 5484 O O . PHE D 1 53 ? 23.622 -66.577 16.615 1.00 34.02 53 PHE D O 1
ATOM 5492 N N . GLY D 1 54 ? 24.367 -64.561 17.311 1.00 33.64 54 GLY D N 1
ATOM 5493 C CA . GLY D 1 54 ? 24.794 -65.062 18.613 1.00 33.79 54 GLY D CA 1
ATOM 5494 C C . GLY D 1 54 ? 26.211 -65.628 18.596 1.00 33.39 54 GLY D C 1
ATOM 5495 O O . GLY D 1 54 ? 26.772 -65.878 17.526 1.00 33.34 54 GLY D O 1
ATOM 5496 N N . PRO D 1 55 ? 26.796 -65.863 19.784 1.00 32.87 55 PRO D N 1
ATOM 5497 C CA . PRO D 1 55 ? 26.176 -65.763 21.113 1.00 32.50 55 PRO D CA 1
ATOM 5498 C C . PRO D 1 55 ? 26.035 -64.349 21.666 1.00 32.25 55 PRO D C 1
ATOM 5499 O O . PRO D 1 55 ? 25.438 -64.177 22.726 1.00 31.56 55 PRO D O 1
ATOM 5503 N N . VAL D 1 56 ? 26.627 -63.363 20.988 1.00 32.06 56 VAL D N 1
ATOM 5504 C CA . VAL D 1 56 ? 26.388 -61.955 21.296 1.00 31.92 56 VAL D CA 1
ATOM 5505 C C . VAL D 1 56 ? 25.877 -61.182 20.067 1.00 32.49 56 VAL D C 1
ATOM 5506 O O . VAL D 1 56 ? 26.205 -61.534 18.927 1.00 32.80 56 VAL D O 1
ATOM 5510 N N . PHE D 1 57 ? 25.053 -60.152 20.307 1.00 32.57 57 PHE D N 1
ATOM 5511 C CA . PHE D 1 57 ? 24.687 -59.171 19.274 1.00 32.29 57 PHE D CA 1
ATOM 5512 C C . PHE D 1 57 ? 25.145 -57.818 19.761 1.00 32.23 57 PHE D C 1
ATOM 5513 O O . PHE D 1 57 ? 24.599 -57.281 20.725 1.00 33.16 57 PHE D O 1
ATOM 5521 N N . SER D 1 58 ? 26.152 -57.252 19.121 1.00 31.52 58 SER D N 1
ATOM 5522 C CA . SER D 1 58 ? 26.562 -55.911 19.480 1.00 31.16 58 SER D CA 1
ATOM 5523 C C . SER D 1 58 ? 25.674 -54.846 18.790 1.00 30.73 58 SER D C 1
ATOM 5524 O O . SER D 1 58 ? 25.301 -55.009 17.631 1.00 30.44 58 SER D O 1
ATOM 5527 N N . ILE D 1 59 ? 25.325 -53.785 19.518 1.00 30.10 59 ILE D N 1
ATOM 5528 C CA . ILE D 1 59 ? 24.467 -52.714 18.991 1.00 30.48 59 ILE D CA 1
ATOM 5529 C C . ILE D 1 59 ? 25.146 -51.349 19.152 1.00 31.06 59 ILE D C 1
ATOM 5530 O O . ILE D 1 59 ? 25.925 -51.161 20.093 1.00 31.42 59 ILE D O 1
ATOM 5535 N N . PRO D 1 60 ? 24.878 -50.400 18.226 1.00 31.40 60 PRO D N 1
ATOM 5536 C CA . PRO D 1 60 ? 25.427 -49.044 18.324 1.00 32.21 60 PRO D CA 1
ATOM 5537 C C . PRO D 1 60 ? 25.027 -48.351 19.626 1.00 32.92 60 PRO D C 1
ATOM 5538 O O . PRO D 1 60 ? 23.952 -48.608 20.153 1.00 32.42 60 PRO D O 1
ATOM 5542 N N . LYS D 1 61 ? 25.871 -47.466 20.136 1.00 34.76 61 LYS D N 1
ATOM 5543 C CA . LYS D 1 61 ? 25.637 -46.957 21.491 1.00 36.60 61 LYS D CA 1
ATOM 5544 C C . LYS D 1 61 ? 25.007 -45.576 21.642 1.00 38.08 61 LYS D C 1
ATOM 5545 O O . LYS D 1 61 ? 24.121 -45.393 22.482 1.00 38.94 61 LYS D O 1
ATOM 5551 N N . ASP D 1 62 ? 25.443 -44.585 20.884 1.00 38.76 62 ASP D N 1
ATOM 5552 C CA . ASP D 1 62 ? 24.897 -43.258 21.192 1.00 40.12 62 ASP D CA 1
ATOM 5553 C C . ASP D 1 62 ? 24.133 -42.646 20.042 1.00 39.65 62 ASP D C 1
ATOM 5554 O O . ASP D 1 62 ? 24.300 -41.471 19.718 1.00 39.88 62 ASP D O 1
ATOM 5559 N N . GLN D 1 63 ? 23.263 -43.469 19.461 1.00 39.22 63 GLN D N 1
ATOM 5560 C CA . GLN D 1 63 ? 22.542 -43.106 18.257 1.00 38.86 63 GLN D CA 1
ATOM 5561 C C . GLN D 1 63 ? 21.052 -43.425 18.324 1.00 37.79 63 GLN D C 1
ATOM 5562 O O . GLN D 1 63 ? 20.410 -43.662 17.291 1.00 37.60 63 GLN D O 1
ATOM 5568 N N . GLY D 1 64 ? 20.511 -43.419 19.542 1.00 36.68 64 GLY D N 1
ATOM 5569 C CA . GLY D 1 64 ? 19.092 -43.677 19.762 1.00 35.12 64 GLY D CA 1
ATOM 5570 C C . GLY D 1 64 ? 18.763 -45.152 19.768 1.00 34.65 64 GLY D C 1
ATOM 5571 O O . GLY D 1 64 ? 19.652 -45.997 19.916 1.00 33.82 64 GLY D O 1
ATOM 5572 N N . SER D 1 65 ? 17.477 -45.464 19.601 1.00 33.90 65 SER D N 1
ATOM 5573 C CA . SER D 1 65 ? 17.009 -46.831 19.754 1.00 33.95 65 SER D CA 1
ATOM 5574 C C . SER D 1 65 ? 17.396 -47.718 18.590 1.00 33.33 65 SER D C 1
ATOM 5575 O O . SER D 1 65 ? 17.504 -47.268 17.439 1.00 33.42 65 SER D O 1
ATOM 5578 N N . VAL D 1 66 ? 17.589 -48.986 18.924 1.00 31.86 66 VAL D N 1
ATOM 5579 C CA . VAL D 1 66 ? 17.962 -50.023 17.988 1.00 30.81 66 VAL D CA 1
ATOM 5580 C C . VAL D 1 66 ? 16.880 -51.085 18.079 1.00 30.39 66 VAL D C 1
ATOM 5581 O O . VAL D 1 66 ? 16.640 -51.653 19.152 1.00 31.03 66 VAL D O 1
ATOM 5585 N N . HIS D 1 67 ? 16.221 -51.355 16.968 1.00 28.94 67 HIS D N 1
ATOM 5586 C CA . HIS D 1 67 ? 15.173 -52.337 16.978 1.00 28.01 67 HIS D CA 1
ATOM 5587 C C . HIS D 1 67 ? 15.633 -53.658 16.431 1.00 28.00 67 HIS D C 1
ATOM 5588 O O . HIS D 1 67 ? 16.416 -53.713 15.479 1.00 26.89 67 HIS D O 1
ATOM 5595 N N . HIS D 1 68 ? 15.137 -54.723 17.051 1.00 28.04 68 HIS D N 1
ATOM 5596 C CA . HIS D 1 68 ? 15.210 -56.058 16.486 1.00 27.72 68 HIS D CA 1
ATOM 5597 C C . HIS D 1 68 ? 14.130 -56.182 15.437 1.00 28.27 68 HIS D C 1
ATOM 5598 O O . HIS D 1 68 ? 13.042 -55.633 15.607 1.00 29.23 68 HIS D O 1
ATOM 5605 N N . GLU D 1 69 ? 14.433 -56.878 14.345 1.00 27.98 69 GLU D N 1
ATOM 5606 C CA . GLU D 1 69 ? 13.459 -57.227 13.340 1.00 28.33 69 GLU D CA 1
ATOM 5607 C C . GLU D 1 69 ? 13.851 -58.601 12.845 1.00 29.07 69 GLU D C 1
ATOM 5608 O O . GLU D 1 69 ? 14.751 -58.714 11.999 1.00 29.43 69 GLU D O 1
ATOM 5614 N N . LEU D 1 70 ? 13.214 -59.647 13.388 1.00 29.28 70 LEU D N 1
ATOM 5615 C CA . LEU D 1 70 ? 13.484 -61.020 12.931 1.00 29.42 70 LEU D CA 1
ATOM 5616 C C . LEU D 1 70 ? 12.797 -61.254 11.600 1.00 29.43 70 LEU D C 1
ATOM 5617 O O . LEU D 1 70 ? 11.658 -60.791 11.381 1.00 30.37 70 LEU D O 1
ATOM 5622 N N . GLU D 1 71 ? 13.489 -61.947 10.701 1.00 28.51 71 GLU D N 1
ATOM 5623 C CA . GLU D 1 71 ? 12.997 -62.206 9.357 1.00 28.70 71 GLU D CA 1
ATOM 5624 C C . GLU D 1 71 ? 13.530 -63.529 8.887 1.00 29.18 71 GLU D C 1
ATOM 5625 O O . GLU D 1 71 ? 14.579 -63.976 9.336 1.00 30.35 71 GLU D O 1
ATOM 5631 N N . ILE D 1 72 ? 12.802 -64.146 7.973 1.00 29.69 72 ILE D N 1
ATOM 5632 C CA . ILE D 1 72 ? 13.256 -65.326 7.274 1.00 30.13 72 ILE D CA 1
ATOM 5633 C C . ILE D 1 72 ? 14.284 -64.906 6.227 1.00 30.17 72 ILE D C 1
ATOM 5634 O O . ILE D 1 72 ? 14.010 -64.032 5.390 1.00 29.53 72 ILE D O 1
ATOM 5639 N N . ALA D 1 73 ? 15.465 -65.519 6.302 1.00 30.41 73 ALA D N 1
ATOM 5640 C CA . ALA D 1 73 ? 16.539 -65.252 5.359 1.00 30.78 73 ALA D CA 1
ATOM 5641 C C . ALA D 1 73 ? 16.580 -66.351 4.325 1.00 31.34 73 ALA D C 1
ATOM 5642 O O . ALA D 1 73 ? 16.302 -67.509 4.627 1.00 31.69 73 ALA D O 1
ATOM 5644 N N . ILE D 1 74 ? 16.867 -65.972 3.089 1.00 32.25 74 ILE D N 1
ATOM 5645 C CA . ILE D 1 74 ? 16.945 -66.902 1.981 1.00 33.39 74 ILE D CA 1
ATOM 5646 C C . ILE D 1 74 ? 18.345 -66.824 1.342 1.00 34.55 74 ILE D C 1
ATOM 5647 O O . ILE D 1 74 ? 18.782 -65.743 0.922 1.00 34.00 74 ILE D O 1
ATOM 5652 N N . LEU D 1 75 ? 19.036 -67.971 1.290 1.00 35.04 75 LEU D N 1
ATOM 5653 C CA . LEU D 1 75 ? 20.363 -68.055 0.671 1.00 35.75 75 LEU D CA 1
ATOM 5654 C C . LEU D 1 75 ? 20.241 -68.374 -0.808 1.00 36.09 75 LEU D C 1
ATOM 5655 O O . LEU D 1 75 ? 19.711 -69.428 -1.177 1.00 36.56 75 LEU D O 1
ATOM 5660 N N . ILE D 1 76 ? 20.720 -67.454 -1.648 1.00 36.14 76 ILE D N 1
ATOM 5661 C CA . ILE D 1 76 ? 20.663 -67.612 -3.099 1.00 36.33 76 ILE D CA 1
ATOM 5662 C C . ILE D 1 76 ? 21.825 -68.500 -3.562 1.00 37.55 76 ILE D C 1
ATOM 5663 O O . ILE D 1 76 ? 23.001 -68.161 -3.364 1.00 37.05 76 ILE D O 1
ATOM 5668 N N . GLY D 1 77 ? 21.486 -69.637 -4.174 1.00 38.04 77 GLY D N 1
ATOM 5669 C CA . GLY D 1 77 ? 22.500 -70.615 -4.572 1.00 38.71 77 GLY D CA 1
ATOM 5670 C C . GLY D 1 77 ? 22.952 -70.496 -6.008 1.00 38.72 77 GLY D C 1
ATOM 5671 O O . GLY D 1 77 ? 24.077 -70.864 -6.338 1.00 38.90 77 GLY D O 1
ATOM 5672 N N . LYS D 1 78 ? 22.063 -70.004 -6.865 1.00 38.89 78 LYS D N 1
ATOM 5673 C CA . LYS D 1 78 ? 22.323 -69.863 -8.300 1.00 39.46 78 LYS D CA 1
ATOM 5674 C C . LYS D 1 78 ? 22.013 -68.445 -8.732 1.00 39.43 78 LYS D C 1
ATOM 5675 O O . LYS D 1 78 ? 21.116 -67.812 -8.165 1.00 39.48 78 LYS D O 1
ATOM 5681 N N . ALA D 1 79 ? 22.724 -67.959 -9.748 1.00 39.50 79 ALA D N 1
ATOM 5682 C CA . ALA D 1 79 ? 22.534 -66.592 -10.241 1.00 39.74 79 ALA D CA 1
ATOM 5683 C C . ALA D 1 79 ? 21.099 -66.369 -10.683 1.00 39.84 79 ALA D C 1
ATOM 5684 O O . ALA D 1 79 ? 20.461 -67.275 -11.197 1.00 40.09 79 ALA D O 1
ATOM 5686 N N . LEU D 1 80 ? 20.590 -65.161 -10.464 1.00 40.03 80 LEU D N 1
ATOM 5687 C CA . LEU D 1 80 ? 19.227 -64.825 -10.859 1.00 40.45 80 LEU D CA 1
ATOM 5688 C C . LEU D 1 80 ? 19.180 -63.420 -11.415 1.00 40.80 80 LEU D C 1
ATOM 5689 O O . LEU D 1 80 ? 19.674 -62.473 -10.793 1.00 41.02 80 LEU D O 1
ATOM 5694 N N . SER D 1 81 ? 18.597 -63.292 -12.597 1.00 41.34 81 SER D N 1
ATOM 5695 C CA . SER D 1 81 ? 18.423 -61.990 -13.236 1.00 41.86 81 SER D CA 1
ATOM 5696 C C . SER D 1 81 ? 17.181 -62.010 -14.119 1.00 42.51 81 SER D C 1
ATOM 5697 O O . SER D 1 81 ? 17.083 -62.839 -15.030 1.00 42.25 81 SER D O 1
ATOM 5700 N N . ARG D 1 82 ? 16.241 -61.100 -13.864 1.00 43.34 82 ARG D N 1
ATOM 5701 C CA . ARG D 1 82 ? 14.996 -61.064 -14.622 1.00 44.39 82 ARG D CA 1
ATOM 5702 C C . ARG D 1 82 ? 14.342 -62.449 -14.568 1.00 44.27 82 ARG D C 1
ATOM 5703 O O . ARG D 1 82 ? 13.907 -62.969 -15.586 1.00 44.54 82 ARG D O 1
ATOM 5711 N N . ALA D 1 83 ? 14.286 -63.040 -13.379 1.00 44.39 83 ALA D N 1
ATOM 5712 C CA . ALA D 1 83 ? 13.966 -64.462 -13.230 1.00 44.82 83 ALA D CA 1
ATOM 5713 C C . ALA D 1 83 ? 12.490 -64.769 -12.957 1.00 45.32 83 ALA D C 1
ATOM 5714 O O . ALA D 1 83 ? 11.750 -63.927 -12.440 1.00 45.32 83 ALA D O 1
ATOM 5716 N N . SER D 1 84 ? 12.085 -65.990 -13.305 1.00 45.50 84 SER D N 1
ATOM 5717 C CA . SER D 1 84 ? 10.750 -66.494 -12.996 1.00 45.78 84 SER D CA 1
ATOM 5718 C C . SER D 1 84 ? 10.755 -67.192 -11.648 1.00 45.82 84 SER D C 1
ATOM 5719 O O . SER D 1 84 ? 11.807 -67.534 -11.119 1.00 45.76 84 SER D O 1
ATOM 5722 N N . THR D 1 85 ? 9.565 -67.433 -11.113 1.00 46.32 85 THR D N 1
ATOM 5723 C CA . THR D 1 85 ? 9.407 -68.060 -9.804 1.00 46.64 85 THR D CA 1
ATOM 5724 C C . THR D 1 85 ? 9.977 -69.481 -9.735 1.00 46.89 85 THR D C 1
ATOM 5725 O O . THR D 1 85 ? 10.424 -69.919 -8.673 1.00 46.81 85 THR D O 1
ATOM 5729 N N . GLU D 1 86 ? 9.958 -70.195 -10.861 1.00 47.47 86 GLU D N 1
ATOM 5730 C CA . GLU D 1 86 ? 10.524 -71.546 -10.941 1.00 48.12 86 GLU D CA 1
ATOM 5731 C C . GLU D 1 86 ? 12.056 -71.530 -10.820 1.00 47.63 86 GLU D C 1
ATOM 5732 O O . GLU D 1 86 ? 12.642 -72.341 -10.098 1.00 47.51 86 GLU D O 1
ATOM 5738 N N . GLN D 1 87 ? 12.697 -70.602 -11.520 1.00 47.23 87 GLN D N 1
ATOM 5739 C CA . GLN D 1 87 ? 14.146 -70.434 -11.398 1.00 47.19 87 GLN D CA 1
ATOM 5740 C C . GLN D 1 87 ? 14.542 -70.008 -9.992 1.00 46.82 87 GLN D C 1
ATOM 5741 O O . GLN D 1 87 ? 15.557 -70.456 -9.458 1.00 47.18 87 GLN D O 1
ATOM 5747 N N . VAL D 1 88 ? 13.713 -69.171 -9.381 1.00 46.53 88 VAL D N 1
ATOM 5748 C CA . VAL D 1 88 ? 13.957 -68.725 -8.025 1.00 46.51 88 VAL D CA 1
ATOM 5749 C C . VAL D 1 88 ? 13.983 -69.921 -7.063 1.00 46.85 88 VAL D C 1
ATOM 5750 O O . VAL D 1 88 ? 14.898 -70.042 -6.233 1.00 46.46 88 VAL D O 1
ATOM 5754 N N . ALA D 1 89 ? 12.991 -70.808 -7.196 1.00 47.15 89 ALA D N 1
ATOM 5755 C CA . ALA D 1 89 ? 12.889 -71.998 -6.343 1.00 47.53 89 ALA D CA 1
ATOM 5756 C C . ALA D 1 89 ? 14.065 -72.961 -6.534 1.00 47.56 89 ALA D C 1
ATOM 5757 O O . ALA D 1 89 ? 14.536 -73.571 -5.569 1.00 47.76 89 ALA D O 1
ATOM 5759 N N . GLU D 1 90 ? 14.549 -73.086 -7.767 1.00 47.62 90 GLU D N 1
ATOM 5760 C CA . GLU D 1 90 ? 15.738 -73.902 -8.031 1.00 48.30 90 GLU D CA 1
ATOM 5761 C C . GLU D 1 90 ? 17.046 -73.271 -7.537 1.00 47.62 90 GLU D C 1
ATOM 5762 O O . GLU D 1 90 ? 17.973 -73.989 -7.147 1.00 48.00 90 GLU D O 1
ATOM 5768 N N . SER D 1 91 ? 17.123 -71.939 -7.572 1.00 46.53 91 SER D N 1
ATOM 5769 C CA . SER D 1 91 ? 18.315 -71.233 -7.108 1.00 44.91 91 SER D CA 1
ATOM 5770 C C . SER D 1 91 ? 18.480 -71.305 -5.590 1.00 44.13 91 SER D C 1
ATOM 5771 O O . SER D 1 91 ? 19.593 -71.456 -5.101 1.00 44.31 91 SER D O 1
ATOM 5774 N N . ILE D 1 92 ? 17.383 -71.219 -4.842 1.00 42.81 92 ILE D N 1
ATOM 5775 C CA . ILE D 1 92 ? 17.478 -71.218 -3.385 1.00 41.76 92 ILE D CA 1
ATOM 5776 C C . ILE D 1 92 ? 18.263 -72.428 -2.873 1.00 41.69 92 ILE D C 1
ATOM 5777 O O . ILE D 1 92 ? 17.992 -73.581 -3.259 1.00 41.66 92 ILE D O 1
ATOM 5782 N N . ALA D 1 93 ? 19.246 -72.149 -2.022 1.00 40.21 93 ALA D N 1
ATOM 5783 C CA . ALA D 1 93 ? 20.106 -73.181 -1.460 1.00 39.58 93 ALA D CA 1
ATOM 5784 C C . ALA D 1 93 ? 19.656 -73.562 -0.061 1.00 39.05 93 ALA D C 1
ATOM 5785 O O . ALA D 1 93 ? 19.896 -74.678 0.389 1.00 39.15 93 ALA D O 1
ATOM 5787 N N . GLY D 1 94 ? 18.995 -72.638 0.630 1.00 38.32 94 GLY D N 1
ATOM 5788 C CA . GLY D 1 94 ? 18.543 -72.896 1.992 1.00 37.78 94 GLY D CA 1
ATOM 5789 C C . GLY D 1 94 ? 17.850 -71.705 2.625 1.00 37.44 94 GLY D C 1
ATOM 5790 O O . GLY D 1 94 ? 17.680 -70.654 1.991 1.00 37.50 94 GLY D O 1
ATOM 5791 N N . ILE D 1 95 ? 17.458 -71.879 3.880 1.00 36.50 95 ILE D N 1
ATOM 5792 C CA . ILE D 1 95 ? 16.672 -70.896 4.602 1.00 36.15 95 ILE D CA 1
ATOM 5793 C C . ILE D 1 95 ? 17.283 -70.730 5.974 1.00 35.60 95 ILE D C 1
ATOM 5794 O O . ILE D 1 95 ? 17.909 -71.662 6.507 1.00 35.74 95 ILE D O 1
ATOM 5799 N N . GLY D 1 96 ? 17.125 -69.540 6.539 1.00 34.61 96 GLY D N 1
ATOM 5800 C CA . GLY D 1 96 ? 17.647 -69.238 7.862 1.00 33.90 96 GLY D CA 1
ATOM 5801 C C . GLY D 1 96 ? 16.894 -68.070 8.447 1.00 33.62 96 GLY D C 1
ATOM 5802 O O . GLY D 1 96 ? 15.823 -67.737 7.974 1.00 33.21 96 GLY D O 1
ATOM 5803 N N . LEU D 1 97 ? 17.467 -67.464 9.485 1.00 33.93 97 LEU D N 1
ATOM 5804 C CA . LEU D 1 97 ? 16.933 -66.266 10.117 1.00 33.79 97 LEU D CA 1
ATOM 5805 C C . LEU D 1 97 ? 17.951 -65.139 10.054 1.00 33.46 97 LEU D C 1
ATOM 5806 O O . LEU D 1 97 ? 19.164 -65.375 10.116 1.00 33.88 97 LEU D O 1
ATOM 5811 N N . GLY D 1 98 ? 17.448 -63.918 9.930 1.00 32.25 98 GLY D N 1
ATOM 5812 C CA . GLY D 1 98 ? 18.263 -62.718 10.008 1.00 31.17 98 GLY D CA 1
ATOM 5813 C C . GLY D 1 98 ? 17.634 -61.736 10.965 1.00 30.62 98 GLY D C 1
ATOM 5814 O O . GLY D 1 98 ? 16.405 -61.680 11.098 1.00 31.49 98 GLY D O 1
ATOM 5815 N N . LEU D 1 99 ? 18.459 -60.994 11.682 1.00 29.52 99 LEU D N 1
ATOM 5816 C CA . LEU D 1 99 ? 17.972 -59.813 12.361 1.00 28.61 99 LEU D CA 1
ATOM 5817 C C . LEU D 1 99 ? 18.342 -58.572 11.527 1.00 28.80 99 LEU D C 1
ATOM 5818 O O . LEU D 1 99 ? 19.518 -58.302 11.281 1.00 28.51 99 LEU D O 1
ATOM 5823 N N . ASP D 1 100 ? 17.323 -57.854 11.068 1.00 28.52 100 ASP D N 1
ATOM 5824 C CA . ASP D 1 100 ? 17.484 -56.611 10.331 1.00 28.17 100 ASP D CA 1
ATOM 5825 C C . ASP D 1 100 ? 17.529 -55.532 11.390 1.00 28.36 100 ASP D C 1
ATOM 5826 O O . ASP D 1 100 ? 16.548 -54.810 11.593 1.00 28.98 100 ASP D O 1
ATOM 5831 N N . LEU D 1 101 ? 18.650 -55.439 12.096 1.00 28.17 101 LEU D N 1
ATOM 5832 C CA . LEU D 1 101 ? 18.774 -54.447 13.157 1.00 28.36 101 LEU D CA 1
ATOM 5833 C C . LEU D 1 101 ? 18.754 -53.061 12.537 1.00 28.20 101 LEU D C 1
ATOM 5834 O O . LEU D 1 101 ? 19.299 -52.854 11.454 1.00 28.31 101 LEU D O 1
ATOM 5839 N N . THR D 1 102 ? 18.131 -52.124 13.235 1.00 28.15 102 THR D N 1
ATOM 5840 C CA . THR D 1 102 ? 17.746 -50.842 12.641 1.00 28.07 102 THR D CA 1
ATOM 5841 C C . THR D 1 102 ? 17.839 -49.742 13.651 1.00 28.12 102 THR D C 1
ATOM 5842 O O . THR D 1 102 ? 17.230 -49.842 14.714 1.00 28.46 102 THR D O 1
ATOM 5846 N N . LEU D 1 103 ? 18.586 -48.690 13.317 1.00 27.77 103 LEU D N 1
ATOM 5847 C CA . LEU D 1 103 ? 18.572 -47.481 14.092 1.00 27.76 103 LEU D CA 1
ATOM 5848 C C . LEU D 1 103 ? 17.264 -46.723 13.783 1.00 28.19 103 LEU D C 1
ATOM 5849 O O . LEU D 1 103 ? 17.206 -45.921 12.851 1.00 28.05 103 LEU D O 1
ATOM 5854 N N . ARG D 1 104 ? 16.210 -47.013 14.549 1.00 27.59 104 ARG D N 1
ATOM 5855 C CA . ARG D 1 104 ? 14.863 -46.468 14.270 1.00 28.24 104 ARG D CA 1
ATOM 5856 C C . ARG D 1 104 ? 14.746 -44.925 14.306 1.00 28.08 104 ARG D C 1
ATOM 5857 O O . ARG D 1 104 ? 14.136 -44.335 13.411 1.00 28.28 104 ARG D O 1
ATOM 5865 N N . ASP D 1 105 ? 15.326 -44.290 15.319 1.00 27.82 105 ASP D N 1
ATOM 5866 C CA . ASP D 1 105 ? 15.385 -42.825 15.393 1.00 28.46 105 ASP D CA 1
ATOM 5867 C C . ASP D 1 105 ? 16.136 -42.199 14.215 1.00 28.45 105 ASP D C 1
ATOM 5868 O O . ASP D 1 105 ? 15.697 -41.203 13.654 1.00 27.95 105 ASP D O 1
ATOM 5873 N N . VAL D 1 106 ? 17.297 -42.761 13.875 1.00 28.46 106 VAL D N 1
ATOM 5874 C CA . VAL D 1 106 ? 18.027 -42.319 12.682 1.00 27.76 106 VAL D CA 1
ATOM 5875 C C . VAL D 1 106 ? 17.129 -42.500 11.461 1.00 27.21 106 VAL D C 1
ATOM 5876 O O . VAL D 1 106 ? 17.009 -41.592 10.653 1.00 27.81 106 VAL D O 1
ATOM 5880 N N . GLN D 1 107 ? 16.469 -43.652 11.354 1.00 27.14 107 GLN D N 1
ATOM 5881 C CA . GLN D 1 107 ? 15.591 -43.945 10.220 1.00 27.37 107 GLN D CA 1
ATOM 5882 C C . GLN D 1 107 ? 14.383 -42.998 10.106 1.00 27.84 107 GLN D C 1
ATOM 5883 O O . GLN D 1 107 ? 13.973 -42.638 8.997 1.00 26.30 107 GLN D O 1
ATOM 5889 N N . ASP D 1 108 ? 13.827 -42.610 11.250 1.00 28.12 108 ASP D N 1
ATOM 5890 C CA . ASP D 1 108 ? 12.749 -41.633 11.271 1.00 29.16 108 ASP D CA 1
ATOM 5891 C C . ASP D 1 108 ? 13.198 -40.304 10.659 1.00 29.27 108 ASP D C 1
ATOM 5892 O O . ASP D 1 108 ? 12.506 -39.747 9.817 1.00 29.82 108 ASP D O 1
ATOM 5897 N N . GLN D 1 109 ? 14.347 -39.808 11.100 1.00 30.23 109 GLN D N 1
ATOM 5898 C CA . GLN D 1 109 ? 14.912 -38.549 10.622 1.00 31.08 109 GLN D CA 1
ATOM 5899 C C . GLN D 1 109 ? 15.322 -38.556 9.122 1.00 30.76 109 GLN D C 1
ATOM 5900 O O . GLN D 1 109 ? 15.090 -37.576 8.407 1.00 30.44 109 GLN D O 1
ATOM 5906 N N . LEU D 1 110 ? 15.904 -39.666 8.659 1.00 29.64 110 LEU D N 1
ATOM 5907 C CA . LEU D 1 110 ? 16.223 -39.868 7.234 1.00 28.69 110 LEU D CA 1
ATOM 5908 C C . LEU D 1 110 ? 14.954 -39.879 6.345 1.00 28.61 110 LEU D C 1
ATOM 5909 O O . LEU D 1 110 ? 14.930 -39.317 5.245 1.00 28.26 110 LEU D O 1
ATOM 5914 N N . LYS D 1 111 ? 13.914 -40.550 6.827 1.00 28.38 111 LYS D N 1
ATOM 5915 C CA . LYS D 1 111 ? 12.629 -40.560 6.165 1.00 28.96 111 LYS D CA 1
ATOM 5916 C C . LYS D 1 111 ? 12.124 -39.139 5.989 1.00 29.02 111 LYS D C 1
ATOM 5917 O O . LYS D 1 111 ? 11.696 -38.775 4.894 1.00 29.32 111 LYS D O 1
ATOM 5923 N N . GLU D 1 112 ? 12.162 -38.358 7.074 1.00 28.91 112 GLU D N 1
ATOM 5924 C CA . GLU D 1 112 ? 11.664 -36.968 7.082 1.00 29.12 112 GLU D CA 1
ATOM 5925 C C . GLU D 1 112 ? 12.312 -36.116 6.021 1.00 29.36 112 GLU D C 1
ATOM 5926 O O . GLU D 1 112 ? 11.623 -35.415 5.258 1.00 29.14 112 GLU D O 1
ATOM 5932 N N . LYS D 1 113 ? 13.641 -36.221 5.955 1.00 29.22 113 LYS D N 1
ATOM 5933 C CA . LYS D 1 113 ? 14.433 -35.466 4.999 1.00 29.09 113 LYS D CA 1
ATOM 5934 C C . LYS D 1 113 ? 14.529 -36.071 3.598 1.00 28.19 113 LYS D C 1
ATOM 5935 O O . LYS D 1 113 ? 15.148 -35.477 2.725 1.00 28.23 113 LYS D O 1
ATOM 5941 N N . GLY D 1 114 ? 13.947 -37.241 3.374 1.00 27.70 114 GLY D N 1
ATOM 5942 C CA . GLY D 1 114 ? 14.091 -37.901 2.071 1.00 27.17 114 GLY D CA 1
ATOM 5943 C C . GLY D 1 114 ? 15.538 -38.294 1.749 1.00 26.77 114 GLY D C 1
ATOM 5944 O O . GLY D 1 114 ? 16.011 -38.095 0.622 1.00 26.80 114 GLY D O 1
ATOM 5945 N N . HIS D 1 115 ? 16.234 -38.818 2.758 1.00 25.79 115 HIS D N 1
ATOM 5946 C CA . HIS D 1 115 ? 17.613 -39.291 2.640 1.00 24.79 115 HIS D CA 1
ATOM 5947 C C . HIS D 1 115 ? 17.682 -40.804 2.520 1.00 24.30 115 HIS D C 1
ATOM 5948 O O . HIS D 1 115 ? 16.742 -41.490 2.907 1.00 24.88 115 HIS D O 1
ATOM 5955 N N . PRO D 1 116 ? 18.803 -41.346 2.005 1.00 24.24 116 PRO D N 1
ATOM 5956 C CA . PRO D 1 116 ? 18.843 -42.799 1.837 1.00 23.68 116 PRO D CA 1
ATOM 5957 C C . PRO D 1 116 ? 18.961 -43.446 3.194 1.00 23.04 116 PRO D C 1
ATOM 5958 O O . PRO D 1 116 ? 19.361 -42.776 4.147 1.00 23.61 116 PRO D O 1
ATOM 5962 N N . TRP D 1 117 ? 18.614 -44.725 3.294 1.00 22.43 117 TRP D N 1
ATOM 5963 C CA . TRP D 1 117 ? 18.480 -45.388 4.602 1.00 22.32 117 TRP D CA 1
ATOM 5964 C C . TRP D 1 117 ? 19.761 -46.012 5.181 1.00 22.51 117 TRP D C 1
ATOM 5965 O O . TRP D 1 117 ? 19.765 -46.482 6.342 1.00 22.18 117 TRP D O 1
ATOM 5976 N N . GLU D 1 118 ? 20.833 -46.034 4.389 1.00 22.14 118 GLU D N 1
ATOM 5977 C CA . GLU D 1 118 ? 22.045 -46.782 4.778 1.00 22.28 118 GLU D CA 1
ATOM 5978 C C . GLU D 1 118 ? 22.555 -46.519 6.210 1.00 22.56 118 GLU D C 1
ATOM 5979 O O . GLU D 1 118 ? 22.844 -47.462 6.917 1.00 23.59 118 GLU D O 1
ATOM 5985 N N . ARG D 1 119 ? 22.626 -45.266 6.654 1.00 23.27 119 ARG D N 1
ATOM 5986 C CA . ARG D 1 119 ? 23.045 -44.965 8.043 1.00 24.19 119 ARG D CA 1
ATOM 5987 C C . ARG D 1 119 ? 22.254 -45.756 9.096 1.00 24.33 119 ARG D C 1
ATOM 5988 O O . ARG D 1 119 ? 22.800 -46.113 10.131 1.00 25.29 119 ARG D O 1
ATOM 5996 N N . ALA D 1 120 ? 20.996 -46.065 8.804 1.00 24.24 120 ALA D N 1
ATOM 5997 C CA . ALA D 1 120 ? 20.098 -46.702 9.762 1.00 24.43 120 ALA D CA 1
ATOM 5998 C C . ALA D 1 120 ? 20.055 -48.205 9.620 1.00 24.35 120 ALA D C 1
ATOM 5999 O O . ALA D 1 120 ? 19.581 -48.894 10.513 1.00 24.81 120 ALA D O 1
ATOM 6001 N N . LYS D 1 121 ? 20.516 -48.705 8.485 1.00 24.33 121 LYS D N 1
ATOM 6002 C CA . LYS D 1 121 ? 20.344 -50.109 8.144 1.00 24.25 121 LYS D CA 1
ATOM 6003 C C . LYS D 1 121 ? 21.645 -50.872 7.858 1.00 24.05 121 LYS D C 1
ATOM 6004 O O . LYS D 1 121 ? 21.636 -52.096 7.861 1.00 24.94 121 LYS D O 1
ATOM 6010 N N . SER D 1 122 ? 22.742 -50.170 7.594 1.00 23.40 122 SER D N 1
ATOM 6011 C CA . SER D 1 122 ? 23.946 -50.836 7.076 1.00 23.12 122 SER D CA 1
ATOM 6012 C C . SER D 1 122 ? 25.192 -50.754 7.971 1.00 22.96 122 SER D C 1
ATOM 6013 O O . SER D 1 122 ? 26.279 -51.164 7.564 1.00 23.02 122 SER D O 1
ATOM 6016 N N . PHE D 1 123 ? 25.036 -50.194 9.168 1.00 23.20 123 PHE D N 1
ATOM 6017 C CA . PHE D 1 123 ? 26.119 -50.046 10.133 1.00 23.65 123 PHE D CA 1
ATOM 6018 C C . PHE D 1 123 ? 26.732 -51.411 10.500 1.00 23.78 123 PHE D C 1
ATOM 6019 O O . PHE D 1 123 ? 26.141 -52.454 10.212 1.00 23.43 123 PHE D O 1
ATOM 6027 N N . ASP D 1 124 ? 27.897 -51.423 11.146 1.00 23.96 124 ASP D N 1
ATOM 6028 C CA . ASP D 1 124 ? 28.510 -52.715 11.493 1.00 24.76 124 ASP D CA 1
ATOM 6029 C C . ASP D 1 124 ? 27.619 -53.477 12.474 1.00 24.36 124 ASP D C 1
ATOM 6030 O O . ASP D 1 124 ? 27.149 -52.927 13.463 1.00 24.28 124 ASP D O 1
ATOM 6035 N N . GLY D 1 125 ? 27.366 -54.739 12.174 1.00 25.24 125 GLY D N 1
ATOM 6036 C CA . GLY D 1 125 ? 26.584 -55.575 13.076 1.00 24.77 125 GLY D CA 1
ATOM 6037 C C . GLY D 1 125 ? 25.084 -55.481 12.851 1.00 25.22 125 GLY D C 1
ATOM 6038 O O . GLY D 1 125 ? 24.328 -56.114 13.592 1.00 25.15 125 GLY D O 1
ATOM 6039 N N . ALA D 1 126 ? 24.661 -54.740 11.817 1.00 24.64 126 ALA D N 1
ATOM 6040 C CA . ALA D 1 126 ? 23.236 -54.557 11.483 1.00 25.42 126 ALA D CA 1
ATOM 6041 C C . ALA D 1 126 ? 22.550 -55.803 10.955 1.00 25.76 126 ALA D C 1
ATOM 6042 O O . ALA D 1 126 ? 21.318 -55.861 10.905 1.00 26.13 126 ALA D O 1
ATOM 6044 N N . CYS D 1 127 ? 23.329 -56.811 10.570 1.00 26.61 127 CYS D N 1
ATOM 6045 C CA . CYS D 1 127 ? 22.730 -58.026 10.047 1.00 26.47 127 CYS D CA 1
ATOM 6046 C C . CYS D 1 127 ? 23.202 -59.387 10.640 1.00 27.02 127 CYS D C 1
ATOM 6047 O O . CYS D 1 127 ? 23.812 -60.212 9.931 1.00 25.94 127 CYS D O 1
ATOM 6050 N N . PRO D 1 128 ? 22.868 -59.657 11.914 1.00 27.72 128 PRO D N 1
ATOM 6051 C CA . PRO D 1 128 ? 23.079 -61.017 12.424 1.00 28.11 128 PRO D CA 1
ATOM 6052 C C . PRO D 1 128 ? 22.378 -62.025 11.517 1.00 29.39 128 PRO D C 1
ATOM 6053 O O . PRO D 1 128 ? 21.202 -61.836 11.180 1.00 29.40 128 PRO D O 1
ATOM 6057 N N . LEU D 1 129 ? 23.105 -63.058 11.088 1.00 30.68 129 LEU D N 1
ATOM 6058 C CA . LEU D 1 129 ? 22.566 -64.107 10.231 1.00 32.06 129 LEU D CA 1
ATOM 6059 C C . LEU D 1 129 ? 22.902 -65.472 10.809 1.00 33.62 129 LEU D C 1
ATOM 6060 O O . LEU D 1 129 ? 24.059 -65.743 11.134 1.00 33.10 129 LEU D O 1
ATOM 6065 N N . THR D 1 130 ? 21.888 -66.330 10.935 1.00 35.05 130 THR D N 1
ATOM 6066 C CA . THR D 1 130 ? 22.115 -67.707 11.376 1.00 36.72 130 THR D CA 1
ATOM 6067 C C . THR D 1 130 ? 22.793 -68.465 10.255 1.00 37.71 130 THR D C 1
ATOM 6068 O O . THR D 1 130 ? 22.902 -67.962 9.136 1.00 37.77 130 THR D O 1
ATOM 6072 N N . GLU D 1 131 ? 23.240 -69.679 10.562 1.00 39.56 131 GLU D N 1
ATOM 6073 C CA . GLU D 1 131 ? 23.523 -70.676 9.538 1.00 41.36 131 GLU D CA 1
ATOM 6074 C C . GLU D 1 131 ? 22.244 -70.953 8.740 1.00 41.86 131 GLU D C 1
ATOM 6075 O O . GLU D 1 131 ? 21.137 -70.704 9.225 1.00 42.48 131 GLU D O 1
ATOM 6081 N N . PHE D 1 132 ? 22.399 -71.475 7.531 1.00 42.79 132 PHE D N 1
ATOM 6082 C CA . PHE D 1 132 ? 21.276 -71.851 6.688 1.00 43.71 132 PHE D CA 1
ATOM 6083 C C . PHE D 1 132 ? 21.067 -73.365 6.647 1.00 44.59 132 PHE D C 1
ATOM 6084 O O . PHE D 1 132 ? 22.025 -74.145 6.730 1.00 44.54 132 PHE D O 1
ATOM 6092 N N . VAL D 1 133 ? 19.801 -73.761 6.535 1.00 45.13 133 VAL D N 1
ATOM 6093 C CA . VAL D 1 133 ? 19.417 -75.166 6.450 1.00 45.96 133 VAL D CA 1
ATOM 6094 C C . VAL D 1 133 ? 18.955 -75.440 5.034 1.00 46.59 133 VAL D C 1
ATOM 6095 O O . VAL D 1 133 ? 18.055 -74.763 4.524 1.00 46.21 133 VAL D O 1
ATOM 6099 N N . ALA D 1 134 ? 19.595 -76.426 4.408 1.00 47.37 134 ALA D N 1
ATOM 6100 C CA . ALA D 1 134 ? 19.352 -76.775 3.015 1.00 48.25 134 ALA D CA 1
ATOM 6101 C C . ALA D 1 134 ? 17.930 -77.265 2.785 1.00 49.17 134 ALA D C 1
ATOM 6102 O O . ALA D 1 134 ? 17.390 -78.052 3.566 1.00 48.89 134 ALA D O 1
ATOM 6104 N N . VAL D 1 135 ? 17.333 -76.768 1.711 1.00 50.55 135 VAL D N 1
ATOM 6105 C CA . VAL D 1 135 ? 16.041 -77.227 1.249 1.00 51.91 135 VAL D CA 1
ATOM 6106 C C . VAL D 1 135 ? 16.219 -77.567 -0.212 1.00 53.10 135 VAL D C 1
ATOM 6107 O O . VAL D 1 135 ? 16.773 -76.781 -0.985 1.00 53.24 135 VAL D O 1
ATOM 6111 N N . ASN D 1 136 ? 15.776 -78.765 -0.571 1.00 54.76 136 ASN D N 1
ATOM 6112 C CA . ASN D 1 136 ? 16.063 -79.347 -1.873 1.00 56.33 136 ASN D CA 1
ATOM 6113 C C . ASN D 1 136 ? 14.850 -80.070 -2.433 1.00 57.12 136 ASN D C 1
ATOM 6114 O O . ASN D 1 136 ? 14.282 -80.975 -1.791 1.00 57.21 136 ASN D O 1
ATOM 6119 N N . LEU D 1 137 ? 14.474 -79.664 -3.643 1.00 58.04 137 LEU D N 1
ATOM 6120 C CA . LEU D 1 137 ? 13.275 -80.159 -4.315 1.00 58.90 137 LEU D CA 1
ATOM 6121 C C . LEU D 1 137 ? 12.067 -80.082 -3.381 1.00 59.29 137 LEU D C 1
ATOM 6122 O O . LEU D 1 137 ? 11.255 -81.016 -3.316 1.00 59.51 137 LEU D O 1
ATOM 6127 N N . ALA D 1 138 ? 11.970 -78.962 -2.658 1.00 59.51 138 ALA D N 1
ATOM 6128 C CA . ALA D 1 138 ? 10.869 -78.713 -1.737 1.00 59.84 138 ALA D CA 1
ATOM 6129 C C . ALA D 1 138 ? 9.539 -78.749 -2.497 1.00 60.08 138 ALA D C 1
ATOM 6130 O O . ALA D 1 138 ? 9.506 -78.562 -3.721 1.00 60.39 138 ALA D O 1
ATOM 6132 N N . SER D 1 139 ? 8.451 -79.021 -1.779 1.00 60.17 139 SER D N 1
ATOM 6133 C CA . SER D 1 139 ? 7.120 -79.004 -2.374 1.00 60.14 139 SER D CA 1
ATOM 6134 C C . SER D 1 139 ? 6.777 -77.567 -2.752 1.00 60.13 139 SER D C 1
ATOM 6135 O O . SER D 1 139 ? 7.013 -76.630 -1.977 1.00 59.86 139 SER D O 1
ATOM 6138 N N . GLU D 1 140 ? 6.216 -77.413 -3.945 1.00 60.09 140 GLU D N 1
ATOM 6139 C CA . GLU D 1 140 ? 6.088 -76.121 -4.600 1.00 60.19 140 GLU D CA 1
ATOM 6140 C C . GLU D 1 140 ? 5.329 -75.066 -3.776 1.00 59.71 140 GLU D C 1
ATOM 6141 O O . GLU D 1 140 ? 5.274 -73.900 -4.164 1.00 59.73 140 GLU D O 1
ATOM 6147 N N . ASP D 1 141 ? 4.773 -75.480 -2.637 1.00 59.22 141 ASP D N 1
ATOM 6148 C CA . ASP D 1 141 ? 3.996 -74.605 -1.756 1.00 58.60 141 ASP D CA 1
ATOM 6149 C C . ASP D 1 141 ? 4.388 -74.734 -0.271 1.00 58.04 141 ASP D C 1
ATOM 6150 O O . ASP D 1 141 ? 3.701 -74.205 0.614 1.00 57.72 141 ASP D O 1
ATOM 6155 N N . GLU D 1 142 ? 5.496 -75.428 -0.002 1.00 57.00 142 GLU D N 1
ATOM 6156 C CA . GLU D 1 142 ? 6.098 -75.422 1.335 1.00 56.20 142 GLU D CA 1
ATOM 6157 C C . GLU D 1 142 ? 6.589 -74.007 1.667 1.00 55.24 142 GLU D C 1
ATOM 6158 O O . GLU D 1 142 ? 6.817 -73.682 2.835 1.00 54.86 142 GLU D O 1
ATOM 6164 N N . TRP D 1 143 ? 6.729 -73.174 0.629 1.00 54.42 143 TRP D N 1
ATOM 6165 C CA . TRP D 1 143 ? 7.158 -71.771 0.772 1.00 53.32 143 TRP D CA 1
ATOM 6166 C C . TRP D 1 143 ? 6.206 -70.890 1.586 1.00 52.60 143 TRP D C 1
ATOM 6167 O O . TRP D 1 143 ? 6.600 -69.823 2.061 1.00 52.68 143 TRP D O 1
ATOM 6178 N N . GLN D 1 144 ? 4.962 -71.332 1.756 1.00 51.53 144 GLN D N 1
ATOM 6179 C CA . GLN D 1 144 ? 4.008 -70.600 2.592 1.00 50.61 144 GLN D CA 1
ATOM 6180 C C . GLN D 1 144 ? 3.845 -71.250 3.968 1.00 49.30 144 GLN D C 1
ATOM 6181 O O . GLN D 1 144 ? 2.907 -70.945 4.705 1.00 49.27 144 GLN D O 1
ATOM 6187 N N . ALA D 1 145 ? 4.774 -72.134 4.316 1.00 47.49 145 ALA D N 1
ATOM 6188 C CA . ALA D 1 145 ? 4.705 -72.840 5.587 1.00 45.76 145 ALA D CA 1
ATOM 6189 C C . ALA D 1 145 ? 5.961 -72.661 6.449 1.00 44.38 145 ALA D C 1
ATOM 6190 O O . ALA D 1 145 ? 6.252 -73.493 7.322 1.00 43.88 145 ALA D O 1
ATOM 6192 N N . ILE D 1 146 ? 6.696 -71.570 6.206 1.00 42.68 146 ILE D N 1
ATOM 6193 C CA . ILE D 1 146 ? 7.858 -71.224 7.030 1.00 40.59 146 ILE D CA 1
ATOM 6194 C C . ILE D 1 146 ? 7.450 -70.288 8.170 1.00 39.94 146 ILE D C 1
ATOM 6195 O O . ILE D 1 146 ? 6.853 -69.236 7.942 1.00 39.77 146 ILE D O 1
ATOM 6200 N N . GLY D 1 147 ? 7.776 -70.678 9.396 1.00 39.07 147 GLY D N 1
ATOM 6201 C CA . GLY D 1 147 ? 7.437 -69.879 10.568 1.00 38.67 147 GLY D CA 1
ATOM 6202 C C . GLY D 1 147 ? 8.666 -69.339 11.268 1.00 38.50 147 GLY D C 1
ATOM 6203 O O . GLY D 1 147 ? 9.745 -69.906 11.156 1.00 38.90 147 GLY D O 1
ATOM 6204 N N . LEU D 1 148 ? 8.512 -68.242 11.994 1.00 37.94 148 LEU D N 1
ATOM 6205 C CA . LEU D 1 148 ? 9.615 -67.708 12.780 1.00 37.55 148 LEU D CA 1
ATOM 6206 C C . LEU D 1 148 ? 9.066 -67.125 14.064 1.00 37.22 148 LEU D C 1
ATOM 6207 O O . LEU D 1 148 ? 7.955 -66.587 14.077 1.00 37.15 148 LEU D O 1
ATOM 6212 N N . THR D 1 149 ? 9.833 -67.246 15.143 1.00 36.81 149 THR D N 1
ATOM 6213 C CA . THR D 1 149 ? 9.452 -66.668 16.426 1.00 37.19 149 THR D CA 1
ATOM 6214 C C . THR D 1 149 ? 10.673 -66.035 17.086 1.00 37.21 149 THR D C 1
ATOM 6215 O O . THR D 1 149 ? 11.778 -66.559 16.977 1.00 37.23 149 THR D O 1
ATOM 6219 N N . LEU D 1 150 ? 10.471 -64.916 17.766 1.00 37.64 150 LEU D N 1
ATOM 6220 C CA . LEU D 1 150 ? 11.527 -64.291 18.549 1.00 38.65 150 LEU D CA 1
ATOM 6221 C C . LEU D 1 150 ? 11.055 -64.133 19.980 1.00 39.65 150 LEU D C 1
ATOM 6222 O O . LEU D 1 150 ? 9.932 -63.668 20.222 1.00 40.13 150 LEU D O 1
ATOM 6227 N N . GLU D 1 151 ? 11.906 -64.528 20.925 1.00 40.15 151 GLU D N 1
ATOM 6228 C CA . GLU D 1 151 ? 11.649 -64.287 22.332 1.00 41.09 151 GLU D CA 1
ATOM 6229 C C . GLU D 1 151 ? 12.707 -63.349 22.875 1.00 41.66 151 GLU D C 1
ATOM 6230 O O . GLU D 1 151 ? 13.845 -63.312 22.387 1.00 41.51 151 GLU D O 1
ATOM 6236 N N . LYS D 1 152 ? 12.316 -62.585 23.882 1.00 42.73 152 LYS D N 1
ATOM 6237 C CA . LYS D 1 152 ? 13.150 -61.541 24.449 1.00 44.10 152 LYS D CA 1
ATOM 6238 C C . LYS D 1 152 ? 12.999 -61.566 25.970 1.00 45.02 152 LYS D C 1
ATOM 6239 O O . LYS D 1 152 ? 11.940 -61.208 26.516 1.00 45.06 152 LYS D O 1
ATOM 6245 N N . ASN D 1 153 ? 14.072 -61.984 26.644 1.00 46.05 153 ASN D N 1
ATOM 6246 C CA . ASN D 1 153 ? 14.072 -62.157 28.093 1.00 47.03 153 ASN D CA 1
ATOM 6247 C C . ASN D 1 153 ? 12.977 -63.121 28.554 1.00 47.23 153 ASN D C 1
ATOM 6248 O O . ASN D 1 153 ? 12.340 -62.902 29.581 1.00 47.87 153 ASN D O 1
ATOM 6253 N N . GLY D 1 154 ? 12.767 -64.176 27.768 1.00 47.50 154 GLY D N 1
ATOM 6254 C CA . GLY D 1 154 ? 11.843 -65.260 28.100 1.00 48.22 154 GLY D CA 1
ATOM 6255 C C . GLY D 1 154 ? 10.425 -65.161 27.548 1.00 48.76 154 GLY D C 1
ATOM 6256 O O . GLY D 1 154 ? 9.676 -66.144 27.562 1.00 48.57 154 GLY D O 1
ATOM 6257 N N . GLN D 1 155 ? 10.062 -63.979 27.053 1.00 49.21 155 GLN D N 1
ATOM 6258 C CA . GLN D 1 155 ? 8.694 -63.689 26.613 1.00 49.43 155 GLN D CA 1
ATOM 6259 C C . GLN D 1 155 ? 8.615 -63.537 25.100 1.00 48.96 155 GLN D C 1
ATOM 6260 O O . GLN D 1 155 ? 9.508 -62.951 24.487 1.00 48.93 155 GLN D O 1
ATOM 6266 N N . PHE D 1 156 ? 7.557 -64.069 24.496 1.00 48.60 156 PHE D N 1
ATOM 6267 C CA . PHE D 1 156 ? 7.372 -63.957 23.044 1.00 48.36 156 PHE D CA 1
ATOM 6268 C C . PHE D 1 156 ? 7.304 -62.498 22.604 1.00 47.22 156 PHE D C 1
ATOM 6269 O O . PHE D 1 156 ? 6.786 -61.634 23.315 1.00 47.03 156 PHE D O 1
ATOM 6277 N N . GLN D 1 157 ? 7.867 -62.231 21.434 1.00 46.12 157 GLN D N 1
ATOM 6278 C CA . GLN D 1 157 ? 8.049 -60.862 20.985 1.00 44.99 157 GLN D CA 1
ATOM 6279 C C . GLN D 1 157 ? 7.603 -60.716 19.538 1.00 43.49 157 GLN D C 1
ATOM 6280 O O . GLN D 1 157 ? 6.973 -59.734 19.185 1.00 43.10 157 GLN D O 1
ATOM 6286 N N . GLN D 1 158 ? 7.929 -61.697 18.708 1.00 41.83 158 GLN D N 1
ATOM 6287 C CA . GLN D 1 158 ? 7.541 -61.664 17.311 1.00 40.76 158 GLN D CA 1
ATOM 6288 C C . GLN D 1 158 ? 7.164 -63.048 16.888 1.00 40.90 158 GLN D C 1
ATOM 6289 O O . GLN D 1 158 ? 7.778 -64.019 17.329 1.00 40.79 158 GLN D O 1
ATOM 6295 N N . GLN D 1 159 ? 6.173 -63.129 16.009 1.00 40.83 159 GLN D N 1
ATOM 6296 C CA . GLN D 1 159 ? 5.721 -64.396 15.484 1.00 41.94 159 GLN D CA 1
ATOM 6297 C C . GLN D 1 159 ? 5.075 -64.193 14.124 1.00 41.62 159 GLN D C 1
ATOM 6298 O O . GLN D 1 159 ? 4.327 -63.234 13.925 1.00 41.80 159 GLN D O 1
ATOM 6304 N N . GLY D 1 160 ? 5.357 -65.101 13.194 1.00 41.25 160 GLY D N 1
ATOM 6305 C CA . GLY D 1 160 ? 4.815 -65.000 11.854 1.00 40.93 160 GLY D CA 1
ATOM 6306 C C . GLY D 1 160 ? 5.029 -66.217 10.988 1.00 40.88 160 GLY D C 1
ATOM 6307 O O . GLY D 1 160 ? 5.762 -67.127 11.342 1.00 40.96 160 GLY D O 1
ATOM 6308 N N . SER D 1 161 ? 4.377 -66.212 9.832 1.00 41.24 161 SER D N 1
ATOM 6309 C CA . SER D 1 161 ? 4.432 -67.297 8.870 1.00 40.94 161 SER D CA 1
ATOM 6310 C C . SER D 1 161 ? 4.440 -66.722 7.461 1.00 41.02 161 SER D C 1
ATOM 6311 O O . SER D 1 161 ? 3.686 -65.793 7.164 1.00 41.16 161 SER D O 1
ATOM 6314 N N . SER D 1 162 ? 5.271 -67.292 6.592 1.00 40.91 162 SER D N 1
ATOM 6315 C CA . SER D 1 162 ? 5.379 -66.848 5.199 1.00 41.31 162 SER D CA 1
ATOM 6316 C C . SER D 1 162 ? 4.061 -66.898 4.413 1.00 41.03 162 SER D C 1
ATOM 6317 O O . SER D 1 162 ? 3.975 -66.425 3.273 1.00 40.85 162 SER D O 1
ATOM 6320 N N . ALA D 1 163 ? 3.049 -67.503 5.023 1.00 41.20 163 ALA D N 1
ATOM 6321 C CA . ALA D 1 163 ? 1.695 -67.513 4.476 1.00 41.07 163 ALA D CA 1
ATOM 6322 C C . ALA D 1 163 ? 1.105 -66.105 4.521 1.00 40.89 163 ALA D C 1
ATOM 6323 O O . ALA D 1 163 ? 0.291 -65.751 3.684 1.00 40.73 163 ALA D O 1
ATOM 6325 N N . GLU D 1 164 ? 1.540 -65.317 5.505 1.00 41.02 164 GLU D N 1
ATOM 6326 C CA . GLU D 1 164 ? 1.017 -63.977 5.764 1.00 41.07 164 GLU D CA 1
ATOM 6327 C C . GLU D 1 164 ? 1.663 -62.866 4.913 1.00 40.90 164 GLU D C 1
ATOM 6328 O O . GLU D 1 164 ? 1.246 -61.708 4.979 1.00 41.27 164 GLU D O 1
ATOM 6342 N N . LEU D 1 166 ? 2.686 -60.264 2.166 1.00 38.92 166 LEU D N 1
ATOM 6343 C CA . LEU D 1 166 ? 2.059 -59.554 1.049 1.00 38.73 166 LEU D CA 1
ATOM 6344 C C . LEU D 1 166 ? 2.694 -59.896 -0.306 1.00 39.15 166 LEU D C 1
ATOM 6345 O O . LEU D 1 166 ? 2.000 -59.957 -1.334 1.00 38.94 166 LEU D O 1
ATOM 6350 N N . PHE D 1 167 ? 4.010 -60.126 -0.295 1.00 39.11 167 PHE D N 1
ATOM 6351 C CA . PHE D 1 167 ? 4.751 -60.520 -1.480 1.00 38.97 167 PHE D CA 1
ATOM 6352 C C . PHE D 1 167 ? 5.453 -61.837 -1.141 1.00 38.81 167 PHE D C 1
ATOM 6353 O O . PHE D 1 167 ? 6.499 -61.826 -0.481 1.00 38.86 167 PHE D O 1
ATOM 6361 N N . PRO D 1 168 ? 4.877 -62.977 -1.576 1.00 38.63 168 PRO D N 1
ATOM 6362 C CA . PRO D 1 168 ? 5.357 -64.312 -1.167 1.00 38.08 168 PRO D CA 1
ATOM 6363 C C . PRO D 1 168 ? 6.771 -64.604 -1.680 1.00 37.41 168 PRO D C 1
ATOM 6364 O O . PRO D 1 168 ? 7.171 -64.081 -2.723 1.00 37.06 168 PRO D O 1
ATOM 6368 N N . ILE D 1 169 ? 7.508 -65.434 -0.950 1.00 36.74 169 ILE D N 1
ATOM 6369 C CA . ILE D 1 169 ? 8.957 -65.590 -1.160 1.00 36.32 169 ILE D CA 1
ATOM 6370 C C . ILE D 1 169 ? 9.391 -65.670 -2.629 1.00 36.50 169 ILE D C 1
ATOM 6371 O O . ILE D 1 169 ? 10.183 -64.842 -3.085 1.00 36.58 169 ILE D O 1
ATOM 6376 N N . LEU D 1 170 ? 8.857 -66.633 -3.378 1.00 36.44 170 LEU D N 1
ATOM 6377 C CA . LEU D 1 170 ? 9.280 -66.809 -4.775 1.00 36.80 170 LEU D CA 1
ATOM 6378 C C . LEU D 1 170 ? 9.051 -65.591 -5.705 1.00 36.73 170 LEU D C 1
ATOM 6379 O O . LEU D 1 170 ? 9.989 -65.166 -6.382 1.00 36.83 170 LEU D O 1
ATOM 6384 N N . PRO D 1 171 ? 7.817 -65.035 -5.758 1.00 36.68 171 PRO D N 1
ATOM 6385 C CA . PRO D 1 171 ? 7.686 -63.868 -6.642 1.00 36.20 171 PRO D CA 1
ATOM 6386 C C . PRO D 1 171 ? 8.295 -62.578 -6.080 1.00 35.76 171 PRO D C 1
ATOM 6387 O O . PRO D 1 171 ? 8.615 -61.677 -6.851 1.00 36.02 171 PRO D O 1
ATOM 6391 N N . LEU D 1 172 ? 8.448 -62.476 -4.763 1.00 35.42 172 LEU D N 1
ATOM 6392 C CA . LEU D 1 172 ? 9.227 -61.368 -4.197 1.00 34.69 172 LEU D CA 1
ATOM 6393 C C . LEU D 1 172 ? 10.664 -61.418 -4.751 1.00 34.68 172 LEU D C 1
ATOM 6394 O O . LEU D 1 172 ? 11.132 -60.445 -5.361 1.00 34.75 172 LEU D O 1
ATOM 6399 N N . ILE D 1 173 ? 11.331 -62.566 -4.597 1.00 33.87 173 ILE D N 1
ATOM 6400 C CA . ILE D 1 173 ? 12.695 -62.722 -5.128 1.00 33.57 173 ILE D CA 1
ATOM 6401 C C . ILE D 1 173 ? 12.768 -62.527 -6.656 1.00 33.68 173 ILE D C 1
ATOM 6402 O O . ILE D 1 173 ? 13.727 -61.929 -7.163 1.00 33.19 173 ILE D O 1
ATOM 6407 N N . ALA D 1 174 ? 11.745 -62.981 -7.381 1.00 33.53 174 ALA D N 1
ATOM 6408 C CA . ALA D 1 174 ? 11.706 -62.798 -8.841 1.00 34.00 174 ALA D CA 1
ATOM 6409 C C . ALA D 1 174 ? 11.689 -61.311 -9.178 1.00 34.53 174 ALA D C 1
ATOM 6410 O O . ALA D 1 174 ? 12.368 -60.846 -10.127 1.00 35.02 174 ALA D O 1
ATOM 6412 N N . HIS D 1 175 ? 10.923 -60.574 -8.376 1.00 33.91 175 HIS D N 1
ATOM 6413 C CA . HIS D 1 175 ? 10.796 -59.142 -8.523 1.00 34.25 175 HIS D CA 1
ATOM 6414 C C . HIS D 1 175 ? 12.096 -58.377 -8.209 1.00 33.29 175 HIS D C 1
ATOM 6415 O O . HIS D 1 175 ? 12.497 -57.512 -8.973 1.00 33.85 175 HIS D O 1
ATOM 6430 N N . SER D 1 177 ? 14.981 -59.575 -8.565 1.00 33.12 177 SER D N 1
ATOM 6431 C CA . SER D 1 177 ? 15.849 -59.949 -9.656 1.00 33.64 177 SER D CA 1
ATOM 6432 C C . SER D 1 177 ? 15.642 -59.080 -10.898 1.00 33.47 177 SER D C 1
ATOM 6433 O O . SER D 1 177 ? 16.502 -59.051 -11.773 1.00 33.59 177 SER D O 1
ATOM 6436 N N . GLU D 1 178 ? 14.504 -58.389 -10.979 1.00 33.87 178 GLU D N 1
ATOM 6437 C CA . GLU D 1 178 ? 14.224 -57.462 -12.085 1.00 34.03 178 GLU D CA 1
ATOM 6438 C C . GLU D 1 178 ? 14.957 -56.146 -11.888 1.00 33.97 178 GLU D C 1
ATOM 6439 O O . GLU D 1 178 ? 15.167 -55.391 -12.839 1.00 33.32 178 GLU D O 1
ATOM 6445 N N . HIS D 1 179 ? 15.321 -55.856 -10.644 1.00 33.54 179 HIS D N 1
ATOM 6446 C CA . HIS D 1 179 ? 15.993 -54.596 -10.324 1.00 33.85 179 HIS D CA 1
ATOM 6447 C C . HIS D 1 179 ? 17.476 -54.770 -10.006 1.00 33.14 179 HIS D C 1
ATOM 6448 O O . HIS D 1 179 ? 18.324 -53.999 -10.484 1.00 33.03 179 HIS D O 1
ATOM 6455 N N . PHE D 1 180 ? 17.784 -55.796 -9.218 1.00 32.25 180 PHE D N 1
ATOM 6456 C CA . PHE D 1 180 ? 19.165 -56.123 -8.884 1.00 31.50 180 PHE D CA 1
ATOM 6457 C C . PHE D 1 180 ? 19.447 -57.600 -9.169 1.00 31.78 180 PHE D C 1
ATOM 6458 O O . PHE D 1 180 ? 18.852 -58.470 -8.540 1.00 31.52 180 PHE D O 1
ATOM 6466 N N . SER D 1 181 ? 20.363 -57.879 -10.103 1.00 32.34 181 SER D N 1
ATOM 6467 C CA . SER D 1 181 ? 20.805 -59.250 -10.354 1.00 32.07 181 SER D CA 1
ATOM 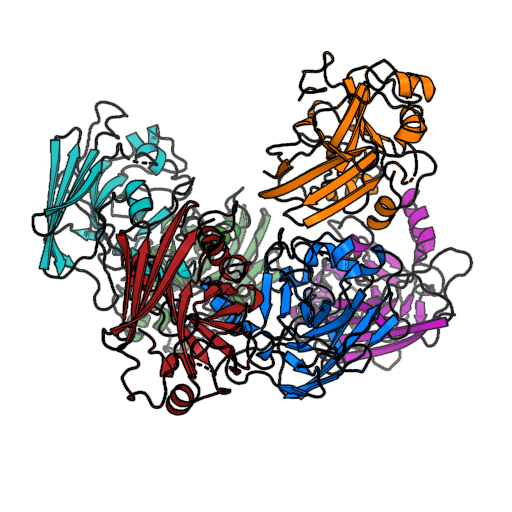6468 C C . SER D 1 181 ? 21.361 -59.836 -9.083 1.00 32.34 181 SER D C 1
ATOM 6469 O O . SER D 1 181 ? 22.064 -59.154 -8.323 1.00 32.40 181 SER D O 1
ATOM 6472 N N . LEU D 1 182 ? 21.039 -61.104 -8.857 1.00 32.19 182 LEU D N 1
ATOM 6473 C CA . LEU D 1 182 ? 21.399 -61.789 -7.636 1.00 32.30 182 LEU D CA 1
ATOM 6474 C C . LEU D 1 182 ? 22.434 -62.867 -7.915 1.00 32.38 182 LEU D C 1
ATOM 6475 O O . LEU D 1 182 ? 22.281 -63.652 -8.843 1.00 32.95 182 LEU D O 1
ATOM 6480 N N . GLN D 1 183 ? 23.475 -62.901 -7.094 1.00 31.73 183 GLN D N 1
ATOM 6481 C CA . GLN D 1 183 ? 24.593 -63.809 -7.298 1.00 31.39 183 GLN D CA 1
ATOM 6482 C C . GLN D 1 183 ? 24.636 -64.866 -6.219 1.00 30.98 183 GLN D C 1
ATOM 6483 O O . GLN D 1 183 ? 24.173 -64.638 -5.102 1.00 31.58 183 GLN D O 1
ATOM 6489 N N . PRO D 1 184 ? 25.214 -66.033 -6.530 1.00 31.17 184 PRO D N 1
ATOM 6490 C CA . PRO D 1 184 ? 25.353 -67.017 -5.455 1.00 30.90 184 PRO D CA 1
ATOM 6491 C C . PRO D 1 184 ? 26.028 -66.410 -4.234 1.00 30.71 184 PRO D C 1
ATOM 6492 O O . PRO D 1 184 ? 27.047 -65.723 -4.357 1.00 30.88 184 PRO D O 1
ATOM 6496 N N . GLY D 1 185 ? 25.446 -66.657 -3.067 1.00 30.63 185 GLY D N 1
ATOM 6497 C CA . GLY D 1 185 ? 25.937 -66.096 -1.825 1.00 30.04 185 GLY D CA 1
ATOM 6498 C C . GLY D 1 185 ? 25.238 -64.838 -1.348 1.00 29.80 185 GLY D C 1
ATOM 6499 O O . GLY D 1 185 ? 25.516 -64.368 -0.255 1.00 30.20 185 GLY D O 1
ATOM 6500 N N . ASP D 1 186 ? 24.357 -64.275 -2.176 1.00 30.07 186 ASP D N 1
ATOM 6501 C CA . ASP D 1 186 ? 23.468 -63.180 -1.759 1.00 29.42 186 ASP D CA 1
ATOM 6502 C C . ASP D 1 186 ? 22.401 -63.749 -0.829 1.00 29.55 186 ASP D C 1
ATOM 6503 O O . ASP D 1 186 ? 22.013 -64.918 -0.964 1.00 30.02 186 ASP D O 1
ATOM 6508 N N . VAL D 1 187 ? 21.945 -62.927 0.114 1.00 29.06 187 VAL D N 1
ATOM 6509 C CA . VAL D 1 187 ? 20.941 -63.302 1.103 1.00 28.35 187 VAL D CA 1
ATOM 6510 C C . VAL D 1 187 ? 19.734 -62.372 0.940 1.00 28.84 187 VAL D C 1
ATOM 6511 O O . VAL D 1 187 ? 19.895 -61.187 0.632 1.00 28.40 187 VAL D O 1
ATOM 6515 N N . ILE D 1 188 ? 18.533 -62.929 1.098 1.00 28.79 188 ILE D N 1
ATOM 6516 C CA . ILE D 1 188 ? 17.280 -62.165 1.002 1.00 28.70 188 ILE D CA 1
ATOM 6517 C C . ILE D 1 188 ? 16.657 -62.123 2.395 1.00 28.70 188 ILE D C 1
ATOM 6518 O O . ILE D 1 188 ? 16.536 -63.162 3.042 1.00 28.78 188 ILE D O 1
ATOM 6523 N N . LEU D 1 189 ? 16.341 -60.926 2.884 1.00 28.52 189 LEU D N 1
ATOM 6524 C CA . LEU D 1 189 ? 15.553 -60.772 4.109 1.00 28.89 189 LEU D CA 1
ATOM 6525 C C . LEU D 1 189 ? 14.133 -60.429 3.691 1.00 29.59 189 LEU D C 1
ATOM 6526 O O . LEU D 1 189 ? 13.888 -59.409 3.028 1.00 29.10 189 LEU D O 1
ATOM 6531 N N . THR D 1 190 ? 13.205 -61.294 4.090 1.00 29.86 190 THR D N 1
ATOM 6532 C CA . THR D 1 190 ? 11.856 -61.326 3.526 1.00 30.41 190 THR D CA 1
ATOM 6533 C C . THR D 1 190 ? 10.828 -60.492 4.314 1.00 30.45 190 THR D C 1
ATOM 6534 O O . THR D 1 190 ? 9.624 -60.640 4.089 1.00 29.94 190 THR D O 1
ATOM 6538 N N . GLY D 1 191 ? 11.310 -59.636 5.223 1.00 30.69 191 GLY D N 1
ATOM 6539 C CA . GLY D 1 191 ? 10.448 -58.724 5.989 1.00 30.78 191 GLY D CA 1
ATOM 6540 C C . GLY D 1 191 ? 10.179 -59.239 7.386 1.00 31.19 191 GLY D C 1
ATOM 6541 O O . GLY D 1 191 ? 10.152 -60.445 7.606 1.00 31.22 191 GLY D O 1
ATOM 6542 N N . THR D 1 192 ? 9.997 -58.328 8.331 1.00 31.37 192 THR D N 1
ATOM 6543 C CA . THR D 1 192 ? 9.695 -58.697 9.709 1.00 32.11 192 THR D CA 1
ATOM 6544 C C . THR D 1 192 ? 8.192 -58.585 9.998 1.00 32.67 192 THR D C 1
ATOM 6545 O O . THR D 1 192 ? 7.542 -57.665 9.503 1.00 32.55 192 THR D O 1
ATOM 6549 N N . PRO D 1 193 ? 7.636 -59.525 10.794 1.00 33.26 193 PRO D N 1
ATOM 6550 C CA . PRO D 1 193 ? 6.236 -59.409 11.228 1.00 33.10 193 PRO D CA 1
ATOM 6551 C C . PRO D 1 193 ? 6.060 -58.387 12.354 1.00 33.63 193 PRO D C 1
ATOM 6552 O O . PRO D 1 193 ? 7.028 -57.729 12.764 1.00 33.05 193 PRO D O 1
ATOM 6556 N N . ALA D 1 194 ? 4.824 -58.263 12.853 1.00 34.24 194 ALA D N 1
ATOM 6557 C CA . ALA D 1 194 ? 4.531 -57.417 14.016 1.00 34.65 194 ALA D CA 1
ATOM 6558 C C . ALA D 1 194 ? 5.435 -57.797 15.191 1.00 34.80 194 ALA D C 1
ATOM 6559 O O . ALA D 1 194 ? 5.995 -58.895 15.209 1.00 35.60 194 ALA D O 1
ATOM 6561 N N . GLY D 1 195 ? 5.616 -56.887 16.142 1.00 34.79 195 GLY D N 1
ATOM 6562 C CA . GLY D 1 195 ? 6.401 -57.185 17.333 1.00 35.25 195 GLY D CA 1
ATOM 6563 C C . GLY D 1 195 ? 7.770 -56.526 17.463 1.00 35.25 195 GLY D C 1
ATOM 6564 O O . GLY D 1 195 ? 8.515 -56.829 18.398 1.00 35.34 195 GLY D O 1
ATOM 6565 N N . VAL D 1 196 ? 8.106 -55.612 16.555 1.00 35.23 196 VAL D N 1
ATOM 6566 C CA . VAL D 1 196 ? 9.403 -54.921 16.631 1.00 34.78 196 VAL D CA 1
ATOM 6567 C C . VAL D 1 196 ? 9.457 -54.033 17.859 1.00 35.04 196 VAL D C 1
ATOM 6568 O O . VAL D 1 196 ? 8.429 -53.587 18.338 1.00 35.40 196 VAL D O 1
ATOM 6572 N N . GLY D 1 197 ? 10.652 -53.795 18.385 1.00 34.89 197 GLY D N 1
ATOM 6573 C CA . GLY D 1 197 ? 10.801 -52.968 19.563 1.00 34.53 197 GLY D CA 1
ATOM 6574 C C . GLY D 1 197 ? 12.264 -52.770 19.845 1.00 34.40 197 GLY D C 1
ATOM 6575 O O . GLY D 1 197 ? 13.101 -53.346 19.155 1.00 34.80 197 GLY D O 1
ATOM 6576 N N . PRO D 1 198 ? 12.583 -51.967 20.867 1.00 34.20 198 PRO D N 1
ATOM 6577 C CA . PRO D 1 198 ? 13.972 -51.672 21.127 1.00 34.55 198 PRO D CA 1
ATOM 6578 C C . PRO D 1 198 ? 14.728 -52.833 21.777 1.00 35.09 198 PRO D C 1
ATOM 6579 O O . PRO D 1 198 ? 14.123 -53.747 22.346 1.00 35.05 198 PRO D O 1
ATOM 6583 N N . LEU D 1 199 ? 16.051 -52.782 21.654 1.00 35.47 199 LEU D N 1
ATOM 6584 C CA . LEU D 1 199 ? 16.954 -53.689 22.337 1.00 35.19 199 LEU D CA 1
ATOM 6585 C C . LEU D 1 199 ? 17.781 -52.877 23.301 1.00 35.67 199 LEU D C 1
ATOM 6586 O O . LEU D 1 199 ? 18.141 -51.734 23.018 1.00 35.52 199 LEU D O 1
ATOM 6591 N N . GLU D 1 200 ? 18.077 -53.481 24.446 1.00 36.35 200 GLU D N 1
ATOM 6592 C CA . GLU D 1 200 ? 18.941 -52.902 25.465 1.00 36.84 200 GLU D CA 1
ATOM 6593 C C . GLU D 1 200 ? 20.047 -53.909 25.837 1.00 37.17 200 GLU D C 1
ATOM 6594 O O . GLU D 1 200 ? 19.849 -55.131 25.728 1.00 36.36 200 GLU D O 1
ATOM 6600 N N . VAL D 1 201 ? 21.199 -53.391 26.270 1.00 37.55 201 VAL D N 1
ATOM 6601 C CA . VAL D 1 201 ? 22.314 -54.238 26.697 1.00 38.59 201 VAL D CA 1
ATOM 6602 C C . VAL D 1 201 ? 21.861 -55.159 27.824 1.00 39.27 201 VAL D C 1
ATOM 6603 O O . VAL D 1 201 ? 21.262 -54.709 28.802 1.00 39.69 201 VAL D O 1
ATOM 6607 N N . GLY D 1 202 ? 22.129 -56.451 27.678 1.00 39.68 202 GLY D N 1
ATOM 6608 C CA . GLY D 1 202 ? 21.679 -57.425 28.661 1.00 39.82 202 GLY D CA 1
ATOM 6609 C C . GLY D 1 202 ? 20.499 -58.237 28.195 1.00 40.01 202 GLY D C 1
ATOM 6610 O O . GLY D 1 202 ? 20.289 -59.339 28.686 1.00 40.46 202 GLY D O 1
ATOM 6611 N N . ASP D 1 203 ? 19.717 -57.704 27.252 1.00 40.30 203 ASP D N 1
ATOM 6612 C CA . ASP D 1 203 ? 18.627 -58.463 26.640 1.00 40.29 203 ASP D CA 1
ATOM 6613 C C . ASP D 1 203 ? 19.151 -59.749 26.022 1.00 40.40 203 ASP D C 1
ATOM 6614 O O . ASP D 1 203 ? 20.259 -59.786 25.466 1.00 40.24 203 ASP D O 1
ATOM 6619 N N . SER D 1 204 ? 18.337 -60.794 26.094 1.00 40.23 204 SER D N 1
ATOM 6620 C CA . SER D 1 204 ? 18.677 -62.061 25.484 1.00 40.45 204 SER D CA 1
ATOM 6621 C C . SER D 1 204 ? 17.584 -62.458 24.512 1.00 40.16 204 SER D C 1
ATOM 6622 O O . SER D 1 204 ? 16.401 -62.219 24.763 1.00 41.00 204 SER D O 1
ATOM 6625 N N . LEU D 1 205 ? 17.979 -63.044 23.393 1.00 39.35 205 LEU D N 1
ATOM 6626 C CA . LEU D 1 205 ? 17.031 -63.338 22.347 1.00 39.35 205 LEU D CA 1
ATOM 6627 C C . LEU D 1 205 ? 17.068 -64.802 22.015 1.00 39.27 205 LEU D C 1
ATOM 6628 O O . LEU D 1 205 ? 18.118 -65.432 22.054 1.00 39.70 205 LEU D O 1
ATOM 6633 N N . SER D 1 206 ? 15.913 -65.350 21.688 1.00 39.46 206 SER D N 1
ATOM 6634 C CA . SER D 1 206 ? 15.863 -66.706 21.196 1.00 39.74 206 SER D CA 1
ATOM 6635 C C . SER D 1 206 ? 14.963 -66.740 19.991 1.00 39.67 206 SER D C 1
ATOM 6636 O O . SER D 1 206 ? 13.776 -66.414 20.068 1.00 39.98 206 SER D O 1
ATOM 6639 N N . ALA D 1 207 ? 15.540 -67.138 18.871 1.00 39.82 207 ALA D N 1
ATOM 6640 C CA . ALA D 1 207 ? 14.838 -67.120 17.612 1.00 39.81 207 ALA D CA 1
ATOM 6641 C C . ALA D 1 207 ? 14.702 -68.526 17.093 1.00 40.05 207 ALA D C 1
ATOM 6642 O O . ALA D 1 207 ? 15.669 -69.290 17.108 1.00 39.97 207 ALA D O 1
ATOM 6644 N N . LYS D 1 208 ? 13.505 -68.860 16.618 1.00 40.43 208 LYS D N 1
ATOM 6645 C CA . LYS D 1 208 ? 13.248 -70.160 16.002 1.00 40.87 208 LYS D CA 1
ATOM 6646 C C . LYS D 1 208 ? 12.756 -70.058 14.573 1.00 40.68 208 LYS D C 1
ATOM 6647 O O . LYS D 1 208 ? 11.942 -69.194 14.238 1.00 40.73 208 LYS D O 1
ATOM 6653 N N . LEU D 1 209 ? 13.232 -70.973 13.744 1.00 40.33 209 LEU D N 1
ATOM 6654 C CA . LEU D 1 209 ? 12.771 -71.101 12.386 1.00 40.64 209 LEU D CA 1
ATOM 6655 C C . LEU D 1 209 ? 12.114 -72.468 12.234 1.00 41.40 209 LEU D C 1
ATOM 6656 O O . LEU D 1 209 ? 12.681 -73.480 12.663 1.00 41.31 209 LEU D O 1
ATOM 6661 N N . SER D 1 210 ? 10.939 -72.491 11.606 1.00 41.84 210 SER D N 1
ATOM 6662 C CA . SER D 1 210 ? 10.183 -73.726 11.404 1.00 42.29 210 SER D CA 1
ATOM 6663 C C . SER D 1 210 ? 9.827 -73.936 9.948 1.00 42.52 210 SER D C 1
ATOM 6664 O O . SER D 1 210 ? 9.766 -72.992 9.161 1.00 43.08 210 SER D O 1
ATOM 6667 N N . LEU D 1 211 ? 9.611 -75.189 9.589 1.00 42.80 211 LEU D N 1
ATOM 6668 C CA . LEU D 1 211 ? 9.021 -75.535 8.313 1.00 43.64 211 LEU D CA 1
ATOM 6669 C C . LEU D 1 211 ? 7.913 -76.537 8.619 1.00 44.46 211 LEU D C 1
ATOM 6670 O O . LEU D 1 211 ? 8.165 -77.574 9.246 1.00 44.22 211 LEU D O 1
ATOM 6675 N N . GLU D 1 212 ? 6.686 -76.195 8.216 1.00 45.61 212 GLU D N 1
ATOM 6676 C CA . GLU D 1 212 ? 5.490 -76.994 8.520 1.00 46.55 212 GLU D CA 1
ATOM 6677 C C . GLU D 1 212 ? 5.475 -77.426 9.987 1.00 47.21 212 GLU D C 1
ATOM 6678 O O . GLU D 1 212 ? 5.299 -78.599 10.302 1.00 47.55 212 GLU D O 1
ATOM 6684 N N . ASP D 1 213 ? 5.708 -76.462 10.870 1.00 48.03 213 ASP D N 1
ATOM 6685 C CA . ASP D 1 213 ? 5.618 -76.641 12.321 1.00 48.93 213 ASP D CA 1
ATOM 6686 C C . ASP D 1 213 ? 6.731 -77.461 12.989 1.00 48.79 213 ASP D C 1
ATOM 6687 O O . ASP D 1 213 ? 6.718 -77.669 14.205 1.00 49.02 213 ASP D O 1
ATOM 6692 N N . ASN D 1 214 ? 7.689 -77.918 12.191 1.00 48.60 214 ASN D N 1
ATOM 6693 C CA . ASN D 1 214 ? 8.895 -78.560 12.710 1.00 48.27 214 ASN D CA 1
ATOM 6694 C C . ASN D 1 214 ? 9.997 -77.519 12.854 1.00 48.07 214 ASN D C 1
ATOM 6695 O O . ASN D 1 214 ? 10.376 -76.880 11.877 1.00 47.72 214 ASN D O 1
ATOM 6700 N N . VAL D 1 215 ? 10.506 -77.351 14.070 1.00 48.22 215 VAL D N 1
ATOM 6701 C CA . VAL D 1 215 ? 11.610 -76.426 14.326 1.00 48.37 215 VAL D CA 1
ATOM 6702 C C . VAL D 1 215 ? 12.878 -76.920 13.619 1.00 48.40 215 VAL D C 1
ATOM 6703 O O . VAL D 1 215 ? 13.205 -78.109 13.670 1.00 48.42 215 VAL D O 1
ATOM 6707 N N . LEU D 1 216 ? 13.556 -76.009 12.924 1.00 48.45 216 LEU D N 1
ATOM 6708 C CA . LEU D 1 216 ? 14.797 -76.319 12.212 1.00 48.22 216 LEU D CA 1
ATOM 6709 C C . LEU D 1 216 ? 16.025 -75.699 12.897 1.00 48.16 216 LEU D C 1
ATOM 6710 O O . LEU D 1 216 ? 17.080 -76.334 12.987 1.00 48.07 216 LEU D O 1
ATOM 6715 N N . LEU D 1 217 ? 15.882 -74.465 13.382 1.00 47.71 217 LEU D N 1
ATOM 6716 C CA . LEU D 1 217 ? 16.958 -73.784 14.090 1.00 47.50 217 LEU D CA 1
ATOM 6717 C C . LEU D 1 217 ? 16.448 -73.124 15.352 1.00 47.13 217 LEU D C 1
ATOM 6718 O O . LEU D 1 217 ? 15.331 -72.603 15.383 1.00 47.03 217 LEU D O 1
ATOM 6723 N N . THR D 1 218 ? 17.277 -73.158 16.390 1.00 46.71 218 THR D N 1
ATOM 6724 C CA . THR D 1 218 ? 17.112 -72.321 17.566 1.00 46.64 218 THR D CA 1
ATOM 6725 C C . THR D 1 218 ? 18.443 -71.627 17.803 1.00 46.68 218 THR D C 1
ATOM 6726 O O . THR D 1 218 ? 19.462 -72.282 18.034 1.00 46.86 218 THR D O 1
ATOM 6730 N N . CYS D 1 219 ? 18.439 -70.301 17.744 1.00 46.55 219 CYS D N 1
ATOM 6731 C CA . CYS D 1 219 ? 19.663 -69.537 17.947 1.00 46.28 219 CYS D CA 1
ATOM 6732 C C . CYS D 1 219 ? 19.438 -68.451 18.971 1.00 45.30 219 CYS D C 1
ATOM 6733 O O . CYS D 1 219 ? 18.485 -67.673 18.877 1.00 45.53 219 CYS D O 1
ATOM 6736 N N . ASP D 1 220 ? 20.325 -68.425 19.955 1.00 44.03 220 ASP D N 1
ATOM 6737 C CA . ASP D 1 220 ? 20.244 -67.531 21.083 1.00 43.19 220 ASP D CA 1
ATOM 6738 C C . ASP D 1 220 ? 21.425 -66.576 21.081 1.00 42.26 220 ASP D C 1
ATOM 6739 O O . ASP D 1 220 ? 22.476 -66.871 20.510 1.00 42.39 220 ASP D O 1
ATOM 6744 N N . GLY D 1 221 ? 21.249 -65.433 21.731 1.00 40.79 221 GLY D N 1
ATOM 6745 C CA . GLY D 1 221 ? 22.346 -64.519 21.967 1.00 39.41 221 GLY D CA 1
ATOM 6746 C C . GLY D 1 221 ? 21.926 -63.470 22.963 1.00 38.62 221 GLY D C 1
ATOM 6747 O O . GLY D 1 221 ? 20.731 -63.264 23.191 1.00 39.09 221 GLY D O 1
ATOM 6748 N N . VAL D 1 222 ? 22.908 -62.828 23.580 1.00 37.45 222 VAL D N 1
ATOM 6749 C CA . VAL D 1 222 ? 22.662 -61.666 24.402 1.00 36.67 222 VAL D CA 1
ATOM 6750 C C . VAL D 1 222 ? 23.167 -60.403 23.709 1.00 35.69 222 VAL D C 1
ATOM 6751 O O . VAL D 1 222 ? 24.165 -60.424 22.992 1.00 35.05 222 VAL D O 1
ATOM 6755 N N . VAL D 1 223 ? 22.456 -59.310 23.957 1.00 35.03 223 VAL D N 1
ATOM 6756 C CA . VAL D 1 223 ? 22.803 -57.992 23.458 1.00 33.76 223 VAL D CA 1
ATOM 6757 C C . VAL D 1 223 ? 23.938 -57.376 24.278 1.00 33.86 223 VAL D C 1
ATOM 6758 O O . VAL D 1 223 ? 23.908 -57.414 25.512 1.00 33.47 223 VAL D O 1
ATOM 6762 N N . ILE D 1 224 ? 24.934 -56.821 23.580 1.00 32.87 224 ILE D N 1
ATOM 6763 C CA . ILE D 1 224 ? 26.053 -56.116 24.209 1.00 33.04 224 ILE D CA 1
ATOM 6764 C C . ILE D 1 224 ? 26.290 -54.757 23.542 1.00 33.05 224 ILE D C 1
ATOM 6765 O O . ILE D 1 224 ? 27.033 -53.951 24.083 1.00 32.95 224 ILE D O 1
ATOM 6779 N N . ALA E 1 2 ? 42.483 -3.115 -34.137 1.00 46.89 2 ALA E N 1
ATOM 6780 C CA . ALA E 1 2 ? 41.657 -4.291 -34.439 1.00 46.73 2 ALA E CA 1
ATOM 6781 C C . ALA E 1 2 ? 40.387 -3.889 -35.171 1.00 46.62 2 ALA E C 1
ATOM 6782 O O . ALA E 1 2 ? 39.763 -2.879 -34.832 1.00 46.58 2 ALA E O 1
ATOM 6784 N N . GLU E 1 3 ? 40.027 -4.673 -36.182 1.00 46.25 3 GLU E N 1
ATOM 6785 C CA . GLU E 1 3 ? 38.795 -4.457 -36.926 1.00 46.31 3 GLU E CA 1
ATOM 6786 C C . GLU E 1 3 ? 37.779 -5.523 -36.561 1.00 45.30 3 GLU E C 1
ATOM 6787 O O . GLU E 1 3 ? 38.133 -6.693 -36.446 1.00 45.37 3 GLU E O 1
ATOM 6793 N N . LEU E 1 4 ? 36.525 -5.110 -36.385 1.00 44.14 4 LEU E N 1
ATOM 6794 C CA . LEU E 1 4 ? 35.445 -6.017 -35.988 1.00 43.27 4 LEU E CA 1
ATOM 6795 C C . LEU E 1 4 ? 34.972 -6.878 -37.150 1.00 43.17 4 LEU E C 1
ATOM 6796 O O . LEU E 1 4 ? 34.874 -6.402 -38.280 1.00 42.22 4 LEU E O 1
ATOM 6801 N N . ILE E 1 5 ? 34.657 -8.137 -36.853 1.00 43.59 5 ILE E N 1
ATOM 6802 C CA . ILE E 1 5 ? 34.131 -9.067 -37.855 1.00 44.18 5 ILE E CA 1
ATOM 6803 C C . ILE E 1 5 ? 32.738 -9.567 -37.467 1.00 45.05 5 ILE E C 1
ATOM 6804 O O . ILE E 1 5 ? 32.535 -10.079 -36.366 1.00 44.87 5 ILE E O 1
ATOM 6809 N N . LEU E 1 6 ? 31.786 -9.377 -38.379 1.00 46.32 6 LEU E N 1
ATOM 6810 C CA . LEU E 1 6 ? 30.415 -9.890 -38.271 1.00 47.76 6 LEU E CA 1
ATOM 6811 C C . LEU E 1 6 ? 29.866 -10.165 -39.682 1.00 49.20 6 LEU E C 1
ATOM 6812 O O . LEU E 1 6 ? 29.996 -9.322 -40.570 1.00 49.59 6 LEU E O 1
ATOM 6817 N N . ASN E 1 7 ? 29.275 -11.330 -39.925 1.00 50.81 7 ASN E N 1
ATOM 6818 C CA . ASN E 1 7 ? 29.335 -12.495 -39.071 1.00 52.21 7 ASN E CA 1
ATOM 6819 C C . ASN E 1 7 ? 30.583 -13.225 -39.541 1.00 52.80 7 ASN E C 1
ATOM 6820 O O . ASN E 1 7 ? 31.348 -13.783 -38.742 1.00 52.77 7 ASN E O 1
ATOM 6825 N N . GLN E 1 8 ? 30.786 -13.183 -40.856 1.00 53.34 8 GLN E N 1
ATOM 6826 C CA . GLN E 1 8 ? 32.041 -13.601 -41.461 1.00 54.02 8 GLN E CA 1
ATOM 6827 C C . GLN E 1 8 ? 32.608 -12.551 -42.434 1.00 54.16 8 GLN E C 1
ATOM 6828 O O . GLN E 1 8 ? 33.408 -12.866 -43.321 1.00 54.18 8 GLN E O 1
ATOM 6834 N N . ARG E 1 9 ? 32.205 -11.299 -42.237 1.00 54.37 9 ARG E N 1
ATOM 6835 C CA . ARG E 1 9 ? 32.661 -10.180 -43.069 1.00 54.68 9 ARG E CA 1
ATOM 6836 C C . ARG E 1 9 ? 33.073 -9.002 -42.175 1.00 54.10 9 ARG E C 1
ATOM 6837 O O . ARG E 1 9 ? 32.774 -9.011 -40.981 1.00 54.12 9 ARG E O 1
ATOM 6845 N N . PRO E 1 10 ? 33.769 -7.985 -42.736 1.00 53.56 10 PRO E N 1
ATOM 6846 C CA . PRO E 1 10 ? 34.031 -6.788 -41.921 1.00 52.75 10 PRO E CA 1
ATOM 6847 C C . PRO E 1 10 ? 32.744 -6.107 -41.429 1.00 51.88 10 PRO E C 1
ATOM 6848 O O . PRO E 1 10 ? 31.808 -5.902 -42.210 1.00 51.81 10 PRO E O 1
ATOM 6852 N N . TYR E 1 11 ? 32.696 -5.779 -40.143 1.00 50.57 11 TYR E N 1
ATOM 6853 C CA . TYR E 1 11 ? 31.602 -4.975 -39.610 1.00 49.55 11 TYR E CA 1
ATOM 6854 C C . TYR E 1 11 ? 31.827 -3.511 -40.010 1.00 48.65 11 TYR E C 1
ATOM 6855 O O . TYR E 1 11 ? 32.903 -2.967 -39.761 1.00 48.81 11 TYR E O 1
ATOM 6864 N N . PRO E 1 12 ? 30.824 -2.884 -40.662 1.00 47.79 12 PRO E N 1
ATOM 6865 C CA . PRO E 1 12 ? 30.833 -1.487 -41.146 1.00 47.02 12 PRO E CA 1
ATOM 6866 C C . PRO E 1 12 ? 31.348 -0.383 -40.187 1.00 46.16 12 PRO E C 1
ATOM 6867 O O . PRO E 1 12 ? 31.746 0.686 -40.664 1.00 45.71 12 PRO E O 1
ATOM 6871 N N . ARG E 1 13 ? 31.338 -0.618 -38.872 1.00 44.80 13 ARG E N 1
ATOM 6872 C CA . ARG E 1 13 ? 31.834 0.390 -37.922 1.00 43.52 13 ARG E CA 1
ATOM 6873 C C . ARG E 1 13 ? 33.133 -0.035 -37.276 1.00 42.04 13 ARG E C 1
ATOM 6874 O O . ARG E 1 13 ? 33.329 -1.216 -36.981 1.00 42.07 13 ARG E O 1
ATOM 6882 N N . ASP E 1 14 ? 34.009 0.938 -37.031 1.00 39.73 14 ASP E N 1
ATOM 6883 C CA . ASP E 1 14 ? 35.216 0.698 -36.245 1.00 37.65 14 ASP E CA 1
ATOM 6884 C C . ASP E 1 14 ? 34.854 0.342 -34.803 1.00 35.42 14 ASP E C 1
ATOM 6885 O O . ASP E 1 14 ? 33.808 0.747 -34.287 1.00 33.99 14 ASP E O 1
ATOM 6890 N N . LEU E 1 15 ? 35.738 -0.421 -34.174 1.00 33.50 15 LEU E N 1
ATOM 6891 C CA . LEU E 1 15 ? 35.636 -0.744 -32.758 1.00 31.75 15 LEU E CA 1
ATOM 6892 C C . LEU E 1 15 ? 35.646 0.544 -31.911 1.00 30.54 15 LEU E C 1
ATOM 6893 O O . LEU E 1 15 ? 36.514 1.414 -32.071 1.00 30.60 15 LEU E O 1
ATOM 6898 N N . GLY E 1 16 ? 34.650 0.669 -31.042 1.00 29.67 16 GLY E N 1
ATOM 6899 C CA . GLY E 1 16 ? 34.481 1.851 -30.213 1.00 28.38 16 GLY E CA 1
ATOM 6900 C C . GLY E 1 16 ? 35.157 1.715 -28.866 1.00 27.57 16 GLY E C 1
ATOM 6901 O O . GLY E 1 16 ? 36.368 1.837 -28.776 1.00 29.58 16 GLY E O 1
ATOM 6902 N N . LYS E 1 17 ? 34.377 1.527 -27.808 1.00 25.63 17 LYS E N 1
ATOM 6903 C CA . LYS E 1 17 ? 34.927 1.295 -26.476 1.00 23.80 17 LYS E CA 1
ATOM 6904 C C . LYS E 1 17 ? 34.458 -0.089 -26.070 1.00 23.06 17 LYS E C 1
ATOM 6905 O O . LYS E 1 17 ? 33.483 -0.604 -26.621 1.00 22.51 17 LYS E O 1
ATOM 6911 N N . ILE E 1 18 ? 35.155 -0.688 -25.116 1.00 22.44 18 ILE E N 1
ATOM 6912 C CA . ILE E 1 18 ? 34.793 -2.010 -24.617 1.00 22.17 18 ILE E CA 1
ATOM 6913 C C . ILE E 1 18 ? 34.358 -1.848 -23.152 1.00 22.09 18 ILE E C 1
ATOM 6914 O O . ILE E 1 18 ? 35.200 -1.655 -22.275 1.00 21.75 18 ILE E O 1
ATOM 6919 N N . VAL E 1 19 ? 33.051 -1.924 -22.902 1.00 22.15 19 VAL E N 1
ATOM 6920 C CA . VAL E 1 19 ? 32.507 -1.685 -21.561 1.00 22.62 19 VAL E CA 1
ATOM 6921 C C . VAL E 1 19 ? 32.431 -3.036 -20.847 1.00 23.51 19 VAL E C 1
ATOM 6922 O O . VAL E 1 19 ? 31.914 -3.999 -21.409 1.00 23.35 19 VAL E O 1
ATOM 6926 N N . CYS E 1 20 ? 32.990 -3.110 -19.634 1.00 24.04 20 CYS E N 1
ATOM 6927 C CA . CYS E 1 20 ? 33.149 -4.379 -18.919 1.00 24.17 20 CYS E CA 1
ATOM 6928 C C . CYS E 1 20 ? 32.499 -4.358 -17.543 1.00 24.76 20 CYS E C 1
ATOM 6929 O O . CYS E 1 20 ? 32.461 -3.316 -16.871 1.00 24.21 20 CYS E O 1
ATOM 6932 N N . VAL E 1 21 ? 32.015 -5.519 -17.123 1.00 25.51 21 VAL E N 1
ATOM 6933 C CA . VAL E 1 21 ? 31.488 -5.708 -15.774 1.00 25.96 21 VAL E CA 1
ATOM 6934 C C . VAL E 1 21 ? 32.422 -6.615 -14.975 1.00 26.81 21 VAL E C 1
ATOM 6935 O O . VAL E 1 21 ? 32.992 -7.576 -15.522 1.00 27.25 21 VAL E O 1
ATOM 6939 N N . GLY E 1 22 ? 32.602 -6.290 -13.695 1.00 26.94 22 GLY E N 1
ATOM 6940 C CA . GLY E 1 22 ? 33.375 -7.134 -12.787 1.00 28.09 22 GLY E CA 1
ATOM 6941 C C . GLY E 1 22 ? 32.442 -7.869 -11.846 1.00 28.61 22 GLY E C 1
ATOM 6942 O O . GLY E 1 22 ? 31.381 -7.356 -11.508 1.00 28.72 22 GLY E O 1
ATOM 6943 N N . ARG E 1 23 ? 32.822 -9.080 -11.443 1.00 29.19 23 ARG E N 1
ATOM 6944 C CA . ARG E 1 23 ? 32.032 -9.879 -10.476 1.00 29.36 23 ARG E CA 1
ATOM 6945 C C . ARG E 1 23 ? 30.594 -10.204 -10.914 1.00 29.87 23 ARG E C 1
ATOM 6946 O O . ARG E 1 23 ? 29.639 -10.093 -10.132 1.00 29.44 23 ARG E O 1
ATOM 6954 N N . ASN E 1 24 ? 30.441 -10.617 -12.171 1.00 30.14 24 ASN E N 1
ATOM 6955 C CA . ASN E 1 24 ? 29.125 -11.030 -12.654 1.00 30.92 24 ASN E CA 1
ATOM 6956 C C . ASN E 1 24 ? 28.855 -12.531 -12.461 1.00 30.83 24 ASN E C 1
ATOM 6957 O O . ASN E 1 24 ? 27.742 -13.001 -12.682 1.00 31.26 24 ASN E O 1
ATOM 6962 N N . TYR E 1 25 ? 29.873 -13.276 -12.058 1.00 31.32 25 TYR E N 1
ATOM 6963 C CA . TYR E 1 25 ? 29.694 -14.684 -11.677 1.00 32.06 25 TYR E CA 1
ATOM 6964 C C . TYR E 1 25 ? 30.076 -14.872 -10.207 1.00 32.17 25 TYR E C 1
ATOM 6965 O O . TYR E 1 25 ? 31.240 -14.665 -9.831 1.00 32.59 25 TYR E O 1
ATOM 6974 N N . ALA E 1 26 ? 29.092 -15.256 -9.393 1.00 32.51 26 ALA E N 1
ATOM 6975 C CA . ALA E 1 26 ? 29.257 -15.429 -7.944 1.00 32.86 26 ALA E CA 1
ATOM 6976 C C . ALA E 1 26 ? 30.481 -16.273 -7.620 1.00 33.13 26 ALA E C 1
ATOM 6977 O O . ALA E 1 26 ? 31.303 -15.886 -6.795 1.00 34.29 26 ALA E O 1
ATOM 6979 N N . ALA E 1 27 ? 30.618 -17.406 -8.303 1.00 33.12 27 ALA E N 1
ATOM 6980 C CA . ALA E 1 27 ? 31.802 -18.270 -8.202 1.00 32.63 27 ALA E CA 1
ATOM 6981 C C . ALA E 1 27 ? 33.157 -17.579 -8.442 1.00 32.30 27 ALA E C 1
ATOM 6982 O O . ALA E 1 27 ? 34.172 -17.971 -7.848 1.00 32.49 27 ALA E O 1
ATOM 6984 N N . HIS E 1 28 ? 33.201 -16.585 -9.332 1.00 31.43 28 HIS E N 1
ATOM 6985 C CA . HIS E 1 28 ? 34.462 -15.862 -9.570 1.00 30.36 28 HIS E CA 1
ATOM 6986 C C . HIS E 1 28 ? 34.801 -14.878 -8.439 1.00 30.81 28 HIS E C 1
ATOM 6987 O O . HIS E 1 28 ? 35.967 -14.705 -8.070 1.00 30.27 28 HIS E O 1
ATOM 6994 N N . ALA E 1 29 ? 33.777 -14.219 -7.911 1.00 31.54 29 ALA E N 1
ATOM 6995 C CA . ALA E 1 29 ? 33.935 -13.358 -6.746 1.00 32.93 29 ALA E CA 1
ATOM 6996 C C . ALA E 1 29 ? 34.470 -14.172 -5.554 1.00 33.89 29 ALA E C 1
ATOM 6997 O O . ALA E 1 29 ? 35.375 -13.727 -4.853 1.00 33.80 29 ALA E O 1
ATOM 6999 N N . LYS E 1 30 ? 33.922 -15.370 -5.364 1.00 35.33 30 LYS E N 1
ATOM 7000 C CA . LYS E 1 30 ? 34.309 -16.258 -4.256 1.00 36.98 30 LYS E CA 1
ATOM 7001 C C . LYS E 1 30 ? 35.733 -16.807 -4.356 1.00 37.52 30 LYS E C 1
ATOM 7002 O O . LYS E 1 30 ? 36.435 -16.890 -3.347 1.00 38.39 30 LYS E O 1
ATOM 7008 N N . GLU E 1 31 ? 36.173 -17.171 -5.556 1.00 37.60 31 GLU E N 1
ATOM 7009 C CA . GLU E 1 31 ? 37.483 -17.800 -5.707 1.00 38.14 31 GLU E CA 1
ATOM 7010 C C . GLU E 1 31 ? 38.637 -16.842 -5.414 1.00 38.39 31 GLU E C 1
ATOM 7011 O O . GLU E 1 31 ? 39.766 -17.275 -5.151 1.00 39.08 31 GLU E O 1
ATOM 7017 N N . LEU E 1 32 ? 38.365 -15.546 -5.501 1.00 38.66 32 LEU E N 1
ATOM 7018 C CA . LEU E 1 32 ? 39.366 -14.533 -5.176 1.00 38.70 32 LEU E CA 1
ATOM 7019 C C . LEU E 1 32 ? 39.067 -13.872 -3.836 1.00 38.97 32 LEU E C 1
ATOM 7020 O O . LEU E 1 32 ? 39.785 -12.962 -3.420 1.00 39.27 32 LEU E O 1
ATOM 7025 N N . ASN E 1 33 ? 38.002 -14.339 -3.180 1.00 39.05 33 ASN E N 1
ATOM 7026 C CA . ASN E 1 33 ? 37.493 -13.791 -1.913 1.00 39.77 33 ASN E CA 1
ATOM 7027 C C . ASN E 1 33 ? 37.176 -12.312 -1.958 1.00 39.38 33 ASN E C 1
ATOM 7028 O O . ASN E 1 33 ? 37.655 -11.528 -1.130 1.00 39.72 33 ASN E O 1
ATOM 7033 N N . ASN E 1 34 ? 36.370 -11.940 -2.942 1.00 38.72 34 ASN E N 1
ATOM 7034 C CA . ASN E 1 34 ? 35.909 -10.575 -3.090 1.00 37.97 34 ASN E CA 1
ATOM 7035 C C . ASN E 1 34 ? 34.431 -10.530 -2.772 1.00 37.83 34 ASN E C 1
ATOM 7036 O O . ASN E 1 34 ? 33.732 -11.483 -3.067 1.00 37.76 34 ASN E O 1
ATOM 7041 N N . PRO E 1 35 ? 33.948 -9.432 -2.159 1.00 37.71 35 PRO E N 1
ATOM 7042 C CA . PRO E 1 35 ? 32.519 -9.354 -1.858 1.00 38.14 35 PRO E CA 1
ATOM 7043 C C . PRO E 1 35 ? 31.693 -9.212 -3.132 1.00 38.99 35 PRO E C 1
ATOM 7044 O O . PRO E 1 35 ? 32.157 -8.625 -4.107 1.00 38.95 35 PRO E O 1
ATOM 7048 N N . ILE E 1 36 ? 30.481 -9.745 -3.126 1.00 39.84 36 ILE E N 1
ATOM 7049 C CA . ILE E 1 36 ? 29.587 -9.615 -4.284 1.00 40.70 36 ILE E CA 1
ATOM 7050 C C . ILE E 1 36 ? 28.929 -8.237 -4.210 1.00 40.89 36 ILE E C 1
ATOM 7051 O O . ILE E 1 36 ? 28.277 -7.920 -3.225 1.00 40.54 36 ILE E O 1
ATOM 7056 N N . PRO E 1 37 ? 29.115 -7.403 -5.247 1.00 41.29 37 PRO E N 1
ATOM 7057 C CA . PRO E 1 37 ? 28.602 -6.043 -5.112 1.00 41.19 37 PRO E CA 1
ATOM 7058 C C . PRO E 1 37 ? 27.096 -5.995 -5.357 1.00 40.90 37 PRO E C 1
ATOM 7059 O O . PRO E 1 37 ? 26.536 -6.906 -5.965 1.00 41.15 37 PRO E O 1
ATOM 7063 N N . SER E 1 38 ? 26.453 -4.940 -4.880 1.00 40.78 38 SER E N 1
ATOM 7064 C CA . SER E 1 38 ? 25.001 -4.788 -5.009 1.00 40.84 38 SER E CA 1
ATOM 7065 C C . SER E 1 38 ? 24.612 -4.374 -6.432 1.00 40.04 38 SER E C 1
ATOM 7066 O O . SER E 1 38 ? 23.605 -4.825 -6.998 1.00 39.39 38 SER E O 1
ATOM 7069 N N . SER E 1 39 ? 25.415 -3.473 -6.980 1.00 38.81 39 SER E N 1
ATOM 7070 C CA . SER E 1 39 ? 25.265 -3.021 -8.346 1.00 37.83 39 SER E CA 1
ATOM 7071 C C . SER E 1 39 ? 26.592 -3.249 -9.061 1.00 36.20 39 SER E C 1
ATOM 7072 O O . SER E 1 39 ? 27.641 -3.330 -8.408 1.00 36.60 39 SER E O 1
ATOM 7075 N N . PRO E 1 40 ? 26.552 -3.366 -10.399 1.00 34.65 40 PRO E N 1
ATOM 7076 C CA . PRO E 1 40 ? 27.720 -3.815 -11.158 1.00 33.26 40 PRO E CA 1
ATOM 7077 C C . PRO E 1 40 ? 28.984 -2.967 -10.954 1.00 31.82 40 PRO E C 1
ATOM 7078 O O . PRO E 1 40 ? 28.904 -1.748 -10.946 1.00 31.11 40 PRO E O 1
ATOM 7082 N N . ILE E 1 41 ? 30.130 -3.621 -10.769 1.00 30.46 41 ILE E N 1
ATOM 7083 C CA . ILE E 1 41 ? 31.434 -2.961 -10.933 1.00 30.19 41 ILE E CA 1
ATOM 7084 C C . ILE E 1 41 ? 31.630 -2.693 -12.439 1.00 29.46 41 ILE E C 1
ATOM 7085 O O . ILE E 1 41 ? 31.517 -3.612 -13.250 1.00 30.20 41 ILE E O 1
ATOM 7090 N N . LEU E 1 42 ? 31.886 -1.441 -12.816 1.00 28.55 42 LEU E N 1
ATOM 7091 C CA . LEU E 1 42 ? 32.003 -1.073 -14.241 1.00 27.23 42 LEU E CA 1
ATOM 7092 C C . LEU E 1 42 ? 33.314 -0.399 -14.594 1.00 26.49 42 LEU E C 1
ATOM 7093 O O . LEU E 1 42 ? 33.695 0.596 -13.972 1.00 25.91 42 LEU E O 1
ATOM 7098 N N . PHE E 1 43 ? 33.992 -0.942 -15.606 1.00 25.26 43 PHE E N 1
ATOM 7099 C CA . PHE E 1 43 ? 35.181 -0.318 -16.179 1.00 24.37 43 PHE E CA 1
ATOM 7100 C C . PHE E 1 43 ? 35.161 -0.420 -17.721 1.00 24.00 43 PHE E C 1
ATOM 7101 O O . PHE E 1 43 ? 34.285 -1.058 -18.309 1.00 23.60 43 PHE E O 1
ATOM 7109 N N . ILE E 1 44 ? 36.109 0.241 -18.369 1.00 23.38 44 ILE E N 1
ATOM 7110 C CA . ILE E 1 44 ? 36.105 0.324 -19.825 1.00 22.79 44 ILE E CA 1
ATOM 7111 C C . ILE E 1 44 ? 37.520 0.066 -20.315 1.00 22.92 44 ILE E C 1
ATOM 7112 O O . ILE E 1 44 ? 38.481 0.508 -19.683 1.00 22.96 44 ILE E O 1
ATOM 7117 N N . LYS E 1 45 ? 37.643 -0.674 -21.419 1.00 22.33 45 LYS E N 1
ATOM 7118 C CA . LYS E 1 45 ? 38.941 -0.874 -22.072 1.00 22.22 45 LYS E CA 1
ATOM 7119 C C . LYS E 1 45 ? 38.871 -0.108 -23.412 1.00 22.20 45 LYS E C 1
ATOM 7120 O O . LYS E 1 45 ? 37.789 -0.014 -24.012 1.00 21.01 45 LYS E O 1
ATOM 7126 N N . PRO E 1 46 ? 39.998 0.482 -23.857 1.00 22.34 46 PRO E N 1
ATOM 7127 C CA . PRO E 1 46 ? 39.960 1.241 -25.107 1.00 23.26 46 PRO E CA 1
ATOM 7128 C C . PRO E 1 46 ? 40.107 0.343 -26.342 1.00 23.97 46 PRO E C 1
ATOM 7129 O O . PRO E 1 46 ? 40.680 -0.760 -26.251 1.00 24.10 46 PRO E O 1
ATOM 7133 N N . ALA E 1 47 ? 39.615 0.825 -27.485 1.00 24.96 47 ALA E N 1
ATOM 7134 C CA . ALA E 1 47 ? 39.746 0.097 -28.758 1.00 25.74 47 ALA E CA 1
ATOM 7135 C C . ALA E 1 47 ? 41.189 -0.294 -29.000 1.00 25.84 47 ALA E C 1
ATOM 7136 O O . ALA E 1 47 ? 41.450 -1.341 -29.583 1.00 26.52 47 ALA E O 1
ATOM 7138 N N . SER E 1 48 ? 42.118 0.541 -28.532 1.00 26.06 48 SER E N 1
ATOM 7139 C CA . SER E 1 48 ? 43.558 0.334 -28.753 1.00 26.54 48 SER E CA 1
ATOM 7140 C C . SER E 1 48 ? 44.172 -0.815 -27.948 1.00 25.83 48 SER E C 1
ATOM 7141 O O . SER E 1 48 ? 45.306 -1.215 -28.218 1.00 25.37 48 SER E O 1
ATOM 7144 N N . SER E 1 49 ? 43.415 -1.364 -26.984 1.00 25.04 49 SER E N 1
ATOM 7145 C CA . SER E 1 49 ? 43.851 -2.561 -26.266 1.00 23.97 49 SER E CA 1
ATOM 7146 C C . SER E 1 49 ? 43.432 -3.840 -26.966 1.00 23.90 49 SER E C 1
ATOM 7147 O O . SER E 1 49 ? 43.874 -4.926 -26.599 1.00 24.09 49 SER E O 1
ATOM 7150 N N . ALA E 1 50 ? 42.562 -3.730 -27.961 1.00 23.82 50 ALA E N 1
ATOM 7151 C CA . ALA E 1 50 ? 42.060 -4.931 -28.624 1.00 24.08 50 ALA E CA 1
ATOM 7152 C C . ALA E 1 50 ? 43.049 -5.469 -29.654 1.00 24.32 50 ALA E C 1
ATOM 7153 O O . ALA E 1 50 ? 43.757 -4.696 -30.304 1.00 24.88 50 ALA E O 1
ATOM 7155 N N . VAL E 1 51 ? 43.094 -6.792 -29.773 1.00 24.11 51 VAL E N 1
ATOM 7156 C CA . VAL E 1 51 ? 43.873 -7.500 -30.789 1.00 24.88 51 VAL E CA 1
ATOM 7157 C C . VAL E 1 51 ? 43.043 -8.699 -31.244 1.00 25.57 51 VAL E C 1
ATOM 7158 O O . VAL E 1 51 ? 42.061 -9.038 -30.573 1.00 25.39 51 VAL E O 1
ATOM 7162 N N . PRO E 1 52 ? 43.421 -9.348 -32.377 1.00 26.51 52 PRO E N 1
ATOM 7163 C CA . PRO E 1 52 ? 42.754 -10.599 -32.726 1.00 26.84 52 PRO E CA 1
ATOM 7164 C C . PRO E 1 52 ? 42.880 -11.711 -31.675 1.00 27.56 52 PRO E C 1
ATOM 7165 O O . PRO E 1 52 ? 43.881 -11.810 -30.955 1.00 26.87 52 PRO E O 1
ATOM 7169 N N . PHE E 1 53 ? 41.849 -12.541 -31.590 1.00 28.63 53 PHE E N 1
ATOM 7170 C CA . PHE E 1 53 ? 41.875 -13.689 -30.698 1.00 30.19 53 PHE E CA 1
ATOM 7171 C C . PHE E 1 53 ? 42.667 -14.779 -31.399 1.00 30.83 53 PHE E C 1
ATOM 7172 O O . PHE E 1 53 ? 42.089 -15.563 -32.156 1.00 31.74 53 PHE E O 1
ATOM 7180 N N . GLY E 1 54 ? 43.971 -14.835 -31.170 1.00 30.60 54 GLY E N 1
ATOM 7181 C CA . GLY E 1 54 ? 44.792 -15.779 -31.914 1.00 31.09 54 GLY E CA 1
ATOM 7182 C C . GLY E 1 54 ? 45.219 -15.239 -33.274 1.00 30.94 54 GLY E C 1
ATOM 7183 O O . GLY E 1 54 ? 44.664 -14.253 -33.760 1.00 31.48 54 GLY E O 1
ATOM 7184 N N . PRO E 1 55 ? 46.200 -15.895 -33.912 1.00 30.62 55 PRO E N 1
ATOM 7185 C CA . PRO E 1 55 ? 46.799 -17.151 -33.450 1.00 30.68 55 PRO E CA 1
ATOM 7186 C C . PRO E 1 55 ? 47.802 -17.011 -32.281 1.00 30.32 55 PRO E C 1
ATOM 7187 O O . PRO E 1 55 ? 48.224 -18.019 -31.726 1.00 29.88 55 PRO E O 1
ATOM 7191 N N . VAL E 1 56 ? 48.168 -15.777 -31.931 1.00 30.95 56 VAL E N 1
ATOM 7192 C CA . VAL E 1 56 ? 49.049 -15.489 -30.774 1.00 31.29 56 VAL E CA 1
ATOM 7193 C C . VAL E 1 56 ? 48.414 -14.483 -29.804 1.00 31.90 56 VAL E C 1
ATOM 7194 O O . VAL E 1 56 ? 47.651 -13.611 -30.230 1.00 32.92 56 VAL E O 1
ATOM 7198 N N . PHE E 1 57 ? 48.709 -14.615 -28.508 1.00 31.88 57 PHE E N 1
ATOM 7199 C CA . PHE E 1 57 ? 48.332 -13.586 -27.532 1.00 32.15 57 PHE E CA 1
ATOM 7200 C C . PHE E 1 57 ? 49.593 -13.063 -26.871 1.00 31.51 57 PHE E C 1
ATOM 7201 O O . PHE E 1 57 ? 50.230 -13.780 -26.109 1.00 31.68 57 PHE E O 1
ATOM 7209 N N . SER E 1 58 ? 49.946 -11.815 -27.152 1.00 30.55 58 SER E N 1
ATOM 7210 C CA . SER E 1 58 ? 51.083 -11.214 -26.504 1.00 30.40 58 SER E CA 1
ATOM 7211 C C . SER E 1 58 ? 50.722 -10.681 -25.102 1.00 30.18 58 SER E C 1
ATOM 7212 O O . SER E 1 58 ? 49.689 -10.028 -24.929 1.00 29.16 58 SER E O 1
ATOM 7215 N N . ILE E 1 59 ? 51.557 -11.004 -24.108 1.00 29.68 59 ILE E N 1
ATOM 7216 C CA . ILE E 1 59 ? 51.324 -10.553 -22.723 1.00 29.61 59 ILE E CA 1
ATOM 7217 C C . ILE E 1 59 ? 52.460 -9.637 -22.260 1.00 29.79 59 ILE E C 1
ATOM 7218 O O . ILE E 1 59 ? 53.597 -9.810 -22.689 1.00 29.45 59 ILE E O 1
ATOM 7223 N N . PRO E 1 60 ? 52.157 -8.640 -21.403 1.00 30.02 60 PRO E N 1
ATOM 7224 C CA . PRO E 1 60 ? 53.252 -7.779 -20.916 1.00 30.58 60 PRO E CA 1
ATOM 7225 C C . PRO E 1 60 ? 54.327 -8.573 -20.164 1.00 31.03 60 PRO E C 1
ATOM 7226 O O . PRO E 1 60 ? 54.016 -9.605 -19.540 1.00 30.03 60 PRO E O 1
ATOM 7230 N N . LYS E 1 61 ? 55.574 -8.096 -20.230 1.00 32.13 61 LYS E N 1
ATOM 7231 C CA . LYS E 1 61 ? 56.683 -8.756 -19.531 1.00 33.73 61 LYS E CA 1
ATOM 7232 C C . LYS E 1 61 ? 57.162 -7.881 -18.379 1.00 34.28 61 LYS E C 1
ATOM 7233 O O . LYS E 1 61 ? 57.058 -6.662 -18.453 1.00 35.56 61 LYS E O 1
ATOM 7239 N N . ASP E 1 62 ? 57.690 -8.504 -17.329 1.00 35.14 62 ASP E N 1
ATOM 7240 C CA . ASP E 1 62 ? 58.271 -7.794 -16.166 1.00 35.86 62 ASP E CA 1
ATOM 7241 C C . ASP E 1 62 ? 57.291 -6.893 -15.431 1.00 35.88 62 ASP E C 1
ATOM 7242 O O . ASP E 1 62 ? 57.690 -5.873 -14.866 1.00 36.78 62 ASP E O 1
ATOM 7247 N N . GLN E 1 63 ? 56.013 -7.251 -15.444 1.00 35.44 63 GLN E N 1
ATOM 7248 C CA . GLN E 1 63 ? 55.004 -6.451 -14.767 1.00 35.06 63 GLN E CA 1
ATOM 7249 C C . GLN E 1 63 ? 54.149 -7.311 -13.836 1.00 34.11 63 GLN E C 1
ATOM 7250 O O . GLN E 1 63 ? 53.069 -6.908 -13.399 1.00 34.21 63 GLN E O 1
ATOM 7256 N N . GLY E 1 64 ? 54.657 -8.496 -13.504 1.00 33.16 64 GLY E N 1
ATOM 7257 C CA . GLY E 1 64 ? 53.929 -9.413 -12.635 1.00 32.14 64 GLY E CA 1
ATOM 7258 C C . GLY E 1 64 ? 53.064 -10.358 -13.439 1.00 31.73 64 GLY E C 1
ATOM 7259 O O . GLY E 1 64 ? 53.277 -10.523 -14.642 1.00 32.20 64 GLY E O 1
ATOM 7260 N N . SER E 1 65 ? 52.078 -10.963 -12.786 1.00 30.98 65 SER E N 1
ATOM 7261 C CA . SER E 1 65 ? 51.235 -11.976 -13.427 1.00 30.76 65 SER E CA 1
ATOM 7262 C C . SER E 1 65 ? 50.183 -11.365 -14.340 1.00 29.52 65 SER E C 1
ATOM 7263 O O . SER E 1 65 ? 49.673 -10.266 -14.083 1.00 29.39 65 SER E O 1
ATOM 7266 N N . VAL E 1 66 ? 49.859 -12.107 -15.396 1.00 28.18 66 VAL E N 1
ATOM 7267 C CA . VAL E 1 66 ? 48.882 -11.699 -16.385 1.00 26.84 66 VAL E CA 1
ATOM 7268 C C . VAL E 1 66 ? 47.845 -12.801 -16.377 1.00 27.02 66 VAL E C 1
ATOM 7269 O O . VAL E 1 66 ? 48.153 -13.968 -16.664 1.00 27.36 66 VAL E O 1
ATOM 7273 N N . HIS E 1 67 ? 46.621 -12.447 -16.017 1.00 26.21 67 HIS E N 1
ATOM 7274 C CA . HIS E 1 67 ? 45.549 -13.430 -15.920 1.00 26.04 67 HIS E CA 1
ATOM 7275 C C . HIS E 1 67 ? 44.703 -13.481 -17.166 1.00 25.59 67 HIS E C 1
ATOM 7276 O O . HIS E 1 67 ? 44.452 -12.460 -17.796 1.00 24.95 67 HIS E O 1
ATOM 7283 N N . HIS E 1 68 ? 44.273 -14.689 -17.518 1.00 25.38 68 HIS E N 1
ATOM 7284 C CA . HIS E 1 68 ? 43.292 -14.861 -18.563 1.00 24.94 68 HIS E CA 1
ATOM 7285 C C . HIS E 1 68 ? 41.944 -14.737 -17.893 1.00 25.15 68 HIS E C 1
ATOM 7286 O O . HIS E 1 68 ? 41.764 -15.229 -16.760 1.00 25.80 68 HIS E O 1
ATOM 7293 N N . GLU E 1 69 ? 41.019 -14.048 -18.565 1.00 24.48 69 GLU E N 1
ATOM 7294 C CA . GLU E 1 69 ? 39.602 -13.972 -18.165 1.00 24.36 69 GLU E CA 1
ATOM 7295 C C . GLU E 1 69 ? 38.722 -14.074 -19.410 1.00 24.76 69 GLU E C 1
ATOM 7296 O O . GLU E 1 69 ? 38.476 -13.070 -20.086 1.00 24.30 69 GLU E O 1
ATOM 7302 N N . LEU E 1 70 ? 38.265 -15.284 -19.737 1.00 25.06 70 LEU E N 1
ATOM 7303 C CA . LEU E 1 70 ? 37.334 -15.442 -20.855 1.00 25.09 70 LEU E CA 1
ATOM 7304 C C . LEU E 1 70 ? 35.958 -14.887 -20.524 1.00 24.94 70 LEU E C 1
ATOM 7305 O O . LEU E 1 70 ? 35.415 -15.139 -19.452 1.00 25.09 70 LEU E O 1
ATOM 7310 N N . GLU E 1 71 ? 35.414 -14.103 -21.441 1.00 24.35 71 GLU E N 1
ATOM 7311 C CA . GLU E 1 71 ? 34.081 -13.535 -21.284 1.00 24.98 71 GLU E CA 1
ATOM 7312 C C . GLU E 1 71 ? 33.284 -13.597 -22.579 1.00 24.94 71 GLU E C 1
ATOM 7313 O O . GLU E 1 71 ? 33.859 -13.561 -23.673 1.00 25.51 71 GLU E O 1
ATOM 7319 N N . ILE E 1 72 ? 31.968 -13.721 -22.439 1.00 25.07 72 ILE E N 1
ATOM 7320 C CA . ILE E 1 72 ? 31.028 -13.527 -23.528 1.00 25.06 72 ILE E CA 1
ATOM 7321 C C . ILE E 1 72 ? 31.009 -12.047 -23.871 1.00 25.47 72 ILE E C 1
ATOM 7322 O O . ILE E 1 72 ? 30.740 -11.210 -22.999 1.00 25.10 72 ILE E O 1
ATOM 7327 N N . ALA E 1 73 ? 31.311 -11.754 -25.142 1.00 24.98 73 ALA E N 1
ATOM 7328 C CA . ALA E 1 73 ? 31.411 -10.400 -25.683 1.00 24.90 73 ALA E CA 1
ATOM 7329 C C . ALA E 1 73 ? 30.163 -10.101 -26.516 1.00 25.42 73 ALA E C 1
ATOM 7330 O O . ALA E 1 73 ? 29.699 -10.969 -27.272 1.00 25.57 73 ALA E O 1
ATOM 7332 N N . ILE E 1 74 ? 29.624 -8.890 -26.374 1.00 25.02 74 ILE E N 1
ATOM 7333 C CA . ILE E 1 74 ? 28.401 -8.489 -27.039 1.00 25.06 74 ILE E CA 1
ATOM 7334 C C . ILE E 1 74 ? 28.715 -7.312 -27.974 1.00 25.35 74 ILE E C 1
ATOM 7335 O O . ILE E 1 74 ? 29.216 -6.271 -27.534 1.00 24.37 74 ILE E O 1
ATOM 7340 N N . LEU E 1 75 ? 28.445 -7.479 -29.264 1.00 26.01 75 LEU E N 1
ATOM 7341 C CA . LEU E 1 75 ? 28.612 -6.370 -30.202 1.00 26.91 75 LEU E CA 1
ATOM 7342 C C . LEU E 1 75 ? 27.343 -5.529 -30.268 1.00 27.50 75 LEU E C 1
ATOM 7343 O O . LEU E 1 75 ? 26.239 -6.051 -30.469 1.00 27.52 75 LEU E O 1
ATOM 7348 N N . ILE E 1 76 ? 27.519 -4.224 -30.102 1.00 28.37 76 ILE E N 1
ATOM 7349 C CA . ILE E 1 76 ? 26.415 -3.281 -30.101 1.00 29.21 76 ILE E CA 1
ATOM 7350 C C . ILE E 1 76 ? 26.210 -2.751 -31.522 1.00 29.99 76 ILE E C 1
ATOM 7351 O O . ILE E 1 76 ? 27.134 -2.198 -32.138 1.00 29.26 76 ILE E O 1
ATOM 7356 N N . GLY E 1 77 ? 24.992 -2.927 -32.023 1.00 30.79 77 GLY E N 1
ATOM 7357 C CA . GLY E 1 77 ? 24.649 -2.585 -33.400 1.00 32.01 77 GLY E CA 1
ATOM 7358 C C . GLY E 1 77 ? 23.893 -1.280 -33.576 1.00 33.01 77 GLY E C 1
ATOM 7359 O O . GLY E 1 77 ? 23.967 -0.681 -34.641 1.00 33.46 77 GLY E O 1
ATOM 7360 N N . LYS E 1 78 ? 23.168 -0.843 -32.544 1.00 33.95 78 LYS E N 1
ATOM 7361 C CA . LYS E 1 78 ? 22.425 0.428 -32.579 1.00 35.38 78 LYS E CA 1
ATOM 7362 C C . LYS E 1 78 ? 22.645 1.190 -31.293 1.00 35.37 78 LYS E C 1
ATOM 7363 O O . LYS E 1 78 ? 22.736 0.580 -30.228 1.00 35.80 78 LYS E O 1
ATOM 7369 N N . ALA E 1 79 ? 22.698 2.518 -31.401 1.00 35.49 79 ALA E N 1
ATOM 7370 C CA . ALA E 1 79 ? 22.885 3.423 -30.271 1.00 35.82 79 ALA E CA 1
ATOM 7371 C C . ALA E 1 79 ? 21.939 3.139 -29.107 1.00 36.47 79 ALA E C 1
ATOM 7372 O O . ALA E 1 79 ? 20.732 2.943 -29.300 1.00 36.47 79 ALA E O 1
ATOM 7374 N N . LEU E 1 80 ? 22.496 3.109 -27.900 1.00 36.81 80 LEU E N 1
ATOM 7375 C CA . LEU E 1 80 ? 21.702 2.882 -26.697 1.00 37.30 80 LEU E CA 1
ATOM 7376 C C . LEU E 1 80 ? 22.018 3.950 -25.679 1.00 37.85 80 LEU E C 1
ATOM 7377 O O . LEU E 1 80 ? 23.170 4.179 -25.341 1.00 37.50 80 LEU E O 1
ATOM 7382 N N . SER E 1 81 ? 20.973 4.596 -25.188 1.00 38.62 81 SER E N 1
ATOM 7383 C CA . SER E 1 81 ? 21.118 5.632 -24.188 1.00 39.52 81 SER E CA 1
ATOM 7384 C C . SER E 1 81 ? 19.905 5.534 -23.270 1.00 40.33 81 SER E C 1
ATOM 7385 O O . SER E 1 81 ? 18.770 5.712 -23.721 1.00 40.03 81 SER E O 1
ATOM 7388 N N . ARG E 1 82 ? 20.147 5.219 -21.995 1.00 41.43 82 ARG E N 1
ATOM 7389 C CA . ARG E 1 82 ? 19.069 4.974 -21.025 1.00 42.67 82 ARG E CA 1
ATOM 7390 C C . ARG E 1 82 ? 18.055 4.017 -21.637 1.00 43.03 82 ARG E C 1
ATOM 7391 O O . ARG E 1 82 ? 16.864 4.332 -21.736 1.00 43.27 82 ARG E O 1
ATOM 7399 N N . ALA E 1 83 ? 18.543 2.855 -22.060 1.00 43.15 83 ALA E N 1
ATOM 7400 C CA . ALA E 1 83 ? 17.770 1.952 -22.892 1.00 43.51 83 ALA E CA 1
ATOM 7401 C C . ALA E 1 83 ? 16.951 0.996 -22.072 1.00 43.83 83 ALA E C 1
ATOM 7402 O O . ALA E 1 83 ? 17.283 0.697 -20.925 1.00 43.86 83 ALA E O 1
ATOM 7404 N N . SER E 1 84 ? 15.877 0.511 -22.685 1.00 44.44 84 SER E N 1
ATOM 7405 C CA . SER E 1 84 ? 15.082 -0.554 -22.110 1.00 44.99 84 SER E CA 1
ATOM 7406 C C . SER E 1 84 ? 15.747 -1.881 -22.439 1.00 45.17 84 SER E C 1
ATOM 7407 O O . SER E 1 84 ? 16.641 -1.958 -23.288 1.00 45.17 84 SER E O 1
ATOM 7410 N N . THR E 1 85 ? 15.292 -2.920 -21.759 1.00 45.38 85 THR E N 1
ATOM 7411 C CA . THR E 1 85 ? 15.705 -4.280 -22.043 1.00 45.83 85 THR E CA 1
ATOM 7412 C C . THR E 1 85 ? 15.325 -4.721 -23.476 1.00 45.67 85 THR E C 1
ATOM 7413 O O . THR E 1 85 ? 16.083 -5.447 -24.119 1.00 45.50 85 THR E O 1
ATOM 7417 N N . GLU E 1 86 ? 14.173 -4.263 -23.975 1.00 45.91 86 GLU E N 1
ATOM 7418 C CA . GLU E 1 86 ? 13.779 -4.496 -25.378 1.00 45.79 86 GLU E CA 1
ATOM 7419 C C . GLU E 1 86 ? 14.697 -3.803 -26.368 1.00 45.08 86 GLU E C 1
ATOM 7420 O O . GLU E 1 86 ? 15.032 -4.384 -27.399 1.00 45.21 86 GLU E O 1
ATOM 7426 N N . GLN E 1 87 ? 15.068 -2.556 -26.075 1.00 44.21 87 GLN E N 1
ATOM 7427 C CA . GLN E 1 87 ? 15.923 -1.781 -26.976 1.00 43.62 87 GLN E CA 1
ATOM 7428 C C . GLN E 1 87 ? 17.306 -2.440 -27.096 1.00 42.77 87 GLN E C 1
ATOM 7429 O O . GLN E 1 87 ? 17.854 -2.568 -28.197 1.00 42.70 87 GLN E O 1
ATOM 7435 N N . VAL E 1 88 ? 17.836 -2.883 -25.957 1.00 41.85 88 VAL E N 1
ATOM 7436 C CA . VAL E 1 88 ? 19.081 -3.649 -25.904 1.00 41.03 88 VAL E CA 1
ATOM 7437 C C . VAL E 1 88 ? 19.015 -4.891 -26.800 1.00 40.82 88 VAL E C 1
ATOM 7438 O O . VAL E 1 88 ? 19.870 -5.069 -27.676 1.00 40.16 88 VAL E O 1
ATOM 7442 N N . ALA E 1 89 ? 17.997 -5.734 -26.590 1.00 40.54 89 ALA E N 1
ATOM 7443 C CA . ALA E 1 89 ? 17.829 -6.967 -27.370 1.00 40.46 89 ALA E CA 1
ATOM 7444 C C . ALA E 1 89 ? 17.765 -6.706 -28.872 1.00 40.55 89 ALA E C 1
ATOM 7445 O O . ALA E 1 89 ? 18.279 -7.495 -29.667 1.00 40.35 89 ALA E O 1
ATOM 7447 N N . GLU E 1 90 ? 17.146 -5.590 -29.251 1.00 40.74 90 GLU E N 1
ATOM 7448 C CA . GLU E 1 90 ? 17.039 -5.200 -30.660 1.00 41.30 90 GLU E CA 1
ATOM 7449 C C . GLU E 1 90 ? 18.340 -4.589 -31.206 1.00 40.79 90 GLU E C 1
ATOM 7450 O O . GLU E 1 90 ? 18.618 -4.693 -32.398 1.00 41.26 90 GLU E O 1
ATOM 7456 N N . SER E 1 91 ? 19.143 -3.969 -30.337 1.00 40.08 91 SER E N 1
ATOM 7457 C CA . SER E 1 91 ? 20.408 -3.369 -30.761 1.00 38.95 91 SER E CA 1
ATOM 7458 C C . SER E 1 91 ? 21.536 -4.382 -30.977 1.00 38.33 91 SER E C 1
ATOM 7459 O O . SER E 1 91 ? 22.319 -4.238 -31.911 1.00 38.66 91 SER E O 1
ATOM 7462 N N . ILE E 1 92 ? 21.635 -5.388 -30.110 1.00 37.32 92 ILE E N 1
ATOM 7463 C CA . ILE E 1 92 ? 22.737 -6.367 -30.191 1.00 35.82 92 ILE E CA 1
ATOM 7464 C C . ILE E 1 92 ? 22.836 -6.967 -31.593 1.00 35.55 92 ILE E C 1
ATOM 7465 O O . ILE E 1 92 ? 21.862 -7.528 -32.113 1.00 35.16 92 ILE E O 1
ATOM 7470 N N . ALA E 1 93 ? 24.012 -6.807 -32.201 1.00 34.55 93 ALA E N 1
ATOM 7471 C CA . ALA E 1 93 ? 24.281 -7.254 -33.564 1.00 33.72 93 ALA E CA 1
ATOM 7472 C C . ALA E 1 93 ? 24.916 -8.647 -33.606 1.00 33.59 93 ALA E C 1
ATOM 7473 O O . ALA E 1 93 ? 24.784 -9.372 -34.598 1.00 34.21 93 ALA E O 1
ATOM 7475 N N . GLY E 1 94 ? 25.599 -9.028 -32.532 1.00 32.54 94 GLY E N 1
ATOM 7476 C CA . GLY E 1 94 ? 26.236 -10.329 -32.472 1.00 31.55 94 GLY E CA 1
ATOM 7477 C C . GLY E 1 94 ? 26.874 -10.630 -31.136 1.00 30.97 94 GLY E C 1
ATOM 7478 O O . GLY E 1 94 ? 27.056 -9.742 -30.297 1.00 30.49 94 GLY E O 1
ATOM 7479 N N . ILE E 1 95 ? 27.207 -11.902 -30.940 1.00 30.60 95 ILE E N 1
ATOM 7480 C CA . ILE E 1 95 ? 27.922 -12.334 -29.746 1.00 29.77 95 ILE E CA 1
ATOM 7481 C C . ILE E 1 95 ? 29.274 -12.936 -30.148 1.00 29.61 95 ILE E C 1
ATOM 7482 O O . ILE E 1 95 ? 29.446 -13.391 -31.287 1.00 29.52 95 ILE E O 1
ATOM 7487 N N . GLY E 1 96 ? 30.239 -12.901 -29.229 1.00 28.69 96 GLY E N 1
ATOM 7488 C CA . GLY E 1 96 ? 31.559 -13.460 -29.468 1.00 27.83 96 GLY E CA 1
ATOM 7489 C C . GLY E 1 96 ? 32.216 -13.734 -28.135 1.00 27.36 96 GLY E C 1
ATOM 7490 O O . GLY E 1 96 ? 31.523 -13.898 -27.126 1.00 27.83 96 GLY E O 1
ATOM 7491 N N . LEU E 1 97 ? 33.545 -13.770 -28.133 1.00 26.39 97 LEU E N 1
ATOM 7492 C CA . LEU E 1 97 ? 34.334 -13.972 -26.913 1.00 25.97 97 LEU E CA 1
ATOM 7493 C C . LEU E 1 97 ? 35.410 -12.905 -26.822 1.00 25.47 97 LEU E C 1
ATOM 7494 O O . LEU E 1 97 ? 35.910 -12.439 -27.840 1.00 24.87 97 LEU E O 1
ATOM 7499 N N . GLY E 1 98 ? 35.735 -12.509 -25.595 1.00 25.03 98 GLY E N 1
ATOM 7500 C CA . GLY E 1 98 ? 36.866 -11.631 -25.332 1.00 24.15 98 GLY E CA 1
ATOM 7501 C C . GLY E 1 98 ? 37.705 -12.213 -24.214 1.00 23.63 98 GLY E C 1
ATOM 7502 O O . GLY E 1 98 ? 37.185 -12.916 -23.354 1.00 23.38 98 GLY E O 1
ATOM 7503 N N . LEU E 1 99 ? 39.011 -11.960 -24.249 1.00 23.53 99 LEU E N 1
ATOM 7504 C CA . LEU E 1 99 ? 39.846 -12.144 -23.074 1.00 23.53 99 LEU E CA 1
ATOM 7505 C C . LEU E 1 99 ? 40.093 -10.785 -22.402 1.00 23.31 99 LEU E C 1
ATOM 7506 O O . LEU E 1 99 ? 40.720 -9.899 -22.977 1.00 22.84 99 LEU E O 1
ATOM 7511 N N . ASP E 1 100 ? 39.565 -10.621 -21.192 1.00 23.38 100 ASP E N 1
ATOM 7512 C CA . ASP E 1 100 ? 39.832 -9.441 -20.366 1.00 22.83 100 ASP E CA 1
ATOM 7513 C C . ASP E 1 100 ? 41.179 -9.652 -19.687 1.00 22.75 100 ASP E C 1
ATOM 7514 O O . ASP E 1 100 ? 41.236 -9.972 -18.499 1.00 23.24 100 ASP E O 1
ATOM 7519 N N . LEU E 1 101 ? 42.266 -9.493 -20.436 1.00 22.16 101 LEU E N 1
ATOM 7520 C CA . LEU E 1 101 ? 43.591 -9.783 -19.865 1.00 22.44 101 LEU E CA 1
ATOM 7521 C C . LEU E 1 101 ? 43.948 -8.749 -18.820 1.00 23.09 101 LEU E C 1
ATOM 7522 O O . LEU E 1 101 ? 43.763 -7.554 -19.051 1.00 22.36 101 LEU E O 1
ATOM 7527 N N . THR E 1 102 ? 44.455 -9.219 -17.678 1.00 22.82 102 THR E N 1
ATOM 7528 C CA . THR E 1 102 ? 44.570 -8.377 -16.491 1.00 23.38 102 THR E CA 1
ATOM 7529 C C . THR E 1 102 ? 45.917 -8.578 -15.832 1.00 24.03 102 THR E C 1
ATOM 7530 O O . THR E 1 102 ? 46.340 -9.714 -15.602 1.00 23.88 102 THR E O 1
ATOM 7534 N N . LEU E 1 103 ? 46.591 -7.468 -15.539 1.00 24.47 103 LEU E N 1
ATOM 7535 C CA . LEU E 1 103 ? 47.822 -7.503 -14.773 1.00 24.72 103 LEU E CA 1
ATOM 7536 C C . LEU E 1 103 ? 47.395 -7.582 -13.315 1.00 25.00 103 LEU E C 1
ATOM 7537 O O . LEU E 1 103 ? 47.094 -6.573 -12.703 1.00 25.29 103 LEU E O 1
ATOM 7542 N N . ARG E 1 104 ? 47.321 -8.798 -12.786 1.00 25.41 104 ARG E N 1
ATOM 7543 C CA . ARG E 1 104 ? 46.732 -9.020 -11.465 1.00 26.51 104 ARG E CA 1
ATOM 7544 C C . ARG E 1 104 ? 47.439 -8.308 -10.324 1.00 26.72 104 ARG E C 1
ATOM 7545 O O . ARG E 1 104 ? 46.780 -7.691 -9.489 1.00 27.68 104 ARG E O 1
ATOM 7553 N N . ASP E 1 105 ? 48.764 -8.371 -10.309 1.00 27.38 105 ASP E N 1
ATOM 7554 C CA . ASP E 1 105 ? 49.580 -7.762 -9.249 1.00 28.34 105 ASP E CA 1
ATOM 7555 C C . ASP E 1 105 ? 49.495 -6.233 -9.298 1.00 28.30 105 ASP E C 1
ATOM 7556 O O . ASP E 1 105 ? 49.441 -5.577 -8.250 1.00 28.28 105 ASP E O 1
ATOM 7561 N N . VAL E 1 106 ? 49.489 -5.666 -10.511 1.00 27.53 106 VAL E N 1
ATOM 7562 C CA . VAL E 1 106 ? 49.247 -4.231 -10.671 1.00 26.57 106 VAL E CA 1
ATOM 7563 C C . VAL E 1 106 ? 47.843 -3.889 -10.170 1.00 26.64 106 VAL E C 1
ATOM 7564 O O . VAL E 1 106 ? 47.648 -2.888 -9.480 1.00 26.43 106 VAL E O 1
ATOM 7568 N N . GLN E 1 107 ? 46.857 -4.716 -10.514 1.00 26.78 107 GLN E N 1
ATOM 7569 C CA . GLN E 1 107 ? 45.495 -4.450 -10.083 1.00 26.98 107 GLN E CA 1
ATOM 7570 C C . GLN E 1 107 ? 45.374 -4.449 -8.547 1.00 27.70 107 GLN E C 1
ATOM 7571 O O . GLN E 1 107 ? 44.692 -3.589 -7.981 1.00 27.34 107 GLN E O 1
ATOM 7577 N N . ASP E 1 108 ? 46.025 -5.415 -7.897 1.00 28.46 108 ASP E N 1
ATOM 7578 C CA . ASP E 1 108 ? 46.094 -5.461 -6.430 1.00 29.76 108 ASP E CA 1
ATOM 7579 C C . ASP E 1 108 ? 46.630 -4.129 -5.865 1.00 30.17 108 ASP E C 1
ATOM 7580 O O . ASP E 1 108 ? 46.015 -3.552 -4.984 1.00 30.80 108 ASP E O 1
ATOM 7585 N N . GLN E 1 109 ? 47.765 -3.664 -6.391 1.00 31.46 109 GLN E N 1
ATOM 7586 C CA . GLN E 1 109 ? 48.372 -2.377 -6.027 1.00 33.10 109 GLN E CA 1
ATOM 7587 C C . GLN E 1 109 ? 47.378 -1.215 -6.157 1.00 32.90 109 GLN E C 1
ATOM 7588 O O . GLN E 1 109 ? 47.171 -0.443 -5.216 1.00 32.76 109 GLN E O 1
ATOM 7594 N N . LEU E 1 110 ? 46.753 -1.119 -7.330 1.00 32.28 110 LEU E N 1
ATOM 7595 C CA . LEU E 1 110 ? 45.837 -0.033 -7.649 1.00 31.75 110 LEU E CA 1
ATOM 7596 C C . LEU E 1 110 ? 44.645 0.028 -6.699 1.00 31.98 110 LEU E C 1
ATOM 7597 O O . LEU E 1 110 ? 44.236 1.115 -6.280 1.00 31.40 110 LEU E O 1
ATOM 7602 N N . LYS E 1 111 ? 44.085 -1.137 -6.386 1.00 32.35 111 LYS E N 1
ATOM 7603 C CA . LYS E 1 111 ? 43.016 -1.259 -5.402 1.00 33.33 111 LYS E CA 1
ATOM 7604 C C . LYS E 1 111 ? 43.450 -0.791 -4.012 1.00 34.12 111 LYS E C 1
ATOM 7605 O O . LYS E 1 111 ? 42.687 -0.120 -3.323 1.00 34.99 111 LYS E O 1
ATOM 7611 N N . GLU E 1 112 ? 44.669 -1.140 -3.600 1.00 35.07 112 GLU E N 1
ATOM 7612 C CA . GLU E 1 112 ? 45.130 -0.778 -2.254 1.00 35.75 112 GLU E CA 1
ATOM 7613 C C . GLU E 1 112 ? 45.231 0.730 -2.104 1.00 35.57 112 GLU E C 1
ATOM 7614 O O . GLU E 1 112 ? 44.851 1.275 -1.072 1.00 36.00 112 GLU E O 1
ATOM 7620 N N . LYS E 1 113 ? 45.706 1.393 -3.157 1.00 34.91 113 LYS E N 1
ATOM 7621 C CA . LYS E 1 113 ? 45.903 2.841 -3.158 1.00 33.90 113 LYS E CA 1
ATOM 7622 C C . LYS E 1 113 ? 44.653 3.611 -3.573 1.00 32.59 113 LYS E C 1
ATOM 7623 O O . LYS E 1 113 ? 44.657 4.830 -3.551 1.00 33.14 113 LYS E O 1
ATOM 7629 N N . GLY E 1 114 ? 43.583 2.908 -3.928 1.00 31.73 114 GLY E N 1
ATOM 7630 C CA . GLY E 1 114 ? 42.379 3.531 -4.497 1.00 30.45 114 GLY E CA 1
ATOM 7631 C C . GLY E 1 114 ? 42.628 4.312 -5.794 1.00 30.14 114 GLY E C 1
ATOM 7632 O O . GLY E 1 114 ? 42.074 5.395 -5.998 1.00 30.27 114 GLY E O 1
ATOM 7633 N N . HIS E 1 115 ? 43.471 3.769 -6.663 1.00 28.85 115 HIS E N 1
ATOM 7634 C CA . HIS E 1 115 ? 43.732 4.368 -7.964 1.00 28.49 115 HIS E CA 1
ATOM 7635 C C . HIS E 1 115 ? 42.845 3.801 -9.105 1.00 28.17 115 HIS E C 1
ATOM 7636 O O . HIS E 1 115 ? 42.159 2.768 -8.928 1.00 28.70 115 HIS E O 1
ATOM 7643 N N . PRO E 1 116 ? 42.834 4.472 -10.282 1.00 26.99 116 PRO E N 1
ATOM 7644 C CA . PRO E 1 116 ? 42.046 3.891 -11.381 1.00 25.75 116 PRO E CA 1
ATOM 7645 C C . PRO E 1 116 ? 42.750 2.635 -11.923 1.00 24.81 116 PRO E C 1
ATOM 7646 O O . PRO E 1 116 ? 43.977 2.488 -11.763 1.00 23.42 116 PRO E O 1
ATOM 7650 N N . TRP E 1 117 ? 41.968 1.750 -12.538 1.00 23.97 117 TRP E N 1
ATOM 7651 C CA . TRP E 1 117 ? 42.430 0.411 -12.940 1.00 24.31 117 TRP E CA 1
ATOM 7652 C C . TRP E 1 117 ? 43.075 0.356 -14.331 1.00 24.78 117 TRP E C 1
ATOM 7653 O O . TRP E 1 117 ? 43.621 -0.684 -14.732 1.00 24.18 117 TRP E O 1
ATOM 7664 N N . GLU E 1 118 ? 43.009 1.468 -15.069 1.00 24.98 118 GLU E N 1
ATOM 7665 C CA . GLU E 1 118 ? 43.515 1.504 -16.471 1.00 25.16 118 GLU E CA 1
ATOM 7666 C C . GLU E 1 118 ? 44.872 0.832 -16.698 1.00 25.04 118 GLU E C 1
ATOM 7667 O O . GLU E 1 118 ? 45.004 0.001 -17.589 1.00 25.33 118 GLU E O 1
ATOM 7673 N N . ARG E 1 119 ? 45.881 1.161 -15.897 1.00 25.18 119 ARG E N 1
ATOM 7674 C CA . ARG E 1 119 ? 47.187 0.471 -16.027 1.00 25.12 119 ARG E CA 1
ATOM 7675 C C . ARG E 1 119 ? 47.085 -1.068 -16.051 1.00 25.15 119 ARG E C 1
ATOM 7676 O O . ARG E 1 119 ? 47.853 -1.738 -16.761 1.00 25.13 119 ARG E O 1
ATOM 7684 N N . ALA E 1 120 ? 46.148 -1.608 -15.266 1.00 24.29 120 ALA E N 1
ATOM 7685 C CA . ALA E 1 120 ? 45.968 -3.066 -15.122 1.00 24.23 120 ALA E CA 1
ATOM 7686 C C . ALA E 1 120 ? 45.048 -3.696 -16.174 1.00 23.81 120 ALA E C 1
ATOM 7687 O O . ALA E 1 120 ? 45.051 -4.927 -16.338 1.00 23.28 120 ALA E O 1
ATOM 7689 N N . LYS E 1 121 ? 44.268 -2.857 -16.869 1.00 23.11 121 LYS E N 1
ATOM 7690 C CA . LYS E 1 121 ? 43.209 -3.338 -17.762 1.00 22.86 121 LYS E CA 1
ATOM 7691 C C . LYS E 1 121 ? 43.291 -2.862 -19.222 1.00 22.85 121 LYS E C 1
ATOM 7692 O O . LYS E 1 121 ? 42.741 -3.510 -20.114 1.00 23.29 121 LYS E O 1
ATOM 7698 N N . SER E 1 122 ? 43.960 -1.739 -19.459 1.00 22.23 122 SER E N 1
ATOM 7699 C CA . SER E 1 122 ? 43.877 -1.056 -20.737 1.00 22.33 122 SER E CA 1
ATOM 7700 C C . SER E 1 122 ? 45.150 -1.090 -21.586 1.00 22.38 122 SER E C 1
ATOM 7701 O O . SER E 1 122 ? 45.233 -0.406 -22.615 1.00 22.23 122 SER E O 1
ATOM 7704 N N . PHE E 1 123 ? 46.136 -1.878 -21.161 1.00 22.53 123 PHE E N 1
ATOM 7705 C CA . PHE E 1 123 ? 47.425 -1.950 -21.851 1.00 22.79 123 PHE E CA 1
ATOM 7706 C C . PHE E 1 123 ? 47.274 -2.561 -23.256 1.00 23.43 123 PHE E C 1
ATOM 7707 O O . PHE E 1 123 ? 46.242 -3.179 -23.573 1.00 23.38 123 PHE E O 1
ATOM 7715 N N . ASP E 1 124 ? 48.278 -2.391 -24.114 1.00 23.68 124 ASP E N 1
ATOM 7716 C CA . ASP E 1 124 ? 48.154 -2.939 -25.483 1.00 23.71 124 ASP E CA 1
ATOM 7717 C C . ASP E 1 124 ? 48.008 -4.478 -25.432 1.00 23.48 124 ASP E C 1
ATOM 7718 O O . ASP E 1 124 ? 48.687 -5.140 -24.644 1.00 23.36 124 ASP E O 1
ATOM 7723 N N . GLY E 1 125 ? 47.097 -5.029 -26.234 1.00 23.08 125 GLY E N 1
ATOM 7724 C CA . GLY E 1 125 ? 46.809 -6.470 -26.207 1.00 22.95 125 GLY E CA 1
ATOM 7725 C C . GLY E 1 125 ? 45.980 -6.982 -25.032 1.00 22.76 125 GLY E C 1
ATOM 7726 O O . GLY E 1 125 ? 45.766 -8.202 -24.900 1.00 22.33 125 GLY E O 1
ATOM 7727 N N . ALA E 1 126 ? 45.482 -6.065 -24.196 1.00 21.90 126 ALA E N 1
ATOM 7728 C CA . ALA E 1 126 ? 44.701 -6.453 -23.023 1.00 21.75 126 ALA E CA 1
ATOM 7729 C C . ALA E 1 126 ? 43.331 -7.004 -23.393 1.00 21.93 126 ALA E C 1
ATOM 7730 O O . ALA E 1 126 ? 42.674 -7.594 -22.546 1.00 21.93 126 ALA E O 1
ATOM 7732 N N . CYS E 1 127 ? 42.898 -6.814 -24.643 1.00 21.91 127 CYS E N 1
ATOM 7733 C CA . CYS E 1 127 ? 41.602 -7.357 -25.066 1.00 22.05 127 CYS E CA 1
ATOM 7734 C C . CYS E 1 127 ? 41.590 -8.168 -26.384 1.00 22.60 127 CYS E C 1
ATOM 7735 O O . CYS E 1 127 ? 41.099 -7.695 -27.413 1.00 21.23 127 CYS E O 1
ATOM 7738 N N . PRO E 1 128 ? 42.107 -9.414 -26.351 1.00 23.03 128 PRO E N 1
ATOM 7739 C CA . PRO E 1 128 ? 41.805 -10.301 -27.473 1.00 23.12 128 PRO E CA 1
ATOM 7740 C C . PRO E 1 128 ? 40.305 -10.438 -27.683 1.00 23.87 128 PRO E C 1
ATOM 7741 O O . PRO E 1 128 ? 39.534 -10.615 -26.727 1.00 23.65 128 PRO E O 1
ATOM 7745 N N . LEU E 1 129 ? 39.901 -10.326 -28.939 1.00 24.22 129 LEU E N 1
ATOM 7746 C CA . LEU E 1 129 ? 38.508 -10.292 -29.300 1.00 25.55 129 LEU E CA 1
ATOM 7747 C C . LEU E 1 129 ? 38.267 -11.203 -30.526 1.00 26.39 129 LEU E C 1
ATOM 7748 O O . LEU E 1 129 ? 38.964 -11.082 -31.537 1.00 26.50 129 LEU E O 1
ATOM 7753 N N . THR E 1 130 ? 37.284 -12.093 -30.440 1.00 26.55 130 THR E N 1
ATOM 7754 C CA . THR E 1 130 ? 36.891 -12.902 -31.603 1.00 27.75 130 THR E CA 1
ATOM 7755 C C . THR E 1 130 ? 36.023 -12.105 -32.583 1.00 28.62 130 THR E C 1
ATOM 7756 O O . THR E 1 130 ? 35.547 -10.988 -32.298 1.00 28.35 130 THR E O 1
ATOM 7760 N N . GLU E 1 131 ? 35.806 -12.692 -33.752 1.00 29.60 131 GLU E N 1
ATOM 7761 C CA . GLU E 1 131 ? 34.729 -12.258 -34.618 1.00 30.44 131 GLU E CA 1
ATOM 7762 C C . GLU E 1 131 ? 33.396 -12.465 -33.869 1.00 30.26 131 GLU E C 1
ATOM 7763 O O . GLU E 1 131 ? 33.331 -13.233 -32.915 1.00 29.99 131 GLU E O 1
ATOM 7769 N N . PHE E 1 132 ? 32.342 -11.796 -34.316 1.00 30.58 132 PHE E N 1
ATOM 7770 C CA . PHE E 1 132 ? 31.026 -11.941 -33.710 1.00 31.70 132 PHE E CA 1
ATOM 7771 C C . PHE E 1 132 ? 30.080 -12.736 -34.613 1.00 33.15 132 PHE E C 1
ATOM 7772 O O . PHE E 1 132 ? 30.224 -12.740 -35.836 1.00 33.54 132 PHE E O 1
ATOM 7780 N N . VAL E 1 133 ? 29.125 -13.422 -34.002 1.00 34.58 133 VAL E N 1
ATOM 7781 C CA . VAL E 1 133 ? 28.169 -14.227 -34.741 1.00 36.35 133 VAL E CA 1
ATOM 7782 C C . VAL E 1 133 ? 26.787 -13.639 -34.486 1.00 37.97 133 VAL E C 1
ATOM 7783 O O . VAL E 1 133 ? 26.361 -13.534 -33.337 1.00 37.95 133 VAL E O 1
ATOM 7787 N N . ALA E 1 134 ? 26.096 -13.235 -35.548 1.00 39.75 134 ALA E N 1
ATOM 7788 C CA . ALA E 1 134 ? 24.758 -12.685 -35.380 1.00 42.13 134 ALA E CA 1
ATOM 7789 C C . ALA E 1 134 ? 23.823 -13.729 -34.801 1.00 43.95 134 ALA E C 1
ATOM 7790 O O . ALA E 1 134 ? 23.887 -14.923 -35.143 1.00 43.79 134 ALA E O 1
ATOM 7792 N N . VAL E 1 135 ? 22.990 -13.279 -33.874 1.00 46.17 135 VAL E N 1
ATOM 7793 C CA . VAL E 1 135 ? 21.880 -14.087 -33.402 1.00 48.52 135 VAL E CA 1
ATOM 7794 C C . VAL E 1 135 ? 20.614 -13.261 -33.526 1.00 50.07 135 VAL E C 1
ATOM 7795 O O . VAL E 1 135 ? 20.613 -12.058 -33.289 1.00 50.46 135 VAL E O 1
ATOM 7799 N N . ASN E 1 136 ? 19.544 -13.895 -33.961 1.00 52.41 136 ASN E N 1
ATOM 7800 C CA . ASN E 1 136 ? 18.243 -13.278 -33.817 1.00 54.38 136 ASN E CA 1
ATOM 7801 C C . ASN E 1 136 ? 17.564 -14.182 -32.838 1.00 55.13 136 ASN E C 1
ATOM 7802 O O . ASN E 1 136 ? 16.816 -15.092 -33.211 1.00 55.51 136 ASN E O 1
ATOM 7807 N N . LEU E 1 137 ? 17.921 -13.970 -31.574 1.00 56.11 137 LEU E N 1
ATOM 7808 C CA . LEU E 1 137 ? 17.400 -14.764 -30.494 1.00 56.93 137 LEU E CA 1
ATOM 7809 C C . LEU E 1 137 ? 15.893 -14.660 -30.543 1.00 57.70 137 LEU E C 1
ATOM 7810 O O . LEU E 1 137 ? 15.330 -13.569 -30.682 1.00 57.92 137 LEU E O 1
ATOM 7815 N N . ALA E 1 138 ? 15.266 -15.833 -30.493 1.00 58.71 138 ALA E N 1
ATOM 7816 C CA . ALA E 1 138 ? 13.830 -16.000 -30.622 1.00 59.27 138 ALA E CA 1
ATOM 7817 C C . ALA E 1 138 ? 13.074 -15.344 -29.460 1.00 59.86 138 ALA E C 1
ATOM 7818 O O . ALA E 1 138 ? 11.903 -14.962 -29.600 1.00 60.08 138 ALA E O 1
ATOM 7820 N N . SER E 1 139 ? 13.758 -15.194 -28.326 1.00 60.06 139 SER E N 1
ATOM 7821 C CA . SER E 1 139 ? 13.150 -14.650 -27.122 1.00 60.32 139 SER E CA 1
ATOM 7822 C C . SER E 1 139 ? 14.117 -13.775 -26.317 1.00 60.56 139 SER E C 1
ATOM 7823 O O . SER E 1 139 ? 15.263 -13.542 -26.730 1.00 60.77 139 SER E O 1
ATOM 7826 N N . GLU E 1 140 ? 13.623 -13.270 -25.187 1.00 60.39 140 GLU E N 1
ATOM 7827 C CA . GLU E 1 140 ? 14.448 -12.651 -24.167 1.00 60.32 140 GLU E CA 1
ATOM 7828 C C . GLU E 1 140 ? 15.019 -13.777 -23.316 1.00 60.08 140 GLU E C 1
ATOM 7829 O O . GLU E 1 140 ? 16.225 -13.828 -23.074 1.00 60.19 140 GLU E O 1
ATOM 7835 N N . ASP E 1 141 ? 14.138 -14.670 -22.855 1.00 59.67 141 ASP E N 1
ATOM 7836 C CA . ASP E 1 141 ? 14.526 -15.876 -22.114 1.00 59.14 141 ASP E CA 1
ATOM 7837 C C . ASP E 1 141 ? 15.767 -16.554 -22.685 1.00 58.14 141 ASP E C 1
ATOM 7838 O O . ASP E 1 141 ? 16.552 -17.150 -21.944 1.00 58.46 141 ASP E O 1
ATOM 7843 N N . GLU E 1 142 ? 15.923 -16.445 -24.004 1.00 56.37 142 GLU E N 1
ATOM 7844 C CA . GLU E 1 142 ? 16.973 -17.111 -24.762 1.00 55.11 142 GLU E CA 1
ATOM 7845 C C . GLU E 1 142 ? 18.383 -16.606 -24.425 1.00 53.38 142 GLU E C 1
ATOM 7846 O O . GLU E 1 142 ? 19.387 -17.225 -24.796 1.00 52.83 142 GLU E O 1
ATOM 7852 N N . TRP E 1 143 ? 18.448 -15.487 -23.714 1.00 51.41 143 TRP E N 1
ATOM 7853 C CA . TRP E 1 143 ? 19.720 -14.849 -23.407 1.00 49.28 143 TRP E CA 1
ATOM 7854 C C . TRP E 1 143 ? 20.439 -15.545 -22.261 1.00 48.29 143 TRP E C 1
ATOM 7855 O O . TRP E 1 143 ? 21.594 -15.244 -21.965 1.00 48.20 143 TRP E O 1
ATOM 7866 N N . GLN E 1 144 ? 19.759 -16.509 -21.650 1.00 47.02 144 GLN E N 1
ATOM 7867 C CA . GLN E 1 144 ? 20.314 -17.272 -20.537 1.00 45.91 144 GLN E CA 1
ATOM 7868 C C . GLN E 1 144 ? 20.920 -18.613 -20.977 1.00 44.33 144 GLN E C 1
ATOM 7869 O O . GLN E 1 144 ? 21.373 -19.402 -20.142 1.00 44.09 144 GLN E O 1
ATOM 7875 N N . ALA E 1 145 ? 20.959 -18.846 -22.289 1.00 42.40 145 ALA E N 1
ATOM 7876 C CA . ALA E 1 145 ? 21.494 -20.094 -22.852 1.00 40.59 145 ALA E CA 1
ATOM 7877 C C . ALA E 1 145 ? 22.809 -19.946 -23.615 1.00 39.02 145 ALA E C 1
ATOM 7878 O O . ALA E 1 145 ? 23.099 -20.758 -24.496 1.00 39.14 145 ALA E O 1
ATOM 7880 N N . ILE E 1 146 ? 23.608 -18.931 -23.285 1.00 36.81 146 ILE E N 1
ATOM 7881 C CA . ILE E 1 146 ? 24.924 -18.758 -23.927 1.00 34.75 146 ILE E CA 1
ATOM 7882 C C . ILE E 1 146 ? 26.033 -19.319 -23.039 1.00 33.56 146 ILE E C 1
ATOM 7883 O O . ILE E 1 146 ? 26.150 -18.942 -21.877 1.00 33.02 146 ILE E O 1
ATOM 7888 N N . GLY E 1 147 ? 26.842 -20.218 -23.598 1.00 32.22 147 GLY E N 1
ATOM 7889 C CA . GLY E 1 147 ? 27.919 -20.870 -22.863 1.00 31.23 147 GLY E CA 1
ATOM 7890 C C . GLY E 1 147 ? 29.304 -20.501 -23.369 1.00 30.39 147 GLY E C 1
ATOM 7891 O O . GLY E 1 147 ? 29.478 -20.112 -24.530 1.00 29.86 147 GLY E O 1
ATOM 7892 N N . LEU E 1 148 ? 30.291 -20.612 -22.490 1.00 29.41 148 LEU E N 1
ATOM 7893 C CA . LEU E 1 148 ? 31.683 -20.383 -22.869 1.00 29.05 148 LEU E CA 1
ATOM 7894 C C . LEU E 1 148 ? 32.573 -21.354 -22.139 1.00 28.40 148 LEU E C 1
ATOM 7895 O O . LEU E 1 148 ? 32.293 -21.721 -21.000 1.00 28.56 148 LEU E O 1
ATOM 7900 N N . THR E 1 149 ? 33.638 -21.776 -22.795 1.00 28.67 149 THR E N 1
ATOM 7901 C CA . THR E 1 149 ? 34.661 -22.578 -22.135 1.00 29.49 149 THR E CA 1
ATOM 7902 C C . THR E 1 149 ? 36.025 -22.140 -22.611 1.00 29.23 149 THR E C 1
ATOM 7903 O O . THR E 1 149 ? 36.195 -21.775 -23.767 1.00 28.83 149 THR E O 1
ATOM 7907 N N . LEU E 1 150 ? 36.997 -22.188 -21.710 1.00 29.36 150 LEU E N 1
ATOM 7908 C CA . LEU E 1 150 ? 38.378 -21.968 -22.070 1.00 29.71 150 LEU E CA 1
ATOM 7909 C C . LEU E 1 150 ? 39.152 -23.223 -21.751 1.00 30.31 150 LEU E C 1
ATOM 7910 O O . LEU E 1 150 ? 39.025 -23.789 -20.660 1.00 30.65 150 LEU E O 1
ATOM 7915 N N . GLU E 1 151 ? 39.981 -23.645 -22.687 1.00 30.73 151 GLU E N 1
ATOM 7916 C CA . GLU E 1 151 ? 40.965 -24.654 -22.373 1.00 31.69 151 GLU E CA 1
ATOM 7917 C C . GLU E 1 151 ? 42.332 -24.034 -22.453 1.00 31.77 151 GLU E C 1
ATOM 7918 O O . GLU E 1 151 ? 42.594 -23.214 -23.335 1.00 31.48 151 GLU E O 1
ATOM 7924 N N . LYS E 1 152 ? 43.179 -24.418 -21.505 1.00 31.75 152 LYS E N 1
ATOM 7925 C CA . LYS E 1 152 ? 44.571 -24.065 -21.492 1.00 32.58 152 LYS E CA 1
ATOM 7926 C C . LYS E 1 152 ? 45.342 -25.377 -21.484 1.00 33.73 152 LYS E C 1
ATOM 7927 O O . LYS E 1 152 ? 45.064 -26.256 -20.659 1.00 33.78 152 LYS E O 1
ATOM 7933 N N . ASN E 1 153 ? 46.308 -25.492 -22.394 1.00 35.28 153 ASN E N 1
ATOM 7934 C CA . ASN E 1 153 ? 47.070 -26.734 -22.620 1.00 37.11 153 ASN E CA 1
ATOM 7935 C C . ASN E 1 153 ? 46.218 -28.023 -22.564 1.00 37.73 153 ASN E C 1
ATOM 7936 O O . ASN E 1 153 ? 46.556 -28.969 -21.842 1.00 38.34 153 ASN E O 1
ATOM 7941 N N . GLY E 1 154 ? 45.104 -28.036 -23.296 1.00 38.15 154 GLY E N 1
ATOM 7942 C CA . GLY E 1 154 ? 44.234 -29.217 -23.389 1.00 38.99 154 GLY E CA 1
ATOM 7943 C C . GLY E 1 154 ? 43.317 -29.525 -22.209 1.00 39.74 154 GLY E C 1
ATOM 7944 O O . GLY E 1 154 ? 42.607 -30.536 -22.217 1.00 40.07 154 GLY E O 1
ATOM 7945 N N . GLN E 1 155 ? 43.321 -28.671 -21.192 1.00 40.00 155 GLN E N 1
ATOM 7946 C CA . GLN E 1 155 ? 42.525 -28.907 -20.000 1.00 40.85 155 GLN E CA 1
ATOM 7947 C C . GLN E 1 155 ? 41.562 -27.768 -19.790 1.00 40.64 155 GLN E C 1
ATOM 7948 O O . GLN E 1 155 ? 41.960 -26.610 -19.906 1.00 40.72 155 GLN E O 1
ATOM 7954 N N . PHE E 1 156 ? 40.308 -28.084 -19.461 1.00 40.29 156 PHE E N 1
ATOM 7955 C CA . PHE E 1 156 ? 39.339 -27.048 -19.116 1.00 40.19 156 PHE E CA 1
ATOM 7956 C C . PHE E 1 156 ? 39.921 -26.149 -18.027 1.00 39.79 156 PHE E C 1
ATOM 7957 O O . PHE E 1 156 ? 40.682 -26.605 -17.170 1.00 40.36 156 PHE E O 1
ATOM 7965 N N . GLN E 1 157 ? 39.586 -24.869 -18.092 1.00 38.38 157 GLN E N 1
ATOM 7966 C CA . GLN E 1 157 ? 40.202 -23.873 -17.236 1.00 37.42 157 GLN E CA 1
ATOM 7967 C C . GLN E 1 157 ? 39.124 -22.951 -16.696 1.00 36.52 157 GLN E C 1
ATOM 7968 O O . GLN E 1 157 ? 39.130 -22.621 -15.514 1.00 36.95 157 GLN E O 1
ATOM 7974 N N . GLN E 1 158 ? 38.207 -22.536 -17.565 1.00 35.47 158 GLN E N 1
ATOM 7975 C CA . GLN E 1 158 ? 37.020 -21.800 -17.157 1.00 34.15 158 GLN E CA 1
ATOM 7976 C C . GLN E 1 158 ? 35.801 -22.323 -17.889 1.00 34.35 158 GLN E C 1
ATOM 7977 O O . GLN E 1 158 ? 35.877 -22.719 -19.053 1.00 34.16 158 GLN E O 1
ATOM 7983 N N . GLN E 1 159 ? 34.666 -22.259 -17.209 1.00 34.27 159 GLN E N 1
ATOM 7984 C CA . GLN E 1 159 ? 33.408 -22.733 -17.727 1.00 34.77 159 GLN E CA 1
ATOM 7985 C C . GLN E 1 159 ? 32.299 -21.820 -17.215 1.00 34.29 159 GLN E C 1
ATOM 7986 O O . GLN E 1 159 ? 32.235 -21.546 -16.022 1.00 34.34 159 GLN E O 1
ATOM 7992 N N . GLY E 1 160 ? 31.414 -21.373 -18.104 1.00 33.82 160 GLY E N 1
ATOM 7993 C CA . GLY E 1 160 ? 30.263 -20.605 -17.677 1.00 33.19 160 GLY E CA 1
ATOM 7994 C C . GLY E 1 160 ? 29.027 -20.663 -18.557 1.00 33.46 160 GLY E C 1
ATOM 7995 O O . GLY E 1 160 ? 29.085 -20.962 -19.758 1.00 32.29 160 GLY E O 1
ATOM 7996 N N . SER E 1 161 ? 27.892 -20.372 -17.934 1.00 33.51 161 SER E N 1
ATOM 7997 C CA . SER E 1 161 ? 26.666 -20.157 -18.659 1.00 34.40 161 SER E CA 1
ATOM 7998 C C . SER E 1 161 ? 26.169 -18.762 -18.324 1.00 34.55 161 SER E C 1
ATOM 7999 O O . SER E 1 161 ? 26.338 -18.307 -17.192 1.00 34.62 161 SER E O 1
ATOM 8002 N N . SER E 1 162 ? 25.546 -18.097 -19.295 1.00 34.63 162 SER E N 1
ATOM 8003 C CA . SER E 1 162 ? 24.954 -16.780 -19.063 1.00 35.35 162 SER E CA 1
ATOM 8004 C C . SER E 1 162 ? 23.763 -16.858 -18.108 1.00 35.28 162 SER E C 1
ATOM 8005 O O . SER E 1 162 ? 23.305 -15.839 -17.614 1.00 35.70 162 SER E O 1
ATOM 8008 N N . ALA E 1 163 ? 23.267 -18.071 -17.861 1.00 36.01 163 ALA E N 1
ATOM 8009 C CA . ALA E 1 163 ? 22.262 -18.311 -16.826 1.00 36.16 163 ALA E CA 1
ATOM 8010 C C . ALA E 1 163 ? 22.814 -17.934 -15.462 1.00 35.99 163 ALA E C 1
ATOM 8011 O O . ALA E 1 163 ? 22.084 -17.444 -14.620 1.00 36.40 163 ALA E O 1
ATOM 8013 N N . GLU E 1 164 ? 24.117 -18.134 -15.267 1.00 36.41 164 GLU E N 1
ATOM 8014 C CA . GLU E 1 164 ? 24.769 -17.891 -13.977 1.00 36.22 164 GLU E CA 1
ATOM 8015 C C . GLU E 1 164 ? 25.068 -16.429 -13.643 1.00 35.90 164 GLU E C 1
ATOM 8016 O O . GLU E 1 164 ? 25.508 -16.126 -12.533 1.00 35.70 164 GLU E O 1
ATOM 8030 N N . LEU E 1 166 ? 24.954 -12.768 -12.319 1.00 34.81 166 LEU E N 1
ATOM 8031 C CA . LEU E 1 166 ? 24.247 -11.999 -11.295 1.00 35.57 166 LEU E CA 1
ATOM 8032 C C . LEU E 1 166 ? 23.471 -10.868 -11.948 1.00 35.58 166 LEU E C 1
ATOM 8033 O O . LEU E 1 166 ? 22.371 -10.524 -11.514 1.00 35.43 166 LEU E O 1
ATOM 8038 N N . PHE E 1 167 ? 24.044 -10.304 -13.013 1.00 36.07 167 PHE E N 1
ATOM 8039 C CA . PHE E 1 167 ? 23.350 -9.290 -13.814 1.00 35.73 167 PHE E CA 1
ATOM 8040 C C . PHE E 1 167 ? 23.234 -9.812 -15.242 1.00 35.48 167 PHE E C 1
ATOM 8041 O O . PHE E 1 167 ? 24.204 -9.768 -16.001 1.00 35.79 167 PHE E O 1
ATOM 8049 N N . PRO E 1 168 ? 22.047 -10.343 -15.604 1.00 35.61 168 PRO E N 1
ATOM 8050 C CA . PRO E 1 168 ? 21.743 -10.907 -16.927 1.00 35.03 168 PRO E CA 1
ATOM 8051 C C . PRO E 1 168 ? 22.090 -9.940 -18.057 1.00 34.40 168 PRO E C 1
ATOM 8052 O O . PRO E 1 168 ? 22.106 -8.734 -17.836 1.00 34.34 168 PRO E O 1
ATOM 8056 N N . ILE E 1 169 ? 22.334 -10.471 -19.255 1.00 33.83 169 ILE E N 1
ATOM 8057 C CA . ILE E 1 169 ? 22.863 -9.671 -20.375 1.00 33.06 169 ILE E CA 1
ATOM 8058 C C . ILE E 1 169 ? 22.088 -8.364 -20.647 1.00 33.29 169 ILE E C 1
ATOM 8059 O O . ILE E 1 169 ? 22.673 -7.277 -20.570 1.00 33.41 169 ILE E O 1
ATOM 8064 N N . LEU E 1 170 ? 20.787 -8.454 -20.919 1.00 32.96 170 LEU E N 1
ATOM 8065 C CA . LEU E 1 170 ? 20.011 -7.264 -21.327 1.00 33.31 170 LEU E CA 1
ATOM 8066 C C . LEU E 1 170 ? 19.889 -6.174 -20.256 1.00 33.04 170 LEU E C 1
ATOM 8067 O O . LEU E 1 170 ? 20.108 -5.005 -20.554 1.00 33.09 170 LEU E O 1
ATOM 8072 N N . PRO E 1 171 ? 19.526 -6.547 -19.010 1.00 33.02 171 PRO E N 1
ATOM 8073 C CA . PRO E 1 171 ? 19.485 -5.514 -17.975 1.00 32.67 171 PRO E CA 1
ATOM 8074 C C . PRO E 1 171 ? 20.879 -4.959 -17.612 1.00 32.39 171 PRO E C 1
ATOM 8075 O O . PRO E 1 171 ? 20.989 -3.783 -17.270 1.00 32.76 171 PRO E O 1
ATOM 8079 N N . LEU E 1 172 ? 21.927 -5.777 -17.701 1.00 31.80 172 LEU E N 1
ATOM 8080 C CA . LEU E 1 172 ? 23.284 -5.290 -17.449 1.00 31.61 172 LEU E CA 1
ATOM 8081 C C . LEU E 1 172 ? 23.639 -4.180 -18.443 1.00 31.54 172 LEU E C 1
ATOM 8082 O O . LEU E 1 172 ? 24.137 -3.124 -18.051 1.00 32.21 172 LEU E O 1
ATOM 8087 N N . ILE E 1 173 ? 23.367 -4.433 -19.722 1.00 31.28 173 ILE E N 1
ATOM 8088 C CA . ILE E 1 173 ? 23.648 -3.477 -20.778 1.00 30.71 173 ILE E CA 1
ATOM 8089 C C . ILE E 1 173 ? 22.698 -2.287 -20.667 1.00 30.69 173 ILE E C 1
ATOM 8090 O O . ILE E 1 173 ? 23.097 -1.160 -20.926 1.00 30.38 173 ILE E O 1
ATOM 8095 N N . ALA E 1 174 ? 21.440 -2.540 -20.301 1.00 30.94 174 ALA E N 1
ATOM 8096 C CA . ALA E 1 174 ? 20.494 -1.450 -20.067 1.00 31.07 174 ALA E CA 1
ATOM 8097 C C . ALA E 1 174 ? 21.028 -0.542 -18.967 1.00 31.48 174 ALA E C 1
ATOM 8098 O O . ALA E 1 174 ? 21.057 0.675 -19.127 1.00 31.84 174 ALA E O 1
ATOM 8100 N N . HIS E 1 175 ? 21.496 -1.146 -17.876 1.00 32.17 175 HIS E N 1
ATOM 8101 C CA . HIS E 1 175 ? 22.063 -0.402 -16.761 1.00 32.90 175 HIS E CA 1
ATOM 8102 C C . HIS E 1 175 ? 23.317 0.378 -17.198 1.00 32.58 175 HIS E C 1
ATOM 8103 O O . HIS E 1 175 ? 23.492 1.541 -16.813 1.00 31.74 175 HIS E O 1
ATOM 8118 N N . SER E 1 177 ? 24.036 1.549 -20.117 1.00 33.21 177 SER E N 1
ATOM 8119 C CA . SER E 1 177 ? 23.591 2.643 -20.971 1.00 34.54 177 SER E CA 1
ATOM 8120 C C . SER E 1 177 ? 22.976 3.828 -20.199 1.00 34.98 177 SER E C 1
ATOM 8121 O O . SER E 1 177 ? 22.731 4.883 -20.799 1.00 34.97 177 SER E O 1
ATOM 8124 N N . GLU E 1 178 ? 22.735 3.653 -18.889 1.00 35.42 178 GLU E N 1
ATOM 8125 C CA . GLU E 1 178 ? 22.286 4.754 -18.015 1.00 36.32 178 GLU E CA 1
ATOM 8126 C C . GLU E 1 178 ? 23.460 5.653 -17.677 1.00 35.96 178 GLU E C 1
ATOM 8127 O O . GLU E 1 178 ? 23.281 6.804 -17.298 1.00 36.61 178 GLU E O 1
ATOM 8133 N N . HIS E 1 179 ? 24.668 5.115 -17.798 1.00 35.90 179 HIS E N 1
ATOM 8134 C CA . HIS E 1 179 ? 25.877 5.806 -17.349 1.00 35.28 179 HIS E CA 1
ATOM 8135 C C . HIS E 1 179 ? 26.814 6.146 -18.510 1.00 34.45 179 HIS E C 1
ATOM 8136 O O . HIS E 1 179 ? 27.449 7.204 -18.513 1.00 33.79 179 HIS E O 1
ATOM 8143 N N . PHE E 1 180 ? 26.916 5.224 -19.473 1.00 33.14 180 PHE E N 1
ATOM 8144 C CA . PHE E 1 180 ? 27.696 5.438 -20.694 1.00 32.09 180 PHE E CA 1
ATOM 8145 C C . PHE E 1 180 ? 26.828 5.113 -21.905 1.00 31.90 180 PHE E C 1
ATOM 8146 O O . PHE E 1 180 ? 26.394 3.971 -22.068 1.00 32.15 180 PHE E O 1
ATOM 8154 N N . SER E 1 181 ? 26.538 6.122 -22.727 1.00 31.42 181 SER E N 1
ATOM 8155 C CA . SER E 1 181 ? 25.857 5.907 -24.008 1.00 31.22 181 SER E CA 1
ATOM 8156 C C . SER E 1 181 ? 26.685 4.961 -24.860 1.00 30.55 181 SER E C 1
ATOM 8157 O O . SER E 1 181 ? 27.909 5.111 -24.957 1.00 29.36 181 SER E O 1
ATOM 8160 N N . LEU E 1 182 ? 26.015 3.985 -25.460 1.00 29.93 182 LEU E N 1
ATOM 8161 C CA . LEU E 1 182 ? 26.694 2.982 -26.273 1.00 29.80 182 LEU E CA 1
ATOM 8162 C C . LEU E 1 182 ? 26.447 3.241 -27.755 1.00 29.60 182 LEU E C 1
ATOM 8163 O O . LEU E 1 182 ? 25.313 3.469 -28.177 1.00 29.62 182 LEU E O 1
ATOM 8168 N N . GLN E 1 183 ? 27.516 3.237 -28.534 1.00 29.30 183 GLN E N 1
ATOM 8169 C CA . GLN E 1 183 ? 27.405 3.432 -29.975 1.00 29.23 183 GLN E CA 1
ATOM 8170 C C . GLN E 1 183 ? 27.609 2.114 -30.732 1.00 29.21 183 GLN E C 1
ATOM 8171 O O . GLN E 1 183 ? 28.203 1.188 -30.195 1.00 29.26 183 GLN E O 1
ATOM 8177 N N . PRO E 1 184 ? 27.118 2.034 -31.987 1.00 29.39 184 PRO E N 1
ATOM 8178 C CA . PRO E 1 184 ? 27.412 0.901 -32.852 1.00 28.99 184 PRO E CA 1
ATOM 8179 C C . PRO E 1 184 ? 28.932 0.687 -33.017 1.00 28.41 184 PRO E C 1
ATOM 8180 O O . PRO E 1 184 ? 29.669 1.621 -33.312 1.00 28.36 184 PRO E O 1
ATOM 8184 N N . GLY E 1 185 ? 29.387 -0.539 -32.821 1.00 27.38 185 GLY E N 1
ATOM 8185 C CA . GLY E 1 185 ? 30.810 -0.814 -32.842 1.00 26.82 185 GLY E CA 1
ATOM 8186 C C . GLY E 1 185 ? 31.402 -0.910 -31.439 1.00 26.62 185 GLY E C 1
ATOM 8187 O O . GLY E 1 185 ? 32.551 -1.318 -31.292 1.00 26.32 185 GLY E O 1
ATOM 8188 N N . ASP E 1 186 ? 30.626 -0.538 -30.413 1.00 26.15 186 ASP E N 1
ATOM 8189 C CA . ASP E 1 186 ? 31.027 -0.761 -29.017 1.00 25.56 186 ASP E CA 1
ATOM 8190 C C . ASP E 1 186 ? 30.850 -2.221 -28.666 1.00 25.54 186 ASP E C 1
ATOM 8191 O O . ASP E 1 186 ? 29.927 -2.861 -29.153 1.00 25.75 186 ASP E O 1
ATOM 8196 N N . VAL E 1 187 ? 31.722 -2.729 -27.795 1.00 24.93 187 VAL E N 1
ATOM 8197 C CA . VAL E 1 187 ? 31.682 -4.119 -27.354 1.00 24.76 187 VAL E CA 1
ATOM 8198 C C . VAL E 1 187 ? 31.483 -4.182 -25.835 1.00 24.59 187 VAL E C 1
ATOM 8199 O O . VAL E 1 187 ? 32.047 -3.388 -25.107 1.00 24.82 187 VAL E O 1
ATOM 8203 N N . ILE E 1 188 ? 30.656 -5.110 -25.376 1.00 24.10 188 ILE E N 1
ATOM 8204 C CA . ILE E 1 188 ? 30.422 -5.321 -23.943 1.00 24.00 188 ILE E CA 1
ATOM 8205 C C . ILE E 1 188 ? 31.094 -6.621 -23.512 1.00 24.24 188 ILE E C 1
ATOM 8206 O O . ILE E 1 188 ? 30.918 -7.643 -24.190 1.00 24.61 188 ILE E O 1
ATOM 8211 N N . LEU E 1 189 ? 31.870 -6.597 -22.422 1.00 24.27 189 LEU E N 1
ATOM 8212 C CA . LEU E 1 189 ? 32.367 -7.845 -21.824 1.00 24.97 189 LEU E CA 1
ATOM 8213 C C . LEU E 1 189 ? 31.547 -8.116 -20.571 1.00 25.78 189 LEU E C 1
ATOM 8214 O O . LEU E 1 189 ? 31.449 -7.258 -19.676 1.00 26.13 189 LEU E O 1
ATOM 8219 N N . THR E 1 190 ? 30.956 -9.306 -20.525 1.00 25.97 190 THR E N 1
ATOM 8220 C CA . THR E 1 190 ? 29.878 -9.608 -19.580 1.00 26.58 190 THR E CA 1
ATOM 8221 C C . THR E 1 190 ? 30.317 -10.300 -18.302 1.00 26.58 190 THR E C 1
ATOM 8222 O O . THR E 1 190 ? 29.470 -10.778 -17.546 1.00 26.70 190 THR E O 1
ATOM 8226 N N . GLY E 1 191 ? 31.631 -10.317 -18.050 1.00 26.91 191 GLY E N 1
ATOM 8227 C CA . GLY E 1 191 ? 32.190 -10.825 -16.811 1.00 26.54 191 GLY E CA 1
ATOM 8228 C C . GLY E 1 191 ? 32.814 -12.180 -17.022 1.00 27.15 191 GLY E C 1
ATOM 8229 O O . GLY E 1 191 ? 32.357 -12.946 -17.868 1.00 27.31 191 GLY E O 1
ATOM 8230 N N . THR E 1 192 ? 33.877 -12.469 -16.272 1.00 27.66 192 THR E N 1
ATOM 8231 C CA . THR E 1 192 ? 34.504 -13.775 -16.334 1.00 27.94 192 THR E CA 1
ATOM 8232 C C . THR E 1 192 ? 33.913 -14.718 -15.274 1.00 28.64 192 THR E C 1
ATOM 8233 O O . THR E 1 192 ? 33.571 -14.277 -14.165 1.00 28.31 192 THR E O 1
ATOM 8237 N N . PRO E 1 193 ? 33.757 -16.013 -15.632 1.00 29.02 193 PRO E N 1
ATOM 8238 C CA . PRO E 1 193 ? 33.451 -17.049 -14.636 1.00 29.10 193 PRO E CA 1
ATOM 8239 C C . PRO E 1 193 ? 34.676 -17.474 -13.828 1.00 29.63 193 PRO E C 1
ATOM 8240 O O . PRO E 1 193 ? 35.805 -17.010 -14.080 1.00 29.01 193 PRO E O 1
ATOM 8244 N N . ALA E 1 194 ? 34.449 -18.381 -12.871 1.00 29.99 194 ALA E N 1
ATOM 8245 C CA . ALA E 1 194 ? 35.518 -18.948 -12.072 1.00 29.60 194 ALA E CA 1
ATOM 8246 C C . ALA E 1 194 ? 36.579 -19.598 -12.949 1.00 29.82 194 ALA E C 1
ATOM 8247 O O . ALA E 1 194 ? 36.339 -19.897 -14.141 1.00 29.92 194 ALA E O 1
ATOM 8249 N N . GLY E 1 195 ? 37.760 -19.801 -12.374 1.00 28.93 195 GLY E N 1
ATOM 8250 C CA . GLY E 1 195 ? 38.838 -20.460 -13.085 1.00 28.70 195 GLY E CA 1
ATOM 8251 C C . GLY E 1 195 ? 39.910 -19.549 -13.649 1.00 28.71 195 GLY E C 1
ATOM 8252 O O . GLY E 1 195 ? 40.789 -20.022 -14.381 1.00 28.68 195 GLY E O 1
ATOM 8253 N N . VAL E 1 196 ? 39.860 -18.245 -13.327 1.00 28.19 196 VAL E N 1
ATOM 8254 C CA . VAL E 1 196 ? 40.933 -17.328 -13.777 1.00 27.55 196 VAL E CA 1
ATOM 8255 C C . VAL E 1 196 ? 42.281 -17.811 -13.263 1.00 28.13 196 VAL E C 1
ATOM 8256 O O . VAL E 1 196 ? 42.350 -18.484 -12.241 1.00 28.46 196 VAL E O 1
ATOM 8260 N N . GLY E 1 197 ? 43.349 -17.445 -13.954 1.00 28.22 197 GLY E N 1
ATOM 8261 C CA . GLY E 1 197 ? 44.681 -17.880 -13.586 1.00 28.18 197 GLY E CA 1
ATOM 8262 C C . GLY E 1 197 ? 45.700 -17.177 -14.461 1.00 28.60 197 GLY E C 1
ATOM 8263 O O . GLY E 1 197 ? 45.333 -16.504 -15.433 1.00 27.76 197 GLY E O 1
ATOM 8264 N N . PRO E 1 198 ? 46.984 -17.312 -14.113 1.00 28.57 198 PRO E N 1
ATOM 8265 C CA . PRO E 1 198 ? 48.056 -16.667 -14.861 1.00 29.13 198 PRO E CA 1
ATOM 8266 C C . PRO E 1 198 ? 48.363 -17.378 -16.184 1.00 29.69 198 PRO E C 1
ATOM 8267 O O . PRO E 1 198 ? 48.142 -18.595 -16.313 1.00 30.24 198 PRO E O 1
ATOM 8271 N N . LEU E 1 199 ? 48.847 -16.607 -17.151 1.00 30.15 199 LEU E N 1
ATOM 8272 C CA . LEU E 1 199 ? 49.299 -17.122 -18.435 1.00 30.33 199 LEU E CA 1
ATOM 8273 C C . LEU E 1 199 ? 50.824 -17.076 -18.522 1.00 30.76 199 LEU E C 1
ATOM 8274 O O . LEU E 1 199 ? 51.449 -16.148 -18.031 1.00 29.87 199 LEU E O 1
ATOM 8279 N N . GLU E 1 200 ? 51.414 -18.085 -19.160 1.00 31.83 200 GLU E N 1
ATOM 8280 C CA . GLU E 1 200 ? 52.853 -18.099 -19.408 1.00 33.53 200 GLU E CA 1
ATOM 8281 C C . GLU E 1 200 ? 53.139 -18.202 -20.897 1.00 33.55 200 GLU E C 1
ATOM 8282 O O . GLU E 1 200 ? 52.339 -18.772 -21.627 1.00 33.43 200 GLU E O 1
ATOM 8288 N N . VAL E 1 201 ? 54.271 -17.655 -21.339 1.00 34.63 201 VAL E N 1
ATOM 8289 C CA . VAL E 1 201 ? 54.687 -17.764 -22.742 1.00 35.60 201 VAL E CA 1
ATOM 8290 C C . VAL E 1 201 ? 54.708 -19.240 -23.125 1.00 36.40 201 VAL E C 1
ATOM 8291 O O . VAL E 1 201 ? 55.244 -20.065 -22.391 1.00 36.96 201 VAL E O 1
ATOM 8295 N N . GLY E 1 202 ? 54.068 -19.584 -24.242 1.00 37.05 202 GLY E N 1
ATOM 8296 C CA . GLY E 1 202 ? 53.980 -20.978 -24.663 1.00 36.78 202 GLY E CA 1
ATOM 8297 C C . GLY E 1 202 ? 52.642 -21.643 -24.396 1.00 36.63 202 GLY E C 1
ATOM 8298 O O . GLY E 1 202 ? 52.326 -22.653 -25.029 1.00 36.85 202 GLY E O 1
ATOM 8299 N N . ASP E 1 203 ? 51.853 -21.109 -23.458 1.00 36.01 203 ASP E N 1
ATOM 8300 C CA . ASP E 1 203 ? 50.523 -21.675 -23.197 1.00 35.26 203 ASP E CA 1
ATOM 8301 C C . ASP E 1 203 ? 49.682 -21.634 -24.470 1.00 34.98 203 ASP E C 1
ATOM 8302 O O . ASP E 1 203 ? 49.746 -20.679 -25.238 1.00 34.39 203 ASP E O 1
ATOM 8307 N N . SER E 1 204 ? 48.880 -22.662 -24.679 1.00 34.65 204 SER E N 1
ATOM 8308 C CA . SER E 1 204 ? 47.959 -22.668 -25.802 1.00 34.69 204 SER E CA 1
ATOM 8309 C C . SER E 1 204 ? 46.549 -22.610 -25.244 1.00 33.92 204 SER E C 1
ATOM 8310 O O . SER E 1 204 ? 46.226 -23.306 -24.294 1.00 34.41 204 SER E O 1
ATOM 8313 N N . LEU E 1 205 ? 45.723 -21.748 -25.821 1.00 32.91 205 LEU E N 1
ATOM 8314 C CA . LEU E 1 205 ? 44.377 -21.570 -25.341 1.00 31.73 205 LEU E CA 1
ATOM 8315 C C . LEU E 1 205 ? 43.391 -21.967 -26.423 1.00 31.75 205 LEU E C 1
ATOM 8316 O O . LEU E 1 205 ? 43.623 -21.722 -27.600 1.00 31.18 205 LEU E O 1
ATOM 8321 N N . SER E 1 206 ? 42.286 -22.574 -26.016 1.00 31.78 206 SER E N 1
ATOM 8322 C CA . SER E 1 206 ? 41.191 -22.826 -26.925 1.00 31.86 206 SER E CA 1
ATOM 8323 C C . SER E 1 206 ? 39.895 -22.362 -26.285 1.00 31.64 206 SER E C 1
ATOM 8324 O O . SER E 1 206 ? 39.485 -22.884 -25.251 1.00 31.64 206 SER E O 1
ATOM 8327 N N . ALA E 1 207 ? 39.243 -21.381 -26.895 1.00 31.77 207 ALA E N 1
ATOM 8328 C CA . ALA E 1 207 ? 37.977 -20.873 -26.366 1.00 32.00 207 ALA E CA 1
ATOM 8329 C C . ALA E 1 207 ? 36.805 -21.223 -27.265 1.00 32.12 207 ALA E C 1
ATOM 8330 O O . ALA E 1 207 ? 36.927 -21.169 -28.485 1.00 32.40 207 ALA E O 1
ATOM 8332 N N . LYS E 1 208 ? 35.684 -21.588 -26.652 1.00 32.48 208 LYS E N 1
ATOM 8333 C CA . LYS E 1 208 ? 34.464 -21.934 -27.380 1.00 33.76 208 LYS E CA 1
ATOM 8334 C C . LYS E 1 208 ? 33.259 -21.140 -26.912 1.00 33.78 208 LYS E C 1
ATOM 8335 O O . LYS E 1 208 ? 33.072 -20.893 -25.719 1.00 33.49 208 LYS E O 1
ATOM 8341 N N . LEU E 1 209 ? 32.438 -20.747 -27.868 1.00 34.32 209 LEU E N 1
ATOM 8342 C CA . LEU E 1 209 ? 31.198 -20.088 -27.566 1.00 35.56 209 LEU E CA 1
ATOM 8343 C C . LEU E 1 209 ? 30.061 -20.960 -28.045 1.00 37.16 209 LEU E C 1
ATOM 8344 O O . LEU E 1 209 ? 30.099 -21.458 -29.177 1.00 37.02 209 LEU E O 1
ATOM 8349 N N . SER E 1 210 ? 29.041 -21.113 -27.204 1.00 38.61 210 SER E N 1
ATOM 8350 C CA . SER E 1 210 ? 27.892 -21.927 -27.554 1.00 40.86 210 SER E CA 1
ATOM 8351 C C . SER E 1 210 ? 26.553 -21.215 -27.349 1.00 42.23 210 SER E C 1
ATOM 8352 O O . SER E 1 210 ? 26.427 -20.302 -26.514 1.00 42.71 210 SER E O 1
ATOM 8355 N N . LEU E 1 211 ? 25.563 -21.632 -28.132 1.00 43.37 211 LEU E N 1
ATOM 8356 C CA . LEU E 1 211 ? 24.166 -21.273 -27.913 1.00 44.76 211 LEU E CA 1
ATOM 8357 C C . LEU E 1 211 ? 23.421 -22.605 -27.801 1.00 45.84 211 LEU E C 1
ATOM 8358 O O . LEU E 1 211 ? 23.362 -23.376 -28.776 1.00 46.04 211 LEU E O 1
ATOM 8363 N N . GLU E 1 212 ? 22.874 -22.877 -26.615 1.00 46.98 212 GLU E N 1
ATOM 8364 C CA . GLU E 1 212 ? 22.288 -24.187 -26.270 1.00 48.07 212 GLU E CA 1
ATOM 8365 C C . GLU E 1 212 ? 23.289 -25.334 -26.487 1.00 48.51 212 GLU E C 1
ATOM 8366 O O . GLU E 1 212 ? 24.387 -25.322 -25.926 1.00 48.53 212 GLU E O 1
ATOM 8372 N N . ASP E 1 213 ? 22.907 -26.315 -27.306 1.00 48.97 213 ASP E N 1
ATOM 8373 C CA . ASP E 1 213 ? 23.752 -27.478 -27.596 1.00 49.26 213 ASP E CA 1
ATOM 8374 C C . ASP E 1 213 ? 24.811 -27.202 -28.670 1.00 48.82 213 ASP E C 1
ATOM 8375 O O . ASP E 1 213 ? 25.577 -28.100 -29.027 1.00 49.14 213 ASP E O 1
ATOM 8380 N N . ASN E 1 214 ? 24.851 -25.980 -29.201 1.00 48.01 214 ASN E N 1
ATOM 8381 C CA . ASN E 1 214 ? 25.614 -25.724 -30.430 1.00 46.98 214 ASN E CA 1
ATOM 8382 C C . ASN E 1 214 ? 26.762 -24.736 -30.279 1.00 45.85 214 ASN E C 1
ATOM 8383 O O . ASN E 1 214 ? 26.579 -23.619 -29.782 1.00 45.88 214 ASN E O 1
ATOM 8388 N N . VAL E 1 215 ? 27.936 -25.167 -30.724 1.00 44.07 215 VAL E N 1
ATOM 8389 C CA . VAL E 1 215 ? 29.134 -24.341 -30.721 1.00 42.99 215 VAL E CA 1
ATOM 8390 C C . VAL E 1 215 ? 29.087 -23.376 -31.903 1.00 42.03 215 VAL E C 1
ATOM 8391 O O . VAL E 1 215 ? 28.961 -23.796 -33.052 1.00 42.01 215 VAL E O 1
ATOM 8395 N N . LEU E 1 216 ? 29.172 -22.082 -31.605 1.00 40.82 216 LEU E N 1
ATOM 8396 C CA . LEU E 1 216 ? 29.162 -21.035 -32.622 1.00 39.38 216 LEU E CA 1
ATOM 8397 C C . LEU E 1 216 ? 30.560 -20.664 -33.048 1.00 38.80 216 LEU E C 1
ATOM 8398 O O . LEU E 1 216 ? 30.773 -20.274 -34.192 1.00 38.52 216 LEU E O 1
ATOM 8403 N N . LEU E 1 217 ? 31.504 -20.751 -32.113 1.00 37.98 217 LEU E N 1
ATOM 8404 C CA . LEU E 1 217 ? 32.873 -20.323 -32.354 1.00 37.46 217 LEU E CA 1
ATOM 8405 C C . LEU E 1 217 ? 33.839 -21.180 -31.593 1.00 36.81 217 LEU E C 1
ATOM 8406 O O . LEU E 1 217 ? 33.562 -21.583 -30.470 1.00 36.48 217 LEU E O 1
ATOM 8411 N N . THR E 1 218 ? 34.979 -21.437 -32.220 1.00 36.35 218 THR E N 1
ATOM 8412 C CA . THR E 1 218 ? 36.134 -22.033 -31.574 1.00 36.44 218 THR E CA 1
ATOM 8413 C C . THR E 1 218 ? 37.344 -21.246 -32.056 1.00 36.58 218 THR E C 1
ATOM 8414 O O . THR E 1 218 ? 37.532 -21.060 -33.259 1.00 36.54 218 THR E O 1
ATOM 8418 N N . CYS E 1 219 ? 38.141 -20.756 -31.115 1.00 36.48 219 CYS E N 1
ATOM 8419 C CA . CYS E 1 219 ? 39.269 -19.891 -31.445 1.00 36.68 219 CYS E CA 1
ATOM 8420 C C . CYS E 1 219 ? 40.463 -20.242 -30.588 1.00 35.92 219 CYS E C 1
ATOM 8421 O O . CYS E 1 219 ? 40.360 -20.314 -29.356 1.00 35.04 219 CYS E O 1
ATOM 8424 N N . ASP E 1 220 ? 41.591 -20.461 -31.252 1.00 35.41 220 ASP E N 1
ATOM 8425 C CA . ASP E 1 220 ? 42.804 -20.932 -30.598 1.00 35.49 220 ASP E CA 1
ATOM 8426 C C . ASP E 1 220 ? 43.894 -19.888 -30.707 1.00 34.49 220 ASP E C 1
ATOM 8427 O O . ASP E 1 220 ? 43.905 -19.085 -31.638 1.00 33.91 220 ASP E O 1
ATOM 8432 N N . GLY E 1 221 ? 44.825 -19.920 -29.765 1.00 33.36 221 GLY E N 1
ATOM 8433 C CA . GLY E 1 221 ? 46.029 -19.117 -29.870 1.00 32.73 221 GLY E CA 1
ATOM 8434 C C . GLY E 1 221 ? 47.083 -19.525 -28.864 1.00 32.30 221 GLY E C 1
ATOM 8435 O O . GLY E 1 221 ? 46.774 -20.170 -27.852 1.00 32.98 221 GLY E O 1
ATOM 8436 N N . VAL E 1 222 ? 48.327 -19.142 -29.124 1.00 31.48 222 VAL E N 1
ATOM 8437 C CA . VAL E 1 222 ? 49.395 -19.355 -28.143 1.00 30.78 222 VAL E CA 1
ATOM 8438 C C . VAL E 1 222 ? 49.932 -18.060 -27.572 1.00 30.57 222 VAL E C 1
ATOM 8439 O O . VAL E 1 222 ? 50.061 -17.064 -28.280 1.00 29.51 222 VAL E O 1
ATOM 8443 N N . VAL E 1 223 ? 50.279 -18.097 -26.288 1.00 31.18 223 VAL E N 1
ATOM 8444 C CA . VAL E 1 223 ? 50.832 -16.932 -25.608 1.00 31.05 223 VAL E CA 1
ATOM 8445 C C . VAL E 1 223 ? 52.284 -16.727 -26.026 1.00 31.81 223 VAL E C 1
ATOM 8446 O O . VAL E 1 223 ? 53.077 -17.685 -26.075 1.00 31.78 223 VAL E O 1
ATOM 8450 N N . ILE E 1 224 ? 52.598 -15.477 -26.367 1.00 32.09 224 ILE E N 1
ATOM 8451 C CA . ILE E 1 224 ? 53.959 -15.044 -26.632 1.00 32.63 224 ILE E CA 1
ATOM 8452 C C . ILE E 1 224 ? 54.284 -13.832 -25.759 1.00 33.06 224 ILE E C 1
ATOM 8453 O O . ILE E 1 224 ? 55.374 -13.247 -25.853 1.00 32.73 224 ILE E O 1
ATOM 8467 N N . ALA F 1 2 ? -23.716 -27.444 8.172 1.00 45.96 2 ALA F N 1
ATOM 8468 C CA . ALA F 1 2 ? -24.632 -27.258 9.269 1.00 45.16 2 ALA F CA 1
ATOM 8469 C C . ALA F 1 2 ? -24.713 -25.759 9.516 1.00 44.24 2 ALA F C 1
ATOM 8470 O O . ALA F 1 2 ? -23.983 -24.981 8.896 1.00 45.07 2 ALA F O 1
ATOM 8472 N N . GLU F 1 3 ? -25.648 -25.339 10.348 1.00 42.83 3 GLU F N 1
ATOM 8473 C CA . GLU F 1 3 ? -25.549 -24.012 10.925 1.00 41.08 3 GLU F CA 1
ATOM 8474 C C . GLU F 1 3 ? -25.574 -24.169 12.448 1.00 39.14 3 GLU F C 1
ATOM 8475 O O . GLU F 1 3 ? -25.979 -25.204 12.980 1.00 38.48 3 GLU F O 1
ATOM 8481 N N . LEU F 1 4 ? -25.108 -23.141 13.134 1.00 37.11 4 LEU F N 1
ATOM 8482 C CA . LEU F 1 4 ? -24.739 -23.258 14.531 1.00 35.34 4 LEU F CA 1
ATOM 8483 C C . LEU F 1 4 ? -25.931 -23.076 15.454 1.00 33.98 4 LEU F C 1
ATOM 8484 O O . LEU F 1 4 ? -26.849 -22.321 15.147 1.00 33.87 4 LEU F O 1
ATOM 8489 N N . ILE F 1 5 ? -25.893 -23.775 16.585 1.00 32.55 5 ILE F N 1
ATOM 8490 C CA . ILE F 1 5 ? -26.893 -23.657 17.644 1.00 31.24 5 ILE F CA 1
ATOM 8491 C C . ILE F 1 5 ? -26.185 -23.223 18.931 1.00 31.14 5 ILE F C 1
ATOM 8492 O O . ILE F 1 5 ? -25.175 -23.840 19.345 1.00 30.03 5 ILE F O 1
ATOM 8497 N N . LEU F 1 6 ? -26.700 -22.150 19.532 1.00 30.30 6 LEU F N 1
ATOM 8498 C CA . LEU F 1 6 ? -26.251 -21.674 20.842 1.00 30.53 6 LEU F CA 1
ATOM 8499 C C . LEU F 1 6 ? -27.425 -21.607 21.835 1.00 30.34 6 LEU F C 1
ATOM 8500 O O . LEU F 1 6 ? -28.410 -20.886 21.606 1.00 30.17 6 LEU F O 1
ATOM 8505 N N . ASN F 1 7 ? -27.313 -22.351 22.929 1.00 30.42 7 ASN F N 1
ATOM 8506 C CA . ASN F 1 7 ? -28.343 -22.367 23.965 1.00 31.16 7 ASN F CA 1
ATOM 8507 C C . ASN F 1 7 ? -29.706 -22.760 23.359 1.00 31.16 7 ASN F C 1
ATOM 8508 O O . ASN F 1 7 ? -30.721 -22.097 23.603 1.00 31.43 7 ASN F O 1
ATOM 8513 N N . GLN F 1 8 ? -29.693 -23.813 22.542 1.00 31.05 8 GLN F N 1
ATOM 8514 C CA . GLN F 1 8 ? -30.871 -24.349 21.820 1.00 31.43 8 GLN F CA 1
ATOM 8515 C C . GLN F 1 8 ? -31.598 -23.362 20.912 1.00 31.06 8 GLN F C 1
ATOM 8516 O O . GLN F 1 8 ? -32.755 -23.579 20.579 1.00 31.14 8 GLN F O 1
ATOM 8522 N N . ARG F 1 9 ? -30.916 -22.296 20.521 1.00 30.73 9 ARG F N 1
ATOM 8523 C CA . ARG F 1 9 ? -31.448 -21.323 19.575 1.00 31.74 9 ARG F CA 1
ATOM 8524 C C . ARG F 1 9 ? -30.460 -21.164 18.419 1.00 31.15 9 ARG F C 1
ATOM 8525 O O . ARG F 1 9 ? -29.274 -21.444 18.584 1.00 30.78 9 ARG F O 1
ATOM 8533 N N . PRO F 1 10 ? -30.935 -20.695 17.253 1.00 31.40 10 PRO F N 1
ATOM 8534 C CA . PRO F 1 10 ? -29.971 -20.535 16.166 1.00 31.50 10 PRO F CA 1
ATOM 8535 C C . PRO F 1 10 ? -28.985 -19.401 16.464 1.00 31.60 10 PRO F C 1
ATOM 8536 O O . PRO F 1 10 ? -29.388 -18.336 16.916 1.00 30.90 10 PRO F O 1
ATOM 8540 N N . TYR F 1 11 ? -27.697 -19.663 16.252 1.00 31.63 11 TYR F N 1
ATOM 8541 C CA . TYR F 1 11 ? -26.665 -18.642 16.402 1.00 32.19 11 TYR F CA 1
ATOM 8542 C C . TYR F 1 11 ? -26.694 -17.705 15.180 1.00 32.74 11 TYR F C 1
ATOM 8543 O O . TYR F 1 11 ? -26.731 -18.185 14.060 1.00 33.07 11 TYR F O 1
ATOM 8552 N N . PRO F 1 12 ? -26.700 -16.367 15.399 1.00 33.67 12 PRO F N 1
ATOM 8553 C CA . PRO F 1 12 ? -26.872 -15.416 14.292 1.00 34.16 12 PRO F CA 1
ATOM 8554 C C . PRO F 1 12 ? -25.794 -15.418 13.205 1.00 34.73 12 PRO F C 1
ATOM 8555 O O . PRO F 1 12 ? -26.059 -14.928 12.104 1.00 35.70 12 PRO F O 1
ATOM 8559 N N . ARG F 1 13 ? -24.609 -15.964 13.478 1.00 34.40 13 ARG F N 1
ATOM 8560 C CA . ARG F 1 13 ? -23.548 -15.982 12.465 1.00 34.15 13 ARG F CA 1
ATOM 8561 C C . ARG F 1 13 ? -23.398 -17.356 11.812 1.00 33.12 13 ARG F C 1
ATOM 8562 O O . ARG F 1 13 ? -23.430 -18.373 12.486 1.00 32.83 13 ARG F O 1
ATOM 8570 N N . ASP F 1 14 ? -23.248 -17.366 10.491 1.00 32.38 14 ASP F N 1
ATOM 8571 C CA . ASP F 1 14 ? -22.968 -18.589 9.749 1.00 31.60 14 ASP F CA 1
ATOM 8572 C C . ASP F 1 14 ? -21.630 -19.184 10.165 1.00 30.62 14 ASP F C 1
ATOM 8573 O O . ASP F 1 14 ? -20.709 -18.451 10.560 1.00 30.17 14 ASP F O 1
ATOM 8578 N N . LEU F 1 15 ? -21.518 -20.510 10.076 1.00 29.51 15 LEU F N 1
ATOM 8579 C CA . LEU F 1 15 ? -20.249 -21.169 10.357 1.00 28.89 15 LEU F CA 1
ATOM 8580 C C . LEU F 1 15 ? -19.220 -20.772 9.297 1.00 28.62 15 LEU F C 1
ATOM 8581 O O . LEU F 1 15 ? -19.480 -20.880 8.104 1.00 28.54 15 LEU F O 1
ATOM 8586 N N . GLY F 1 16 ? -18.061 -20.296 9.737 1.00 28.79 16 GLY F N 1
ATOM 8587 C CA . GLY F 1 16 ? -17.005 -19.883 8.818 1.00 28.22 16 GLY F CA 1
ATOM 8588 C C . GLY F 1 16 ? -16.029 -21.005 8.491 1.00 27.87 16 GLY F C 1
ATOM 8589 O O . GLY F 1 16 ? -16.142 -21.664 7.468 1.00 28.75 16 GLY F O 1
ATOM 8590 N N . LYS F 1 17 ? -15.052 -21.195 9.367 1.00 27.15 17 LYS F N 1
ATOM 8591 C CA . LYS F 1 17 ? -14.056 -22.238 9.241 1.00 25.90 17 LYS F CA 1
ATOM 8592 C C . LYS F 1 17 ? -13.956 -22.926 10.590 1.00 25.74 17 LYS F C 1
ATOM 8593 O O . LYS F 1 17 ? -14.399 -22.376 11.605 1.00 25.00 17 LYS F O 1
ATOM 8599 N N . ILE F 1 18 ? -13.411 -24.139 10.593 1.00 24.65 18 ILE F N 1
ATOM 8600 C CA . ILE F 1 18 ? -13.176 -24.875 11.823 1.00 24.40 18 ILE F CA 1
ATOM 8601 C C . ILE F 1 18 ? -11.651 -25.038 11.982 1.00 24.54 18 ILE F C 1
ATOM 8602 O O . ILE F 1 18 ? -11.034 -25.817 11.243 1.00 23.92 18 ILE F O 1
ATOM 8607 N N . VAL F 1 19 ? -11.058 -24.310 12.937 1.00 24.51 19 VAL F N 1
ATOM 8608 C CA . VAL F 1 19 ? -9.599 -24.325 13.137 1.00 24.30 19 VAL F CA 1
ATOM 8609 C C . VAL F 1 19 ? -9.252 -25.400 14.164 1.00 24.95 19 VAL F C 1
ATOM 8610 O O . VAL F 1 19 ? -9.900 -25.496 15.209 1.00 24.85 19 VAL F O 1
ATOM 8614 N N . CYS F 1 20 ? -8.242 -26.215 13.850 1.00 24.53 20 CYS F N 1
ATOM 8615 C CA . CYS F 1 20 ? -7.973 -27.453 14.589 1.00 24.40 20 CYS F CA 1
ATOM 8616 C C . CYS F 1 20 ? -6.513 -27.548 15.060 1.00 24.01 20 CYS F C 1
ATOM 8617 O O . CYS F 1 20 ? -5.608 -27.053 14.396 1.00 23.91 20 CYS F O 1
ATOM 8620 N N . VAL F 1 21 ? -6.296 -28.166 16.212 1.00 23.28 21 VAL F N 1
ATOM 8621 C CA . VAL F 1 21 ? -4.941 -28.405 16.696 1.00 23.05 21 VAL F CA 1
ATOM 8622 C C . VAL F 1 21 ? -4.720 -29.919 16.669 1.00 22.54 21 VAL F C 1
ATOM 8623 O O . VAL F 1 21 ? -5.649 -30.689 16.881 1.00 22.18 21 VAL F O 1
ATOM 8627 N N . GLY F 1 22 ? -3.500 -30.343 16.369 1.00 22.81 22 GLY F N 1
ATOM 8628 C CA . GLY F 1 22 ? -3.148 -31.763 16.443 1.00 23.22 22 GLY F CA 1
ATOM 8629 C C . GLY F 1 22 ? -2.248 -32.010 17.643 1.00 23.98 22 GLY F C 1
ATOM 8630 O O . GLY F 1 22 ? -1.453 -31.141 17.990 1.00 24.14 22 GLY F O 1
ATOM 8631 N N . ARG F 1 23 ? -2.393 -33.166 18.287 1.00 23.71 23 ARG F N 1
ATOM 8632 C CA . ARG F 1 23 ? -1.448 -33.602 19.332 1.00 24.67 23 ARG F CA 1
ATOM 8633 C C . ARG F 1 23 ? -1.467 -32.690 20.551 1.00 25.09 23 ARG F C 1
ATOM 8634 O O . ARG F 1 23 ? -0.402 -32.313 21.095 1.00 24.62 23 ARG F O 1
ATOM 8642 N N . ASN F 1 24 ? -2.684 -32.321 20.958 1.00 24.72 24 ASN F N 1
ATOM 8643 C CA . ASN F 1 24 ? -2.874 -31.429 22.096 1.00 25.05 24 ASN F CA 1
ATOM 8644 C C . ASN F 1 24 ? -3.010 -32.219 23.392 1.00 24.53 24 ASN F C 1
ATOM 8645 O O . ASN F 1 24 ? -3.041 -31.649 24.489 1.00 25.78 24 ASN F O 1
ATOM 8650 N N . TYR F 1 25 ? -3.088 -33.538 23.257 1.00 24.82 25 TYR F N 1
ATOM 8651 C CA . TYR F 1 25 ? -3.049 -34.451 24.395 1.00 25.10 25 TYR F CA 1
ATOM 8652 C C . TYR F 1 25 ? -1.838 -35.376 24.227 1.00 25.45 25 TYR F C 1
ATOM 8653 O O . TYR F 1 25 ? -1.727 -36.082 23.225 1.00 25.42 25 TYR F O 1
ATOM 8662 N N . ALA F 1 26 ? -0.915 -35.356 25.190 1.00 25.72 26 ALA F N 1
ATOM 8663 C CA . ALA F 1 26 ? 0.313 -36.171 25.082 1.00 26.19 26 ALA F CA 1
ATOM 8664 C C . ALA F 1 26 ? 0.040 -37.664 24.839 1.00 25.97 26 ALA F C 1
ATOM 8665 O O . ALA F 1 26 ? 0.640 -38.287 23.947 1.00 27.14 26 ALA F O 1
ATOM 8667 N N . ALA F 1 27 ? -0.879 -38.223 25.618 1.00 25.95 27 ALA F N 1
ATOM 8668 C CA . ALA F 1 27 ? -1.287 -39.636 25.494 1.00 25.62 27 ALA F CA 1
ATOM 8669 C C . ALA F 1 27 ? -1.772 -40.003 24.094 1.00 25.51 27 ALA F C 1
ATOM 8670 O O . ALA F 1 27 ? -1.567 -41.120 23.644 1.00 26.06 27 ALA F O 1
ATOM 8672 N N . HIS F 1 28 ? -2.398 -39.062 23.398 1.00 25.50 28 HIS F N 1
ATOM 8673 C CA . HIS F 1 28 ? -2.819 -39.318 22.030 1.00 25.46 28 HIS F CA 1
ATOM 8674 C C . HIS F 1 28 ? -1.645 -39.314 21.047 1.00 25.87 28 HIS F C 1
ATOM 8675 O O . HIS F 1 28 ? -1.619 -40.126 20.123 1.00 25.69 28 HIS F O 1
ATOM 8682 N N . ALA F 1 29 ? -0.699 -38.385 21.227 1.00 26.73 29 ALA F N 1
ATOM 8683 C CA . ALA F 1 29 ? 0.567 -38.413 20.459 1.00 27.88 29 ALA F CA 1
ATOM 8684 C C . ALA F 1 29 ? 1.241 -39.761 20.651 1.00 28.27 29 ALA F C 1
ATOM 8685 O O . ALA F 1 29 ? 1.617 -40.394 19.671 1.00 28.62 29 ALA F O 1
ATOM 8687 N N . LYS F 1 30 ? 1.345 -40.197 21.911 1.00 29.38 30 LYS F N 1
ATOM 8688 C CA . LYS F 1 30 ? 2.085 -41.409 22.278 1.00 30.23 30 LYS F CA 1
ATOM 8689 C C . LYS F 1 30 ? 1.447 -42.672 21.750 1.00 30.63 30 LYS F C 1
ATOM 8690 O O . LYS F 1 30 ? 2.167 -43.549 21.263 1.00 31.30 30 LYS F O 1
ATOM 8696 N N . GLU F 1 31 ? 0.107 -42.761 21.817 1.00 30.08 31 GLU F N 1
ATOM 8697 C CA . GLU F 1 31 ? -0.606 -43.948 21.346 1.00 29.84 31 GLU F CA 1
ATOM 8698 C C . GLU F 1 31 ? -0.418 -44.150 19.847 1.00 30.38 31 GLU F C 1
ATOM 8699 O O . GLU F 1 31 ? -0.553 -45.265 19.336 1.00 30.92 31 GLU F O 1
ATOM 8705 N N . LEU F 1 32 ? -0.129 -43.074 19.129 1.00 30.76 32 LEU F N 1
ATOM 8706 C CA . LEU F 1 32 ? 0.140 -43.214 17.699 1.00 31.51 32 LEU F CA 1
ATOM 8707 C C . LEU F 1 32 ? 1.656 -43.131 17.381 1.00 32.06 32 LEU F C 1
ATOM 8708 O O . LEU F 1 32 ? 2.044 -43.046 16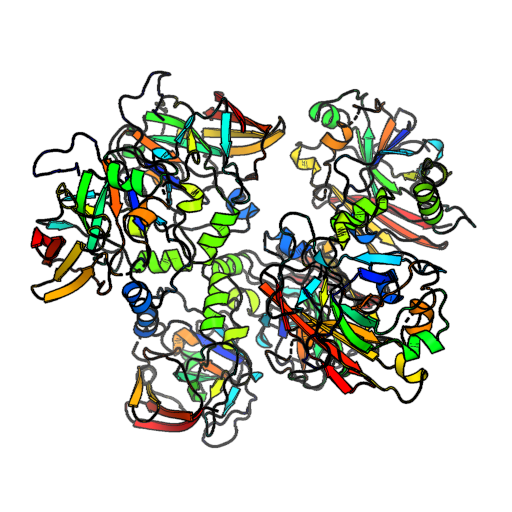.219 1.00 32.27 32 LEU F O 1
ATOM 8713 N N . ASN F 1 33 ? 2.482 -43.145 18.430 1.00 33.00 33 ASN F N 1
ATOM 8714 C CA . ASN F 1 33 ? 3.941 -43.126 18.298 1.00 34.41 33 ASN F CA 1
ATOM 8715 C C . ASN F 1 33 ? 4.412 -41.859 17.552 1.00 34.40 33 ASN F C 1
ATOM 8716 O O . ASN F 1 33 ? 5.342 -41.906 16.752 1.00 34.72 33 ASN F O 1
ATOM 8721 N N . ASN F 1 34 ? 3.732 -40.739 17.797 1.00 33.96 34 ASN F N 1
ATOM 8722 C CA . ASN F 1 34 ? 4.053 -39.477 17.145 1.00 33.87 34 ASN F CA 1
ATOM 8723 C C . ASN F 1 34 ? 4.758 -38.538 18.107 1.00 33.72 34 ASN F C 1
ATOM 8724 O O . ASN F 1 34 ? 4.348 -38.451 19.277 1.00 33.46 34 ASN F O 1
ATOM 8729 N N . PRO F 1 35 ? 5.804 -37.821 17.623 1.00 33.55 35 PRO F N 1
ATOM 8730 C CA . PRO F 1 35 ? 6.487 -36.858 18.476 1.00 33.77 35 PRO F CA 1
ATOM 8731 C C . PRO F 1 35 ? 5.596 -35.665 18.812 1.00 34.08 35 PRO F C 1
ATOM 8732 O O . PRO F 1 35 ? 4.757 -35.252 18.003 1.00 34.57 35 PRO F O 1
ATOM 8736 N N . ILE F 1 36 ? 5.804 -35.107 19.994 1.00 34.50 36 ILE F N 1
ATOM 8737 C CA . ILE F 1 36 ? 5.078 -33.932 20.432 1.00 34.03 36 ILE F CA 1
ATOM 8738 C C . ILE F 1 36 ? 5.850 -32.670 20.051 1.00 34.33 36 ILE F C 1
ATOM 8739 O O . ILE F 1 36 ? 6.926 -32.427 20.579 1.00 34.47 36 ILE F O 1
ATOM 8744 N N . PRO F 1 37 ? 5.286 -31.855 19.131 1.00 34.27 37 PRO F N 1
ATOM 8745 C CA . PRO F 1 37 ? 5.985 -30.694 18.625 1.00 33.96 37 PRO F CA 1
ATOM 8746 C C . PRO F 1 37 ? 5.986 -29.555 19.642 1.00 33.64 37 PRO F C 1
ATOM 8747 O O . PRO F 1 37 ? 5.183 -29.556 20.587 1.00 33.47 37 PRO F O 1
ATOM 8751 N N . SER F 1 38 ? 6.875 -28.592 19.437 1.00 33.64 38 SER F N 1
ATOM 8752 C CA . SER F 1 38 ? 7.079 -27.528 20.410 1.00 34.18 38 SER F CA 1
ATOM 8753 C C . SER F 1 38 ? 6.069 -26.403 20.234 1.00 33.64 38 SER F C 1
ATOM 8754 O O . SER F 1 38 ? 5.699 -25.718 21.202 1.00 34.02 38 SER F O 1
ATOM 8757 N N . SER F 1 39 ? 5.626 -26.201 18.999 1.00 33.15 39 SER F N 1
ATOM 8758 C CA . SER F 1 39 ? 4.515 -25.293 18.734 1.00 32.38 39 SER F CA 1
ATOM 8759 C C . SER F 1 39 ? 3.328 -26.054 18.089 1.00 31.14 39 SER F C 1
ATOM 8760 O O . SER F 1 39 ? 3.505 -27.171 17.587 1.00 31.07 39 SER F O 1
ATOM 8763 N N . PRO F 1 40 ? 2.110 -25.476 18.137 1.00 29.52 40 PRO F N 1
ATOM 8764 C CA . PRO F 1 40 ? 0.966 -26.309 17.765 1.00 28.47 40 PRO F CA 1
ATOM 8765 C C . PRO F 1 40 ? 0.927 -26.747 16.299 1.00 27.23 40 PRO F C 1
ATOM 8766 O O . PRO F 1 40 ? 1.320 -25.987 15.403 1.00 27.09 40 PRO F O 1
ATOM 8770 N N . ILE F 1 41 ? 0.470 -27.973 16.068 1.00 25.86 41 ILE F N 1
ATOM 8771 C CA . ILE F 1 41 ? 0.166 -28.416 14.715 1.00 25.13 41 ILE F CA 1
ATOM 8772 C C . ILE F 1 41 ? -1.200 -27.837 14.411 1.00 24.11 41 ILE F C 1
ATOM 8773 O O . ILE F 1 41 ? -2.146 -28.079 15.159 1.00 25.04 41 ILE F O 1
ATOM 8778 N N . LEU F 1 42 ? -1.317 -27.074 13.333 1.00 23.41 42 LEU F N 1
ATOM 8779 C CA . LEU F 1 42 ? -2.604 -26.437 12.987 1.00 22.90 42 LEU F CA 1
ATOM 8780 C C . LEU F 1 42 ? -3.116 -26.841 11.618 1.00 23.16 42 LEU F C 1
ATOM 8781 O O . LEU F 1 42 ? -2.375 -26.814 10.629 1.00 24.10 42 LEU F O 1
ATOM 8786 N N . PHE F 1 43 ? -4.399 -27.181 11.548 1.00 23.00 43 PHE F N 1
ATOM 8787 C CA . PHE F 1 43 ? -5.061 -27.427 10.276 1.00 22.48 43 PHE F CA 1
ATOM 8788 C C . PHE F 1 43 ? -6.495 -26.881 10.352 1.00 22.90 43 PHE F C 1
ATOM 8789 O O . PHE F 1 43 ? -6.957 -26.509 11.435 1.00 22.71 43 PHE F O 1
ATOM 8797 N N . ILE F 1 44 ? -7.175 -26.820 9.209 1.00 22.68 44 ILE F N 1
ATOM 8798 C CA . ILE F 1 44 ? -8.508 -26.238 9.134 1.00 23.03 44 ILE F CA 1
ATOM 8799 C C . ILE F 1 44 ? -9.457 -27.191 8.385 1.00 23.55 44 ILE F C 1
ATOM 8800 O O . ILE F 1 44 ? -9.084 -27.782 7.370 1.00 23.62 44 ILE F O 1
ATOM 8805 N N . LYS F 1 45 ? -10.665 -27.366 8.921 1.00 23.86 45 LYS F N 1
ATOM 8806 C CA . LYS F 1 45 ? -11.736 -28.104 8.243 1.00 23.25 45 LYS F CA 1
ATOM 8807 C C . LYS F 1 45 ? -12.758 -27.071 7.733 1.00 23.24 45 LYS F C 1
ATOM 8808 O O . LYS F 1 45 ? -12.971 -26.060 8.401 1.00 22.88 45 LYS F O 1
ATOM 8814 N N . PRO F 1 46 ? -13.340 -27.292 6.525 1.00 22.52 46 PRO F N 1
ATOM 8815 C CA . PRO F 1 46 ? -14.226 -26.298 5.916 1.00 22.51 46 PRO F CA 1
ATOM 8816 C C . PRO F 1 46 ? -15.648 -26.352 6.479 1.00 22.11 46 PRO F C 1
ATOM 8817 O O . PRO F 1 46 ? -16.018 -27.337 7.111 1.00 22.27 46 PRO F O 1
ATOM 8821 N N . ALA F 1 47 ? -16.420 -25.284 6.268 1.00 22.48 47 ALA F N 1
ATOM 8822 C CA . ALA F 1 47 ? -17.858 -25.259 6.646 1.00 22.48 47 ALA F CA 1
ATOM 8823 C C . ALA F 1 47 ? -18.604 -26.432 6.028 1.00 22.71 47 ALA F C 1
ATOM 8824 O O . ALA F 1 47 ? -19.414 -27.080 6.683 1.00 23.51 47 ALA F O 1
ATOM 8826 N N . SER F 1 48 ? -18.309 -26.702 4.760 1.00 23.83 48 SER F N 1
ATOM 8827 C CA . SER F 1 48 ? -18.844 -27.850 4.026 1.00 24.52 48 SER F CA 1
ATOM 8828 C C . SER F 1 48 ? -18.652 -29.228 4.691 1.00 24.87 48 SER F C 1
ATOM 8829 O O . SER F 1 48 ? -19.362 -30.173 4.331 1.00 25.07 48 SER F O 1
ATOM 8832 N N . SER F 1 49 ? -17.713 -29.354 5.647 1.00 24.18 49 SER F N 1
ATOM 8833 C CA . SER F 1 49 ? -17.502 -30.638 6.355 1.00 23.77 49 SER F CA 1
ATOM 8834 C C . SER F 1 49 ? -18.444 -30.837 7.536 1.00 23.95 49 SER F C 1
ATOM 8835 O O . SER F 1 49 ? -18.572 -31.961 8.038 1.00 23.33 49 SER F O 1
ATOM 8838 N N . ALA F 1 50 ? -19.097 -29.762 7.991 1.00 23.69 50 ALA F N 1
ATOM 8839 C CA . ALA F 1 50 ? -19.908 -29.876 9.210 1.00 24.52 50 ALA F CA 1
ATOM 8840 C C . ALA F 1 50 ? -21.243 -30.574 8.960 1.00 24.85 50 ALA F C 1
ATOM 8841 O O . ALA F 1 50 ? -21.879 -30.361 7.932 1.00 24.73 50 ALA F O 1
ATOM 8843 N N . VAL F 1 51 ? -21.636 -31.414 9.915 1.00 25.47 51 VAL F N 1
ATOM 8844 C CA . VAL F 1 51 ? -22.958 -32.034 9.966 1.00 26.22 51 VAL F CA 1
ATOM 8845 C C . VAL F 1 51 ? -23.423 -32.074 11.422 1.00 26.82 51 VAL F C 1
ATOM 8846 O O . VAL F 1 51 ? -22.602 -31.868 12.329 1.00 26.28 51 VAL F O 1
ATOM 8850 N N . PRO F 1 52 ? -24.731 -32.344 11.652 1.00 27.45 52 PRO F N 1
ATOM 8851 C CA . PRO F 1 52 ? -25.206 -32.498 13.015 1.00 27.49 52 PRO F CA 1
ATOM 8852 C C . PRO F 1 52 ? -24.508 -33.649 13.701 1.00 27.79 52 PRO F C 1
ATOM 8853 O O . PRO F 1 52 ? -24.131 -34.627 13.065 1.00 27.08 52 PRO F O 1
ATOM 8857 N N . PHE F 1 53 ? -24.325 -33.510 15.003 1.00 27.72 53 PHE F N 1
ATOM 8858 C CA . PHE F 1 53 ? -23.761 -34.558 15.789 1.00 28.78 53 PHE F CA 1
ATOM 8859 C C . PHE F 1 53 ? -24.898 -35.506 16.107 1.00 29.24 53 PHE F C 1
ATOM 8860 O O . PHE F 1 53 ? -25.555 -35.362 17.150 1.00 29.60 53 PHE F O 1
ATOM 8868 N N . GLY F 1 54 ? -25.105 -36.485 15.233 1.00 28.83 54 GLY F N 1
ATOM 8869 C CA . GLY F 1 54 ? -26.199 -37.440 15.399 1.00 28.44 54 GLY F CA 1
ATOM 8870 C C . GLY F 1 54 ? -27.562 -36.899 14.991 1.00 27.75 54 GLY F C 1
ATOM 8871 O O . GLY F 1 54 ? -27.720 -35.708 14.800 1.00 28.25 54 GLY F O 1
ATOM 8872 N N . PRO F 1 55 ? -28.577 -37.774 14.913 1.00 27.84 55 PRO F N 1
ATOM 8873 C CA . PRO F 1 55 ? -28.556 -39.195 15.324 1.00 27.26 55 PRO F CA 1
ATOM 8874 C C . PRO F 1 55 ? -27.900 -40.180 14.338 1.00 27.33 55 PRO F C 1
ATOM 8875 O O . PRO F 1 55 ? -27.815 -41.355 14.645 1.00 27.36 55 PRO F O 1
ATOM 8879 N N . VAL F 1 56 ? -27.476 -39.735 13.160 1.00 27.65 56 VAL F N 1
ATOM 8880 C CA . VAL F 1 56 ? -26.636 -40.578 12.284 1.00 28.54 56 VAL F CA 1
ATOM 8881 C C . VAL F 1 56 ? -25.270 -39.924 12.001 1.00 29.35 56 VAL F C 1
ATOM 8882 O O . VAL F 1 56 ? -25.159 -38.701 12.019 1.00 29.57 56 VAL F O 1
ATOM 8886 N N . PHE F 1 57 ? -24.243 -40.734 11.736 1.00 29.82 57 PHE F N 1
ATOM 8887 C CA . PHE F 1 57 ? -22.967 -40.203 11.250 1.00 30.69 57 PHE F CA 1
ATOM 8888 C C . PHE F 1 57 ? -22.642 -40.936 9.976 1.00 30.55 57 PHE F C 1
ATOM 8889 O O . PHE F 1 57 ? -22.349 -42.129 10.010 1.00 32.11 57 PHE F O 1
ATOM 8897 N N . SER F 1 58 ? -22.698 -40.242 8.854 1.00 29.30 58 SER F N 1
ATOM 8898 C CA . SER F 1 58 ? -22.295 -40.850 7.594 1.00 29.52 58 SER F CA 1
ATOM 8899 C C . SER F 1 58 ? -20.759 -40.808 7.421 1.00 28.59 58 SER F C 1
ATOM 8900 O O . SER F 1 58 ? -20.153 -39.752 7.541 1.00 28.95 58 SER F O 1
ATOM 8903 N N . ILE F 1 59 ? -20.142 -41.960 7.163 1.00 27.97 59 ILE F N 1
ATOM 8904 C CA . ILE F 1 59 ? -18.683 -42.038 6.949 1.00 27.25 59 ILE F CA 1
ATOM 8905 C C . ILE F 1 59 ? -18.309 -42.426 5.506 1.00 27.65 59 ILE F C 1
ATOM 8906 O O . ILE F 1 59 ? -19.065 -43.146 4.843 1.00 27.54 59 ILE F O 1
ATOM 8911 N N . PRO F 1 60 ? -17.133 -41.974 5.017 1.00 27.68 60 PRO F N 1
ATOM 8912 C CA . PRO F 1 60 ? -16.751 -42.342 3.646 1.00 27.50 60 PRO F CA 1
ATOM 8913 C C . PRO F 1 60 ? -16.647 -43.841 3.451 1.00 27.50 60 PRO F C 1
ATOM 8914 O O . PRO F 1 60 ? -16.324 -44.576 4.388 1.00 27.08 60 PRO F O 1
ATOM 8918 N N . LYS F 1 61 ? -16.946 -44.277 2.235 1.00 27.59 61 LYS F N 1
ATOM 8919 C CA . LYS F 1 61 ? -16.920 -45.685 1.882 1.00 28.41 61 LYS F CA 1
ATOM 8920 C C . LYS F 1 61 ? -15.777 -45.959 0.905 1.00 28.67 61 LYS F C 1
ATOM 8921 O O . LYS F 1 61 ? -15.512 -45.153 0.020 1.00 29.41 61 LYS F O 1
ATOM 8927 N N . ASP F 1 62 ? -15.122 -47.102 1.070 1.00 29.38 62 ASP F N 1
ATOM 8928 C CA . ASP F 1 62 ? -14.077 -47.587 0.147 1.00 29.72 62 ASP F CA 1
ATOM 8929 C C . ASP F 1 62 ? -12.814 -46.727 0.100 1.00 29.22 62 ASP F C 1
ATOM 8930 O O . ASP F 1 62 ? -12.113 -46.677 -0.912 1.00 29.27 62 ASP F O 1
ATOM 8935 N N . GLN F 1 63 ? -12.525 -46.036 1.193 1.00 28.51 63 GLN F N 1
ATOM 8936 C CA . GLN F 1 63 ? -11.359 -45.161 1.230 1.00 28.51 63 GLN F CA 1
ATOM 8937 C C . GLN F 1 63 ? -10.516 -45.466 2.460 1.00 27.81 63 GLN F C 1
ATOM 8938 O O . GLN F 1 63 ? -9.772 -44.624 2.944 1.00 27.95 63 GLN F O 1
ATOM 8944 N N . GLY F 1 64 ? -10.662 -46.693 2.954 1.00 27.38 64 GLY F N 1
ATOM 8945 C CA . GLY F 1 64 ? -9.944 -47.168 4.115 1.00 26.52 64 GLY F CA 1
ATOM 8946 C C . GLY F 1 64 ? -10.574 -46.807 5.453 1.00 26.33 64 GLY F C 1
ATOM 8947 O O . GLY F 1 64 ? -11.779 -46.500 5.547 1.00 26.66 64 GLY F O 1
ATOM 8948 N N . SER F 1 65 ? -9.745 -46.862 6.482 1.00 25.09 65 SER F N 1
ATOM 8949 C CA . SER F 1 65 ? -10.149 -46.632 7.857 1.00 25.82 65 SER F CA 1
ATOM 8950 C C . SER F 1 65 ? -10.681 -45.201 8.065 1.00 24.84 65 SER F C 1
ATOM 8951 O O . SER F 1 65 ? -10.136 -44.223 7.514 1.00 24.14 65 SER F O 1
ATOM 8954 N N . VAL F 1 66 ? -11.773 -45.104 8.823 1.00 24.25 66 VAL F N 1
ATOM 8955 C CA . VAL F 1 66 ? -12.311 -43.829 9.283 1.00 23.25 66 VAL F CA 1
ATOM 8956 C C . VAL F 1 66 ? -12.289 -43.854 10.805 1.00 23.57 66 VAL F C 1
ATOM 8957 O O . VAL F 1 66 ? -12.893 -44.729 11.424 1.00 23.88 66 VAL F O 1
ATOM 8961 N N . HIS F 1 67 ? -11.587 -42.893 11.406 1.00 23.18 67 HIS F N 1
ATOM 8962 C CA . HIS F 1 67 ? -11.465 -42.828 12.867 1.00 22.90 67 HIS F CA 1
ATOM 8963 C C . HIS F 1 67 ? -12.374 -41.764 13.480 1.00 22.64 67 HIS F C 1
ATOM 8964 O O . HIS F 1 67 ? -12.531 -40.679 12.916 1.00 21.79 67 HIS F O 1
ATOM 8971 N N . HIS F 1 68 ? -12.963 -42.087 14.635 1.00 22.65 68 HIS F N 1
ATOM 8972 C CA . HIS F 1 68 ? -13.553 -41.077 15.522 1.00 22.74 68 HIS F CA 1
ATOM 8973 C C . HIS F 1 68 ? -12.440 -40.343 16.277 1.00 23.43 68 HIS F C 1
ATOM 8974 O O . HIS F 1 68 ? -11.410 -40.945 16.637 1.00 23.34 68 HIS F O 1
ATOM 8981 N N . GLU F 1 69 ? -12.664 -39.049 16.508 1.00 23.38 69 GLU F N 1
ATOM 8982 C CA . GLU F 1 69 ? -11.819 -38.214 17.342 1.00 23.83 69 GLU F CA 1
ATOM 8983 C C . GLU F 1 69 ? -12.724 -37.182 18.015 1.00 23.91 69 GLU F C 1
ATOM 8984 O O . GLU F 1 69 ? -12.997 -36.107 17.448 1.00 24.70 69 GLU F O 1
ATOM 8990 N N . LEU F 1 70 ? -13.185 -37.501 19.214 1.00 24.06 70 LEU F N 1
ATOM 8991 C CA . LEU F 1 70 ? -14.006 -36.566 19.978 1.00 24.25 70 LEU F CA 1
ATOM 8992 C C . LEU F 1 70 ? -13.104 -35.479 20.532 1.00 24.20 70 LEU F C 1
ATOM 8993 O O . LEU F 1 70 ? -12.001 -35.779 20.992 1.00 24.44 70 LEU F O 1
ATOM 8998 N N . GLU F 1 71 ? -13.567 -34.230 20.434 1.00 24.45 71 GLU F N 1
ATOM 8999 C CA . GLU F 1 71 ? -12.818 -33.030 20.803 1.00 24.89 71 GLU F CA 1
ATOM 9000 C C . GLU F 1 71 ? -13.743 -31.968 21.379 1.00 25.93 71 GLU F C 1
ATOM 9001 O O . GLU F 1 71 ? -14.871 -31.805 20.915 1.00 26.34 71 GLU F O 1
ATOM 9007 N N . ILE F 1 72 ? -13.259 -31.220 22.370 1.00 26.11 72 ILE F N 1
ATOM 9008 C CA . ILE F 1 72 ? -13.977 -30.034 22.838 1.00 25.73 72 ILE F CA 1
ATOM 9009 C C 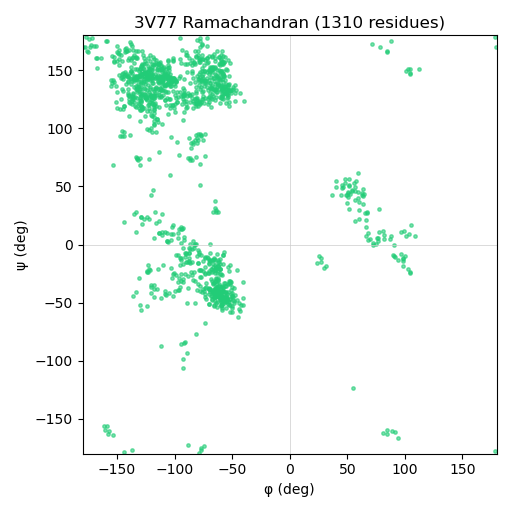. ILE F 1 72 ? -13.972 -28.943 21.760 1.00 25.76 72 ILE F C 1
ATOM 9010 O O . ILE F 1 72 ? -12.910 -28.566 21.247 1.00 25.62 72 ILE F O 1
ATOM 9015 N N . ALA F 1 73 ? -15.170 -28.468 21.405 1.00 25.37 73 ALA F N 1
ATOM 9016 C CA . ALA F 1 73 ? -15.347 -27.433 20.379 1.00 25.27 73 ALA F CA 1
ATOM 9017 C C . ALA F 1 73 ? -15.652 -26.099 21.025 1.00 25.31 73 ALA F C 1
ATOM 9018 O O . ALA F 1 73 ? -16.343 -26.046 22.039 1.00 25.77 73 ALA F O 1
ATOM 9020 N N . ILE F 1 74 ? -15.136 -25.032 20.424 1.00 25.50 74 ILE F N 1
ATOM 9021 C CA . ILE F 1 74 ? -15.296 -23.677 20.917 1.00 26.46 74 ILE F CA 1
ATOM 9022 C C . ILE F 1 74 ? -15.900 -22.794 19.830 1.00 26.75 74 ILE F C 1
ATOM 9023 O O . ILE F 1 74 ? -15.387 -22.739 18.707 1.00 26.22 74 ILE F O 1
ATOM 9028 N N . LEU F 1 75 ? -16.992 -22.098 20.171 1.00 27.19 75 LEU F N 1
ATOM 9029 C CA . LEU F 1 75 ? -17.618 -21.132 19.250 1.00 27.31 75 LEU F CA 1
ATOM 9030 C C . LEU F 1 75 ? -17.036 -19.732 19.418 1.00 28.20 75 LEU F C 1
ATOM 9031 O O . LEU F 1 75 ? -17.058 -19.182 20.507 1.00 28.78 75 LEU F O 1
ATOM 9036 N N . ILE F 1 76 ? -16.520 -19.155 18.336 1.00 29.03 76 ILE F N 1
ATOM 9037 C CA . ILE F 1 76 ? -15.978 -17.799 18.374 1.00 29.96 76 ILE F CA 1
ATOM 9038 C C . ILE F 1 76 ? -17.086 -16.770 18.135 1.00 30.59 76 ILE F C 1
ATOM 9039 O O . ILE F 1 76 ? -17.767 -16.823 17.110 1.00 30.66 76 ILE F O 1
ATOM 9044 N N . GLY F 1 77 ? -17.258 -15.849 19.089 1.00 31.19 77 GLY F N 1
ATOM 9045 C CA . GLY F 1 77 ? -18.325 -14.838 19.028 1.00 31.61 77 GLY F CA 1
ATOM 9046 C C . GLY F 1 77 ? -17.891 -13.436 18.629 1.00 32.27 77 GLY F C 1
ATOM 9047 O O . GLY F 1 77 ? -18.722 -12.638 18.195 1.00 32.13 77 GLY F O 1
ATOM 9048 N N . LYS F 1 78 ? -16.596 -13.140 18.781 1.00 32.45 78 LYS F N 1
ATOM 9049 C CA . LYS F 1 78 ? -16.005 -11.836 18.402 1.00 33.39 78 LYS F CA 1
ATOM 9050 C C . LYS F 1 78 ? -14.712 -12.018 17.618 1.00 32.80 78 LYS F C 1
ATOM 9051 O O . LYS F 1 78 ? -13.926 -12.899 17.937 1.00 32.83 78 LYS F O 1
ATOM 9057 N N . ALA F 1 79 ? -14.494 -11.168 16.619 1.00 32.71 79 ALA F N 1
ATOM 9058 C CA . ALA F 1 79 ? -13.301 -11.247 15.780 1.00 33.37 79 ALA F CA 1
ATOM 9059 C C . ALA F 1 79 ? -12.011 -11.242 16.617 1.00 33.83 79 ALA F C 1
ATOM 9060 O O . ALA F 1 79 ? -11.894 -10.494 17.596 1.00 33.38 79 ALA F O 1
ATOM 9062 N N . LEU F 1 80 ? -11.064 -12.105 16.239 1.00 34.08 80 LEU F N 1
ATOM 9063 C CA . LEU F 1 80 ? -9.797 -12.245 16.955 1.00 34.30 80 LEU F CA 1
ATOM 9064 C C . LEU F 1 80 ? -8.644 -12.254 15.989 1.00 34.95 80 LEU F C 1
ATOM 9065 O O . LEU F 1 80 ? -8.551 -13.126 15.125 1.00 34.55 80 LEU F O 1
ATOM 9070 N N . SER F 1 81 ? -7.774 -11.265 16.126 1.00 35.47 81 SER F N 1
ATOM 9071 C CA . SER F 1 81 ? -6.605 -11.170 15.281 1.00 36.53 81 SER F CA 1
ATOM 9072 C C . SER F 1 81 ? -5.438 -10.736 16.159 1.00 37.22 81 SER F C 1
ATOM 9073 O O . SER F 1 81 ? -5.512 -9.698 16.836 1.00 37.04 81 SER F O 1
ATOM 9076 N N . ARG F 1 82 ? -4.380 -11.549 16.168 1.00 37.71 82 ARG F N 1
ATOM 9077 C CA . ARG F 1 82 ? -3.225 -11.345 17.049 1.00 38.70 82 ARG F CA 1
ATOM 9078 C C . ARG F 1 82 ? -3.699 -11.041 18.481 1.00 38.45 82 ARG F C 1
ATOM 9079 O O . ARG F 1 82 ? -3.259 -10.083 19.101 1.00 38.63 82 ARG F O 1
ATOM 9087 N N . ALA F 1 83 ? -4.608 -11.878 18.982 1.00 38.39 83 ALA F N 1
ATOM 9088 C CA . ALA F 1 83 ? -5.326 -11.648 20.234 1.00 37.89 83 ALA F CA 1
ATOM 9089 C C . ALA F 1 83 ? -4.578 -12.100 21.487 1.00 37.77 83 ALA F C 1
ATOM 9090 O O . ALA F 1 83 ? -3.824 -13.064 21.445 1.00 37.29 83 ALA F O 1
ATOM 9092 N N . SER F 1 84 ? -4.824 -11.399 22.600 1.00 37.55 84 SER F N 1
ATOM 9093 C CA . SER F 1 84 ? -4.392 -11.815 23.944 1.00 37.80 84 SER F CA 1
ATOM 9094 C C . SER F 1 84 ? -5.373 -12.848 24.525 1.00 37.85 84 SER F C 1
ATOM 9095 O O . SER F 1 84 ? -6.509 -12.945 24.058 1.00 36.98 84 SER F O 1
ATOM 9098 N N . THR F 1 85 ? -4.953 -13.598 25.546 1.00 38.04 85 THR F N 1
ATOM 9099 C CA . THR F 1 85 ? -5.856 -14.559 26.178 1.00 38.75 85 THR F CA 1
ATOM 9100 C C . THR F 1 85 ? -7.120 -13.884 26.723 1.00 39.37 85 THR F C 1
ATOM 9101 O O . THR F 1 85 ? -8.203 -14.468 26.632 1.00 39.27 85 THR F O 1
ATOM 9105 N N . GLU F 1 86 ? -6.983 -12.661 27.261 1.00 39.76 86 GLU F N 1
ATOM 9106 C CA . GLU F 1 86 ? -8.133 -11.896 27.783 1.00 40.33 86 GLU F CA 1
ATOM 9107 C C . GLU F 1 86 ? -9.164 -11.656 26.698 1.00 39.88 86 GLU F C 1
ATOM 9108 O O . GLU F 1 86 ? -10.362 -11.884 26.909 1.00 40.08 86 GLU F O 1
ATOM 9114 N N . GLN F 1 87 ? -8.685 -11.178 25.548 1.00 39.55 87 GLN F N 1
ATOM 9115 C CA . GLN F 1 87 ? -9.520 -10.962 24.367 1.00 38.84 87 GLN F CA 1
ATOM 9116 C C . GLN F 1 87 ? -10.183 -12.274 23.892 1.00 38.45 87 GLN F C 1
ATOM 9117 O O . GLN F 1 87 ? -11.343 -12.269 23.451 1.00 38.15 87 GLN F O 1
ATOM 9123 N N . VAL F 1 88 ? -9.458 -13.390 24.006 1.00 38.02 88 VAL F N 1
ATOM 9124 C CA . VAL F 1 88 ? -10.018 -14.705 23.666 1.00 37.63 88 VAL F CA 1
ATOM 9125 C C . VAL F 1 88 ? -11.196 -15.076 24.578 1.00 37.81 88 VAL F C 1
ATOM 9126 O O . VAL F 1 88 ? -12.285 -15.399 24.075 1.00 37.10 88 VAL F O 1
ATOM 9130 N N . ALA F 1 89 ? -10.982 -15.027 25.896 1.00 37.76 89 ALA F N 1
ATOM 9131 C CA . ALA F 1 89 ? -12.047 -15.293 26.867 1.00 38.60 89 ALA F CA 1
ATOM 9132 C C . ALA F 1 89 ? -13.298 -14.422 26.624 1.00 38.84 89 ALA F C 1
ATOM 9133 O O . ALA F 1 89 ? -14.436 -14.915 26.705 1.00 39.22 89 ALA F O 1
ATOM 9135 N N . GLU F 1 90 ? -13.088 -13.148 26.298 1.00 38.91 90 GLU F N 1
ATOM 9136 C CA . GLU F 1 90 ? -14.209 -12.244 25.984 1.00 38.82 90 GLU F CA 1
ATOM 9137 C C . GLU F 1 90 ? -14.934 -12.648 24.702 1.00 38.09 90 GLU F C 1
ATOM 9138 O O . GLU F 1 90 ? -16.156 -12.482 24.608 1.00 37.61 90 GLU F O 1
ATOM 9144 N N . SER F 1 91 ? -14.185 -13.178 23.729 1.00 37.11 91 SER F N 1
ATOM 9145 C CA . SER F 1 91 ? -14.743 -13.546 22.418 1.00 36.27 91 SER F CA 1
ATOM 9146 C C . SER F 1 91 ? -15.632 -14.786 22.428 1.00 35.46 91 SER F C 1
ATOM 9147 O O . SER F 1 91 ? -16.646 -14.831 21.717 1.00 35.68 91 SER F O 1
ATOM 9150 N N . ILE F 1 92 ? -15.267 -15.775 23.238 1.00 33.98 92 ILE F N 1
ATOM 9151 C CA . ILE F 1 92 ? -15.941 -17.072 23.241 1.00 33.05 92 ILE F CA 1
ATOM 9152 C C . ILE F 1 92 ? -17.452 -17.013 23.534 1.00 32.96 92 ILE F C 1
ATOM 9153 O O . ILE F 1 92 ? -17.889 -16.483 24.571 1.00 32.25 92 ILE F O 1
ATOM 9158 N N . ALA F 1 93 ? -18.236 -17.594 22.623 1.00 31.85 93 ALA F N 1
ATOM 9159 C CA . ALA F 1 93 ? -19.697 -17.597 22.749 1.00 31.40 93 ALA F CA 1
ATOM 9160 C C . ALA F 1 93 ? -20.247 -18.849 23.459 1.00 30.87 93 ALA F C 1
ATOM 9161 O O . ALA F 1 93 ? -21.279 -18.797 24.132 1.00 30.74 93 ALA F O 1
ATOM 9163 N N . GLY F 1 94 ? -19.548 -19.972 23.336 1.00 30.15 94 GLY F N 1
ATOM 9164 C CA . GLY F 1 94 ? -20.028 -21.216 23.942 1.00 29.64 94 GLY F CA 1
ATOM 9165 C C . GLY F 1 94 ? -19.127 -22.403 23.691 1.00 28.67 94 GLY F C 1
ATOM 9166 O O . GLY F 1 94 ? -18.187 -22.317 22.911 1.00 28.88 94 GLY F O 1
ATOM 9167 N N . ILE F 1 95 ? -19.413 -23.498 24.380 1.00 28.25 95 ILE F N 1
ATOM 9168 C CA . ILE F 1 95 ? -18.660 -24.746 24.240 1.00 28.11 95 ILE F CA 1
ATOM 9169 C C . ILE F 1 95 ? -19.577 -25.905 23.828 1.00 27.42 95 ILE F C 1
ATOM 9170 O O . ILE F 1 95 ? -20.779 -25.912 24.131 1.00 25.83 95 ILE F O 1
ATOM 9175 N N . GLY F 1 96 ? -18.987 -26.870 23.129 1.00 26.79 96 GLY F N 1
ATOM 9176 C CA . GLY F 1 96 ? -19.726 -28.010 22.585 1.00 26.97 96 GLY F CA 1
ATOM 9177 C C . GLY F 1 96 ? -18.734 -29.110 22.300 1.00 27.14 96 GLY F C 1
ATOM 9178 O O . GLY F 1 96 ? -17.624 -29.098 22.860 1.00 27.04 96 GLY F O 1
ATOM 9179 N N . LEU F 1 97 ? -19.122 -30.049 21.435 1.00 26.62 97 LEU F N 1
ATOM 9180 C CA . LEU F 1 97 ? -18.251 -31.161 21.039 1.00 26.22 97 LEU F CA 1
ATOM 9181 C C . LEU F 1 97 ? -18.198 -31.296 19.513 1.00 25.91 97 LEU F C 1
ATOM 9182 O O . LEU F 1 97 ? -19.183 -31.025 18.816 1.00 24.84 97 LEU F O 1
ATOM 9187 N N . GLY F 1 98 ? -17.035 -31.689 19.000 1.00 24.76 98 GLY F N 1
ATOM 9188 C CA . GLY F 1 98 ? -16.902 -32.007 17.582 1.00 24.88 98 GLY F CA 1
ATOM 9189 C C . GLY F 1 98 ? -16.299 -33.389 17.433 1.00 24.68 98 GLY F C 1
ATOM 9190 O O . GLY F 1 98 ? -15.570 -33.828 18.309 1.00 24.53 98 GLY F O 1
ATOM 9191 N N . LEU F 1 99 ? -16.617 -34.092 16.348 1.00 24.44 99 LEU F N 1
ATOM 9192 C CA . LEU F 1 99 ? -15.863 -35.298 15.989 1.00 24.04 99 LEU F CA 1
ATOM 9193 C C . LEU F 1 99 ? -14.957 -34.909 14.842 1.00 23.89 99 LEU F C 1
ATOM 9194 O O . LEU F 1 99 ? -15.422 -34.483 13.786 1.00 23.93 99 LEU F O 1
ATOM 9199 N N . ASP F 1 100 ? -13.651 -35.000 15.052 1.00 23.82 100 ASP F N 1
ATOM 9200 C CA . ASP F 1 100 ? -12.724 -34.684 13.972 1.00 23.36 100 ASP F CA 1
ATOM 9201 C C . ASP F 1 100 ? -12.581 -35.956 13.134 1.00 23.25 100 ASP F C 1
ATOM 9202 O O . ASP F 1 100 ? -11.551 -36.642 13.206 1.00 22.75 100 ASP F O 1
ATOM 9207 N N . LEU F 1 101 ? -13.625 -36.295 12.370 1.00 22.70 101 LEU F N 1
ATOM 9208 C CA . LEU F 1 101 ? -13.597 -37.547 11.582 1.00 22.53 101 LEU F CA 1
ATOM 9209 C C . LEU F 1 101 ? -12.450 -37.510 10.560 1.00 21.61 101 LEU F C 1
ATOM 9210 O O . LEU F 1 101 ? -12.242 -36.503 9.872 1.00 22.42 101 LEU F O 1
ATOM 9215 N N . THR F 1 102 ? -11.704 -38.610 10.498 1.00 21.12 102 THR F N 1
ATOM 9216 C CA . THR F 1 102 ? -10.432 -38.697 9.798 1.00 20.58 102 THR F CA 1
ATOM 9217 C C . THR F 1 102 ? -10.268 -39.989 8.975 1.00 20.94 102 THR F C 1
ATOM 9218 O O . THR F 1 102 ? -10.383 -41.086 9.503 1.00 21.66 102 THR F O 1
ATOM 9222 N N . LEU F 1 103 ? -9.970 -39.845 7.689 1.00 20.67 103 LEU F N 1
ATOM 9223 C CA . LEU F 1 103 ? -9.581 -40.975 6.862 1.00 20.79 103 LEU F CA 1
ATOM 9224 C C . LEU F 1 103 ? -8.124 -41.298 7.201 1.00 21.30 103 LEU F C 1
ATOM 9225 O O . LEU F 1 103 ? -7.198 -40.699 6.657 1.00 21.06 103 LEU F O 1
ATOM 9230 N N . ARG F 1 104 ? -7.938 -42.227 8.129 1.00 21.73 104 ARG F N 1
ATOM 9231 C CA . ARG F 1 104 ? -6.627 -42.446 8.764 1.00 22.62 104 ARG F CA 1
ATOM 9232 C C . ARG F 1 104 ? -5.592 -43.068 7.812 1.00 22.33 104 ARG F C 1
ATOM 9233 O O . ARG F 1 104 ? -4.428 -42.648 7.794 1.00 22.83 104 ARG F O 1
ATOM 9241 N N . ASP F 1 105 ? -6.013 -44.059 7.029 1.00 22.38 105 ASP F N 1
ATOM 9242 C CA . ASP F 1 105 ? -5.156 -44.638 5.972 1.00 22.80 105 ASP F CA 1
ATOM 9243 C C . ASP F 1 105 ? -4.725 -43.592 4.931 1.00 22.41 105 ASP F C 1
ATOM 9244 O O . ASP F 1 105 ? -3.560 -43.542 4.519 1.00 21.84 105 ASP F O 1
ATOM 9249 N N . VAL F 1 106 ? -5.671 -42.768 4.496 1.00 21.19 106 VAL F N 1
ATOM 9250 C CA . VAL F 1 106 ? -5.340 -41.659 3.621 1.00 20.55 106 VAL F CA 1
ATOM 9251 C C . VAL F 1 106 ? -4.368 -40.685 4.296 1.00 20.49 106 VAL F C 1
ATOM 9252 O O . VAL F 1 106 ? -3.437 -40.218 3.672 1.00 19.85 106 VAL F O 1
ATOM 9256 N N . GLN F 1 107 ? -4.598 -40.380 5.569 1.00 21.02 107 GLN F N 1
ATOM 9257 C CA . GLN F 1 107 ? -3.741 -39.467 6.306 1.00 21.33 107 GLN F CA 1
ATOM 9258 C C . GLN F 1 107 ? -2.287 -40.001 6.440 1.00 21.60 107 GLN F C 1
ATOM 9259 O O . GLN F 1 107 ? -1.331 -39.241 6.272 1.00 21.48 107 GLN F O 1
ATOM 9265 N N . ASP F 1 108 ? -2.141 -41.289 6.769 1.00 21.49 108 ASP F N 1
ATOM 9266 C CA . ASP F 1 108 ? -0.823 -41.936 6.843 1.00 22.55 108 ASP F CA 1
ATOM 9267 C C . ASP F 1 108 ? -0.090 -41.830 5.489 1.00 22.68 108 ASP F C 1
ATOM 9268 O O . ASP F 1 108 ? 1.111 -41.608 5.436 1.00 22.16 108 ASP F O 1
ATOM 9273 N N . GLN F 1 109 ? -0.831 -42.000 4.402 1.00 23.44 109 GLN F N 1
ATOM 9274 C CA . GLN F 1 109 ? -0.271 -41.865 3.048 1.00 24.19 109 GLN F CA 1
ATOM 9275 C C . GLN F 1 109 ? 0.184 -40.439 2.780 1.00 24.04 109 GLN F C 1
ATOM 9276 O O . GLN F 1 109 ? 1.282 -40.239 2.261 1.00 23.64 109 GLN F O 1
ATOM 9282 N N . LEU F 1 110 ? -0.643 -39.454 3.154 1.00 23.32 110 LEU F N 1
ATOM 9283 C CA . LEU F 1 110 ? -0.328 -38.036 2.939 1.00 23.32 110 LEU F CA 1
ATOM 9284 C C . LEU F 1 110 ? 0.853 -37.569 3.796 1.00 23.87 110 LEU F C 1
ATOM 9285 O O . LEU F 1 110 ? 1.766 -36.917 3.281 1.00 24.57 110 LEU F O 1
ATOM 9290 N N . LYS F 1 111 ? 0.843 -37.906 5.091 1.00 23.80 111 LYS F N 1
ATOM 9291 C CA . LYS F 1 111 ? 1.962 -37.583 5.982 1.00 24.12 111 LYS F CA 1
ATOM 9292 C C . LYS F 1 111 ? 3.279 -38.150 5.464 1.00 24.22 111 LYS F C 1
ATOM 9293 O O . LYS F 1 111 ? 4.308 -37.478 5.544 1.00 23.72 111 LYS F O 1
ATOM 9299 N N . GLU F 1 112 ? 3.234 -39.382 4.939 1.00 24.13 112 GLU F N 1
ATOM 9300 C CA . GLU F 1 112 ? 4.432 -40.065 4.419 1.00 24.88 112 GLU F CA 1
ATOM 9301 C C . GLU F 1 112 ? 5.100 -39.241 3.308 1.00 24.82 112 GLU F C 1
ATOM 9302 O O . GLU F 1 112 ? 6.331 -39.191 3.220 1.00 24.67 112 GLU F O 1
ATOM 9308 N N . LYS F 1 113 ? 4.273 -38.602 2.482 1.00 24.83 113 LYS F N 1
ATOM 9309 C CA . LYS F 1 113 ? 4.731 -37.804 1.342 1.00 25.19 113 LYS F CA 1
ATOM 9310 C C . LYS F 1 113 ? 4.916 -36.329 1.673 1.00 24.71 113 LYS F C 1
ATOM 9311 O O . LYS F 1 113 ? 5.345 -35.568 0.823 1.00 25.06 113 LYS F O 1
ATOM 9317 N N . GLY F 1 114 ? 4.585 -35.933 2.896 1.00 24.28 114 GLY F N 1
ATOM 9318 C CA . GLY F 1 114 ? 4.638 -34.525 3.286 1.00 24.76 114 GLY F CA 1
ATOM 9319 C C . GLY F 1 114 ? 3.592 -33.677 2.561 1.00 24.24 114 GLY F C 1
ATOM 9320 O O . GLY F 1 114 ? 3.807 -32.501 2.348 1.00 25.08 114 GLY F O 1
ATOM 9321 N N . HIS F 1 115 ? 2.482 -34.304 2.177 1.00 23.96 115 HIS F N 1
ATOM 9322 C CA . HIS F 1 115 ? 1.394 -33.671 1.434 1.00 23.02 115 HIS F CA 1
ATOM 9323 C C . HIS F 1 115 ? 0.335 -33.059 2.370 1.00 22.85 115 HIS F C 1
ATOM 9324 O O . HIS F 1 115 ? 0.284 -33.405 3.551 1.00 21.43 115 HIS F O 1
ATOM 9331 N N . PRO F 1 116 ? -0.521 -32.154 1.831 1.00 22.26 116 PRO F N 1
ATOM 9332 C CA . PRO F 1 116 ? -1.507 -31.509 2.696 1.00 21.86 116 PRO F CA 1
ATOM 9333 C C . PRO F 1 116 ? -2.535 -32.540 3.140 1.00 21.42 116 PRO F C 1
ATOM 9334 O O . PRO F 1 116 ? -2.769 -33.517 2.426 1.00 21.38 116 PRO F O 1
ATOM 9338 N N . TRP F 1 117 ? -3.120 -32.320 4.314 1.00 20.66 117 TRP F N 1
ATOM 9339 C CA . TRP F 1 117 ? -4.023 -33.270 4.938 1.00 21.17 117 TRP F CA 1
ATOM 9340 C C . TRP F 1 117 ? -5.502 -33.171 4.522 1.00 21.52 117 TRP F C 1
ATOM 9341 O O . TRP F 1 117 ? -6.326 -33.949 5.012 1.00 22.06 117 TRP F O 1
ATOM 9352 N N . GLU F 1 118 ? -5.847 -32.244 3.628 1.00 22.00 118 GLU F N 1
ATOM 9353 C CA . GLU F 1 118 ? -7.274 -31.953 3.331 1.00 22.27 118 GLU F CA 1
ATOM 9354 C C . GLU F 1 118 ? -8.133 -33.160 2.902 1.00 22.61 118 GLU F C 1
ATOM 9355 O O . GLU F 1 118 ? -9.255 -33.317 3.391 1.00 22.64 118 GLU F O 1
ATOM 9361 N N . ARG F 1 119 ? -7.610 -34.003 2.010 1.00 21.98 119 ARG F N 1
ATOM 9362 C CA . ARG F 1 119 ? -8.283 -35.247 1.634 1.00 22.25 119 ARG F CA 1
ATOM 9363 C C . ARG F 1 119 ? -8.678 -36.094 2.828 1.00 22.13 119 ARG F C 1
ATOM 9364 O O . ARG F 1 119 ? -9.697 -36.778 2.801 1.00 22.53 119 ARG F O 1
ATOM 9372 N N . ALA F 1 120 ? -7.861 -36.068 3.874 1.00 22.35 120 ALA F N 1
ATOM 9373 C CA . ALA F 1 120 ? -8.124 -36.892 5.044 1.00 22.09 120 ALA F CA 1
ATOM 9374 C C . ALA F 1 120 ? -8.977 -36.197 6.107 1.00 22.30 120 ALA F C 1
ATOM 9375 O O . ALA F 1 120 ? -9.509 -36.851 7.002 1.00 22.70 120 ALA F O 1
ATOM 9377 N N . LYS F 1 121 ? -9.110 -34.876 6.010 1.00 22.31 121 LYS F N 1
ATOM 9378 C CA . LYS F 1 121 ? -9.670 -34.096 7.112 1.00 22.33 121 LYS F CA 1
ATOM 9379 C C . LYS F 1 121 ? -10.889 -33.270 6.713 1.00 22.59 121 LYS F C 1
ATOM 9380 O O . LYS F 1 121 ? -11.687 -32.929 7.573 1.00 22.80 121 LYS F O 1
ATOM 9386 N N . SER F 1 122 ? -11.016 -32.960 5.423 1.00 22.06 122 SER F N 1
ATOM 9387 C CA . SER F 1 122 ? -11.922 -31.937 4.947 1.00 22.86 122 SER F CA 1
ATOM 9388 C C . SER F 1 122 ? -13.123 -32.457 4.136 1.00 23.47 122 SER F C 1
ATOM 9389 O O . SER F 1 122 ? -13.820 -31.656 3.505 1.00 23.59 122 SER F O 1
ATOM 9392 N N . PHE F 1 123 ? -13.335 -33.773 4.147 1.00 23.75 123 PHE F N 1
ATOM 9393 C CA . PHE F 1 123 ? -14.402 -34.424 3.376 1.00 23.48 123 PHE F CA 1
ATOM 9394 C C . PHE F 1 123 ? -15.808 -34.112 3.919 1.00 23.48 123 PHE F C 1
ATOM 9395 O O . PHE F 1 123 ? -15.965 -33.682 5.061 1.00 22.64 123 PHE F O 1
ATOM 9403 N N . ASP F 1 124 ? -16.834 -34.333 3.100 1.00 23.95 124 ASP F N 1
ATOM 9404 C CA . ASP F 1 124 ? -18.207 -34.064 3.527 1.00 24.35 124 ASP F CA 1
ATOM 9405 C C . ASP F 1 124 ? -18.543 -34.923 4.731 1.00 24.30 124 ASP F C 1
ATOM 9406 O O . ASP F 1 124 ? -18.356 -36.143 4.712 1.00 25.35 124 ASP F O 1
ATOM 9411 N N . GLY F 1 125 ? -19.007 -34.282 5.795 1.00 23.92 125 GLY F N 1
ATOM 9412 C CA . GLY F 1 125 ? -19.329 -34.990 7.030 1.00 23.33 125 GLY F CA 1
ATOM 9413 C C . GLY F 1 125 ? -18.160 -35.296 7.962 1.00 22.75 125 GLY F C 1
ATOM 9414 O O . GLY F 1 125 ? -18.327 -36.002 8.956 1.00 22.82 125 GLY F O 1
ATOM 9415 N N . ALA F 1 126 ? -16.989 -34.751 7.666 1.00 22.78 126 ALA F N 1
ATOM 9416 C CA . ALA F 1 126 ? -15.805 -34.980 8.493 1.00 23.55 126 ALA F CA 1
ATOM 9417 C C . ALA F 1 126 ? -15.907 -34.254 9.841 1.00 24.14 126 ALA F C 1
ATOM 9418 O O . ALA F 1 126 ? -15.087 -34.498 10.744 1.00 23.96 126 ALA F O 1
ATOM 9420 N N . CYS F 1 127 ? -16.896 -33.362 9.979 1.00 24.15 127 CYS F N 1
ATOM 9421 C CA . CYS F 1 127 ? -17.027 -32.623 11.237 1.00 24.80 127 CYS F CA 1
ATOM 9422 C C . CYS F 1 127 ? -18.430 -32.544 11.858 1.00 24.37 127 CYS F C 1
ATOM 9423 O O . CYS F 1 127 ? -19.062 -31.486 11.838 1.00 23.45 127 CYS F O 1
ATOM 9426 N N . PRO F 1 128 ? -18.900 -33.668 12.429 1.00 24.60 128 PRO F N 1
ATOM 9427 C CA . PRO F 1 128 ? -20.101 -33.656 13.244 1.00 24.77 128 PRO F CA 1
ATOM 9428 C C . PRO F 1 128 ? -19.859 -32.696 14.399 1.00 25.28 128 PRO F C 1
ATOM 9429 O O . PRO F 1 128 ? -18.789 -32.729 15.007 1.00 25.05 128 PRO F O 1
ATOM 9433 N N . LEU F 1 129 ? -20.834 -31.834 14.660 1.00 25.48 129 LEU F N 1
ATOM 9434 C CA . LEU F 1 129 ? -20.674 -30.726 15.595 1.00 26.81 129 LEU F CA 1
ATOM 9435 C C . LEU F 1 129 ? -21.966 -30.602 16.405 1.00 26.96 129 LEU F C 1
ATOM 9436 O O . LEU F 1 129 ? -23.071 -30.593 15.837 1.00 26.64 129 LEU F O 1
ATOM 9441 N N . THR F 1 130 ? -21.836 -30.557 17.730 1.00 27.01 130 THR F N 1
ATOM 9442 C CA . THR F 1 130 ? -23.001 -30.448 18.598 1.00 26.67 130 THR F CA 1
ATOM 9443 C C . THR F 1 130 ? -23.461 -29.001 18.655 1.00 27.51 130 THR F C 1
ATOM 9444 O O . THR F 1 130 ? -22.823 -28.085 18.097 1.00 26.39 130 THR F O 1
ATOM 9448 N N . GLU F 1 131 ? -24.574 -28.790 19.350 1.00 28.11 131 GLU F N 1
ATOM 9449 C CA . GLU F 1 131 ? -24.961 -27.437 19.729 1.00 29.08 131 GLU F CA 1
ATOM 9450 C C . GLU F 1 131 ? -23.946 -26.891 20.746 1.00 28.87 131 GLU F C 1
ATOM 9451 O O . GLU F 1 131 ? -23.191 -27.647 21.364 1.00 28.77 131 GLU F O 1
ATOM 9457 N N . PHE F 1 132 ? -23.945 -25.579 20.917 1.00 29.26 132 PHE F N 1
ATOM 9458 C CA . PHE F 1 132 ? -23.075 -24.939 21.876 1.00 30.27 132 PHE F CA 1
ATOM 9459 C C . PHE F 1 132 ? -23.841 -24.483 23.097 1.00 31.28 132 PHE F C 1
ATOM 9460 O O . PHE F 1 132 ? -25.045 -24.239 23.022 1.00 30.64 132 PHE F O 1
ATOM 9468 N N . VAL F 1 133 ? -23.145 -24.422 24.228 1.00 32.73 133 VAL F N 1
ATOM 9469 C CA . VAL F 1 133 ? -23.722 -23.911 25.474 1.00 34.64 133 VAL F CA 1
ATOM 9470 C C . VAL F 1 133 ? -22.862 -22.767 26.001 1.00 35.99 133 VAL F C 1
ATOM 9471 O O . VAL F 1 133 ? -21.651 -22.932 26.188 1.00 35.61 133 VAL F O 1
ATOM 9475 N N . ALA F 1 134 ? -23.487 -21.606 26.217 1.00 37.93 134 ALA F N 1
ATOM 9476 C CA . ALA F 1 134 ? -22.802 -20.440 26.777 1.00 39.70 134 ALA F CA 1
ATOM 9477 C C . ALA F 1 134 ? -22.402 -20.738 28.218 1.00 41.44 134 ALA F C 1
ATOM 9478 O O . ALA F 1 134 ? -23.195 -21.285 28.994 1.00 41.54 134 ALA F O 1
ATOM 9480 N N . VAL F 1 135 ? -21.159 -20.420 28.564 1.00 43.67 135 VAL F N 1
ATOM 9481 C CA . VAL F 1 135 ? -20.669 -20.663 29.928 1.00 45.92 135 VAL F CA 1
ATOM 9482 C C . VAL F 1 135 ? -20.102 -19.403 30.558 1.00 47.50 135 VAL F C 1
ATOM 9483 O O . VAL F 1 135 ? -19.291 -18.702 29.949 1.00 48.01 135 VAL F O 1
ATOM 9487 N N . ASN F 1 136 ? -20.571 -19.108 31.768 1.00 49.36 136 ASN F N 1
ATOM 9488 C CA . ASN F 1 136 ? -20.097 -17.963 32.531 1.00 51.52 136 ASN F CA 1
ATOM 9489 C C . ASN F 1 136 ? -19.152 -18.475 33.600 1.00 52.32 136 ASN F C 1
ATOM 9490 O O . ASN F 1 136 ? -19.571 -18.869 34.700 1.00 52.50 136 ASN F O 1
ATOM 9495 N N . LEU F 1 137 ? -17.871 -18.482 33.251 1.00 53.34 137 LEU F N 1
ATOM 9496 C CA . LEU F 1 137 ? -16.856 -19.140 34.068 1.00 54.06 137 LEU F CA 1
ATOM 9497 C C . LEU F 1 137 ? -16.475 -18.287 35.278 1.00 54.50 137 LEU F C 1
ATOM 9498 O O . LEU F 1 137 ? -16.054 -17.140 35.114 1.00 54.64 137 LEU F O 1
ATOM 9503 N N . ALA F 1 138 ? -16.643 -18.853 36.476 1.00 54.87 138 ALA F N 1
ATOM 9504 C CA . ALA F 1 138 ? -16.368 -18.147 37.738 1.00 55.44 138 ALA F CA 1
ATOM 9505 C C . ALA F 1 138 ? -14.883 -17.805 37.964 1.00 55.90 138 ALA F C 1
ATOM 9506 O O . ALA F 1 138 ? -14.577 -16.933 38.784 1.00 56.33 138 ALA F O 1
ATOM 9508 N N . SER F 1 139 ? -13.975 -18.490 37.256 1.00 56.03 139 SER F N 1
ATOM 9509 C CA . SER F 1 139 ? -12.539 -18.125 37.235 1.00 56.26 139 SER F CA 1
ATOM 9510 C C . SER F 1 139 ? -11.887 -18.573 35.934 1.00 56.20 139 SER F C 1
ATOM 9511 O O . SER F 1 139 ? -12.437 -19.419 35.236 1.00 56.42 139 SER F O 1
ATOM 9514 N N . GLU F 1 140 ? -10.728 -18.004 35.605 1.00 56.23 140 GLU F N 1
ATOM 9515 C CA . GLU F 1 140 ? -10.050 -18.298 34.333 1.00 56.25 140 GLU F CA 1
ATOM 9516 C C . GLU F 1 140 ? -9.374 -19.668 34.247 1.00 55.91 140 GLU F C 1
ATOM 9517 O O . GLU F 1 140 ? -8.950 -20.084 33.160 1.00 56.23 140 GLU F O 1
ATOM 9523 N N . ASP F 1 141 ? -9.262 -20.360 35.376 1.00 55.12 141 ASP F N 1
ATOM 9524 C CA . ASP F 1 141 ? -8.799 -21.744 35.366 1.00 54.28 141 ASP F CA 1
ATOM 9525 C C . ASP F 1 141 ? -9.981 -22.742 35.341 1.00 52.89 141 ASP F C 1
ATOM 9526 O O . ASP F 1 141 ? -9.780 -23.964 35.357 1.00 52.27 141 ASP F O 1
ATOM 9531 N N . GLU F 1 142 ? -11.207 -22.216 35.313 1.00 51.00 142 GLU F N 1
ATOM 9532 C CA . GLU F 1 142 ? -12.388 -23.035 35.030 1.00 49.72 142 GLU F CA 1
ATOM 9533 C C . GLU F 1 142 ? -12.359 -23.516 33.566 1.00 47.81 142 GLU F C 1
ATOM 9534 O O . GLU F 1 142 ? -13.011 -24.509 33.216 1.00 47.35 142 GLU F O 1
ATOM 9540 N N . TRP F 1 143 ? -11.593 -22.808 32.727 1.00 45.46 143 TRP F N 1
ATOM 9541 C CA . TRP F 1 143 ? -11.288 -23.254 31.362 1.00 43.48 143 TRP F CA 1
ATOM 9542 C C . TRP F 1 143 ? -10.554 -24.591 31.343 1.00 41.95 143 TRP F C 1
ATOM 9543 O O . TRP F 1 143 ? -10.580 -25.290 30.337 1.00 41.33 143 TRP F O 1
ATOM 9554 N N . GLN F 1 144 ? -9.925 -24.933 32.472 1.00 40.42 144 GLN F N 1
ATOM 9555 C CA . GLN F 1 144 ? -9.174 -26.181 32.643 1.00 38.97 144 GLN F CA 1
ATOM 9556 C C . GLN F 1 144 ? -10.009 -27.251 33.329 1.00 37.56 144 GLN F C 1
ATOM 9557 O O . GLN F 1 144 ? -9.501 -28.305 33.716 1.00 36.93 144 GLN F O 1
ATOM 9563 N N . ALA F 1 145 ? -11.299 -26.976 33.471 1.00 36.04 145 ALA F N 1
ATOM 9564 C CA . ALA F 1 145 ? -12.204 -27.908 34.128 1.00 35.51 145 ALA F CA 1
ATOM 9565 C C . ALA F 1 145 ? -13.316 -28.433 33.190 1.00 34.70 145 ALA F C 1
ATOM 9566 O O . ALA F 1 145 ? -14.400 -28.800 33.640 1.00 34.98 145 ALA F O 1
ATOM 9568 N N . ILE F 1 146 ? -13.026 -28.478 31.888 1.00 33.69 146 ILE F N 1
ATOM 9569 C CA . ILE F 1 146 ? -13.968 -29.013 30.886 1.00 32.35 146 ILE F CA 1
ATOM 9570 C C . ILE F 1 146 ? -13.653 -30.473 30.517 1.00 31.11 146 ILE F C 1
ATOM 9571 O O . ILE F 1 146 ? -12.553 -30.787 30.074 1.00 30.71 146 ILE F O 1
ATOM 9576 N N . GLY F 1 147 ? -14.621 -31.361 30.693 1.00 29.98 147 GLY F N 1
ATOM 9577 C CA . GLY F 1 147 ? -14.399 -32.783 30.409 1.00 29.65 147 GLY F CA 1
ATOM 9578 C C . GLY F 1 147 ? -15.139 -33.287 29.183 1.00 29.69 147 GLY F C 1
ATOM 9579 O O . GLY F 1 147 ? -16.199 -32.736 28.821 1.00 29.62 147 GLY F O 1
ATOM 9580 N N . LEU F 1 148 ? -14.586 -34.323 28.541 1.00 28.89 148 LEU F N 1
ATOM 9581 C CA . LEU F 1 148 ? -15.258 -35.022 27.436 1.00 29.01 148 LEU F CA 1
ATOM 9582 C C . LEU F 1 148 ? -15.141 -36.547 27.566 1.00 29.31 148 LEU F C 1
ATOM 9583 O O . LEU F 1 148 ? -14.117 -37.059 28.015 1.00 29.80 148 LEU F O 1
ATOM 9588 N N . THR F 1 149 ? -16.202 -37.274 27.215 1.00 29.20 149 THR F N 1
ATOM 9589 C CA . THR F 1 149 ? -16.134 -38.734 27.155 1.00 29.21 149 THR F CA 1
ATOM 9590 C C . THR F 1 149 ? -16.810 -39.223 25.890 1.00 29.20 149 THR F C 1
ATOM 9591 O O . THR F 1 149 ? -17.796 -38.632 25.434 1.00 29.37 149 THR F O 1
ATOM 9595 N N . LEU F 1 150 ? -16.261 -40.277 25.305 1.00 28.73 150 LEU F N 1
ATOM 9596 C CA . LEU F 1 150 ? -16.879 -40.926 24.156 1.00 29.23 150 LEU F CA 1
ATOM 9597 C C . LEU F 1 150 ? -17.141 -42.386 24.451 1.00 29.40 150 LEU F C 1
ATOM 9598 O O . LEU F 1 150 ? -16.232 -43.114 24.859 1.00 29.86 150 LEU F O 1
ATOM 9603 N N . GLU F 1 151 ? -18.380 -42.822 24.248 1.00 29.58 151 GLU F N 1
ATOM 9604 C CA . GLU F 1 151 ? -18.656 -44.244 24.282 1.00 29.85 151 GLU F CA 1
ATOM 9605 C C . GLU F 1 151 ? -18.996 -44.743 22.893 1.00 29.68 151 GLU F C 1
ATOM 9606 O O . GLU F 1 151 ? -19.536 -44.001 22.083 1.00 29.58 151 GLU F O 1
ATOM 9612 N N . LYS F 1 152 ? -18.636 -45.996 22.625 1.00 29.67 152 LYS F N 1
ATOM 9613 C CA . LYS F 1 152 ? -18.931 -46.664 21.381 1.00 30.46 152 LYS F CA 1
ATOM 9614 C C . LYS F 1 152 ? -19.498 -48.050 21.719 1.00 31.03 152 LYS F C 1
ATOM 9615 O O . LYS F 1 152 ? -18.878 -48.815 22.461 1.00 31.51 152 LYS F O 1
ATOM 9621 N N . ASN F 1 153 ? -20.674 -48.362 21.176 1.00 31.49 153 ASN F N 1
ATOM 9622 C CA . ASN F 1 153 ? -21.384 -49.606 21.501 1.00 32.35 153 ASN F CA 1
ATOM 9623 C C . ASN F 1 153 ? -21.496 -49.859 23.017 1.00 32.87 153 ASN F C 1
ATOM 9624 O O . ASN F 1 153 ? -21.311 -50.985 23.486 1.00 33.76 153 ASN F O 1
ATOM 9629 N N . GLY F 1 154 ? -21.796 -48.806 23.773 1.00 33.03 154 GLY F N 1
ATOM 9630 C CA . GLY F 1 154 ? -22.000 -48.940 25.210 1.00 34.62 154 GLY F CA 1
ATOM 9631 C C . GLY F 1 154 ? -20.737 -49.079 26.057 1.00 35.49 154 GLY F C 1
ATOM 9632 O O . GLY F 1 154 ? -20.820 -49.384 27.240 1.00 35.73 154 GLY F O 1
ATOM 9633 N N . GLN F 1 155 ? -19.570 -48.845 25.458 1.00 35.71 155 GLN F N 1
ATOM 9634 C CA . GLN F 1 155 ? -18.299 -49.015 26.157 1.00 36.10 155 GLN F CA 1
ATOM 9635 C C . GLN F 1 155 ? -17.417 -47.781 26.026 1.00 35.57 155 GLN F C 1
ATOM 9636 O O . GLN F 1 155 ? -17.401 -47.108 24.981 1.00 35.18 155 GLN F O 1
ATOM 9642 N N . PHE F 1 156 ? -16.688 -47.503 27.099 1.00 34.99 156 PHE F N 1
ATOM 9643 C CA . PHE F 1 156 ? -15.700 -46.439 27.160 1.00 34.68 156 PHE F CA 1
ATOM 9644 C C . PHE F 1 156 ? -14.788 -46.496 25.938 1.00 33.83 156 PHE F C 1
ATOM 9645 O O . PHE F 1 156 ? -14.260 -47.555 25.601 1.00 32.47 156 PHE F O 1
ATOM 9653 N N . GLN F 1 157 ? -14.616 -45.355 25.276 1.00 32.81 157 GLN F N 1
ATOM 9654 C CA . GLN F 1 157 ? -13.724 -45.299 24.137 1.00 32.19 157 GLN F CA 1
ATOM 9655 C C . GLN F 1 157 ? -12.655 -44.219 24.323 1.00 31.29 157 GLN F C 1
ATOM 9656 O O . GLN F 1 157 ? -11.473 -44.499 24.194 1.00 31.62 157 GLN F O 1
ATOM 9662 N N . GLN F 1 158 ? -13.083 -42.994 24.620 1.00 30.16 158 GLN F N 1
ATOM 9663 C CA . GLN F 1 158 ? -12.186 -41.869 24.853 1.00 29.03 158 GLN F CA 1
ATOM 9664 C C . GLN F 1 158 ? -12.637 -41.096 26.078 1.00 29.13 158 GLN F C 1
ATOM 9665 O O . GLN F 1 158 ? -13.835 -40.929 26.326 1.00 27.72 158 GLN F O 1
ATOM 9671 N N . GLN F 1 159 ? -11.671 -40.615 26.844 1.00 29.13 159 GLN F N 1
ATOM 9672 C CA . GLN F 1 159 ? -11.967 -39.694 27.939 1.00 30.34 159 GLN F CA 1
ATOM 9673 C C . GLN F 1 159 ? -10.839 -38.687 28.113 1.00 29.86 159 GLN F C 1
ATOM 9674 O O . GLN F 1 159 ? -9.666 -39.054 28.121 1.00 29.66 159 GLN F O 1
ATOM 9680 N N . GLY F 1 160 ? -11.213 -37.422 28.254 1.00 29.62 160 GLY F N 1
ATOM 9681 C CA . GLY F 1 160 ? -10.246 -36.356 28.438 1.00 29.62 160 GLY F CA 1
ATOM 9682 C C . GLY F 1 160 ? -10.774 -35.198 29.252 1.00 29.15 160 GLY F C 1
ATOM 9683 O O . GLY F 1 160 ? -11.972 -35.110 29.554 1.00 28.56 160 GLY F O 1
ATOM 9684 N N . SER F 1 161 ? -9.861 -34.304 29.589 1.00 28.49 161 SER F N 1
ATOM 9685 C CA . SER F 1 161 ? -10.187 -33.083 30.299 1.00 29.13 161 SER F CA 1
ATOM 9686 C C . SER F 1 161 ? -9.309 -31.983 29.744 1.00 28.47 161 SER F C 1
ATOM 9687 O O . SER F 1 161 ? -8.163 -32.240 29.327 1.00 28.98 161 SER F O 1
ATOM 9690 N N . SER F 1 162 ? -9.833 -30.761 29.709 1.00 27.42 162 SER F N 1
ATOM 9691 C CA . SER F 1 162 ? -9.045 -29.635 29.212 1.00 27.32 162 SER F CA 1
ATOM 9692 C C . SER F 1 162 ? -7.790 -29.386 30.078 1.00 26.77 162 SER F C 1
ATOM 9693 O O . SER F 1 162 ? -6.854 -28.746 29.615 1.00 26.91 162 SER F O 1
ATOM 9696 N N . ALA F 1 163 ? -7.772 -29.923 31.306 1.00 26.05 163 ALA F N 1
ATOM 9697 C CA . ALA F 1 163 ? -6.574 -29.891 32.163 1.00 26.38 163 ALA F CA 1
ATOM 9698 C C . ALA F 1 163 ? -5.397 -30.701 31.601 1.00 26.07 163 ALA F C 1
ATOM 9699 O O . ALA F 1 163 ? -4.263 -30.559 32.062 1.00 26.34 163 ALA F O 1
ATOM 9701 N N . GLU F 1 164 ? -5.667 -31.534 30.597 1.00 26.25 164 GLU F N 1
ATOM 9702 C CA . GLU F 1 164 ? -4.641 -32.392 29.991 1.00 26.28 164 GLU F CA 1
ATOM 9703 C C . GLU F 1 164 ? -4.032 -31.786 28.743 1.00 25.91 164 GLU F C 1
ATOM 9704 O O . GLU F 1 164 ? -3.122 -32.383 28.144 1.00 25.35 164 GLU F O 1
ATOM 9718 N N . LEU F 1 166 ? -1.936 -29.628 26.181 1.00 25.75 166 LEU F N 1
ATOM 9719 C CA . LEU F 1 166 ? -0.582 -29.076 26.098 1.00 25.61 166 LEU F CA 1
ATOM 9720 C C . LEU F 1 166 ? -0.606 -27.611 25.718 1.00 26.66 166 LEU F C 1
ATOM 9721 O O . LEU F 1 166 ? 0.296 -26.862 26.084 1.00 27.11 166 LEU F O 1
ATOM 9726 N N . PHE F 1 167 ? -1.649 -27.222 24.979 1.00 27.18 167 PHE F N 1
ATOM 9727 C CA . PHE F 1 167 ? -1.975 -25.837 24.689 1.00 27.53 167 PHE F CA 1
ATOM 9728 C C . PHE F 1 167 ? -3.397 -25.574 25.193 1.00 27.80 167 PHE F C 1
ATOM 9729 O O . PHE F 1 167 ? -4.376 -25.956 24.515 1.00 27.55 167 PHE F O 1
ATOM 9737 N N . PRO F 1 168 ? -3.527 -24.978 26.406 1.00 27.72 168 PRO F N 1
ATOM 9738 C CA . PRO F 1 168 ? -4.859 -24.773 26.983 1.00 27.89 168 PRO F CA 1
ATOM 9739 C C . PRO F 1 168 ? -5.750 -23.921 26.091 1.00 27.40 168 PRO F C 1
ATOM 9740 O O . PRO F 1 168 ? -5.259 -23.134 25.290 1.00 27.73 168 PRO F O 1
ATOM 9744 N N . ILE F 1 169 ? -7.056 -24.080 26.237 1.00 28.03 169 ILE F N 1
ATOM 9745 C CA . ILE F 1 169 ? -8.023 -23.400 25.357 1.00 27.94 169 ILE F CA 1
ATOM 9746 C C . ILE F 1 169 ? -7.665 -21.941 25.020 1.00 28.15 169 ILE F C 1
ATOM 9747 O O . ILE F 1 169 ? -7.616 -21.570 23.836 1.00 27.85 169 ILE F O 1
ATOM 9752 N N . LEU F 1 170 ? -7.391 -21.112 26.033 1.00 28.59 170 LEU F N 1
ATOM 9753 C CA . LEU F 1 170 ? -7.158 -19.665 25.764 1.00 28.69 170 LEU F CA 1
ATOM 9754 C C . LEU F 1 170 ? -5.854 -19.285 25.038 1.00 28.35 170 LEU F C 1
ATOM 9755 O O . LEU F 1 170 ? -5.903 -18.547 24.036 1.00 28.37 170 LEU F O 1
ATOM 9760 N N . PRO F 1 171 ? -4.685 -19.771 25.521 1.00 28.53 171 PRO F N 1
ATOM 9761 C CA . PRO F 1 171 ? -3.466 -19.518 24.737 1.00 28.15 171 PRO F CA 1
ATOM 9762 C C . PRO F 1 171 ? -3.462 -20.242 23.382 1.00 27.40 171 PRO F C 1
ATOM 9763 O O . PRO F 1 171 ? -2.944 -19.701 22.399 1.00 27.51 171 PRO F O 1
ATOM 9767 N N . LEU F 1 172 ? -4.072 -21.425 23.323 1.00 27.64 172 LEU F N 1
ATOM 9768 C CA . LEU F 1 172 ? -4.251 -22.125 22.036 1.00 27.28 172 LEU F CA 1
ATOM 9769 C C . LEU F 1 172 ? -4.898 -21.204 21.020 1.00 26.99 172 LEU F C 1
ATOM 9770 O O . LEU F 1 172 ? -4.326 -20.944 19.959 1.00 27.85 172 LEU F O 1
ATOM 9775 N N . ILE F 1 173 ? -6.083 -20.694 21.358 1.00 27.05 173 ILE F N 1
ATOM 9776 C CA . ILE F 1 173 ? -6.829 -19.821 20.441 1.00 27.13 173 ILE F CA 1
ATOM 9777 C C . ILE F 1 173 ? -6.071 -18.521 20.155 1.00 27.32 173 ILE F C 1
ATOM 9778 O O . ILE F 1 173 ? -6.047 -18.038 19.001 1.00 27.81 173 ILE F O 1
ATOM 9783 N N . ALA F 1 174 ? -5.430 -17.972 21.185 1.00 27.39 174 ALA F N 1
ATOM 9784 C CA . ALA F 1 174 ? -4.496 -16.839 21.006 1.00 27.99 174 ALA F CA 1
ATOM 9785 C C . ALA F 1 174 ? -3.433 -17.109 19.929 1.00 28.07 174 ALA F C 1
ATOM 9786 O O . ALA F 1 174 ? -3.235 -16.292 19.026 1.00 28.00 174 ALA F O 1
ATOM 9788 N N . HIS F 1 175 ? -2.734 -18.237 20.025 1.00 29.05 175 HIS F N 1
ATOM 9789 C CA . HIS F 1 175 ? -1.708 -18.523 19.011 1.00 29.87 175 HIS F CA 1
ATOM 9790 C C . HIS F 1 175 ? -2.350 -18.707 17.636 1.00 29.29 175 HIS F C 1
ATOM 9791 O O . HIS F 1 175 ? -1.867 -18.154 16.657 1.00 29.52 175 HIS F O 1
ATOM 9806 N N . SER F 1 177 ? -4.719 -17.245 16.387 1.00 29.13 177 SER F N 1
ATOM 9807 C CA . SER F 1 177 ? -5.045 -15.918 15.860 1.00 30.33 177 SER F CA 1
ATOM 9808 C C . SER F 1 177 ? -3.840 -15.092 15.388 1.00 30.76 177 SER F C 1
ATOM 9809 O O . SER F 1 177 ? -4.007 -14.103 14.672 1.00 30.52 177 SER F O 1
ATOM 9812 N N . GLU F 1 178 ? -2.639 -15.501 15.792 1.00 31.63 178 GLU F N 1
ATOM 9813 C CA . GLU F 1 178 ? -1.401 -14.956 15.236 1.00 32.16 178 GLU F CA 1
ATOM 9814 C C . GLU F 1 178 ? -1.236 -15.368 13.769 1.00 32.46 178 GLU F C 1
ATOM 9815 O O . GLU F 1 178 ? -0.549 -14.705 12.989 1.00 32.38 178 GLU F O 1
ATOM 9821 N N . HIS F 1 179 ? -1.883 -16.456 13.386 1.00 32.39 179 HIS F N 1
ATOM 9822 C CA . HIS F 1 179 ? -1.701 -16.985 12.034 1.00 32.45 179 HIS F CA 1
ATOM 9823 C C . HIS F 1 179 ? -2.964 -16.854 11.171 1.00 31.57 179 HIS F C 1
ATOM 9824 O O . HIS F 1 179 ? -2.893 -16.410 10.035 1.00 31.93 179 HIS F O 1
ATOM 9831 N N . PHE F 1 180 ? -4.115 -17.218 11.729 1.00 31.21 180 PHE F N 1
ATOM 9832 C CA . PHE F 1 180 ? -5.401 -17.104 11.027 1.00 30.98 180 PHE F CA 1
ATOM 9833 C C . PHE F 1 180 ? -6.369 -16.218 11.815 1.00 30.72 180 PHE F C 1
ATOM 9834 O O . PHE F 1 180 ? -6.743 -16.558 12.935 1.00 30.92 180 PHE F O 1
ATOM 9842 N N . SER F 1 181 ? -6.738 -15.067 11.247 1.00 30.94 181 SER F N 1
ATOM 9843 C CA . SER F 1 181 ? -7.790 -14.222 11.824 1.00 31.00 181 SER F CA 1
ATOM 9844 C C . SER F 1 181 ? -9.050 -15.033 11.997 1.00 30.80 181 SER F C 1
ATOM 9845 O O . SER F 1 181 ? -9.468 -15.738 11.066 1.00 30.47 181 SER F O 1
ATOM 9848 N N . LEU F 1 182 ? -9.637 -14.939 13.190 1.00 30.19 182 LEU F N 1
ATOM 9849 C CA . LEU F 1 182 ? -10.865 -15.661 13.520 1.00 30.16 182 LEU F CA 1
ATOM 9850 C C . LEU F 1 182 ? -12.061 -14.690 13.504 1.00 30.24 182 LEU F C 1
ATOM 9851 O O . LEU F 1 182 ? -11.954 -13.553 13.967 1.00 30.35 182 LEU F O 1
ATOM 9856 N N . GLN F 1 183 ? -13.168 -15.127 12.914 1.00 30.02 183 GLN F N 1
ATOM 9857 C CA . GLN F 1 183 ? -14.350 -14.270 12.754 1.00 29.68 183 GLN F CA 1
ATOM 9858 C C . GLN F 1 183 ? -15.475 -14.882 13.558 1.00 29.30 183 GLN F C 1
ATOM 9859 O O . GLN F 1 183 ? -15.411 -16.073 13.894 1.00 29.70 183 GLN F O 1
ATOM 9865 N N . PRO F 1 184 ? -16.494 -14.075 13.922 1.00 29.50 184 PRO F N 1
ATOM 9866 C CA . PRO F 1 184 ? -17.622 -14.670 14.648 1.00 28.80 184 PRO F CA 1
ATOM 9867 C C . PRO F 1 184 ? -18.255 -15.799 13.841 1.00 28.02 184 PRO F C 1
ATOM 9868 O O . PRO F 1 184 ? -18.414 -15.666 12.636 1.00 27.77 184 PRO F O 1
ATOM 9872 N N . GLY F 1 185 ? -18.563 -16.914 14.493 1.00 27.35 185 GLY F N 1
ATOM 9873 C CA . GLY F 1 185 ? -19.108 -18.063 13.785 1.00 27.39 185 GLY F CA 1
ATOM 9874 C C . GLY F 1 185 ? -18.081 -19.139 13.443 1.00 27.43 185 GLY F C 1
ATOM 9875 O O . GLY F 1 185 ? -18.460 -20.255 13.086 1.00 27.61 185 GLY F O 1
ATOM 9876 N N . ASP F 1 186 ? -16.789 -18.812 13.541 1.00 27.34 186 ASP F N 1
ATOM 9877 C CA . ASP F 1 186 ? -15.710 -19.819 13.406 1.00 26.63 186 ASP F CA 1
ATOM 9878 C C . ASP F 1 186 ? -15.787 -20.744 14.587 1.00 26.67 186 ASP F C 1
ATOM 9879 O O . ASP F 1 186 ? -16.241 -20.336 15.657 1.00 27.65 186 ASP F O 1
ATOM 9884 N N . VAL F 1 187 ? -15.370 -21.995 14.397 1.00 26.44 187 VAL F N 1
ATOM 9885 C CA . VAL F 1 187 ? -15.317 -22.976 15.480 1.00 25.50 187 VAL F CA 1
ATOM 9886 C C . VAL F 1 187 ? -13.888 -23.480 15.684 1.00 25.62 187 VAL F C 1
ATOM 9887 O O . VAL F 1 187 ? -13.116 -23.592 14.733 1.00 25.92 187 VAL F O 1
ATOM 9891 N N . ILE F 1 188 ? -13.540 -23.788 16.926 1.00 25.16 188 ILE F N 1
ATOM 9892 C CA . ILE F 1 188 ? -12.205 -24.293 17.225 1.00 24.71 188 ILE F CA 1
ATOM 9893 C C . ILE F 1 188 ? -12.343 -25.703 17.747 1.00 24.60 188 ILE F C 1
ATOM 9894 O O . ILE F 1 188 ? -13.148 -25.948 18.655 1.00 24.00 188 ILE F O 1
ATOM 9899 N N . LEU F 1 189 ? -11.583 -26.630 17.165 1.00 23.55 189 LEU F N 1
ATOM 9900 C CA . LEU F 1 189 ? -11.488 -27.971 17.722 1.00 23.87 189 LEU F CA 1
ATOM 9901 C C . LEU F 1 189 ? -10.142 -28.117 18.426 1.00 23.59 189 LEU F C 1
ATOM 9902 O O . LEU F 1 189 ? -9.079 -27.932 17.831 1.00 22.98 189 LEU F O 1
ATOM 9907 N N . THR F 1 190 ? -10.212 -28.495 19.692 1.00 24.30 190 THR F N 1
ATOM 9908 C CA . THR F 1 190 ? -9.105 -28.316 20.614 1.00 24.46 190 THR F CA 1
ATOM 9909 C C . THR F 1 190 ? -8.304 -29.585 20.868 1.00 24.68 190 THR F C 1
ATOM 9910 O O . THR F 1 190 ? -7.539 -29.639 21.839 1.00 24.58 190 THR F O 1
ATOM 9914 N N . GLY F 1 191 ? -8.469 -30.589 20.000 1.00 24.40 191 GLY F N 1
ATOM 9915 C CA . GLY F 1 191 ? -7.639 -31.801 20.045 1.00 23.97 191 GLY F CA 1
ATOM 9916 C C . GLY F 1 191 ? -8.360 -32.987 20.614 1.00 23.90 191 GLY F C 1
ATOM 9917 O O . GLY F 1 191 ? -9.246 -32.827 21.441 1.00 25.12 191 GLY F O 1
ATOM 9918 N N . THR F 1 192 ? -7.985 -34.187 20.185 1.00 23.50 192 THR F N 1
ATOM 9919 C CA . THR F 1 192 ? -8.624 -35.407 20.692 1.00 23.15 192 THR F CA 1
ATOM 9920 C C . THR F 1 192 ? -7.712 -36.075 21.718 1.00 24.05 192 THR F C 1
ATOM 9921 O O . THR F 1 192 ? -6.478 -36.087 21.525 1.00 24.19 192 THR F O 1
ATOM 9925 N N . PRO F 1 193 ? -8.301 -36.630 22.808 1.00 24.16 193 PRO F N 1
ATOM 9926 C CA . PRO F 1 193 ? -7.488 -37.370 23.779 1.00 24.03 193 PRO F CA 1
ATOM 9927 C C . PRO F 1 193 ? -7.143 -38.755 23.247 1.00 24.35 193 PRO F C 1
ATOM 9928 O O . PRO F 1 193 ? -7.489 -39.083 22.108 1.00 24.44 193 PRO F O 1
ATOM 9932 N N . ALA F 1 194 ? -6.488 -39.576 24.062 1.00 24.11 194 ALA F N 1
ATOM 9933 C CA . ALA F 1 194 ? -6.227 -40.968 23.679 1.00 23.86 194 ALA F CA 1
ATOM 9934 C C . ALA F 1 194 ? -7.529 -41.751 23.422 1.00 24.06 194 ALA F C 1
ATOM 9935 O O . ALA F 1 194 ? -8.625 -41.313 23.808 1.00 23.52 194 ALA F O 1
ATOM 9937 N N . GLY F 1 195 ? -7.401 -42.891 22.746 1.00 23.86 195 GLY F N 1
ATOM 9938 C CA . GLY F 1 195 ? -8.527 -43.788 22.512 1.00 23.71 195 GLY F CA 1
ATOM 9939 C C . GLY F 1 195 ? -9.102 -43.748 21.106 1.00 23.48 195 GLY F C 1
ATOM 9940 O O . GLY F 1 195 ? -10.141 -44.354 20.849 1.00 23.62 195 GLY F O 1
ATOM 9941 N N . VAL F 1 196 ? -8.437 -43.059 20.184 1.00 23.43 196 VAL F N 1
ATOM 9942 C CA . VAL F 1 196 ? -8.929 -43.005 18.790 1.00 23.53 196 VAL F CA 1
ATOM 9943 C C . VAL F 1 196 ? -8.988 -44.413 18.178 1.00 24.09 196 VAL F C 1
ATOM 9944 O O . VAL F 1 196 ? -8.290 -45.319 18.624 1.00 23.57 196 VAL F O 1
ATOM 9948 N N . GLY F 1 197 ? -9.831 -44.599 17.168 1.00 24.72 197 GLY F N 1
ATOM 9949 C CA . GLY F 1 197 ? -10.028 -45.928 16.605 1.00 24.87 197 GLY F CA 1
ATOM 9950 C C . GLY F 1 197 ? -11.023 -45.877 15.464 1.00 25.76 197 GLY F C 1
ATOM 9951 O O . GLY F 1 197 ? -11.682 -44.850 15.251 1.00 25.12 197 GLY F O 1
ATOM 9952 N N . PRO F 1 198 ? -11.133 -46.990 14.721 1.00 26.36 198 PRO F N 1
ATOM 9953 C CA . PRO F 1 198 ? -11.971 -47.035 13.546 1.00 26.54 198 PRO F CA 1
ATOM 9954 C C . PRO F 1 198 ? -13.469 -47.023 13.906 1.00 27.15 198 PRO F C 1
ATOM 9955 O O . PRO F 1 198 ? -13.857 -47.362 15.034 1.00 27.48 198 PRO F O 1
ATOM 9959 N N . LEU F 1 199 ? -14.276 -46.588 12.946 1.00 27.31 199 LEU F N 1
ATOM 9960 C CA . LEU F 1 199 ? -15.721 -46.657 13.017 1.00 27.92 199 LEU F CA 1
ATOM 9961 C C . LEU F 1 199 ? -16.175 -47.622 11.936 1.00 28.76 199 LEU F C 1
ATOM 9962 O O . LEU F 1 199 ? -15.561 -47.681 10.868 1.00 28.30 199 LEU F O 1
ATOM 9967 N N . GLU F 1 200 ? -17.221 -48.400 12.233 1.00 29.89 200 GLU F N 1
ATOM 9968 C CA . GLU F 1 200 ? -17.893 -49.255 11.245 1.00 30.56 200 GLU F CA 1
ATOM 9969 C C . GLU F 1 200 ? -19.386 -48.967 11.274 1.00 30.37 200 GLU F C 1
ATOM 9970 O O . GLU F 1 200 ? -19.942 -48.689 12.344 1.00 29.82 200 GLU F O 1
ATOM 9976 N N . VAL F 1 201 ? -20.027 -49.037 10.106 1.00 30.48 201 VAL F N 1
ATOM 9977 C CA . VAL F 1 201 ? -21.483 -48.895 9.989 1.00 30.91 201 VAL F CA 1
ATOM 9978 C C . VAL F 1 201 ? -22.183 -49.692 11.099 1.00 31.11 201 VAL F C 1
ATOM 9979 O O . VAL F 1 201 ? -21.888 -50.865 11.315 1.00 31.10 201 VAL F O 1
ATOM 9983 N N . GLY F 1 202 ? -23.104 -49.046 11.798 1.00 31.89 202 GLY F N 1
ATOM 9984 C CA . GLY F 1 202 ? -23.833 -49.704 12.874 1.00 33.05 202 GLY F CA 1
ATOM 9985 C C . GLY F 1 202 ? -23.292 -49.424 14.270 1.00 33.45 202 GLY F C 1
ATOM 9986 O O . GLY F 1 202 ? -23.998 -49.660 15.257 1.00 33.56 202 GLY F O 1
ATOM 9987 N N . ASP F 1 203 ? -22.047 -48.948 14.365 1.00 33.17 203 ASP F N 1
ATOM 9988 C CA . ASP F 1 203 ? -21.485 -48.524 15.655 1.00 33.46 203 ASP F CA 1
ATOM 9989 C C . ASP F 1 203 ? -22.361 -47.393 16.202 1.00 33.27 203 ASP F C 1
ATOM 9990 O O . ASP F 1 203 ? -22.752 -46.496 15.444 1.00 33.53 203 ASP F O 1
ATOM 9995 N N . SER F 1 204 ? -22.676 -47.448 17.497 1.00 32.80 204 SER F N 1
ATOM 9996 C CA . SER F 1 204 ? -23.333 -46.341 18.208 1.00 32.88 204 SER F CA 1
ATOM 9997 C C . SER F 1 204 ? -22.302 -45.522 18.968 1.00 32.04 204 SER F C 1
ATOM 9998 O O . SER F 1 204 ? -21.383 -46.079 19.554 1.00 32.80 204 SER F O 1
ATOM 10001 N N . LEU F 1 205 ? -22.466 -44.207 18.969 1.00 31.10 205 LEU F N 1
ATOM 10002 C CA . LEU F 1 205 ? -21.590 -43.319 19.719 1.00 29.94 205 LEU F CA 1
ATOM 10003 C C . LEU F 1 205 ? -22.433 -42.510 20.669 1.00 29.99 205 LEU F C 1
ATOM 10004 O O . LEU F 1 205 ? -23.508 -42.048 20.295 1.00 29.62 205 LEU F O 1
ATOM 10009 N N . SER F 1 206 ? -21.942 -42.354 21.895 1.00 29.00 206 SER F N 1
ATOM 10010 C CA . SER F 1 206 ? -22.540 -41.448 22.857 1.00 29.28 206 SER F CA 1
ATOM 10011 C C . SER F 1 206 ? -21.450 -40.536 23.429 1.00 29.15 206 SER F C 1
ATOM 10012 O O . SER F 1 206 ? -20.481 -41.017 24.026 1.00 29.37 206 SER F O 1
ATOM 10015 N N . ALA F 1 207 ? -21.605 -39.236 23.219 1.00 28.96 207 ALA F N 1
ATOM 10016 C CA . ALA F 1 207 ? -20.614 -38.246 23.633 1.00 30.31 207 ALA F CA 1
ATOM 10017 C C . ALA F 1 207 ? -21.174 -37.335 24.744 1.00 31.16 207 ALA F C 1
ATOM 10018 O O . ALA F 1 207 ? -22.326 -36.915 24.670 1.00 30.94 207 ALA F O 1
ATOM 10020 N N . LYS F 1 208 ? -20.361 -37.019 25.749 1.00 31.81 208 LYS F N 1
ATOM 10021 C CA . LYS F 1 208 ? -20.790 -36.110 26.819 1.00 33.23 208 LYS F CA 1
ATOM 10022 C C . LYS F 1 208 ? -19.770 -34.995 27.068 1.00 33.59 208 LYS F C 1
ATOM 10023 O O . LYS F 1 208 ? -18.562 -35.248 27.139 1.00 33.97 208 LYS F O 1
ATOM 10029 N N . LEU F 1 209 ? -20.263 -33.767 27.183 1.00 33.54 209 LEU F N 1
ATOM 10030 C CA . LEU F 1 209 ? -19.457 -32.608 27.520 1.00 34.23 209 LEU F CA 1
ATOM 10031 C C . LEU F 1 209 ? -19.766 -32.148 28.944 1.00 35.54 209 LEU F C 1
ATOM 10032 O O . LEU F 1 209 ? -20.944 -31.986 29.298 1.00 34.97 209 LEU F O 1
ATOM 10037 N N . SER F 1 210 ? -18.719 -31.904 29.738 1.00 36.48 210 SER F N 1
ATOM 10038 C CA . SER F 1 210 ? -18.888 -31.460 31.134 1.00 37.94 210 SER F CA 1
ATOM 10039 C C . SER F 1 210 ? -18.135 -30.191 31.488 1.00 38.81 210 SER F C 1
ATOM 10040 O O . SER F 1 210 ? -17.194 -29.802 30.792 1.00 38.32 210 SER F O 1
ATOM 10043 N N . LEU F 1 211 ? -18.579 -29.546 32.572 1.00 40.08 211 LEU F N 1
ATOM 10044 C CA . LEU F 1 211 ? -17.877 -28.407 33.157 1.00 41.35 211 LEU F CA 1
ATOM 10045 C C . LEU F 1 211 ? -17.876 -28.559 34.658 1.00 42.38 211 LEU F C 1
ATOM 10046 O O . LEU F 1 211 ? -18.940 -28.687 35.272 1.00 42.56 211 LEU F O 1
ATOM 10051 N N . GLU F 1 212 ? -16.678 -28.557 35.242 1.00 43.39 212 GLU F N 1
ATOM 10052 C CA . GLU F 1 212 ? -16.500 -28.787 36.684 1.00 44.64 212 GLU F CA 1
ATOM 10053 C C . GLU F 1 212 ? -17.213 -30.055 37.126 1.00 44.83 212 GLU F C 1
ATOM 10054 O O . GLU F 1 212 ? -17.688 -30.123 38.253 1.00 45.26 212 GLU F O 1
ATOM 10060 N N . ASP F 1 213 ? -17.324 -31.035 36.233 1.00 45.08 213 ASP F N 1
ATOM 10061 C CA . ASP F 1 213 ? -17.964 -32.314 36.559 1.00 45.68 213 ASP F CA 1
ATOM 10062 C C . ASP F 1 213 ? -19.477 -32.403 36.305 1.00 45.33 213 ASP F C 1
ATOM 10063 O O . ASP F 1 213 ? -20.056 -33.481 36.402 1.00 45.36 213 ASP F O 1
ATOM 10068 N N . ASN F 1 214 ? -20.120 -31.280 35.997 1.00 45.24 214 ASN F N 1
ATOM 10069 C CA . ASN F 1 214 ? -21.553 -31.301 35.681 1.00 44.62 214 ASN F CA 1
ATOM 10070 C C . ASN F 1 214 ? -21.726 -31.475 34.174 1.00 44.21 214 ASN F C 1
ATOM 10071 O O . ASN F 1 214 ? -21.135 -30.720 33.394 1.00 43.85 214 ASN F O 1
ATOM 10076 N N . VAL F 1 215 ? -22.537 -32.454 33.767 1.00 43.92 215 VAL F N 1
ATOM 10077 C CA . VAL F 1 215 ? -22.818 -32.688 32.332 1.00 43.05 215 VAL F CA 1
ATOM 10078 C C . VAL F 1 215 ? -23.562 -31.518 31.697 1.00 42.79 215 VAL F C 1
ATOM 10079 O O . VAL F 1 215 ? -24.622 -31.121 32.165 1.00 43.41 215 VAL F O 1
ATOM 10083 N N . LEU F 1 216 ? -23.005 -30.963 30.633 1.00 41.87 216 LEU F N 1
ATOM 10084 C CA . LEU F 1 216 ? -23.673 -29.904 29.904 1.00 41.44 216 LEU F CA 1
ATOM 10085 C C . LEU F 1 216 ? -24.479 -30.415 28.701 1.00 41.34 216 LEU F C 1
ATOM 10086 O O . LEU F 1 216 ? -25.493 -29.818 28.340 1.00 40.81 216 LEU F O 1
ATOM 10091 N N . LEU F 1 217 ? -24.010 -31.506 28.086 1.00 40.76 217 LEU F N 1
ATOM 10092 C CA . LEU F 1 217 ? -24.532 -32.008 26.812 1.00 40.16 217 LEU F CA 1
ATOM 10093 C C . LEU F 1 217 ? -24.269 -33.491 26.672 1.00 39.81 217 LEU F C 1
ATOM 10094 O O . LEU F 1 217 ? -23.169 -33.952 26.966 1.00 39.25 217 LEU F O 1
ATOM 10099 N N . THR F 1 218 ? -25.277 -34.225 26.202 1.00 39.49 218 THR F N 1
ATOM 10100 C CA . THR F 1 218 ? -25.119 -35.620 25.794 1.00 39.40 218 THR F CA 1
ATOM 10101 C C . THR F 1 218 ? -25.719 -35.793 24.389 1.00 39.27 218 THR F C 1
ATOM 10102 O O . THR F 1 218 ? -26.880 -35.466 24.161 1.00 38.55 218 THR F O 1
ATOM 10106 N N . CYS F 1 219 ? -24.916 -36.282 23.449 1.00 38.91 219 CYS F N 1
ATOM 10107 C CA . CYS F 1 219 ? -25.385 -36.490 22.076 1.00 39.02 219 CYS F CA 1
ATOM 10108 C C . CYS F 1 219 ? -24.975 -37.871 21.589 1.00 38.45 219 CYS F C 1
ATOM 10109 O O . CYS F 1 219 ? -23.818 -38.285 21.770 1.00 37.58 219 CYS F O 1
ATOM 10112 N N . ASP F 1 220 ? -25.936 -38.577 20.990 1.00 37.59 220 ASP F N 1
ATOM 10113 C CA . ASP F 1 220 ? -25.736 -39.949 20.524 1.00 37.51 220 ASP F CA 1
ATOM 10114 C C . ASP F 1 220 ? -25.998 -40.048 19.048 1.00 36.37 220 ASP F C 1
ATOM 10115 O O . ASP F 1 220 ? -26.663 -39.192 18.464 1.00 35.63 220 ASP F O 1
ATOM 10120 N N . GLY F 1 221 ? -25.515 -41.140 18.469 1.00 35.26 221 GLY F N 1
ATOM 10121 C CA . GLY F 1 221 ? -25.763 -41.440 17.077 1.00 34.15 221 GLY F CA 1
ATOM 10122 C C . GLY F 1 221 ? -25.204 -42.767 16.626 1.00 33.36 221 GLY F C 1
ATOM 10123 O O . GLY F 1 221 ? -24.385 -43.396 17.319 1.00 32.81 221 GLY F O 1
ATOM 10124 N N . VAL F 1 222 ? -25.657 -43.171 15.442 1.00 32.45 222 VAL F N 1
ATOM 10125 C CA . VAL F 1 222 ? -25.232 -44.390 14.786 1.00 31.42 222 VAL F CA 1
ATOM 10126 C C . VAL F 1 222 ? -24.500 -44.065 13.470 1.00 31.41 222 VAL F C 1
ATOM 10127 O O . VAL F 1 222 ? -24.845 -43.123 12.736 1.00 30.40 222 VAL F O 1
ATOM 10131 N N . VAL F 1 223 ? -23.481 -44.866 13.184 1.00 30.44 223 VAL F N 1
ATOM 10132 C CA . VAL F 1 223 ? -22.710 -44.721 11.971 1.00 29.98 223 VAL F CA 1
ATOM 10133 C C . VAL F 1 223 ? -23.444 -45.405 10.808 1.00 29.84 223 VAL F C 1
ATOM 10134 O O . VAL F 1 223 ? -23.877 -46.563 10.927 1.00 29.99 223 VAL F O 1
ATOM 10138 N N . ILE F 1 224 ? -23.576 -44.673 9.702 1.00 29.40 224 ILE F N 1
ATOM 10139 C CA . ILE F 1 224 ? -24.135 -45.199 8.446 1.00 28.76 224 ILE F CA 1
ATOM 10140 C C . ILE F 1 224 ? -23.184 -44.907 7.282 1.00 28.96 224 ILE F C 1
ATOM 10141 O O . ILE F 1 224 ? -22.138 -44.300 7.479 1.00 28.92 224 ILE F O 1
#

Solvent-accessible surface area: 52212 Å² total

InterPro domains:
  IPR011234 Fumarylacetoacetase-like, C-terminal [PF01557] (17-209)
  IPR036663 Fumarylacetoacetase-like, C-terminal domain superfamily [G3DSA:3.90.850.10] (1-224)
  IPR036663 Fumarylacetoacetase-like, C-terminal domain superfamily [SSF56529] (9-208)

Radius of gyration: 34.68 Å; Cα contacts (8 Å, |Δi|>4): 3633; chains: 6; bounding box: 93×86×83 Å

Foldseek 3Di:
DFAAEPRHTDPDRAAKEKEWEQLFVQACVVVVHDRDPATDIDIAGSQQEDAQDQEQEDDDDQAFKKWFKFKKWFFQAKFALDALVVRLVGTQFIWMKTQIFRVVLQVVCVVVVHDRCVGGHDHRRIHIYHTYGDNDPDPVQLQFKKKFKAKPNHGAFIDTLVGHQRDSNNVSVSHVPIDHGNYMYTYGGYPRMDGADAFIKMKMFMAGNPHTPDIGIYGYD/DAAAEPNHGDPDGAAKEKEWEPQFVQACVVVPHDDDPDTDIDIEGSQQEDAQDQAFEDDDPQAFWKWFKFKKWFFAAKFALDALVVLLVGTQFIWMKTQTFRVVLQVVCVVVVHDRCVGGHDHNNIHIYHTYGDPDPDPVQLQFKKKWKAKPNHTFFIDTLVRHQHDSRNVSVSHVDIDHGNYMYTYYGYPRMGGADQFMKMKMFMDGNNHTDDIDIYGYD/DFAAEQNHTDPDGAAKEKEWEQLFVQACVVVVHDRDPDTDIDIAGSQQEDALDLAFEDDPPLAFKKWFKFKKWFFAAKFALDDLVVRLVGTFFIWIKTQIFSVVVQVVCVVVVHDRCVGGHDHNNIHIYHTYGDDDPDPCQQQFKKKWKDKPPHGQFIDTLVRHQRDRVVVSCSHVPIDHGNYMYGYYGYPRMDGADQFMKMWMFMDGNPHTDDIGIYGYD/DFAAEPNHGDPDGAAKEKEWEDQFVQACVVVVHDDDLDTDIDIAGSQQEDALDQEQEDDDDQAFKKWFKFKKWFFQAKFALDALVVRVVRTFFIWIKTQIFSVVVQVVCVVVVHDRCVTGHPHRRIHIYHTYGDDPDDPPLQQFKKKWKDKPHHTFFIDTLVRRQGDRVVVSCSHVDIDHGNYMYGYGGYPRMDGADAFIKMWMWMDGNPHTDDIGMYGYD/DFAAPPNHTDPDAAAKEKEWEQLFVQACVVVVHDRDPATDIDIAGSQQEDAQDQEQEDDPPLAFKKWFKFKKWFFQAKFALHDLVVQLVGTFFIWIKTQIFRVVVQVVCVVVVHDRCVGGHDHRNIHTYHTYGDNQPDSVQQQQKWKWKDKPNHTQFIDTLVGHQRDSVSVSCSNVDIDHGNYMYTYYGHPRMDGADAFIKMWMWMDRHPGTPDIGIYGYD/DFAAEPNHGDPDGAAKEKEWECLFVQACVVVPHDDDPDTDIDIAGSQQEDAQDQEQEDDPPLAFKKWFKFKKWFFQAKFALDDLVVRVVGTFFIWIKTQIFSVVVQVVCVVVVHDRCVGGHDHRSIHIYHTYGDDDPDPCLLQFKKKWKDKPNHTQFIDTLVRHQRPRVNVSVSNVDIDHGNYMYTYYGYPRMDGADFFIKMWMFMDGNPHTDDIGMYTYD

Organism: Oleispira antarctica (NCBI:txid188908)

Secondary structure (DSSP, 8-state):
---EETTEE-SS---EEEEEE--SHHHHHHTT-PPPSS-EEEEEEGGGEEES-SEE---SSSS-EEE-EEEEEEE-S-BSS--HHHHHHHEEEEEEEE--EEHHHHHHHHHTT--SHHHHSSTT-EEE--BB----SSGGGGGGEEEEEEETTEEEEEEETT----HHHHHH---SS-B-TT-EEE----S--EE--TT-EEEEEEEETTEEEEEEEEEE-/---EETTEE-SS---EEEEEES-SHHHHHHTT-PPPSS-EEEEEEGGGEEESSSEE---SSSSPEEE-EEEEEEE-S-BSS--HHHHHHHEEEEEEEE--EEHHHHHHHHHHT--SHHHHSSTT-EEE--BB----SSGGGGG-EEEEEEETTEEEEEEETT----HHHHHH---SS-B-TT-EEE----S--EE--TT-EEEEEEEETTEEEEEEEEEE-/---BSSSSB-SS---EEEEEE--SHHHHHHTT-PPPSS-EEEEEEGGGEEES-SEE---SSSS-EEE-EEEEEEE-S-BSS--HHHHHHHEEEEEEEE--EEHHHHHHHHHTT--SHHHHSSTT-EEE---EE---SSGGGGG-EEEEEEETTEEEEEEETT----HHHHHH---SS-B-TT-EEE----S--EE--TT-EEEEEEEETTEEEEEEEEEE-/---EETTEE-SS---EEEEESS-SHHHHHHTT-PPPSS--EEEEEGGGEEESSSEE---SSSS-EEE-EEEEEEE-S-BSS--HHHHHHHEEEEEEEE--EEHHHHHHHHHHT--SHHHHSSTT-EEE--BEE--S--TTGGG-EEEEEEETTEEEEEEETT----HHHHHH---SS-B-TT-EEE----S--EE--TT-EEEEEEEETTEEEEEEEEEE-/---BBSSSB-SS---EEEEEES-SHHHHHHTT-PPPSS-EEEEEEGGGEEESSSEE---SSSS-EEE-EEEEEEE-S-BSS--HHHHHHHEEEEEEEE--EEHHHHHHHHHTT--SHHHHSSTT-EEE--BB----S-SGGGG-EEEEEEETTEEEEEEETT----HHHHHH---SS-B-TT-EEE----S--EE--TT-EEEEEEEETTEEEEEEEEEE-/---EETTEE-SSPP-EEEEEES-SHHHHHHTT----SS-EEEEEEGGGEEES-SEE---SSSS-EEE-EEEEEEE-S-BSS--HHHHHHHEEEEEEEE--EEHHHHHHHHHHT--SHHHHSSTTSEEE--BB----SSTTGGG-EEEEEEETTEEEEEEETT----HHHHHH---SS-B-TT-EEE----S--EE--TT-EEEEEEEETTEEEEEEEEEE-

Sequence (1326 aa):
AELILNQRPYPRDLGKIVCVGRNYAAHAKELNNPIPSSPILFIKPASSAVPFGPVFSIPKDQGSVHHELEIAILIGKALSRASTEQVAESIAGIGLGLDLTLRDVQDQLKEKGHPWERAKSFDGACPLTEFVAVNLASEDEWQAIGLTLEKNGQFQQQQGSSAELFPILPLIAHSEHFSLQPGDVILTGTPAGVGPLEVGDSLSAKLSLEDNVLLTCCDGVVIAELILNQRPYPRDLGKIVCVGRNYAAHAKELNNPIPSSPILFIKPASSAVPFGPVFSIPKDQGSVHHELEIAILIGKALSRASTEQVAESIAGIGLGLDLTLRDVQDQLKEKGHPWERAKSFDGACPLTEFVAVNLASEDEWQAIGLTLEKNGQFQQQGSSAELFPILPLIAHSEHFSLQPGDVILTGTPAGVGPLEVGDSLSAKLSLEDNVLLTCCDGVVIAELILNQRPYPRDLGKIVCVGRNYAAHAKELNNPIPSSPILFIKPASSAVPFGPVFSIPKDQGSVHHELEIAILIGKALSRASTEQVAESIAGIGLGLDLTLRDVQDQLKEKGHPWERAKSFDGACPLTEFVAVNLASEDEWQAIGLTLEKNGQFQQQGSSAELFPILPLIAHSEHFSLQPGDVILTGTPAGVGPLEEVGDSLSAKLSLEDNVLLTCDGVVIAELILNQRPYPRDLGKIVCVGRNYAAHAKELNNPIPSSPILFIKPASSAVPFGPVFSIPKDQGSVHHELEIAILIGKALSRASTEQVAESIAGIGLGLDLTLRDVQDQLKEKGHPWERAKSFDGACPLTEFVAVNLASEDEWQAIGLTLEKNGQFQQQGSSAELFPILPLIAHSEHFSLQPGDVILTGTPAGVGPLEVGDSLSAKLSLEDNVLLTCDGVVIAELILNQRPYPRDLGKIVCVGRNYAAHAKELNNPIPSSPILFIKPASSAVPFGPVFSIPKDQGSVHHELEIAILIGKALSRASTEQVAESIAGIGLGLDLTLRDVQDQLKEKGHPWERAKSFDGACPLTEFVAVNLASEDEWQAIGLTLEKNGQFQQQGSSAELFPILPLIAHSEHFSLQPGDVILTGTPAGVGPLEVGDSLSAKLSLEDNVLLTCDGVVIAELILNQRPYPRDLGKIVCVGRNYAAHAKELNNPIPSSPILFIKPASSAVPFGPVFSIPKDQGSVHHELEIAILIGKALSRASTEQVAESIAGIGLGLDLTLRDVQDQLKEKGHPWERAKSFDGACPLTEFVAVNLASEDEWQAIGLTLEKNGQFQQQGSSAELFPILPLIAHSEHFSLQPGDVILTGTPAGVGPLEVGDSLSAKLSLEDNVLLTCDGVVI

B-factor: mean 35.11, std 9.84, range [8.78, 78.06]

CATH classification: 3.90.850.10

Nearest PDB structures (foldseek):
  3s52-assembly2_C  TM=9.381E-01  e=1.943E-27  Yersinia pestis CO92
  3s52-assembly2_B  TM=9.328E-01  e=2.590E-27  Yersinia pestis CO92
  6sbi-assembly2_C  TM=9.241E-01  e=7.189E-24  Mus musculus
  6fog-assembly4_D  TM=9.202E-01  e=3.406E-24  Homo sapiens
  4maq-assembly1_A  TM=8.995E-01  e=6.757E-23  Burkholderia cenocepacia J2315